Protein AF-0000000075143664 (afdb_homodimer)

Solvent-accessible surface area (backbone atoms only — not comparable to full-atom values): 69842 Å² total; per-residue (Å²): 137,82,82,77,86,82,80,74,78,82,79,84,80,77,83,79,76,80,79,79,73,85,73,77,74,85,61,65,84,66,42,66,68,49,53,68,64,70,41,67,53,61,57,47,43,52,65,59,52,61,65,59,77,70,69,62,39,31,41,38,36,40,45,29,28,32,62,45,75,42,73,42,97,82,71,51,67,43,78,44,70,44,32,51,56,34,63,51,76,42,48,47,36,29,32,35,36,38,30,38,46,91,79,14,37,61,66,57,50,53,32,50,74,59,58,44,44,44,66,90,57,45,44,61,45,51,22,44,69,76,34,68,70,54,80,63,47,53,71,39,34,22,74,36,66,69,70,84,76,71,66,35,82,39,26,44,46,54,52,38,47,53,41,35,63,33,50,31,52,67,85,56,48,71,67,55,43,50,49,51,43,52,48,48,27,57,62,63,68,35,60,90,50,26,81,36,33,42,27,55,97,86,39,88,43,50,52,71,46,53,47,48,48,47,52,47,46,51,46,45,62,65,60,37,33,31,36,39,31,40,38,77,47,65,78,38,48,58,64,45,28,40,52,53,46,50,38,50,35,45,42,9,54,74,66,36,16,17,34,40,33,35,45,71,67,72,52,58,76,45,50,72,51,41,50,28,37,37,34,29,51,71,16,30,71,70,44,76,42,40,64,79,52,48,55,57,50,37,39,73,73,70,46,75,79,66,87,52,49,46,59,66,54,52,50,40,52,50,50,45,52,34,53,73,34,92,75,31,61,55,57,60,51,54,51,40,53,54,49,50,54,52,48,51,68,69,67,71,78,64,68,77,73,65,71,73,64,73,73,76,82,70,82,70,75,70,80,73,71,79,80,59,51,36,52,70,69,56,46,34,51,53,50,24,53,50,45,40,52,52,56,66,68,43,42,68,61,56,51,50,53,47,46,52,43,45,52,50,21,48,52,51,14,62,55,51,44,68,51,49,61,31,69,68,21,52,49,45,54,55,35,50,51,54,47,51,53,50,45,56,44,56,38,42,56,33,51,38,66,58,43,42,53,49,49,56,42,45,54,56,42,42,70,67,57,46,62,57,61,66,44,52,53,54,22,53,54,60,45,43,47,64,57,46,42,52,47,18,44,56,32,36,55,40,36,39,64,58,16,48,54,66,94,40,73,69,46,48,52,50,50,30,51,49,46,29,51,50,52,50,32,36,44,26,49,39,42,25,42,32,49,72,35,89,48,68,47,60,33,43,32,51,50,41,47,51,54,45,49,17,52,55,31,26,40,81,61,43,47,75,88,68,48,48,77,91,54,47,65,53,31,72,66,16,80,36,20,39,58,50,51,31,53,50,44,44,41,36,52,51,48,50,67,49,73,70,68,90,58,82,72,48,59,60,39,65,54,50,29,55,74,68,70,42,70,83,63,50,62,66,54,28,52,51,51,52,52,47,50,33,52,48,32,43,48,51,25,45,51,31,46,53,50,52,48,49,59,63,58,68,139,84,81,79,83,84,81,78,80,82,80,84,82,76,83,79,76,79,78,81,68,89,70,74,76,86,65,67,85,66,46,67,68,51,54,69,66,69,50,66,56,59,59,46,42,53,65,60,52,61,66,60,76,70,69,63,39,31,40,38,38,41,48,30,28,33,62,45,76,43,75,43,97,82,70,50,67,43,78,43,68,44,31,51,56,35,64,52,73,44,48,47,37,28,32,34,34,39,31,39,46,91,79,14,38,59,68,57,50,51,32,49,72,60,57,43,47,48,67,89,54,44,44,61,46,51,22,45,68,76,34,70,71,53,81,64,47,54,71,40,34,21,74,36,64,69,71,82,77,72,67,33,82,38,26,44,48,54,52,39,47,53,42,36,64,32,49,31,53,65,84,56,49,70,67,55,44,48,50,51,42,51,49,50,27,56,61,62,67,36,60,91,49,25,81,36,32,41,29,53,98,86,40,90,43,50,52,72,46,54,48,48,47,48,51,47,47,50,44,45,61,65,61,36,34,33,36,39,31,39,38,77,46,65,78,40,48,58,64,45,29,40,52,51,46,49,38,51,32,45,43,8,54,75,65,36,16,18,34,38,32,34,44,72,66,71,52,57,78,45,49,72,52,42,51,28,36,36,34,28,50,70,16,30,73,73,45,77,42,40,66,80,52,47,54,57,50,38,38,71,73,71,46,76,78,67,86,52,47,45,59,66,54,50,51,39,51,51,50,44,52,36,54,74,36,90,76,30,62,55,59,60,52,52,51,40,53,54,48,50,53,51,49,50,69,68,66,70,77,64,67,76,72,67,69,71,64,71,73,74,82,70,82,72,75,71,81,71,72,80,80,58,51,37,52,71,69,58,45,33,51,53,48,25,52,50,44,40,52,51,55,66,69,44,42,68,60,54,51,51,52,47,49,52,42,46,50,52,22,48,52,52,15,62,56,52,44,68,50,49,61,31,69,66,20,52,49,44,52,55,35,50,52,54,47,51,53,50,46,57,44,56,39,42,57,32,51,38,66,58,44,42,53,48,49,56,42,44,53,54,42,41,70,68,55,46,61,58,63,68,45,52,52,52,22,54,54,59,44,44,47,63,58,46,43,52,48,20,45,56,32,38,55,41,36,40,64,59,17,48,56,64,93,41,73,69,45,48,51,51,51,30,51,48,45,31,49,51,52,50,34,35,44,26,48,41,42,25,41,32,47,72,35,86,48,67,47,60,32,43,32,52,51,42,47,51,52,42,49,17,53,54,32,27,39,80,61,42,46,76,86,67,48,48,76,91,54,46,65,53,32,73,66,16,82,37,20,38,57,50,52,32,52,50,45,45,41,37,52,51,47,50,67,49,72,71,68,88,58,82,73,48,58,59,40,65,56,50,29,56,74,67,71,42,70,82,65,48,63,67,56,28,51,50,51,52,50,47,52,32,52,48,32,43,47,52,26,45,50,32,48,53,50,52,50,50,54,62,57,72

Radius of gyration: 37.66 Å; Cα contacts (8 Å, |Δi|>4): 1905; chains: 2; bounding box: 81×156×122 Å

pLDDT: mean 77.96, std 21.02, range [16.89, 98.06]

InterPro domains:
  IPR003439 ABC transporter-like, ATP-binding domain [PF00005] (83-234)
  IPR003439 ABC transporter-like, ATP-binding domain [PS50893] (59-307)
  IPR003593 AAA+ ATPase domain [SM00382] (92-280)
  IPR013525 ABC-2 type transporter, transmembrane domain [PF01061] (380-588)
  IPR027417 P-loop containing nucleoside triphosphate hydrolase [G3DSA:3.40.50.300] (60-346)
  IPR027417 P-loop containing nucleoside triphosphate hydrolase [SSF52540] (78-306)
  IPR043926 ABC transporter family G domain [PF19055] (264-329)
  IPR050352 ATP-binding cassette subfamily G transporters [PTHR48041] (46-636)

Nearest PDB structures (foldseek):
  8wto-assembly1_B  TM=8.617E-01  e=3.400E-45  Arabidopsis thaliana
  8wtm-assembly1_A  TM=8.648E-01  e=4.691E-43  Arabidopsis thaliana
  7fdv-assembly1_D  TM=8.629E-01  e=3.002E-29  Homo sapiens
  9ium-assembly1_A  TM=8.135E-01  e=9.962E-29  Candida albicans SC5314
  5do7-assembly2_C  TM=8.291E-01  e=7.544E-27  Homo sapiens

Sequence (1300 aa):
MGNLYSRSPDPVMYISSPRMMDGAPLKQGCLSMTRWQSINLRGLEEARTHKDEKITYDLSIRNLQYKVQVKEKGGATKDKVLLNNISAKANHGEVLAIAGPSGSSKSTLLDALAGRIDRRSLRGSILVNGMPIDQTFRRVSGYVMQDDALYPVLTVRETLMFSARLRLPSTWTDDQRMARVEIILAELGLQPCADLVIGDDLVRGVSRGEKRRVSIAVDLMHDPAVLFLDKPTTGLDSFSAFQVMQKLHTLAEVHNRTVIITIHQPNHSILELIHNTLLLIQGNVIFSGHHSGLVNYFSDIGYNMPEYVNPLEYALDTMQKVKTSSVGVTQLLELKVVKEKEKIMDGQAARELDAEATASSRDLDDDINMTFATSFRSELYVLGERNVKLILRTRPLFFARMAVLVVGGLVTSTFFRTLSYDMEGVTKRLSMTAFLLAYCSFTSTQVLPIFLQERSIFIREASRGAYRPVSFVLCQILAHLPFLFVQALAFSILTYFIAGWANNVGAVGYYVWMWFLVLILAQSMAACCAGWIPNIIICQAVLSATLSFFMLFSGFFLRKDAIPKGWLWLHYLSGFKYPYEGLLVNEFTSLWNTNWGDDQTNVNFYQVLEKYDLEHVSLVNSVFVMTFFIIFYRGLYYLAFVKSARDVRKMGNLYSRSPDPVMYISSPRMMDGAPLKQGCLSMTRWQSINLRGLEEARTHKDEKITYDLSIRNLQYKVQVKEKGGATKDKVLLNNISAKANHGEVLAIAGPSGSSKSTLLDALAGRIDRRSLRGSILVNGMPIDQTFRRVSGYVMQDDALYPVLTVRETLMFSARLRLPSTWTDDQRMARVEIILAELGLQPCADLVIGDDLVRGVSRGEKRRVSIAVDLMHDPAVLFLDKPTTGLDSFSAFQVMQKLHTLAEVHNRTVIITIHQPNHSILELIHNTLLLIQGNVIFSGHHSGLVNYFSDIGYNMPEYVNPLEYALDTMQKVKTSSVGVTQLLELKVVKEKEKIMDGQAARELDAEATASSRDLDDDINMTFATSFRSELYVLGERNVKLILRTRPLFFARMAVLVVGGLVTSTFFRTLSYDMEGVTKRLSMTAFLLAYCSFTSTQVLPIFLQERSIFIREASRGAYRPVSFVLCQILAHLPFLFVQALAFSILTYFIAGWANNVGAVGYYVWMWFLVLILAQSMAACCAGWIPNIIICQAVLSATLSFFMLFSGFFLRKDAIPKGWLWLHYLSGFKYPYEGLLVNEFTSLWNTNWGDDQTNVNFYQVLEKYDLEHVSLVNSVFVMTFFIIFYRGLYYLAFVKSARDVRK

Structure (mmCIF, N/CA/C/O backbone):
data_AF-0000000075143664-model_v1
#
loop_
_entity.id
_entity.type
_entity.pdbx_description
1 polymer 'ABC transporter domain-containing protein'
#
loop_
_atom_site.group_PDB
_atom_site.id
_atom_site.type_symbol
_atom_site.label_atom_id
_atom_site.label_alt_id
_atom_site.label_comp_id
_atom_site.label_asym_id
_atom_site.label_entity_id
_atom_site.label_seq_id
_atom_site.pdbx_PDB_ins_code
_atom_site.Cartn_x
_atom_site.Cartn_y
_atom_site.Cartn_z
_atom_site.occupancy
_atom_site.B_iso_or_equiv
_atom_site.auth_seq_id
_atom_site.auth_comp_id
_atom_site.auth_asym_id
_atom_site.auth_atom_id
_atom_site.pdbx_PDB_model_num
ATOM 1 N N . MET A 1 1 ? -12.875 52.594 84.625 1 20.61 1 MET A N 1
ATOM 2 C CA . MET A 1 1 ? -11.477 53 84.5 1 20.61 1 MET A CA 1
ATOM 3 C C . MET A 1 1 ? -10.617 51.844 84 1 20.61 1 MET A C 1
ATOM 5 O O . MET A 1 1 ? -9.391 51.906 84.062 1 20.61 1 MET A O 1
ATOM 9 N N . GLY A 1 2 ? -11.117 50.75 83.625 1 21.69 2 GLY A N 1
ATOM 10 C CA . GLY A 1 2 ? -10.922 49.312 83.562 1 21.69 2 GLY A CA 1
ATOM 11 C C . GLY A 1 2 ? -9.844 48.875 82.562 1 21.69 2 GLY A C 1
ATOM 12 O O . GLY A 1 2 ? -9.867 49.281 81.438 1 21.69 2 GLY A O 1
ATOM 13 N N . ASN A 1 3 ? -8.617 48.469 82.938 1 20.42 3 ASN A N 1
ATOM 14 C CA . ASN A 1 3 ? -7.199 48.469 82.562 1 20.42 3 ASN A CA 1
ATOM 15 C C . ASN A 1 3 ? -6.875 47.375 81.562 1 20.42 3 ASN A C 1
ATOM 17 O O . ASN A 1 3 ? -5.723 46.969 81.438 1 20.42 3 ASN A O 1
ATOM 21 N N . LEU A 1 4 ? -7.879 46.75 80.938 1 19.5 4 LEU A N 1
ATOM 22 C CA . LEU A 1 4 ? -7.727 45.344 80.562 1 19.5 4 LEU A CA 1
ATOM 23 C C . LEU A 1 4 ? -6.531 45.156 79.625 1 19.5 4 LEU A C 1
ATOM 25 O O . LEU A 1 4 ? -6.012 46.125 79.062 1 19.5 4 LEU A O 1
ATOM 29 N N . TYR A 1 5 ? -6.625 44.125 78.688 1 21.47 5 TYR A N 1
ATOM 30 C CA . TYR A 1 5 ? -5.934 42.938 78.188 1 21.47 5 TYR A CA 1
ATOM 31 C C . TYR A 1 5 ? -5.004 43.281 77.062 1 21.47 5 TYR A C 1
ATOM 33 O O . TYR A 1 5 ? -5.41 43.969 76.062 1 21.47 5 TYR A O 1
ATOM 41 N N . SER A 1 6 ? -3.742 43.25 77.25 1 20.23 6 SER A N 1
ATOM 42 C CA . SER A 1 6 ? -2.492 43.688 76.625 1 20.23 6 SER A CA 1
ATOM 43 C C . SER A 1 6 ? -2.186 42.938 75.375 1 20.23 6 SER A C 1
ATOM 45 O O . SER A 1 6 ? -2.279 41.719 75.312 1 20.23 6 SER A O 1
ATOM 47 N N . ARG A 1 7 ? -2.262 43.469 74.125 1 21.81 7 ARG A N 1
ATOM 48 C CA . ARG A 1 7 ? -2.357 43.281 72.688 1 21.81 7 ARG A CA 1
ATOM 49 C C . ARG A 1 7 ? -1.062 42.688 72.125 1 21.81 7 ARG A C 1
ATOM 51 O O . ARG A 1 7 ? -0.355 43.344 71.375 1 21.81 7 ARG A O 1
ATOM 58 N N . SER A 1 8 ? -0.381 41.781 72.938 1 19.88 8 SER A N 1
ATOM 59 C CA . SER A 1 8 ? 1.045 41.719 72.625 1 19.88 8 SER A CA 1
ATOM 60 C C . SER A 1 8 ? 1.29 41.156 71.25 1 19.88 8 SER A C 1
ATOM 62 O O . SER A 1 8 ? 0.575 40.281 70.812 1 19.88 8 SER A O 1
ATOM 64 N N . PRO A 1 9 ? 2.096 41.812 70.312 1 21.58 9 PRO A N 1
ATOM 65 C CA . PRO A 1 9 ? 2.332 41.781 68.875 1 21.58 9 PRO A CA 1
ATOM 66 C C . PRO A 1 9 ? 3.168 40.562 68.438 1 21.58 9 PRO A C 1
ATOM 68 O O . PRO A 1 9 ? 4.281 40.375 68.938 1 21.58 9 PRO A O 1
ATOM 71 N N . ASP A 1 10 ? 2.643 39.375 68.438 1 19.09 10 ASP A N 1
ATOM 72 C CA . ASP A 1 10 ? 3.404 38.125 68.375 1 19.09 10 ASP A CA 1
ATOM 73 C C . ASP A 1 10 ? 4.41 38.188 67.25 1 19.09 10 ASP A C 1
ATOM 75 O O . ASP A 1 10 ? 4.07 38.562 66.125 1 19.09 10 ASP A O 1
ATOM 79 N N . PRO A 1 11 ? 5.73 38.031 67.438 1 18.89 11 PRO A N 1
ATOM 80 C CA . PRO A 1 11 ? 7.012 38.156 66.75 1 18.89 11 PRO A CA 1
ATOM 81 C C . PRO A 1 11 ? 7.188 37.156 65.625 1 18.89 11 PRO A C 1
ATOM 83 O O . PRO A 1 11 ? 6.602 36.094 65.625 1 18.89 11 PRO A O 1
ATOM 86 N N . VAL A 1 12 ? 7.516 37.562 64.375 1 20.8 12 VAL A N 1
ATOM 87 C CA . VAL A 1 12 ? 7.691 37.062 63 1 20.8 12 VAL A CA 1
ATOM 88 C C . VAL A 1 12 ? 8.828 36.062 62.969 1 20.8 12 VAL A C 1
ATOM 90 O O . VAL A 1 12 ? 9.977 36.375 63.25 1 20.8 12 VAL A O 1
ATOM 93 N N . MET A 1 13 ? 8.758 34.875 63.594 1 17.53 13 MET A N 1
ATOM 94 C CA . MET A 1 13 ? 9.867 33.938 63.781 1 17.53 13 MET A CA 1
ATOM 95 C C . MET A 1 13 ? 10.609 33.688 62.469 1 17.53 13 MET A C 1
ATOM 97 O O . MET A 1 13 ? 9.992 33.344 61.469 1 17.53 13 MET A O 1
ATOM 101 N N . TYR A 1 14 ? 11.945 34.094 62.375 1 18.45 14 TYR A N 1
ATOM 102 C CA . TYR A 1 14 ? 13.07 34.031 61.438 1 18.45 14 TYR A CA 1
ATOM 103 C C . TYR A 1 14 ? 13.508 32.594 61.188 1 18.45 14 TYR A C 1
ATOM 105 O O . TYR A 1 14 ? 13.992 31.922 62.094 1 18.45 14 TYR A O 1
ATOM 113 N N . ILE A 1 15 ? 12.758 31.766 60.531 1 19.19 15 ILE A N 1
ATOM 114 C CA . ILE A 1 15 ? 13.148 30.375 60.406 1 19.19 15 ILE A CA 1
ATOM 115 C C . ILE A 1 15 ? 14.594 30.281 59.906 1 19.19 15 ILE A C 1
ATOM 117 O O . ILE A 1 15 ? 14.938 30.875 58.875 1 19.19 15 ILE A O 1
ATOM 121 N N . SER A 1 16 ? 15.57 29.969 60.719 1 17.25 16 SER A N 1
ATOM 122 C CA . SER A 1 16 ? 17.016 29.719 60.75 1 17.25 16 SER A CA 1
ATOM 123 C C . SER A 1 16 ? 17.422 28.797 59.594 1 17.25 16 SER A C 1
ATOM 125 O O . SER A 1 16 ? 16.719 27.844 59.281 1 17.25 16 SER A O 1
ATOM 127 N N . SER A 1 17 ? 18.453 29.203 58.812 1 19.02 17 SER A N 1
ATOM 128 C CA . SER A 1 17 ? 19.172 28.844 57.594 1 19.02 17 SER A CA 1
ATOM 129 C C . SER A 1 17 ? 20 27.578 57.812 1 19.02 17 SER A C 1
ATOM 131 O O . SER A 1 17 ? 20.922 27.562 58.625 1 19.02 17 SER A O 1
ATOM 133 N N . PRO A 1 18 ? 19.469 26.375 57.969 1 21.16 18 PRO A N 1
ATOM 134 C CA . PRO A 1 18 ? 20.422 25.391 58.5 1 21.16 18 PRO A CA 1
ATOM 135 C C . PRO A 1 18 ? 21.75 25.406 57.75 1 21.16 18 PRO A C 1
ATOM 137 O O . PRO A 1 18 ? 21.812 25.844 56.594 1 21.16 18 PRO A O 1
ATOM 140 N N . ARG A 1 19 ? 22.828 25.328 58.5 1 19.28 19 ARG A N 1
ATOM 141 C CA . ARG A 1 19 ? 24.266 25.281 58.25 1 19.28 19 ARG A CA 1
ATOM 142 C C . ARG A 1 19 ? 24.609 24.156 57.281 1 19.28 19 ARG A C 1
ATOM 144 O O . ARG A 1 19 ? 24.125 23.031 57.406 1 19.28 19 ARG A O 1
ATOM 151 N N . MET A 1 20 ? 25.25 24.5 56.125 1 19.84 20 MET A N 1
ATOM 152 C CA . MET A 1 20 ? 25.766 23.828 54.938 1 19.84 20 MET A CA 1
ATOM 153 C C . MET A 1 20 ? 26.844 22.828 55.281 1 19.84 20 MET A C 1
ATOM 155 O O . MET A 1 20 ? 27.938 23.219 55.719 1 19.84 20 MET A O 1
ATOM 159 N N . MET A 1 21 ? 26.484 21.828 56.094 1 20.64 21 MET A N 1
ATOM 160 C CA . MET A 1 21 ? 27.625 21.016 56.531 1 20.64 21 MET A CA 1
ATOM 161 C C . MET A 1 21 ? 28.641 20.859 55.406 1 20.64 21 MET A C 1
ATOM 163 O O . MET A 1 21 ? 28.297 21.016 54.219 1 20.64 21 MET A O 1
ATOM 167 N N . ASP A 1 22 ? 29.906 20.344 55.719 1 20.36 22 ASP A N 1
ATOM 168 C CA . ASP A 1 22 ? 31.234 20.219 55.125 1 20.36 22 ASP A CA 1
ATOM 169 C C . ASP A 1 22 ? 31.172 19.453 53.812 1 20.36 22 ASP A C 1
ATOM 171 O O . ASP A 1 22 ? 30.359 18.531 53.656 1 20.36 22 ASP A O 1
ATOM 175 N N . GLY A 1 23 ? 31.875 19.891 52.719 1 21.03 23 GLY A N 1
ATOM 176 C CA . GLY A 1 23 ? 31.938 19.875 51.25 1 21.03 23 GLY A CA 1
ATOM 177 C C . GLY A 1 23 ? 32.438 18.562 50.719 1 21.03 23 GLY A C 1
ATOM 178 O O . GLY A 1 23 ? 32.875 18.484 49.562 1 21.03 23 GLY A O 1
ATOM 179 N N . ALA A 1 24 ? 32.406 17.453 51.406 1 22.8 24 ALA A N 1
ATOM 180 C CA . ALA A 1 24 ? 33.375 16.484 50.906 1 22.8 24 ALA A CA 1
ATOM 181 C C . ALA A 1 24 ? 33.156 16.234 49.406 1 22.8 24 ALA A C 1
ATOM 183 O O . ALA A 1 24 ? 32 16.094 48.969 1 22.8 24 ALA A O 1
ATOM 184 N N . PRO A 1 25 ? 34.25 16.422 48.531 1 23.42 25 PRO A N 1
ATOM 185 C CA . PRO A 1 25 ? 34.219 16.547 47.062 1 23.42 25 PRO A CA 1
ATOM 186 C C . PRO A 1 25 ? 33.688 15.305 46.375 1 23.42 25 PRO A C 1
ATOM 188 O O . PRO A 1 25 ? 34.188 14.195 46.594 1 23.42 25 PRO A O 1
ATOM 191 N N . LEU A 1 26 ? 32.5 15.023 46.5 1 21.84 26 LEU A N 1
ATOM 192 C CA . LEU A 1 26 ? 32.062 13.805 45.844 1 21.84 26 LEU A CA 1
ATOM 193 C C . LEU A 1 26 ? 32.656 13.727 44.438 1 21.84 26 LEU A C 1
ATOM 195 O O . LEU A 1 26 ? 32.188 14.406 43.531 1 21.84 26 LEU A O 1
ATOM 199 N N . LYS A 1 27 ? 34 13.562 44.125 1 22.69 27 LYS A N 1
ATOM 200 C CA . LYS A 1 27 ? 34.969 13.523 43.031 1 22.69 27 LYS A CA 1
ATOM 201 C C . LYS A 1 27 ? 34.594 12.484 42 1 22.69 27 LYS A C 1
ATOM 203 O O . LYS A 1 27 ? 34.875 12.664 40.812 1 22.69 27 LYS A O 1
ATOM 208 N N . GLN A 1 28 ? 34.281 11.266 42.469 1 21.16 28 GLN A N 1
ATOM 209 C CA . GLN A 1 28 ? 34.75 10.258 41.5 1 21.16 28 GLN A CA 1
ATOM 210 C C . GLN A 1 28 ? 33.844 10.25 40.281 1 21.16 28 GLN A C 1
ATOM 212 O O . GLN A 1 28 ? 34.375 10.133 39.156 1 21.16 28 GLN A O 1
ATOM 217 N N . GLY A 1 29 ? 32.656 9.773 40.562 1 23.58 29 GLY A N 1
ATOM 218 C CA . GLY A 1 29 ? 32 9.133 39.438 1 23.58 29 GLY A CA 1
ATOM 219 C C . GLY A 1 29 ? 31.594 10.117 38.344 1 23.58 29 GLY A C 1
ATOM 220 O O . GLY A 1 29 ? 30.859 9.758 37.438 1 23.58 29 GLY A O 1
ATOM 221 N N . CYS A 1 30 ? 31.562 11.391 38.656 1 24.12 30 CYS A N 1
ATOM 222 C CA . CYS A 1 30 ? 31.328 12.57 37.844 1 24.12 30 CYS A CA 1
ATOM 223 C C . CYS A 1 30 ? 32.344 12.656 36.688 1 24.12 30 CYS A C 1
ATOM 225 O O . CYS A 1 30 ? 32.438 13.688 36.031 1 24.12 30 CYS A O 1
ATOM 227 N N . LEU A 1 31 ? 33.281 11.758 36.75 1 23.62 31 LEU A N 1
ATOM 228 C CA . LEU A 1 31 ? 34.406 11.781 35.844 1 23.62 31 LEU A CA 1
ATOM 229 C C . LEU A 1 31 ? 33.938 11.586 34.406 1 23.62 31 LEU A C 1
ATOM 231 O O . LEU A 1 31 ? 34.5 12.156 33.469 1 23.62 31 LEU A O 1
ATOM 235 N N . SER A 1 32 ? 33.062 10.539 34.312 1 25.53 32 SER A N 1
ATOM 236 C CA . SER A 1 32 ? 32.938 10.148 32.906 1 25.53 32 SER A CA 1
ATOM 237 C C . SER A 1 32 ? 32.188 11.203 32.094 1 25.53 32 SER A C 1
ATOM 239 O O . SER A 1 32 ? 32.344 11.281 30.875 1 25.53 32 SER A O 1
ATOM 241 N N . MET A 1 33 ? 31.281 11.883 32.75 1 26.33 33 MET A N 1
ATOM 242 C CA . MET A 1 33 ? 30.609 12.961 32.031 1 26.33 33 MET A CA 1
ATOM 243 C C . MET A 1 33 ? 31.594 14.07 31.656 1 26.33 33 MET A C 1
ATOM 245 O O . MET A 1 33 ? 31.328 14.883 30.766 1 26.33 33 MET A O 1
ATOM 249 N N . THR A 1 34 ? 32.594 14.344 32.562 1 27.78 34 THR A N 1
ATOM 250 C CA . THR A 1 34 ? 33.594 15.391 32.438 1 27.78 34 THR A CA 1
ATOM 251 C C . THR A 1 34 ? 34.5 15.156 31.25 1 27.78 34 THR A C 1
ATOM 253 O O . THR A 1 34 ? 35.031 16.109 30.641 1 27.78 34 THR A O 1
ATOM 256 N N . ARG A 1 35 ? 34.938 13.867 31.125 1 27.62 35 ARG A N 1
ATOM 257 C CA . ARG A 1 35 ? 35.875 13.625 30.031 1 27.62 35 ARG A CA 1
ATOM 258 C C . ARG A 1 35 ? 35.219 13.898 28.688 1 27.62 35 ARG A C 1
ATOM 260 O O . ARG A 1 35 ? 35.906 14.32 27.734 1 27.62 35 ARG A O 1
ATOM 267 N N . TRP A 1 36 ? 34 13.398 28.547 1 26.48 36 TRP A N 1
ATOM 268 C CA . TRP A 1 36 ? 33.438 13.641 27.219 1 26.48 36 TRP A CA 1
ATOM 269 C C . TRP A 1 36 ? 33.156 15.125 27 1 26.48 36 TRP A C 1
ATOM 271 O O . TRP A 1 36 ? 32.875 15.555 25.891 1 26.48 36 TRP A O 1
ATOM 281 N N . GLN A 1 37 ? 33.031 16.078 28.031 1 28.2 37 GLN A N 1
ATOM 282 C CA . GLN A 1 37 ? 33 17.531 27.922 1 28.2 37 GLN A CA 1
ATOM 283 C C . GLN A 1 37 ? 34.281 18.062 27.266 1 28.2 37 GLN A C 1
ATOM 285 O O . GLN A 1 37 ? 34.219 19.031 26.516 1 28.2 37 GLN A O 1
ATOM 290 N N . SER A 1 38 ? 35.5 17.688 27.828 1 30.16 38 SER A N 1
ATOM 291 C CA . SER A 1 38 ? 36.75 18.203 27.328 1 30.16 38 SER A CA 1
ATOM 292 C C . SER A 1 38 ? 37.062 17.672 25.922 1 30.16 38 SER A C 1
ATOM 294 O O . SER A 1 38 ? 38.062 18.016 25.312 1 30.16 38 SER A O 1
ATOM 296 N N . ILE A 1 39 ? 36.625 16.469 25.656 1 27.78 39 ILE A N 1
ATOM 297 C CA . ILE A 1 39 ? 37.062 16.031 24.328 1 27.78 39 ILE A CA 1
ATOM 298 C C . ILE A 1 39 ? 36.75 17.109 23.297 1 27.78 39 ILE A C 1
ATOM 300 O O . ILE A 1 39 ? 36 18.047 23.594 1 27.78 39 ILE A O 1
ATOM 304 N N . ASN A 1 40 ? 36.344 16.766 21.938 1 29.27 40 ASN A N 1
ATOM 305 C CA . ASN A 1 40 ? 36.688 17.391 20.672 1 29.27 40 ASN A CA 1
ATOM 306 C C . ASN A 1 40 ? 36 18.734 20.484 1 29.27 40 ASN A C 1
ATOM 308 O O . ASN A 1 40 ? 34.906 18.797 19.891 1 29.27 40 ASN A O 1
ATOM 312 N N . LEU A 1 41 ? 35.844 19.5 21.438 1 31.05 41 LEU A N 1
ATOM 313 C CA . LEU A 1 41 ? 35.688 20.938 21.219 1 31.05 41 LEU A CA 1
ATOM 314 C C . LEU A 1 41 ? 36.688 21.438 20.172 1 31.05 41 LEU A C 1
ATOM 316 O O . LEU A 1 41 ? 36.406 22.438 19.5 1 31.05 41 LEU A O 1
ATOM 320 N N . ARG A 1 42 ? 38 20.938 20.156 1 30.78 42 ARG A N 1
ATOM 321 C CA . ARG A 1 42 ? 38.938 21.297 19.125 1 30.78 42 ARG A CA 1
ATOM 322 C C . ARG A 1 42 ? 38.438 20.875 17.75 1 30.78 42 ARG A C 1
ATOM 324 O O . ARG A 1 42 ? 38.625 21.594 16.766 1 30.78 42 ARG A O 1
ATOM 331 N N . GLY A 1 43 ? 37.969 19.672 17.578 1 31.33 43 GLY A N 1
ATOM 332 C CA . GLY A 1 43 ? 37.375 19.281 16.312 1 31.33 43 GLY A CA 1
ATOM 333 C C . GLY A 1 43 ? 36.125 20.047 15.977 1 31.33 43 GLY A C 1
ATOM 334 O O . GLY A 1 43 ? 35.781 20.219 14.805 1 31.33 43 GLY A O 1
ATOM 335 N N . LEU A 1 44 ? 35.312 20.406 16.969 1 33.16 44 LEU A N 1
ATOM 336 C CA . LEU A 1 44 ? 34.25 21.359 16.75 1 33.16 44 LEU A CA 1
ATOM 337 C C . LEU A 1 44 ? 34.781 22.734 16.406 1 33.16 44 LEU A C 1
ATOM 339 O O . LEU A 1 44 ? 34.219 23.453 15.562 1 33.16 44 LEU A O 1
ATOM 343 N N . GLU A 1 45 ? 35.812 23.266 17.172 1 34.78 45 GLU A N 1
ATOM 344 C CA . GLU A 1 45 ? 36.5 24.5 16.812 1 34.78 45 GLU A CA 1
ATOM 345 C C . GLU A 1 45 ? 37.125 24.406 15.422 1 34.78 45 GLU A C 1
ATOM 347 O O . GLU A 1 45 ? 37.094 25.359 14.648 1 34.78 45 GLU A O 1
ATOM 352 N N . GLU A 1 46 ? 37.906 23.328 15.188 1 36.78 46 GLU A N 1
ATOM 353 C CA . GLU A 1 46 ? 38.469 23.188 13.836 1 36.78 46 GLU A CA 1
ATOM 354 C C . GLU A 1 46 ? 37.344 23 12.812 1 36.78 46 GLU A C 1
ATOM 356 O O . GLU A 1 46 ? 37.438 23.5 11.68 1 36.78 46 GLU A O 1
ATOM 361 N N . ALA A 1 47 ? 36.312 22.266 13.07 1 34.94 47 ALA A N 1
ATOM 362 C CA . ALA A 1 47 ? 35.156 22.234 12.195 1 34.94 47 ALA A CA 1
ATOM 363 C C . ALA A 1 47 ? 34.438 23.594 12.164 1 34.94 47 ALA A C 1
ATOM 365 O O . ALA A 1 47 ? 33.938 24 11.117 1 34.94 47 ALA A O 1
ATOM 366 N N . ARG A 1 48 ? 34.312 24.359 13.273 1 35.03 48 ARG A N 1
ATOM 367 C CA . ARG A 1 48 ? 33.875 25.75 13.242 1 35.03 48 ARG A CA 1
ATOM 368 C C . ARG A 1 48 ? 34.906 26.641 12.586 1 35.03 48 ARG A C 1
ATOM 370 O O . ARG A 1 48 ? 34.594 27.672 12 1 35.03 48 ARG A O 1
ATOM 377 N N . THR A 1 49 ? 36.25 26.453 12.898 1 34.84 49 THR A N 1
ATOM 378 C CA . THR A 1 49 ? 37.281 27.391 12.469 1 34.84 49 THR A CA 1
ATOM 379 C C . THR A 1 49 ? 37.531 27.281 10.969 1 34.84 49 THR A C 1
ATOM 381 O O . THR A 1 49 ? 38.406 27.953 10.414 1 34.84 49 THR A O 1
ATOM 384 N N . HIS A 1 50 ? 37.531 26.188 10.367 1 33.16 50 HIS A N 1
ATOM 385 C CA . HIS A 1 50 ? 37.688 26.531 8.961 1 33.16 50 HIS A CA 1
ATOM 386 C C . HIS A 1 50 ? 36.719 27.656 8.578 1 33.16 50 HIS A C 1
ATOM 388 O O . HIS A 1 50 ? 35.5 27.406 8.391 1 33.16 50 HIS A O 1
ATOM 394 N N . LYS A 1 51 ? 36.938 28.797 9.047 1 34.66 51 LYS A N 1
ATOM 395 C CA . LYS A 1 51 ? 36.438 30.078 8.547 1 34.66 51 LYS A CA 1
ATOM 396 C C . LYS A 1 51 ? 36.344 30.078 7.027 1 34.66 51 LYS A C 1
ATOM 398 O O . LYS A 1 51 ? 37.219 30.625 6.348 1 34.66 51 LYS A O 1
ATOM 403 N N . ASP A 1 52 ? 36.406 29.031 6.371 1 38.91 52 ASP A N 1
ATOM 404 C CA . ASP A 1 52 ? 36.156 29.234 4.949 1 38.91 52 ASP A CA 1
ATOM 405 C C . ASP A 1 52 ? 35.062 30.297 4.742 1 38.91 52 ASP A C 1
ATOM 407 O O . ASP A 1 52 ? 34.062 30.312 5.469 1 38.91 52 ASP A O 1
ATOM 411 N N . GLU A 1 53 ? 35.406 31.375 4.457 1 44.31 53 GLU A N 1
ATOM 412 C CA . GLU A 1 53 ? 34.531 32.438 3.969 1 44.31 53 GLU A CA 1
ATOM 413 C C . GLU A 1 53 ? 33.219 31.891 3.4 1 44.31 53 GLU A C 1
ATOM 415 O O . GLU A 1 53 ? 33.219 31.297 2.324 1 44.31 53 GLU A O 1
ATOM 420 N N . LYS A 1 54 ? 32.531 31.281 4.223 1 55.81 54 LYS A N 1
ATOM 421 C CA . LYS A 1 54 ? 31.266 30.703 3.803 1 55.81 54 LYS A CA 1
ATOM 422 C C . LYS A 1 54 ? 30.578 31.578 2.768 1 55.81 54 LYS A C 1
ATOM 424 O O . LYS A 1 54 ? 30.375 32.781 3 1 55.81 54 LYS A O 1
ATOM 429 N N . ILE A 1 55 ? 30.766 31.203 1.606 1 65.44 55 ILE A N 1
ATOM 430 C CA . ILE A 1 55 ? 30.156 31.875 0.469 1 65.44 55 ILE A CA 1
ATOM 431 C C . ILE A 1 55 ? 28.656 32.062 0.732 1 65.44 55 ILE A C 1
ATOM 433 O O . ILE A 1 55 ? 27.969 31.125 1.117 1 65.44 55 ILE A O 1
ATOM 437 N N . THR A 1 56 ? 28.344 33.25 1.025 1 79.06 56 THR A N 1
ATOM 438 C CA . THR A 1 56 ? 26.953 33.625 1.163 1 79.06 56 THR A CA 1
ATOM 439 C C . THR A 1 56 ? 26.297 33.781 -0.205 1 79.06 56 THR A C 1
ATOM 441 O O . THR A 1 56 ? 26.953 34.125 -1.189 1 79.06 56 THR A O 1
ATOM 444 N N . TYR A 1 57 ? 25.094 33.25 -0.231 1 86.38 57 TYR A N 1
ATOM 445 C CA . TYR A 1 57 ? 24.375 33.312 -1.499 1 86.38 57 TYR A CA 1
ATOM 446 C C . TYR A 1 57 ? 23.109 34.156 -1.383 1 86.38 57 TYR A C 1
ATOM 448 O O . TYR A 1 57 ? 22.344 33.969 -0.44 1 86.38 57 TYR A O 1
ATOM 456 N N . ASP A 1 58 ? 23.031 35.094 -2.252 1 89.75 58 ASP A N 1
ATOM 457 C CA . ASP A 1 58 ? 21.812 35.906 -2.418 1 89.75 58 ASP A CA 1
ATOM 458 C C . ASP A 1 58 ? 21.094 35.531 -3.709 1 89.75 58 ASP A C 1
ATOM 460 O O . ASP A 1 58 ? 21.719 35.344 -4.75 1 89.75 58 ASP A O 1
ATOM 464 N N . LEU A 1 59 ? 19.828 35.344 -3.572 1 92.06 59 LEU A N 1
ATOM 465 C CA . LEU A 1 59 ? 19.031 35 -4.742 1 92.06 59 LEU A CA 1
ATOM 466 C C . LEU A 1 59 ? 18.203 36.188 -5.195 1 92.06 59 LEU A C 1
ATOM 468 O O . LEU A 1 59 ? 17.594 36.875 -4.371 1 92.06 59 LEU A O 1
ATOM 472 N N . SER A 1 60 ? 18.312 36.5 -6.469 1 91.38 60 SER A N 1
ATOM 473 C CA . SER A 1 60 ? 17.484 37.531 -7.086 1 91.38 60 SER A CA 1
ATOM 474 C C . SER A 1 60 ? 16.656 36.969 -8.234 1 91.38 60 SER A C 1
ATOM 476 O O . SER A 1 60 ? 17.188 36.344 -9.148 1 91.38 60 SER A O 1
ATOM 478 N N . ILE A 1 61 ? 15.398 37.125 -8.109 1 91.88 61 ILE A N 1
ATOM 479 C CA . ILE A 1 61 ? 14.453 36.656 -9.125 1 91.88 61 ILE A CA 1
ATOM 480 C C . ILE A 1 61 ? 13.922 37.844 -9.914 1 91.88 61 ILE A C 1
ATOM 482 O O . ILE A 1 61 ? 13.445 38.812 -9.328 1 91.88 61 ILE A O 1
ATOM 486 N N . ARG A 1 62 ? 14.039 37.688 -11.227 1 89.25 62 ARG A N 1
ATOM 487 C CA . ARG A 1 62 ? 13.586 38.781 -12.07 1 89.25 62 ARG A CA 1
ATOM 488 C C . ARG A 1 62 ? 12.594 38.312 -13.117 1 89.25 62 ARG A C 1
ATOM 490 O O . ARG A 1 62 ? 12.961 37.531 -14.016 1 89.25 62 ARG A O 1
ATOM 497 N N . ASN A 1 63 ? 11.383 38.812 -13.008 1 89.88 63 ASN A N 1
ATOM 498 C CA . ASN A 1 63 ? 10.32 38.594 -13.977 1 89.88 63 ASN A CA 1
ATOM 499 C C . ASN A 1 63 ? 10.203 37.125 -14.367 1 89.88 63 ASN A C 1
ATOM 501 O O . ASN A 1 63 ? 10.234 36.781 -15.555 1 89.88 63 ASN A O 1
ATOM 505 N N . LEU A 1 64 ? 10.133 36.375 -13.406 1 91.31 64 LEU A N 1
ATOM 506 C CA . LEU A 1 64 ? 10.039 34.938 -13.633 1 91.31 64 LEU A CA 1
ATOM 507 C C . LEU A 1 64 ? 8.641 34.531 -14.086 1 91.31 64 LEU A C 1
ATOM 509 O O . LEU A 1 64 ? 7.652 34.906 -13.445 1 91.31 64 LEU A O 1
ATOM 513 N N . GLN A 1 65 ? 8.555 33.844 -15.227 1 92.19 65 GLN A N 1
ATOM 514 C CA . GLN A 1 65 ? 7.293 33.375 -15.773 1 92.19 65 GLN A CA 1
ATOM 515 C C . GLN A 1 65 ? 7.363 31.875 -16.094 1 92.19 65 GLN A C 1
ATOM 517 O O . GLN A 1 65 ? 8.391 31.391 -16.562 1 92.19 65 GLN A O 1
ATOM 522 N N . TYR A 1 66 ? 6.398 31.141 -15.727 1 90.06 66 TYR A N 1
ATOM 523 C CA . TYR A 1 66 ? 6.289 29.719 -15.992 1 90.06 66 TYR A CA 1
ATOM 524 C C . TYR A 1 66 ? 4.891 29.359 -16.484 1 90.06 66 TYR A C 1
ATOM 526 O O . TYR A 1 66 ? 3.898 29.656 -15.812 1 90.06 66 TYR A O 1
ATOM 534 N N . LYS A 1 67 ? 4.801 28.75 -17.703 1 85.38 67 LYS A N 1
ATOM 535 C CA . LYS A 1 67 ? 3.533 28.359 -18.297 1 85.38 67 LYS A CA 1
ATOM 536 C C . LYS A 1 67 ? 3.523 26.859 -18.609 1 85.38 67 LYS A C 1
ATOM 538 O O . LYS A 1 67 ? 4.543 26.297 -19.016 1 85.38 67 LYS A O 1
ATOM 543 N N . VAL A 1 68 ? 2.502 26.203 -18.172 1 78.06 68 VAL A N 1
ATOM 544 C CA . VAL A 1 68 ? 2.336 24.797 -18.5 1 78.06 68 VAL A CA 1
ATOM 545 C C . VAL A 1 68 ? 1.158 24.625 -19.453 1 78.06 68 VAL A C 1
ATOM 547 O O . VAL A 1 68 ? 0.207 25.406 -19.438 1 78.06 68 VAL A O 1
ATOM 550 N N . GLN A 1 69 ? 1.275 23.609 -20.297 1 74.06 69 GLN A N 1
ATOM 551 C CA . GLN A 1 69 ? 0.198 23.297 -21.234 1 74.06 69 GLN A CA 1
ATOM 552 C C . GLN A 1 69 ? -0.777 22.281 -20.641 1 74.06 69 GLN A C 1
ATOM 554 O O . GLN A 1 69 ? -0.366 21.219 -20.172 1 74.06 69 GLN A O 1
ATOM 559 N N . VAL A 1 70 ? -1.927 22.672 -20.328 1 66.81 70 VAL A N 1
ATOM 560 C CA . VAL A 1 70 ? -2.953 21.75 -19.828 1 66.81 70 VAL A CA 1
ATOM 561 C C . VAL A 1 70 ? -3.924 21.406 -20.953 1 66.81 70 VAL A C 1
ATOM 563 O O . VAL A 1 70 ? -4.312 22.266 -21.734 1 66.81 70 VAL A O 1
ATOM 566 N N . LYS A 1 71 ? -4.109 20.031 -21.188 1 59.38 71 LYS A N 1
ATOM 567 C CA . LYS A 1 71 ? -5.039 19.562 -22.203 1 59.38 71 LYS A CA 1
ATOM 568 C C . LYS A 1 71 ? -6.484 19.734 -21.75 1 59.38 71 LYS A C 1
ATOM 570 O O . LYS A 1 71 ? -6.852 19.312 -20.656 1 59.38 71 LYS A O 1
ATOM 575 N N . GLU A 1 72 ? -7.223 20.547 -22.25 1 53.66 72 GLU A N 1
ATOM 576 C CA . GLU A 1 72 ? -8.648 20.672 -21.953 1 53.66 72 GLU A CA 1
ATOM 577 C C . GLU A 1 72 ? -9.453 19.562 -22.609 1 53.66 72 GLU A C 1
ATOM 579 O O . GLU A 1 72 ? -8.984 18.922 -23.547 1 53.66 72 GLU A O 1
ATOM 584 N N . LYS A 1 73 ? -10.672 19.016 -22.062 1 56.03 73 LYS A N 1
ATOM 585 C CA . LYS A 1 73 ? -11.523 17.922 -22.547 1 56.03 73 LYS A CA 1
ATOM 586 C C . LYS A 1 73 ? -11.703 18 -24.062 1 56.03 73 LYS A C 1
ATOM 588 O O . LYS A 1 73 ? -11.852 16.969 -24.719 1 56.03 73 LYS A O 1
ATOM 593 N N . GLY A 1 74 ? -11.68 19.078 -24.672 1 52.5 74 GLY A N 1
ATOM 594 C CA . GLY A 1 74 ? -11.953 19.203 -26.094 1 52.5 74 GLY A CA 1
ATOM 595 C C . GLY A 1 74 ? -10.695 19.141 -26.953 1 52.5 74 GLY A C 1
ATOM 596 O O . GLY A 1 74 ? -10.75 19.406 -28.141 1 52.5 74 GLY A O 1
ATOM 597 N N . GLY A 1 75 ? -9.555 18.609 -26.469 1 55.53 75 GLY A N 1
ATOM 598 C CA . GLY A 1 75 ? -8.344 18.438 -27.25 1 55.53 75 GLY A CA 1
ATOM 599 C C . GLY A 1 75 ? -7.461 19.672 -27.25 1 55.53 75 GLY A C 1
ATOM 600 O O . GLY A 1 75 ? -6.324 19.641 -27.734 1 55.53 75 GLY A O 1
ATOM 601 N N . ALA A 1 76 ? -8.102 20.781 -27.078 1 61.78 76 ALA A N 1
ATOM 602 C CA . ALA A 1 76 ? -7.289 22 -27.203 1 61.78 76 ALA A CA 1
ATOM 603 C C . ALA A 1 76 ? -6.391 22.188 -25.984 1 61.78 76 ALA A C 1
ATOM 605 O O . ALA A 1 76 ? -6.785 21.859 -24.859 1 61.78 76 ALA A O 1
ATOM 606 N N . THR A 1 77 ? -5.078 22.297 -26.172 1 68.44 77 THR A N 1
ATOM 607 C CA . THR A 1 77 ? -4.082 22.547 -25.141 1 68.44 77 THR A CA 1
ATOM 608 C C . THR A 1 77 ? -4.094 24.016 -24.719 1 68.44 77 THR A C 1
ATOM 610 O O . THR A 1 77 ? -4.082 24.906 -25.578 1 68.44 77 THR A O 1
ATOM 613 N N . LYS A 1 78 ? -4.617 24.344 -23.594 1 71.06 78 LYS A N 1
ATOM 614 C CA . LYS A 1 78 ? -4.547 25.719 -23.094 1 71.06 78 LYS A CA 1
ATOM 615 C C . LYS A 1 78 ? -3.336 25.906 -22.188 1 71.06 78 LYS A C 1
ATOM 617 O O . LYS A 1 78 ? -2.967 25 -21.438 1 71.06 78 LYS A O 1
ATOM 622 N N . ASP A 1 79 ? -2.686 27.141 -22.484 1 76.06 79 ASP A N 1
ATOM 623 C CA . ASP A 1 79 ? -1.548 27.5 -21.641 1 76.06 79 ASP A CA 1
ATOM 624 C C . ASP A 1 79 ? -2.014 28.031 -20.281 1 76.06 79 ASP A C 1
ATOM 626 O O . ASP A 1 79 ? -2.857 28.922 -20.219 1 76.06 79 ASP A O 1
ATOM 630 N N . LYS A 1 80 ? -1.704 27.375 -19.281 1 79.31 80 LYS A N 1
ATOM 631 C CA . LYS A 1 80 ? -1.984 27.844 -17.922 1 79.31 80 LYS A CA 1
ATOM 632 C C . LYS A 1 80 ? -0.748 28.484 -17.297 1 79.31 80 LYS A C 1
ATOM 634 O O . LYS A 1 80 ? 0.306 27.859 -17.203 1 79.31 80 LYS A O 1
ATOM 639 N N . VAL A 1 81 ? -0.88 29.797 -17.016 1 82.62 81 VAL A N 1
ATOM 640 C CA . VAL A 1 81 ? 0.232 30.516 -16.391 1 82.62 81 VAL A CA 1
ATOM 641 C C . VAL A 1 81 ? 0.288 30.219 -14.906 1 82.62 81 VAL A C 1
ATOM 643 O O . VAL A 1 81 ? -0.657 30.5 -14.164 1 82.62 81 VAL A O 1
ATOM 646 N N . LEU A 1 82 ? 1.34 29.625 -14.461 1 85.94 82 LEU A N 1
ATOM 647 C CA . LEU A 1 82 ? 1.498 29.281 -13.047 1 85.94 82 LEU A CA 1
ATOM 648 C C . LEU A 1 82 ? 2.264 30.375 -12.312 1 85.94 82 LEU A C 1
ATOM 650 O O . LEU A 1 82 ? 2 30.641 -11.133 1 85.94 82 LEU A O 1
ATOM 654 N N . LEU A 1 83 ? 3.266 30.906 -12.914 1 90.5 83 LEU A N 1
ATOM 655 C CA . LEU A 1 83 ? 4.02 32.031 -12.391 1 90.5 83 LEU A CA 1
ATOM 656 C C . LEU A 1 83 ? 3.988 33.219 -13.367 1 90.5 83 LEU A C 1
ATOM 658 O O . LEU A 1 83 ? 4.273 33.062 -14.555 1 90.5 83 LEU A O 1
ATOM 662 N N . ASN A 1 84 ? 3.561 34.344 -12.805 1 91.12 84 ASN A N 1
ATOM 663 C CA . ASN A 1 84 ? 3.396 35.531 -13.656 1 91.12 84 ASN A CA 1
ATOM 664 C C . ASN A 1 84 ? 4.309 36.656 -13.227 1 91.12 84 ASN A C 1
ATOM 666 O O . ASN A 1 84 ? 3.947 37.469 -12.359 1 91.12 84 ASN A O 1
ATOM 670 N N . ASN A 1 85 ? 5.398 36.812 -13.891 1 88 85 ASN A N 1
ATOM 671 C CA . ASN A 1 85 ? 6.348 37.906 -13.734 1 88 85 ASN A CA 1
ATOM 672 C C . ASN A 1 85 ? 6.691 38.156 -12.266 1 88 85 ASN A C 1
ATOM 674 O O . ASN A 1 85 ? 6.531 39.25 -11.758 1 88 85 ASN A O 1
ATOM 678 N N . ILE A 1 86 ? 7.211 37.156 -11.648 1 90.75 86 ILE A N 1
ATOM 679 C CA . ILE A 1 86 ? 7.551 37.188 -10.234 1 90.75 86 ILE A CA 1
ATOM 680 C C . ILE A 1 86 ? 8.938 37.812 -10.055 1 90.75 86 ILE A C 1
ATOM 682 O O . ILE A 1 86 ? 9.898 37.375 -10.695 1 90.75 86 ILE A O 1
ATOM 686 N N . SER A 1 87 ? 9.031 38.875 -9.312 1 89.12 87 SER A N 1
ATOM 687 C CA . SER A 1 87 ? 10.305 39.438 -8.922 1 89.12 87 SER A CA 1
ATOM 688 C C . SER A 1 87 ? 10.453 39.5 -7.402 1 89.12 87 SER A C 1
ATOM 690 O O . SER A 1 87 ? 9.531 39.938 -6.703 1 89.12 87 SER A O 1
ATOM 692 N N . ALA A 1 88 ? 11.477 38.969 -6.906 1 89.81 88 ALA A N 1
ATOM 693 C CA . ALA A 1 88 ? 11.727 38.938 -5.469 1 89.81 88 ALA A CA 1
ATOM 694 C C . ALA A 1 88 ? 13.211 38.75 -5.172 1 89.81 88 ALA A C 1
ATOM 696 O O . ALA A 1 88 ? 14.008 38.469 -6.078 1 89.81 88 ALA A O 1
ATOM 697 N N . LYS A 1 89 ? 13.539 39.031 -3.938 1 90.56 89 LYS A N 1
ATOM 698 C CA . LYS A 1 89 ? 14.922 38.844 -3.5 1 90.56 89 LYS A CA 1
ATOM 699 C C . LYS A 1 89 ? 14.992 38.062 -2.195 1 90.56 89 LYS A C 1
ATOM 701 O O . LYS A 1 89 ? 14.156 38.25 -1.308 1 90.56 89 LYS A O 1
ATOM 706 N N . ALA A 1 90 ? 15.891 37.188 -2.123 1 92.25 90 ALA A N 1
ATOM 707 C CA . ALA A 1 90 ? 16.219 36.438 -0.91 1 92.25 90 ALA A CA 1
ATOM 708 C C . ALA A 1 90 ? 17.672 36.625 -0.516 1 92.25 90 ALA A C 1
ATOM 710 O O . ALA A 1 90 ? 18.578 36.281 -1.273 1 92.25 90 ALA A O 1
ATOM 711 N N . ASN A 1 91 ? 17.859 37.156 0.633 1 90.94 91 ASN A N 1
ATOM 712 C CA . ASN A 1 91 ? 19.219 37.5 1.079 1 90.94 91 ASN A CA 1
ATOM 713 C C . ASN A 1 91 ? 19.734 36.438 2.066 1 90.94 91 ASN A C 1
ATOM 715 O O . ASN A 1 91 ? 18.953 35.781 2.732 1 90.94 91 ASN A O 1
ATOM 719 N N . HIS A 1 92 ? 21.078 36.375 2.078 1 91.5 92 HIS A N 1
ATOM 720 C CA . HIS A 1 92 ? 21.688 35.5 3.068 1 91.5 92 HIS A CA 1
ATOM 721 C C . HIS A 1 92 ? 21.422 36 4.484 1 91.5 92 HIS A C 1
ATOM 723 O O . HIS A 1 92 ? 21.297 37.219 4.707 1 91.5 92 HIS A O 1
ATOM 729 N N . GLY A 1 93 ? 21.203 35.094 5.375 1 91.75 93 GLY A N 1
ATOM 730 C CA . GLY A 1 93 ? 21 35.438 6.77 1 91.75 93 GLY A CA 1
ATOM 731 C C . GLY A 1 93 ? 19.531 35.688 7.102 1 91.75 93 GLY A C 1
ATOM 732 O O . GLY A 1 93 ? 19.203 36.094 8.219 1 91.75 93 GLY A O 1
ATOM 733 N N . GLU A 1 94 ? 18.766 35.438 6.055 1 92.88 94 GLU A N 1
ATOM 734 C CA . GLU A 1 94 ? 17.344 35.719 6.262 1 92.88 94 GLU A CA 1
ATOM 735 C C . GLU A 1 94 ? 16.484 34.531 5.887 1 92.88 94 GLU A C 1
ATOM 737 O O . GLU A 1 94 ? 16.875 33.719 5.051 1 92.88 94 GLU A O 1
ATOM 742 N N . VAL A 1 95 ? 15.391 34.438 6.555 1 94.56 95 VAL A N 1
ATOM 743 C CA . VAL A 1 95 ? 14.359 33.469 6.215 1 94.56 95 VAL A CA 1
ATOM 744 C C . VAL A 1 95 ? 13.258 34.125 5.398 1 94.56 95 VAL A C 1
ATOM 746 O O . VAL A 1 95 ? 12.609 35.062 5.871 1 94.56 95 VAL A O 1
ATOM 749 N N . LEU A 1 96 ? 13.148 33.688 4.145 1 94.62 96 LEU A N 1
ATOM 750 C CA . LEU A 1 96 ? 12.07 34.188 3.285 1 94.62 96 LEU A CA 1
ATOM 751 C C . LEU A 1 96 ? 10.922 33.188 3.262 1 94.62 96 LEU A C 1
ATOM 753 O O . LEU A 1 96 ? 11.109 32 2.916 1 94.62 96 LEU A O 1
ATOM 757 N N . ALA A 1 97 ? 9.781 33.562 3.639 1 94.56 97 ALA A N 1
ATOM 758 C CA . ALA A 1 97 ? 8.602 32.719 3.643 1 94.56 97 ALA A CA 1
ATOM 759 C C . ALA A 1 97 ? 7.668 33.062 2.486 1 94.56 97 ALA A C 1
ATOM 761 O O . ALA A 1 97 ? 7.246 34.219 2.348 1 94.56 97 ALA A O 1
ATOM 762 N N . ILE A 1 98 ? 7.445 32.125 1.658 1 93.69 98 ILE A N 1
ATOM 763 C CA . ILE A 1 98 ? 6.461 32.25 0.59 1 93.69 98 ILE A CA 1
ATOM 764 C C . ILE A 1 98 ? 5.094 31.797 1.089 1 93.69 98 ILE A C 1
ATOM 766 O O . ILE A 1 98 ? 4.922 30.641 1.487 1 93.69 98 ILE A O 1
ATOM 770 N N . ALA A 1 99 ? 4.195 32.688 1.112 1 90.31 99 ALA A N 1
ATOM 771 C CA . ALA A 1 99 ? 2.859 32.375 1.623 1 90.31 99 ALA A CA 1
ATOM 772 C C . ALA A 1 99 ? 1.784 32.75 0.609 1 90.31 99 ALA A C 1
ATOM 774 O O . ALA A 1 99 ? 2.012 33.594 -0.263 1 90.31 99 ALA A O 1
ATOM 775 N N . GLY A 1 100 ? 0.663 32.094 0.663 1 85.75 100 GLY A N 1
ATOM 776 C CA . GLY A 1 100 ? -0.476 32.281 -0.217 1 85.75 100 GLY A CA 1
ATOM 777 C C . GLY A 1 100 ? -1.551 31.234 -0.062 1 85.75 100 GLY A C 1
ATOM 778 O O . GLY A 1 100 ? -1.315 30.188 0.546 1 85.75 100 GLY A O 1
ATOM 779 N N . PRO A 1 101 ? -2.684 31.625 -0.594 1 76.62 101 PRO A N 1
ATOM 780 C CA . PRO A 1 101 ? -3.752 30.625 -0.555 1 76.62 101 PRO A CA 1
ATOM 781 C C . PRO A 1 101 ? -3.428 29.375 -1.382 1 76.62 101 PRO A C 1
ATOM 783 O O . PRO A 1 101 ? -2.436 29.359 -2.115 1 76.62 101 PRO A O 1
ATOM 786 N N . SER A 1 102 ? -4.188 28.328 -1.162 1 71.19 102 SER A N 1
ATOM 787 C CA . SER A 1 102 ? -3.977 27.078 -1.897 1 71.19 102 SER A CA 1
ATOM 788 C C . SER A 1 102 ? -4.059 27.312 -3.404 1 71.19 102 SER A C 1
ATOM 790 O O . SER A 1 102 ? -4.922 28.047 -3.877 1 71.19 102 SER A O 1
ATOM 792 N N . GLY A 1 103 ? -3.17 26.844 -4.16 1 72.12 103 GLY A N 1
ATOM 793 C CA . GLY A 1 103 ? -3.15 26.969 -5.609 1 72.12 103 GLY A CA 1
ATOM 794 C C . GLY A 1 103 ? -2.412 28.203 -6.09 1 72.12 103 GLY A C 1
ATOM 795 O O . GLY A 1 103 ? -2.525 28.594 -7.258 1 72.12 103 GLY A O 1
ATOM 796 N N . SER A 1 104 ? -1.785 28.828 -5.199 1 78.56 104 SER A N 1
ATOM 797 C CA . SER A 1 104 ? -1.094 30.062 -5.57 1 78.56 104 SER A CA 1
ATOM 798 C C . SER A 1 104 ? 0.249 29.766 -6.23 1 78.56 104 SER A C 1
ATOM 800 O O . SER A 1 104 ? 1.022 30.672 -6.52 1 78.56 104 SER A O 1
ATOM 802 N N . SER A 1 105 ? 0.625 28.469 -6.441 1 83.5 105 SER A N 1
ATOM 803 C CA . SER A 1 105 ? 1.835 28.031 -7.133 1 83.5 105 SER A CA 1
ATOM 804 C C . SER A 1 105 ? 3.066 28.203 -6.25 1 83.5 105 SER A C 1
ATOM 806 O O . SER A 1 105 ? 4.141 28.562 -6.742 1 83.5 105 SER A O 1
ATOM 808 N N . LYS A 1 106 ? 2.896 28.203 -4.922 1 87.69 106 LYS A N 1
ATOM 809 C CA . LYS A 1 106 ? 4.008 28.328 -3.98 1 87.69 106 LYS A CA 1
ATOM 810 C C . LYS A 1 106 ? 5.082 27.281 -4.25 1 87.69 106 LYS A C 1
ATOM 812 O O . LYS A 1 106 ? 6.266 27.609 -4.352 1 87.69 106 LYS A O 1
ATOM 817 N N . SER A 1 107 ? 4.633 26.031 -4.391 1 84.69 107 SER A N 1
ATOM 818 C CA . SER A 1 107 ? 5.57 24.938 -4.609 1 84.69 107 SER A CA 1
ATOM 819 C C . SER A 1 107 ? 6.23 25.031 -5.977 1 84.69 107 SER A C 1
ATOM 821 O O . SER A 1 107 ? 7.402 24.672 -6.133 1 84.69 107 SER A O 1
ATOM 823 N N . THR A 1 108 ? 5.5 25.547 -6.961 1 84.94 108 THR A N 1
ATOM 824 C CA . THR A 1 108 ? 6.062 25.734 -8.297 1 84.94 108 THR A CA 1
ATOM 825 C C . THR A 1 108 ? 7.18 26.781 -8.266 1 84.94 108 THR A C 1
ATOM 827 O O . THR A 1 108 ? 8.211 26.609 -8.922 1 84.94 108 THR A O 1
ATOM 830 N N . LEU A 1 109 ? 6.871 27.797 -7.547 1 91.25 109 LEU A N 1
ATOM 831 C CA . LEU A 1 109 ? 7.902 28.828 -7.414 1 91.25 109 LEU A CA 1
ATOM 832 C C . LEU A 1 109 ? 9.141 28.266 -6.719 1 91.25 109 LEU A C 1
ATOM 834 O O . LEU A 1 109 ? 10.266 28.5 -7.152 1 91.25 109 LEU A O 1
ATOM 838 N N . LEU A 1 110 ? 8.906 27.531 -5.637 1 90.81 110 LEU A N 1
ATOM 839 C CA . LEU A 1 110 ? 10.016 26.922 -4.902 1 90.81 110 LEU A CA 1
ATOM 840 C C . LEU A 1 110 ? 10.805 25.969 -5.793 1 90.81 110 LEU A C 1
ATOM 842 O O . LEU A 1 110 ? 12.039 25.953 -5.738 1 90.81 110 LEU A O 1
ATOM 846 N N . ASP A 1 111 ? 10.148 25.219 -6.625 1 86.56 111 ASP A N 1
ATOM 847 C CA . ASP A 1 111 ? 10.789 24.297 -7.562 1 86.56 111 ASP A CA 1
ATOM 848 C C . ASP A 1 111 ? 11.602 25.062 -8.609 1 86.56 111 ASP A C 1
ATOM 850 O O . ASP A 1 111 ? 12.68 24.625 -9.008 1 86.56 111 ASP A O 1
ATOM 854 N N . ALA A 1 112 ? 11.047 26.109 -9.039 1 87.31 112 ALA A N 1
ATOM 855 C CA . ALA A 1 112 ? 11.742 26.938 -10.023 1 87.31 112 ALA A CA 1
ATOM 856 C C . ALA A 1 112 ? 13.023 27.531 -9.438 1 87.31 112 ALA A C 1
ATOM 858 O O . ALA A 1 112 ? 14.07 27.531 -10.094 1 87.31 112 ALA A O 1
ATOM 859 N N . LEU A 1 113 ? 12.891 27.938 -8.25 1 89.5 113 LEU A N 1
ATOM 860 C CA . LEU A 1 113 ? 14.047 28.547 -7.586 1 89.5 113 LEU A CA 1
ATOM 861 C C . LEU A 1 113 ? 15.109 27.5 -7.289 1 89.5 113 LEU A C 1
ATOM 863 O O . LEU A 1 113 ? 16.312 27.797 -7.301 1 89.5 113 LEU A O 1
ATOM 867 N N . ALA A 1 114 ? 14.648 26.297 -6.992 1 85.5 114 ALA A N 1
ATOM 868 C CA . ALA A 1 114 ? 15.57 25.219 -6.656 1 85.5 114 ALA A CA 1
ATOM 869 C C . ALA A 1 114 ? 16.188 24.609 -7.914 1 85.5 114 ALA A C 1
ATOM 871 O O . ALA A 1 114 ? 17.047 23.719 -7.832 1 85.5 114 ALA A O 1
ATOM 872 N N . GLY A 1 115 ? 15.703 25.047 -9.008 1 78.5 115 GLY A N 1
ATOM 873 C CA . GLY A 1 115 ? 16.234 24.531 -10.266 1 78.5 115 GLY A CA 1
ATOM 874 C C . GLY A 1 115 ? 15.664 23.188 -10.641 1 78.5 115 GLY A C 1
ATOM 875 O O . GLY A 1 115 ? 16.328 22.391 -11.328 1 78.5 115 GLY A O 1
ATOM 876 N N . ARG A 1 116 ? 14.539 22.891 -10.18 1 76.12 116 ARG A N 1
ATOM 877 C CA . ARG A 1 116 ? 13.93 21.578 -10.422 1 76.12 116 ARG A CA 1
ATOM 878 C C . ARG A 1 116 ? 13.016 21.625 -11.641 1 76.12 116 ARG A C 1
ATOM 880 O O . ARG A 1 116 ? 12.492 20.594 -12.062 1 76.12 116 ARG A O 1
ATOM 887 N N . ILE A 1 117 ? 12.758 22.828 -12.141 1 77.56 117 ILE A N 1
ATOM 888 C CA . ILE A 1 117 ? 11.977 23 -13.359 1 77.56 117 ILE A CA 1
ATOM 889 C C . ILE A 1 117 ? 12.906 23.25 -14.539 1 77.56 117 ILE A C 1
ATOM 891 O O . ILE A 1 117 ? 13.922 23.938 -14.406 1 77.56 117 ILE A O 1
ATOM 895 N N . ASP A 1 118 ? 12.555 22.625 -15.633 1 74.44 118 ASP A N 1
ATOM 896 C CA . ASP A 1 118 ? 13.367 22.797 -16.828 1 74.44 118 ASP A CA 1
ATOM 897 C C . ASP A 1 118 ? 13.516 24.266 -17.188 1 74.44 118 ASP A C 1
ATOM 899 O O . ASP A 1 118 ? 12.523 25 -17.266 1 74.44 118 ASP A O 1
ATOM 903 N N . ARG A 1 119 ? 14.719 24.688 -17.391 1 71.81 119 ARG A N 1
ATOM 904 C CA . ARG A 1 119 ? 15.031 26.094 -17.672 1 71.81 119 ARG A CA 1
ATOM 905 C C . ARG A 1 119 ? 14.383 26.562 -18.953 1 71.81 119 ARG A C 1
ATOM 907 O O . ARG A 1 119 ? 14.086 27.75 -19.109 1 71.81 119 ARG A O 1
ATOM 914 N N . ARG A 1 120 ? 14.195 25.594 -19.891 1 69.25 120 ARG A N 1
ATOM 915 C CA . ARG A 1 120 ? 13.625 25.953 -21.188 1 69.25 120 ARG A CA 1
ATOM 916 C C . ARG A 1 120 ? 12.164 26.391 -21.047 1 69.25 120 ARG A C 1
ATOM 918 O O . ARG A 1 120 ? 11.648 27.109 -21.891 1 69.25 120 ARG A O 1
ATOM 925 N N . SER A 1 121 ? 11.602 25.969 -19.938 1 78.44 121 SER A N 1
ATOM 926 C CA . SER A 1 121 ? 10.188 26.281 -19.734 1 78.44 121 SER A CA 1
ATOM 927 C C . SER A 1 121 ? 10.016 27.531 -18.891 1 78.44 121 SER A C 1
ATOM 929 O O . SER A 1 121 ? 8.898 28.016 -18.703 1 78.44 121 SER A O 1
ATOM 931 N N . LEU A 1 122 ? 11.102 28 -18.391 1 84.12 122 LEU A N 1
ATOM 932 C CA . LEU A 1 122 ? 11.062 29.188 -17.531 1 84.12 122 LEU A CA 1
ATOM 933 C C . LEU A 1 122 ? 11.492 30.422 -18.297 1 84.12 122 LEU A C 1
ATOM 935 O O . LEU A 1 122 ? 12.43 30.375 -19.109 1 84.12 122 LEU A O 1
ATOM 939 N N . ARG A 1 123 ? 10.672 31.438 -18.281 1 86.44 123 ARG A N 1
ATOM 940 C CA . ARG A 1 123 ? 11.062 32.75 -18.781 1 86.44 123 ARG A CA 1
ATOM 941 C C . ARG A 1 123 ? 11.453 33.688 -17.641 1 86.44 123 ARG A C 1
ATOM 943 O O . ARG A 1 123 ? 10.906 33.594 -16.531 1 86.44 123 ARG A O 1
ATOM 950 N N . GLY A 1 124 ? 12.43 34.469 -17.781 1 86.38 124 GLY A N 1
ATOM 951 C CA . GLY A 1 124 ? 12.992 35.281 -16.734 1 86.38 124 GLY A CA 1
ATOM 952 C C . GLY A 1 124 ? 14.352 34.812 -16.25 1 86.38 124 GLY A C 1
ATOM 953 O O . GLY A 1 124 ? 15.023 34.031 -16.938 1 86.38 124 GLY A O 1
ATOM 954 N N . SER A 1 125 ? 14.836 35.5 -15.141 1 85.94 125 SER A N 1
ATOM 955 C CA . SER A 1 125 ? 16.188 35.125 -14.703 1 85.94 125 SER A CA 1
ATOM 956 C C . SER A 1 125 ? 16.234 34.938 -13.188 1 85.94 125 SER A C 1
ATOM 958 O O . SER A 1 125 ? 15.578 35.656 -12.445 1 85.94 125 SER A O 1
ATOM 960 N N . ILE A 1 126 ? 16.828 33.938 -12.797 1 88.25 126 ILE A N 1
ATOM 961 C CA . ILE A 1 126 ? 17.172 33.688 -11.406 1 88.25 126 ILE A CA 1
ATOM 962 C C . ILE A 1 126 ? 18.688 33.875 -11.219 1 88.25 126 ILE A C 1
ATOM 964 O O . ILE A 1 126 ? 19.484 33.188 -11.867 1 88.25 126 ILE A O 1
ATOM 968 N N . LEU A 1 127 ? 19.016 34.844 -10.43 1 87.5 127 LEU A N 1
ATOM 969 C CA . LEU A 1 127 ? 20.422 35.156 -10.234 1 87.5 127 LEU A CA 1
ATOM 970 C C . LEU A 1 127 ? 20.875 34.781 -8.828 1 87.5 127 LEU A C 1
ATOM 972 O O . LEU A 1 127 ? 20.141 34.969 -7.859 1 87.5 127 LEU A O 1
ATOM 976 N N . VAL A 1 128 ? 22 34.156 -8.781 1 86.81 128 VAL A N 1
ATOM 977 C CA . VAL A 1 128 ? 22.656 33.875 -7.516 1 86.81 128 VAL A CA 1
ATOM 978 C C . VAL A 1 128 ? 23.922 34.719 -7.379 1 86.81 128 VAL A C 1
ATOM 980 O O . VAL A 1 128 ? 24.859 34.562 -8.148 1 86.81 128 VAL A O 1
ATOM 983 N N . ASN A 1 129 ? 23.906 35.5 -6.41 1 82.81 129 ASN A N 1
ATOM 984 C CA . ASN A 1 129 ? 24.984 36.469 -6.266 1 82.81 129 ASN A CA 1
ATOM 985 C C . ASN A 1 129 ? 25.266 37.188 -7.574 1 82.81 129 ASN A C 1
ATOM 987 O O . ASN A 1 129 ? 26.406 37.344 -7.992 1 82.81 129 ASN A O 1
ATOM 991 N N . GLY A 1 130 ? 24.203 37.438 -8.258 1 79.19 130 GLY A N 1
ATOM 992 C CA . GLY A 1 130 ? 24.312 38.219 -9.469 1 79.19 130 GLY A CA 1
ATOM 993 C C . GLY A 1 130 ? 24.578 37.406 -10.711 1 79.19 130 GLY A C 1
ATOM 994 O O . GLY A 1 130 ? 24.562 37.906 -11.828 1 79.19 130 GLY A O 1
ATOM 995 N N . MET A 1 131 ? 24.812 36.125 -10.539 1 81 131 MET A N 1
ATOM 996 C CA . MET A 1 131 ? 25.094 35.25 -11.672 1 81 131 MET A CA 1
ATOM 997 C C . MET A 1 131 ? 23.922 34.281 -11.906 1 81 131 MET A C 1
ATOM 999 O O . MET A 1 131 ? 23.281 33.844 -10.953 1 81 131 MET A O 1
ATOM 1003 N N . PRO A 1 132 ? 23.719 34 -13.086 1 80.88 132 PRO A N 1
ATOM 1004 C CA . PRO A 1 132 ? 22.641 33.062 -13.367 1 80.88 132 PRO A CA 1
ATOM 1005 C C . PRO A 1 132 ? 22.891 31.688 -12.742 1 80.88 132 PRO A C 1
ATOM 1007 O O . PRO A 1 132 ? 24.047 31.25 -12.625 1 80.88 132 PRO A O 1
ATOM 1010 N N . ILE A 1 133 ? 21.844 31.094 -12.328 1 78.38 133 ILE A N 1
ATOM 1011 C CA . ILE A 1 133 ? 21.906 29.797 -11.68 1 78.38 133 ILE A CA 1
ATOM 1012 C C . ILE A 1 133 ? 22.469 28.766 -12.648 1 78.38 133 ILE A C 1
ATOM 1014 O O . ILE A 1 133 ? 22.172 28.781 -13.844 1 78.38 133 ILE A O 1
ATOM 1018 N N . ASP A 1 134 ? 23.453 28.016 -12.156 1 68.81 134 ASP A N 1
ATOM 1019 C CA . ASP A 1 134 ? 24.031 26.922 -12.945 1 68.81 134 ASP A CA 1
ATOM 1020 C C . ASP A 1 134 ? 23.734 25.578 -12.305 1 68.81 134 ASP A C 1
ATOM 1022 O O . ASP A 1 134 ? 23.016 25.484 -11.312 1 68.81 134 ASP A O 1
ATOM 1026 N N . GLN A 1 135 ? 24.094 24.562 -12.852 1 64.25 135 GLN A N 1
ATOM 1027 C CA . GLN A 1 135 ? 23.844 23.188 -12.391 1 64.25 135 GLN A CA 1
ATOM 1028 C C . GLN A 1 135 ? 24.5 22.953 -11.023 1 64.25 135 GLN A C 1
ATOM 1030 O O . GLN A 1 135 ? 24.047 22.094 -10.266 1 64.25 135 GLN A O 1
ATOM 1035 N N . THR A 1 136 ? 25.469 23.797 -10.773 1 67.19 136 THR A N 1
ATOM 1036 C CA . THR A 1 136 ? 26.172 23.625 -9.508 1 67.19 136 THR A CA 1
ATOM 1037 C C . THR A 1 136 ? 25.312 24.125 -8.344 1 67.19 136 THR A C 1
ATOM 1039 O O . THR A 1 136 ? 25.547 23.766 -7.191 1 67.19 136 THR A O 1
ATOM 1042 N N . PHE A 1 137 ? 24.297 24.828 -8.75 1 76.75 137 PHE A N 1
ATOM 1043 C CA . PHE A 1 137 ? 23.438 25.391 -7.711 1 76.75 137 PHE A CA 1
ATOM 1044 C C . PHE A 1 137 ? 22.688 24.281 -6.965 1 76.75 137 PHE A C 1
ATOM 1046 O O . PHE A 1 137 ? 22.469 24.391 -5.758 1 76.75 137 PHE A O 1
ATOM 1053 N N . ARG A 1 138 ? 22.438 23.297 -7.621 1 70.94 138 ARG A N 1
ATOM 1054 C CA . ARG A 1 138 ? 21.719 22.188 -6.992 1 70.94 138 ARG A CA 1
ATOM 1055 C C . ARG A 1 138 ? 22.594 21.5 -5.941 1 70.94 138 ARG A C 1
ATOM 1057 O O . ARG A 1 138 ? 22.078 20.953 -4.965 1 70.94 138 ARG A O 1
ATOM 1064 N N . ARG A 1 139 ? 23.844 21.703 -6.148 1 67.44 139 ARG A N 1
ATOM 1065 C CA . ARG A 1 139 ? 24.766 21.062 -5.223 1 67.44 139 ARG A CA 1
ATOM 1066 C C . ARG A 1 139 ? 24.938 21.875 -3.951 1 67.44 139 ARG A C 1
ATOM 1068 O O . ARG A 1 139 ? 25.203 21.328 -2.879 1 67.44 139 ARG A O 1
ATOM 1075 N N . VAL A 1 140 ? 24.781 23.078 -4.215 1 75 140 VAL A N 1
ATOM 1076 C CA . VAL A 1 140 ? 25.031 23.953 -3.074 1 75 140 VAL A CA 1
ATOM 1077 C C . VAL A 1 140 ? 23.719 24.281 -2.369 1 75 140 VAL A C 1
ATOM 1079 O O . VAL A 1 140 ? 23.719 24.922 -1.318 1 75 140 VAL A O 1
ATOM 1082 N N . SER A 1 141 ? 22.656 23.75 -2.945 1 83.5 141 SER A N 1
ATOM 1083 C CA . SER A 1 141 ? 21.359 24 -2.346 1 83.5 141 SER A CA 1
ATOM 1084 C C . SER A 1 141 ? 20.75 22.734 -1.762 1 83.5 141 SER A C 1
ATOM 1086 O O . SER A 1 141 ? 21.156 21.625 -2.121 1 83.5 141 SER A O 1
ATOM 1088 N N . GLY A 1 142 ? 20 22.875 -0.733 1 82.5 142 GLY A N 1
ATOM 1089 C CA . GLY A 1 142 ? 19.219 21.797 -0.148 1 82.5 142 GLY A CA 1
ATOM 1090 C C . GLY A 1 142 ? 17.719 21.969 -0.351 1 82.5 142 GLY A C 1
ATOM 1091 O O . GLY A 1 142 ? 17.203 23.094 -0.312 1 82.5 142 GLY A O 1
ATOM 1092 N N . TYR A 1 143 ? 17.078 20.859 -0.745 1 84.12 143 TYR A N 1
ATOM 1093 C CA . TYR A 1 143 ? 15.633 20.891 -0.938 1 84.12 143 TYR A CA 1
ATOM 1094 C C . TYR A 1 143 ? 14.945 19.844 -0.067 1 84.12 143 TYR A C 1
ATOM 1096 O O . TYR A 1 143 ? 15.203 18.656 -0.202 1 84.12 143 TYR A O 1
ATOM 1104 N N . VAL A 1 144 ? 14.133 20.328 0.806 1 83.56 144 VAL A N 1
ATOM 1105 C CA . VAL A 1 144 ? 13.344 19.453 1.66 1 83.56 144 VAL A CA 1
ATOM 1106 C C . VAL A 1 144 ? 11.898 19.406 1.169 1 83.56 144 VAL A C 1
ATOM 1108 O O . VAL A 1 144 ? 11.211 20.438 1.163 1 83.56 144 VAL A O 1
ATOM 1111 N N . MET A 1 145 ? 11.469 18.203 0.782 1 77.5 145 MET A N 1
ATOM 1112 C CA . MET A 1 145 ? 10.117 18.031 0.257 1 77.5 145 MET A CA 1
ATOM 1113 C C . MET A 1 145 ? 9.102 17.906 1.391 1 77.5 145 MET A C 1
ATOM 1115 O O . MET A 1 145 ? 9.484 17.781 2.557 1 77.5 145 MET A O 1
ATOM 1119 N N . GLN A 1 146 ? 7.859 17.938 0.949 1 71.44 146 GLN A N 1
ATOM 1120 C CA . GLN A 1 146 ? 6.762 17.891 1.907 1 71.44 146 GLN A CA 1
ATOM 1121 C C . GLN A 1 146 ? 6.656 16.531 2.574 1 71.44 146 GLN A C 1
ATOM 1123 O O . GLN A 1 146 ? 6.406 16.438 3.777 1 71.44 146 GLN A O 1
ATOM 1128 N N . ASP A 1 147 ? 6.801 15.469 1.805 1 71.12 147 ASP A N 1
ATOM 1129 C CA . ASP A 1 147 ? 6.672 14.117 2.352 1 71.12 147 ASP A CA 1
ATOM 1130 C C . ASP A 1 147 ? 8.023 13.578 2.801 1 71.12 147 ASP A C 1
ATOM 1132 O O . ASP A 1 147 ? 9.039 13.805 2.143 1 71.12 147 ASP A O 1
ATOM 1136 N N . ASP A 1 148 ? 7.93 12.984 4.023 1 72.75 148 ASP A N 1
ATOM 1137 C CA . ASP A 1 148 ? 9.148 12.398 4.57 1 72.75 148 ASP A CA 1
ATOM 1138 C C . ASP A 1 148 ? 9.367 10.977 4.043 1 72.75 148 ASP A C 1
ATOM 1140 O O . ASP A 1 148 ? 8.422 10.188 3.971 1 72.75 148 ASP A O 1
ATOM 1144 N N . ALA A 1 149 ? 10.383 10.766 3.312 1 75.56 149 ALA A N 1
ATOM 1145 C CA . ALA A 1 149 ? 10.695 9.414 2.859 1 75.56 149 ALA A CA 1
ATOM 1146 C C . ALA A 1 149 ? 11.945 8.875 3.559 1 75.56 149 ALA A C 1
ATOM 1148 O O . ALA A 1 149 ? 13.055 8.977 3.029 1 75.56 149 ALA A O 1
ATOM 1149 N N . LEU A 1 150 ? 11.852 8.375 4.809 1 85.56 150 LEU A N 1
ATOM 1150 C CA . LEU A 1 150 ? 12.938 7.824 5.613 1 85.56 150 LEU A CA 1
ATOM 1151 C C . LEU A 1 150 ? 12.711 6.34 5.875 1 85.56 150 LEU A C 1
ATOM 1153 O O . LEU A 1 150 ? 11.578 5.863 5.852 1 85.56 150 LEU A O 1
ATOM 1157 N N . TYR A 1 151 ? 13.758 5.664 5.98 1 85.94 151 TYR A N 1
ATOM 1158 C CA . TYR A 1 151 ? 13.633 4.25 6.324 1 85.94 151 TYR A CA 1
ATOM 1159 C C . TYR A 1 151 ? 13.188 4.082 7.773 1 85.94 151 TYR A C 1
ATOM 1161 O O . TYR A 1 151 ? 13.875 4.52 8.695 1 85.94 151 TYR A O 1
ATOM 1169 N N . PRO A 1 152 ? 12.102 3.371 8.023 1 84.88 152 PRO A N 1
ATOM 1170 C CA . PRO A 1 152 ? 11.508 3.312 9.359 1 84.88 152 PRO A CA 1
ATOM 1171 C C . PRO A 1 152 ? 12.352 2.514 10.352 1 84.88 152 PRO A C 1
ATOM 1173 O O . PRO A 1 152 ? 12.281 2.744 11.562 1 84.88 152 PRO A O 1
ATOM 1176 N N . VAL A 1 153 ? 13.227 1.666 9.93 1 87.19 153 VAL A N 1
ATOM 1177 C CA . VAL A 1 153 ? 13.891 0.734 10.828 1 87.19 153 VAL A CA 1
ATOM 1178 C C . VAL A 1 153 ? 15.234 1.315 11.273 1 87.19 153 VAL A C 1
ATOM 1180 O O . VAL A 1 153 ? 15.852 0.823 12.227 1 87.19 153 VAL A O 1
ATOM 1183 N N . LEU A 1 154 ? 15.672 2.373 10.641 1 90.31 154 LEU A N 1
ATOM 1184 C CA . LEU A 1 154 ? 16.938 3.004 11.023 1 90.31 154 LEU A CA 1
ATOM 1185 C C . LEU A 1 154 ? 16.719 4.008 12.148 1 90.31 154 LEU A C 1
ATOM 1187 O O . LEU A 1 154 ? 15.641 4.605 12.266 1 90.31 154 LEU A O 1
ATOM 1191 N N . THR A 1 155 ? 17.719 4.129 12.953 1 93.69 155 THR A N 1
ATOM 1192 C CA . THR A 1 155 ? 17.688 5.16 13.984 1 93.69 155 THR A CA 1
ATOM 1193 C C . THR A 1 155 ? 17.969 6.535 13.391 1 93.69 155 THR A C 1
ATOM 1195 O O . THR A 1 155 ? 18.453 6.637 12.266 1 93.69 155 THR A O 1
ATOM 1198 N N . VAL A 1 156 ? 17.656 7.508 14.188 1 94.88 156 VAL A N 1
ATOM 1199 C CA . VAL A 1 156 ? 17.922 8.883 13.758 1 94.88 156 VAL A CA 1
ATOM 1200 C C . VAL A 1 156 ? 19.406 9.07 13.5 1 94.88 156 VAL A C 1
ATOM 1202 O O . VAL A 1 156 ? 19.797 9.586 12.453 1 94.88 156 VAL A O 1
ATOM 1205 N N . ARG A 1 157 ? 20.188 8.633 14.359 1 95.12 157 ARG A N 1
ATOM 1206 C CA . ARG A 1 157 ? 21.641 8.766 14.242 1 95.12 157 ARG A CA 1
ATOM 1207 C C . ARG A 1 157 ? 22.156 8.023 13.023 1 95.12 157 ARG A C 1
ATOM 1209 O O . ARG A 1 157 ? 23 8.555 12.281 1 95.12 157 ARG A O 1
ATOM 1216 N N . GLU A 1 158 ? 21.734 6.863 12.828 1 94.06 158 GLU A N 1
ATOM 1217 C CA . GLU A 1 158 ? 22.156 6.074 11.68 1 94.06 158 GLU A CA 1
ATOM 1218 C C . GLU A 1 158 ? 21.75 6.746 10.367 1 94.06 158 GLU A C 1
ATOM 1220 O O . GLU A 1 158 ? 22.531 6.77 9.414 1 94.06 158 GLU A O 1
ATOM 1225 N N . THR A 1 159 ? 20.5 7.176 10.328 1 93.19 159 THR A N 1
ATOM 1226 C CA . THR A 1 159 ? 20.016 7.852 9.141 1 93.19 159 THR A CA 1
ATOM 1227 C C . THR A 1 159 ? 20.891 9.039 8.773 1 93.19 159 THR A C 1
ATOM 1229 O O . THR A 1 159 ? 21.266 9.211 7.613 1 93.19 159 THR A O 1
ATOM 1232 N N . LEU A 1 160 ? 21.266 9.781 9.781 1 94.19 160 LEU A N 1
ATOM 1233 C CA . LEU A 1 160 ? 22.109 10.953 9.555 1 94.19 160 LEU A CA 1
ATOM 1234 C C . LEU A 1 160 ? 23.531 10.539 9.203 1 94.19 160 LEU A C 1
ATOM 1236 O O . LEU A 1 160 ? 24.188 11.188 8.383 1 94.19 160 LEU A O 1
ATOM 1240 N N . MET A 1 161 ? 23.984 9.539 9.773 1 93.75 161 MET A N 1
ATOM 1241 C CA . MET A 1 161 ? 25.328 9.062 9.484 1 93.75 161 MET A CA 1
ATOM 1242 C C . MET A 1 161 ? 25.438 8.57 8.039 1 93.75 161 MET A C 1
ATOM 1244 O O . MET A 1 161 ? 26.422 8.82 7.359 1 93.75 161 MET A O 1
ATOM 1248 N N . PHE A 1 162 ? 24.469 7.863 7.621 1 91.5 162 PHE A N 1
ATOM 1249 C CA . PHE A 1 162 ? 24.453 7.402 6.234 1 91.5 162 PHE A CA 1
ATOM 1250 C C . PHE A 1 162 ? 24.422 8.586 5.273 1 91.5 162 PHE A C 1
ATOM 1252 O O . PHE A 1 162 ? 25.078 8.562 4.23 1 91.5 162 PHE A O 1
ATOM 1259 N N . SER A 1 163 ? 23.594 9.523 5.633 1 88.69 163 SER A N 1
ATOM 1260 C CA . SER A 1 163 ? 23.562 10.727 4.809 1 88.69 163 SER A CA 1
ATOM 1261 C C . SER A 1 163 ? 24.922 11.414 4.781 1 88.69 163 SER A C 1
ATOM 1263 O O . SER A 1 163 ? 25.359 11.875 3.73 1 88.69 163 SER A O 1
ATOM 1265 N N . ALA A 1 164 ? 25.562 11.508 5.914 1 90.38 164 ALA A N 1
ATOM 1266 C CA . ALA A 1 164 ? 26.875 12.125 6.012 1 90.38 164 ALA A CA 1
ATOM 1267 C C . ALA A 1 164 ? 27.906 11.383 5.156 1 90.38 164 ALA A C 1
ATOM 1269 O O . ALA A 1 164 ? 28.719 12.008 4.48 1 90.38 164 ALA A O 1
ATOM 1270 N N . ARG A 1 165 ? 27.844 10.156 5.176 1 89.94 165 ARG A N 1
ATOM 1271 C CA . ARG A 1 165 ? 28.797 9.336 4.445 1 89.94 165 ARG A CA 1
ATOM 1272 C C . ARG A 1 165 ? 28.562 9.438 2.939 1 89.94 165 ARG A C 1
ATOM 1274 O O . ARG A 1 165 ? 29.484 9.258 2.148 1 89.94 165 ARG A O 1
ATOM 1281 N N . LEU A 1 166 ? 27.391 9.789 2.58 1 85.88 166 LEU A N 1
ATOM 1282 C CA . LEU A 1 166 ? 27.062 9.828 1.162 1 85.88 166 LEU A CA 1
ATOM 1283 C C . LEU A 1 166 ? 27.219 11.242 0.609 1 85.88 166 LEU A C 1
ATOM 1285 O O . LEU A 1 166 ? 27.5 11.422 -0.575 1 85.88 166 LEU A O 1
ATOM 1289 N N . ARG A 1 167 ? 27.031 12.219 1.447 1 82 167 ARG A N 1
ATOM 1290 C CA . ARG A 1 167 ? 26.922 13.586 0.935 1 82 167 ARG A CA 1
ATOM 1291 C C . ARG A 1 167 ? 28.188 14.383 1.246 1 82 167 ARG A C 1
ATOM 1293 O O . ARG A 1 167 ? 28.438 15.414 0.629 1 82 167 ARG A O 1
ATOM 1300 N N . LEU A 1 168 ? 28.891 13.977 2.182 1 84.69 168 LEU A N 1
ATOM 1301 C CA . LEU A 1 168 ? 30.109 14.68 2.529 1 84.69 168 LEU A CA 1
ATOM 1302 C C . LEU A 1 168 ? 31.312 14.102 1.769 1 84.69 168 LEU A C 1
ATOM 1304 O O . LEU A 1 168 ? 31.281 12.945 1.347 1 84.69 168 LEU A O 1
ATOM 1308 N N . PRO A 1 169 ? 32.281 14.961 1.545 1 79.88 169 PRO A N 1
ATOM 1309 C CA . PRO A 1 169 ? 33.406 14.508 0.762 1 79.88 169 PRO A CA 1
ATOM 1310 C C . PRO A 1 169 ? 34.094 13.273 1.36 1 79.88 169 PRO A C 1
ATOM 1312 O O . PRO A 1 169 ? 34.062 13.078 2.58 1 79.88 169 PRO A O 1
ATOM 1315 N N . SER A 1 170 ? 34.688 12.547 0.533 1 80 170 SER A N 1
ATOM 1316 C CA . SER A 1 170 ? 35.312 11.297 0.921 1 80 170 SER A CA 1
ATOM 1317 C C . SER A 1 170 ? 36.562 11.547 1.78 1 80 170 SER A C 1
ATOM 1319 O O . SER A 1 170 ? 37.031 10.648 2.475 1 80 170 SER A O 1
ATOM 1321 N N . THR A 1 171 ? 36.969 12.727 1.766 1 81.88 171 THR A N 1
ATOM 1322 C CA . THR A 1 171 ? 38.188 13.062 2.518 1 81.88 171 THR A CA 1
ATOM 1323 C C . THR A 1 171 ? 37.906 13.109 4.016 1 81.88 171 THR A C 1
ATOM 1325 O O . THR A 1 171 ? 38.812 13.062 4.836 1 81.88 171 THR A O 1
ATOM 1328 N N . TRP A 1 172 ? 36.625 13.125 4.348 1 86.88 172 TRP A N 1
ATOM 1329 C CA . TRP A 1 172 ? 36.25 13.18 5.758 1 86.88 172 TRP A CA 1
ATOM 1330 C C . TRP A 1 172 ? 36.375 11.805 6.406 1 86.88 172 TRP A C 1
ATOM 1332 O O . TRP A 1 172 ? 36.031 10.789 5.793 1 86.88 172 TRP A O 1
ATOM 1342 N N . THR A 1 173 ? 37 11.812 7.547 1 89.19 173 THR A N 1
ATOM 1343 C CA . THR A 1 173 ? 37.031 10.578 8.328 1 89.19 173 THR A CA 1
ATOM 1344 C C . THR A 1 173 ? 35.688 10.328 9 1 89.19 173 THR A C 1
ATOM 1346 O O . THR A 1 173 ? 34.875 11.234 9.102 1 89.19 173 THR A O 1
ATOM 1349 N N . ASP A 1 174 ? 35.438 9.18 9.438 1 89.94 174 ASP A N 1
ATOM 1350 C CA . ASP A 1 174 ? 34.188 8.82 10.086 1 89.94 174 ASP A CA 1
ATOM 1351 C C . ASP A 1 174 ? 34 9.609 11.383 1 89.94 174 ASP A C 1
ATOM 1353 O O . ASP A 1 174 ? 32.875 9.938 11.75 1 89.94 174 ASP A O 1
ATOM 1357 N N . ASP A 1 175 ? 35.094 9.898 11.969 1 91.56 175 ASP A N 1
ATOM 1358 C CA . ASP A 1 175 ? 35 10.688 13.188 1 91.56 175 ASP A CA 1
ATOM 1359 C C . ASP A 1 175 ? 34.562 12.117 12.891 1 91.56 175 ASP A C 1
ATOM 1361 O O . ASP A 1 175 ? 33.75 12.688 13.641 1 91.56 175 ASP A O 1
ATOM 1365 N N . GLN A 1 176 ? 35.094 12.578 11.82 1 90.81 176 GLN A N 1
ATOM 1366 C CA . GLN A 1 176 ? 34.656 13.906 11.398 1 90.81 176 GLN A CA 1
ATOM 1367 C C . GLN A 1 176 ? 33.188 13.922 11.016 1 90.81 176 GLN A C 1
ATOM 1369 O O . GLN A 1 176 ? 32.469 14.867 11.336 1 90.81 176 GLN A O 1
ATOM 1374 N N . ARG A 1 177 ? 32.812 12.922 10.375 1 92.25 177 ARG A N 1
ATOM 1375 C CA . ARG A 1 177 ? 31.422 12.797 9.977 1 92.25 177 ARG A CA 1
ATOM 1376 C C . ARG A 1 177 ? 30.516 12.688 11.195 1 92.25 177 ARG A C 1
ATOM 1378 O O . ARG A 1 177 ? 29.438 13.297 11.234 1 92.25 177 ARG A O 1
ATOM 1385 N N . MET A 1 178 ? 30.984 11.922 12.148 1 93.5 178 MET A N 1
ATOM 1386 C CA . MET A 1 178 ? 30.203 11.758 13.367 1 93.5 178 MET A CA 1
ATOM 1387 C C . MET A 1 178 ? 30.109 13.07 14.133 1 93.5 178 MET A C 1
ATOM 1389 O O . MET A 1 178 ? 29.062 13.375 14.727 1 93.5 178 MET A O 1
ATOM 1393 N N . ALA A 1 179 ? 31.109 13.758 14.07 1 91.69 179 ALA A N 1
ATOM 1394 C CA . ALA A 1 179 ? 31.094 15.07 14.711 1 91.69 179 ALA A CA 1
ATOM 1395 C C . ALA A 1 179 ? 30.062 15.984 14.055 1 91.69 179 ALA A C 1
ATOM 1397 O O . ALA A 1 179 ? 29.344 16.719 14.75 1 91.69 179 ALA A O 1
ATOM 1398 N N . ARG A 1 180 ? 30.047 15.93 12.789 1 90.69 180 ARG A N 1
ATOM 1399 C CA . ARG A 1 180 ? 29.062 16.719 12.047 1 90.69 180 ARG A CA 1
ATOM 1400 C C . ARG A 1 180 ? 27.641 16.281 12.375 1 90.69 180 ARG A C 1
ATOM 1402 O O . ARG A 1 180 ? 26.75 17.125 12.539 1 90.69 180 ARG A O 1
ATOM 1409 N N . VAL A 1 181 ? 27.469 15.023 12.469 1 94.69 181 VAL A N 1
ATOM 1410 C CA . VAL A 1 181 ? 26.172 14.461 12.789 1 94.69 181 VAL A CA 1
ATOM 1411 C C . VAL A 1 181 ? 25.734 14.93 14.18 1 94.69 181 VAL A C 1
ATOM 1413 O O . VAL A 1 181 ? 24.578 15.336 14.375 1 94.69 181 VAL A O 1
ATOM 1416 N N . GLU A 1 182 ? 26.656 14.922 15.062 1 92.75 182 GLU A N 1
ATOM 1417 C CA . GLU A 1 182 ? 26.344 15.328 16.422 1 92.75 182 GLU A CA 1
ATOM 1418 C C . GLU A 1 182 ? 26 16.812 16.5 1 92.75 182 GLU A C 1
ATOM 1420 O O . GLU A 1 182 ? 25.125 17.203 17.281 1 92.75 182 GLU A O 1
ATOM 1425 N N . ILE A 1 183 ? 26.625 17.531 15.703 1 87.88 183 ILE A N 1
ATOM 1426 C CA . ILE A 1 183 ? 26.344 18.969 15.648 1 87.88 183 ILE A CA 1
ATOM 1427 C C . ILE A 1 183 ? 24.922 19.203 15.125 1 87.88 183 ILE A C 1
ATOM 1429 O O . ILE A 1 183 ? 24.172 20 15.695 1 87.88 183 ILE A O 1
ATOM 1433 N N . ILE A 1 184 ? 24.594 18.516 14.117 1 89.5 184 ILE A N 1
ATOM 1434 C CA . ILE A 1 184 ? 23.281 18.672 13.508 1 89.5 184 ILE A CA 1
ATOM 1435 C C . ILE A 1 184 ? 22.203 18.188 14.461 1 89.5 184 ILE A C 1
ATOM 1437 O O . ILE A 1 184 ? 21.125 18.781 14.562 1 89.5 184 ILE A O 1
ATOM 1441 N N . LEU A 1 185 ? 22.531 17.094 15.141 1 92 185 LEU A N 1
ATOM 1442 C CA . LEU A 1 185 ? 21.594 16.578 16.125 1 92 185 LEU A CA 1
ATOM 1443 C C . LEU A 1 185 ? 21.312 17.594 17.219 1 92 185 LEU A C 1
ATOM 1445 O O . LEU A 1 185 ? 20.172 17.781 17.641 1 92 185 LEU A O 1
ATOM 1449 N N . ALA A 1 186 ? 22.297 18.219 17.578 1 84.56 186 ALA A N 1
ATOM 1450 C CA . ALA A 1 186 ? 22.188 19.234 18.625 1 84.56 186 ALA A CA 1
ATOM 1451 C C . ALA A 1 186 ? 21.453 20.469 18.109 1 84.56 186 ALA A C 1
ATOM 1453 O O . ALA A 1 186 ? 20.594 21.031 18.797 1 84.56 186 ALA A O 1
ATOM 1454 N N . GLU A 1 187 ? 21.828 20.812 16.922 1 80.75 187 GLU A N 1
ATOM 1455 C CA . GLU A 1 187 ? 21.266 22.016 16.328 1 80.75 187 GLU A CA 1
ATOM 1456 C C . GLU A 1 187 ? 19.75 21.875 16.125 1 80.75 187 GLU A C 1
ATOM 1458 O O . GLU A 1 187 ? 19.016 22.844 16.266 1 80.75 187 GLU A O 1
ATOM 1463 N N . LEU A 1 188 ? 19.359 20.672 15.812 1 85.62 188 LEU A N 1
ATOM 1464 C CA . LEU A 1 188 ? 17.938 20.469 15.508 1 85.62 188 LEU A CA 1
ATOM 1465 C C . LEU A 1 188 ? 17.219 19.844 16.688 1 85.62 188 LEU A C 1
ATOM 1467 O O . LEU A 1 188 ? 16.047 19.484 16.594 1 85.62 188 LEU A O 1
ATOM 1471 N N . GLY A 1 189 ? 17.828 19.688 17.812 1 81.19 189 GLY A N 1
ATOM 1472 C CA . GLY A 1 189 ? 17.219 19.172 19.031 1 81.19 189 GLY A CA 1
ATOM 1473 C C . GLY A 1 189 ? 16.828 17.703 18.922 1 81.19 189 GLY A C 1
ATOM 1474 O O . GLY A 1 189 ? 15.773 17.312 19.422 1 81.19 189 GLY A O 1
ATOM 1475 N N . LEU A 1 190 ? 17.594 16.969 18.25 1 88.31 190 LEU A N 1
ATOM 1476 C CA . LEU A 1 190 ? 17.266 15.57 18 1 88.31 190 LEU A CA 1
ATOM 1477 C C . LEU A 1 190 ? 18.094 14.656 18.891 1 88.31 190 LEU A C 1
ATOM 1479 O O . LEU A 1 190 ? 17.969 13.43 18.812 1 88.31 190 LEU A O 1
ATOM 1483 N N . GLN A 1 191 ? 18.844 15.164 19.812 1 87.31 191 GLN A N 1
ATOM 1484 C CA . GLN A 1 191 ? 19.75 14.391 20.641 1 87.31 191 GLN A CA 1
ATOM 1485 C C . GLN A 1 191 ? 18.984 13.391 21.516 1 87.31 191 GLN A C 1
ATOM 1487 O O . GLN A 1 191 ? 19.391 12.234 21.625 1 87.31 191 GLN A O 1
ATOM 1492 N N . PRO A 1 192 ? 17.859 13.758 22.047 1 80.69 192 PRO A N 1
ATOM 1493 C CA . PRO A 1 192 ? 17.141 12.812 22.906 1 80.69 192 PRO A CA 1
ATOM 1494 C C . PRO A 1 192 ? 16.594 11.609 22.141 1 80.69 192 PRO A C 1
ATOM 1496 O O . PRO A 1 192 ? 16.422 10.539 22.719 1 80.69 192 PRO A O 1
ATOM 1499 N N . CYS A 1 193 ? 16.344 11.828 20.891 1 86.62 193 CYS A N 1
ATOM 1500 C CA . CYS A 1 193 ? 15.75 10.734 20.125 1 86.62 193 CYS A CA 1
ATOM 1501 C C . CYS A 1 193 ? 16.734 10.18 19.109 1 86.62 193 CYS A C 1
ATOM 1503 O O . CYS A 1 193 ? 16.344 9.492 18.172 1 86.62 193 CYS A O 1
ATOM 1505 N N . ALA A 1 194 ? 17.969 10.422 19.328 1 91.81 194 ALA A N 1
ATOM 1506 C CA . ALA A 1 194 ? 19.016 10.078 18.359 1 91.81 194 ALA A CA 1
ATOM 1507 C C . ALA A 1 194 ? 19.094 8.57 18.156 1 91.81 194 ALA A C 1
ATOM 1509 O O . ALA A 1 194 ? 19.422 8.109 17.062 1 91.81 194 ALA A O 1
ATOM 1510 N N . ASP A 1 195 ? 18.734 7.836 19.125 1 91.62 195 ASP A N 1
ATOM 1511 C CA . ASP A 1 195 ? 18.922 6.391 19.031 1 91.62 195 ASP A CA 1
ATOM 1512 C C . ASP A 1 195 ? 17.578 5.68 18.906 1 91.62 195 ASP A C 1
ATOM 1514 O O . ASP A 1 195 ? 17.5 4.449 19 1 91.62 195 ASP A O 1
ATOM 1518 N N . LEU A 1 196 ? 16.609 6.477 18.703 1 89.31 196 LEU A N 1
ATOM 1519 C CA . LEU A 1 196 ? 15.289 5.895 18.438 1 89.31 196 LEU A CA 1
ATOM 1520 C C . LEU A 1 196 ? 15.102 5.641 16.953 1 89.31 196 LEU A C 1
ATOM 1522 O O . LEU A 1 196 ? 15.672 6.348 16.125 1 89.31 196 LEU A O 1
ATOM 1526 N N . VAL A 1 197 ? 14.352 4.617 16.688 1 90.94 197 VAL A N 1
ATOM 1527 C CA . VAL A 1 197 ? 14.055 4.301 15.289 1 90.94 197 VAL A CA 1
ATOM 1528 C C . VAL A 1 197 ? 13.07 5.32 14.719 1 90.94 197 VAL A C 1
ATOM 1530 O O . VAL A 1 197 ? 12.289 5.914 15.469 1 90.94 197 VAL A O 1
ATOM 1533 N N . ILE A 1 198 ? 13.109 5.602 13.445 1 88.94 198 ILE A N 1
ATOM 1534 C CA . ILE A 1 198 ? 12.219 6.535 12.766 1 88.94 198 ILE A CA 1
ATOM 1535 C C . ILE A 1 198 ? 10.781 6.027 12.859 1 88.94 198 ILE A C 1
ATOM 1537 O O . ILE A 1 198 ? 9.875 6.773 13.242 1 88.94 198 ILE A O 1
ATOM 1541 N N . GLY A 1 199 ? 10.562 4.742 12.531 1 80.44 199 GLY A N 1
ATOM 1542 C CA . GLY A 1 199 ? 9.25 4.141 12.695 1 80.44 199 GLY A CA 1
ATOM 1543 C C . GLY A 1 199 ? 8.328 4.395 11.516 1 80.44 199 GLY A C 1
ATOM 1544 O O . GLY A 1 199 ? 8.656 5.168 10.617 1 80.44 199 GLY A O 1
ATOM 1545 N N . ASP A 1 200 ? 7.199 3.592 11.422 1 73.81 200 ASP A N 1
ATOM 1546 C CA . ASP A 1 200 ? 6.113 3.74 10.461 1 73.81 200 ASP A CA 1
ATOM 1547 C C . ASP A 1 200 ? 4.762 3.455 11.109 1 73.81 200 ASP A C 1
ATOM 1549 O O . ASP A 1 200 ? 4.621 3.551 12.328 1 73.81 200 ASP A O 1
ATOM 1553 N N . ASP A 1 201 ? 3.752 3.248 10.312 1 61.5 201 ASP A N 1
ATOM 1554 C CA . ASP A 1 201 ? 2.408 3.008 10.836 1 61.5 201 ASP A CA 1
ATOM 1555 C C . ASP A 1 201 ? 2.352 1.705 11.633 1 61.5 201 ASP A C 1
ATOM 1557 O O . ASP A 1 201 ? 1.511 1.55 12.516 1 61.5 201 ASP A O 1
ATOM 1561 N N . LEU A 1 202 ? 3.295 0.896 11.359 1 60.53 202 LEU A N 1
ATOM 1562 C CA . LEU A 1 202 ? 3.27 -0.412 12 1 60.53 202 LEU A CA 1
ATOM 1563 C C . LEU A 1 202 ? 4.184 -0.437 13.227 1 60.53 202 LEU A C 1
ATOM 1565 O O . LEU A 1 202 ? 3.92 -1.156 14.188 1 60.53 202 LEU A O 1
ATOM 1569 N N . VAL A 1 203 ? 5.316 0.359 13.117 1 65.81 203 VAL A N 1
ATOM 1570 C CA . VAL A 1 203 ? 6.301 0.405 14.195 1 65.81 203 VAL A CA 1
ATOM 1571 C C . VAL A 1 203 ? 6.379 1.819 14.766 1 65.81 203 VAL A C 1
ATOM 1573 O O . VAL A 1 203 ? 6.613 2.781 14.031 1 65.81 203 VAL A O 1
ATOM 1576 N N . ARG A 1 204 ? 6.164 1.895 16.047 1 70.19 204 ARG A N 1
ATOM 1577 C CA . ARG A 1 204 ? 6.211 3.197 16.703 1 70.19 204 ARG A CA 1
ATOM 1578 C C . ARG A 1 204 ? 7.641 3.713 16.797 1 70.19 204 ARG A C 1
ATOM 1580 O O . ARG A 1 204 ? 8.555 2.959 17.125 1 70.19 204 ARG A O 1
ATOM 1587 N N . GLY A 1 205 ? 7.949 4.848 16.234 1 80.25 205 GLY A N 1
ATOM 1588 C CA . GLY A 1 205 ? 9.242 5.5 16.328 1 80.25 205 GLY A CA 1
ATOM 1589 C C . GLY A 1 205 ? 9.156 6.941 16.797 1 80.25 205 GLY A C 1
ATOM 1590 O O . GLY A 1 205 ? 8.422 7.246 17.75 1 80.25 205 GLY A O 1
ATOM 1591 N N . VAL A 1 206 ? 9.93 7.75 16.203 1 82.31 206 VAL A N 1
ATOM 1592 C CA . VAL A 1 206 ? 9.984 9.164 16.562 1 82.31 206 VAL A CA 1
ATOM 1593 C C . VAL A 1 206 ? 8.656 9.836 16.219 1 82.31 206 VAL A C 1
ATOM 1595 O O . VAL A 1 206 ? 7.867 9.305 15.438 1 82.31 206 VAL A O 1
ATOM 1598 N N . SER A 1 207 ? 8.375 10.891 16.906 1 72.75 207 SER A N 1
ATOM 1599 C CA . SER A 1 207 ? 7.156 11.648 16.656 1 72.75 207 SER A CA 1
ATOM 1600 C C . SER A 1 207 ? 7.172 12.281 15.266 1 72.75 207 SER A C 1
ATOM 1602 O O . SER A 1 207 ? 8.211 12.32 14.609 1 72.75 207 SER A O 1
ATOM 1604 N N . ARG A 1 208 ? 6.082 12.781 14.734 1 74.56 208 ARG A N 1
ATOM 1605 C CA . ARG A 1 208 ? 5.988 13.406 13.422 1 74.56 208 ARG A CA 1
ATOM 1606 C C . ARG A 1 208 ? 6.879 14.641 13.344 1 74.56 208 ARG A C 1
ATOM 1608 O O . ARG A 1 208 ? 7.496 14.906 12.305 1 74.56 208 ARG A O 1
ATOM 1615 N N . GLY A 1 209 ? 6.887 15.383 14.453 1 76.12 209 GLY A N 1
ATOM 1616 C CA . GLY A 1 209 ? 7.734 16.562 14.5 1 76.12 209 GLY A CA 1
ATOM 1617 C C . GLY A 1 209 ? 9.219 16.234 14.469 1 76.12 209 GLY A C 1
ATOM 1618 O O . GLY A 1 209 ? 9.992 16.922 13.805 1 76.12 209 GLY A O 1
ATOM 1619 N N . GLU A 1 210 ? 9.508 15.195 15.18 1 81.56 210 GLU A N 1
ATOM 1620 C CA . GLU A 1 210 ? 10.898 14.742 15.164 1 81.56 210 GLU A CA 1
ATOM 1621 C C . GLU A 1 210 ? 11.289 14.195 13.797 1 81.56 210 GLU A C 1
ATOM 1623 O O . GLU A 1 210 ? 12.391 14.445 13.312 1 81.56 210 GLU A O 1
ATOM 1628 N N . LYS A 1 211 ? 10.375 13.508 13.242 1 87.62 211 LYS A N 1
ATOM 1629 C CA . LYS A 1 211 ? 10.609 12.945 11.914 1 87.62 211 LYS A CA 1
ATOM 1630 C C . LYS A 1 211 ? 10.867 14.039 10.883 1 87.62 211 LYS A C 1
ATOM 1632 O O . LYS A 1 211 ? 11.734 13.898 10.023 1 87.62 211 LYS A O 1
ATOM 1637 N N . ARG A 1 212 ? 10.164 15.062 10.984 1 85.12 212 ARG A N 1
ATOM 1638 C CA . ARG A 1 212 ? 10.352 16.203 10.094 1 85.12 212 ARG A CA 1
ATOM 1639 C C . ARG A 1 212 ? 11.727 16.828 10.297 1 85.12 212 ARG A C 1
ATOM 1641 O O . ARG A 1 212 ? 12.398 17.203 9.328 1 85.12 212 ARG A O 1
ATOM 1648 N N . ARG A 1 213 ? 12.086 17.016 11.508 1 85.75 213 ARG A N 1
ATOM 1649 C CA . ARG A 1 213 ? 13.391 17.578 11.812 1 85.75 213 ARG A CA 1
ATOM 1650 C C . ARG A 1 213 ? 14.516 16.688 11.312 1 85.75 213 ARG A C 1
ATOM 1652 O O . ARG A 1 213 ? 15.57 17.172 10.898 1 85.75 213 ARG A O 1
ATOM 1659 N N . VAL A 1 214 ? 14.242 15.43 11.344 1 91.44 214 VAL A N 1
ATOM 1660 C CA . VAL A 1 214 ? 15.227 14.5 10.805 1 91.44 214 VAL A CA 1
ATOM 1661 C C . VAL A 1 214 ? 15.352 14.688 9.297 1 91.44 214 VAL A C 1
ATOM 1663 O O . VAL A 1 214 ? 16.453 14.672 8.75 1 91.44 214 VAL A O 1
ATOM 1666 N N . SER A 1 215 ? 14.227 14.82 8.656 1 88.25 215 SER A N 1
ATOM 1667 C CA . SER A 1 215 ? 14.227 15.055 7.219 1 88.25 215 SER A CA 1
ATOM 1668 C C . SER A 1 215 ? 15.008 16.312 6.855 1 88.25 215 SER A C 1
ATOM 1670 O O . SER A 1 215 ? 15.742 16.328 5.863 1 88.25 215 SER A O 1
ATOM 1672 N N . ILE A 1 216 ? 14.852 17.281 7.613 1 85.31 216 ILE A N 1
ATOM 1673 C CA . ILE A 1 216 ? 15.578 18.531 7.406 1 85.31 216 ILE A CA 1
ATOM 1674 C C . ILE A 1 216 ? 17.062 18.312 7.66 1 85.31 216 ILE A C 1
ATOM 1676 O O . ILE A 1 216 ? 17.906 18.797 6.906 1 85.31 216 ILE A O 1
ATOM 1680 N N . ALA A 1 217 ? 17.328 17.594 8.719 1 89.56 217 ALA A N 1
ATOM 1681 C CA . ALA A 1 217 ? 18.719 17.297 9.086 1 89.56 217 ALA A CA 1
ATOM 1682 C C . ALA A 1 217 ? 19.453 16.594 7.957 1 89.56 217 ALA A C 1
ATOM 1684 O O . ALA A 1 217 ? 20.641 16.859 7.711 1 89.56 217 ALA A O 1
ATOM 1685 N N . VAL A 1 218 ? 18.781 15.727 7.316 1 89.12 218 VAL A N 1
ATOM 1686 C CA . VAL A 1 218 ? 19.375 14.977 6.207 1 89.12 218 VAL A CA 1
ATOM 1687 C C . VAL A 1 218 ? 19.781 15.938 5.098 1 89.12 218 VAL A C 1
ATOM 1689 O O . VAL A 1 218 ? 20.859 15.797 4.52 1 89.12 218 VAL A O 1
ATOM 1692 N N . ASP A 1 219 ? 19.062 16.906 4.871 1 82.88 219 ASP A N 1
ATOM 1693 C CA . ASP A 1 219 ? 19.328 17.844 3.783 1 82.88 219 ASP A CA 1
ATOM 1694 C C . ASP A 1 219 ? 20.328 18.922 4.207 1 82.88 219 ASP A C 1
ATOM 1696 O O . ASP A 1 219 ? 20.938 19.578 3.359 1 82.88 219 ASP A O 1
ATOM 1700 N N . LEU A 1 220 ? 20.516 19.031 5.488 1 84.38 220 LEU A N 1
ATOM 1701 C CA . LEU A 1 220 ? 21.453 20.016 6.016 1 84.38 220 LEU A CA 1
ATOM 1702 C C . LEU A 1 220 ? 22.844 19.438 6.141 1 84.38 220 LEU A C 1
ATOM 1704 O O . LEU A 1 220 ? 23.812 20.172 6.402 1 84.38 220 LEU A O 1
ATOM 1708 N N . MET A 1 221 ? 22.875 18.234 5.926 1 85.81 221 MET A N 1
ATOM 1709 C CA . MET A 1 221 ? 24.109 17.516 6.207 1 85.81 221 MET A CA 1
ATOM 1710 C C . MET A 1 221 ? 25.281 18.125 5.43 1 85.81 221 MET A C 1
ATOM 1712 O O . MET A 1 221 ? 26.391 18.219 5.949 1 85.81 221 MET A O 1
ATOM 1716 N N . HIS A 1 222 ? 25.125 18.484 4.215 1 78.81 222 HIS A N 1
ATOM 1717 C CA . HIS A 1 222 ? 26.203 19.016 3.387 1 78.81 222 HIS A CA 1
ATOM 1718 C C . HIS A 1 222 ? 26.328 20.531 3.527 1 78.81 222 HIS A C 1
ATOM 1720 O O . HIS A 1 222 ? 27.031 21.172 2.75 1 78.81 222 HIS A O 1
ATOM 1726 N N . ASP A 1 223 ? 25.625 21.078 4.43 1 79.75 223 ASP A N 1
ATOM 1727 C CA . ASP A 1 223 ? 25.703 22.484 4.773 1 79.75 223 ASP A CA 1
ATOM 1728 C C . ASP A 1 223 ? 25.406 23.375 3.559 1 79.75 223 ASP A C 1
ATOM 1730 O O . ASP A 1 223 ? 26.234 24.188 3.158 1 79.75 223 ASP A O 1
ATOM 1734 N N . PRO A 1 224 ? 24.281 23.219 3.025 1 85.19 224 PRO A N 1
ATOM 1735 C CA . PRO A 1 224 ? 23.906 24.031 1.863 1 85.19 224 PRO A CA 1
ATOM 1736 C C . PRO A 1 224 ? 23.844 25.531 2.184 1 85.19 224 PRO A C 1
ATOM 1738 O O . PRO A 1 224 ? 23.438 25.906 3.289 1 85.19 224 PRO A O 1
ATOM 1741 N N . ALA A 1 225 ? 24.266 26.312 1.176 1 86.5 225 ALA A N 1
ATOM 1742 C CA . ALA A 1 225 ? 24.219 27.766 1.338 1 86.5 225 ALA A CA 1
ATOM 1743 C C . ALA A 1 225 ? 22.781 28.281 1.218 1 86.5 225 ALA A C 1
ATOM 1745 O O . ALA A 1 225 ? 22.438 29.297 1.803 1 86.5 225 ALA A O 1
ATOM 1746 N N . VAL A 1 226 ? 22.047 27.547 0.45 1 90.56 226 VAL A N 1
ATOM 1747 C CA . VAL A 1 226 ? 20.641 27.906 0.258 1 90.56 226 VAL A CA 1
ATOM 1748 C C . VAL A 1 226 ? 19.75 26.703 0.593 1 90.56 226 VAL A C 1
ATOM 1750 O O . VAL A 1 226 ? 20.031 25.578 0.182 1 90.56 226 VAL A O 1
ATOM 1753 N N . LEU A 1 227 ? 18.812 26.938 1.364 1 91.81 227 LEU A N 1
ATOM 1754 C CA . LEU A 1 227 ? 17.906 25.859 1.779 1 91.81 227 LEU A CA 1
ATOM 1755 C C . LEU A 1 227 ? 16.484 26.156 1.331 1 91.81 227 LEU A C 1
ATOM 1757 O O . LEU A 1 227 ? 15.945 27.234 1.6 1 91.81 227 LEU A O 1
ATOM 1761 N N . PHE A 1 228 ? 15.914 25.234 0.539 1 92.5 228 PHE A N 1
ATOM 1762 C CA . PHE A 1 228 ? 14.516 25.297 0.125 1 92.5 228 PHE A CA 1
ATOM 1763 C C . PHE A 1 228 ? 13.68 24.281 0.895 1 92.5 228 PHE A C 1
ATOM 1765 O O . PHE A 1 228 ? 13.977 23.078 0.888 1 92.5 228 PHE A O 1
ATOM 1772 N N . LEU A 1 229 ? 12.664 24.703 1.572 1 92.19 229 LEU A N 1
ATOM 1773 C CA . LEU A 1 229 ? 11.797 23.797 2.311 1 92.19 229 LEU A CA 1
ATOM 1774 C C . LEU A 1 229 ? 10.344 23.984 1.894 1 92.19 229 LEU A C 1
ATOM 1776 O O . LEU A 1 229 ? 9.805 25.094 1.966 1 92.19 229 LEU A O 1
ATOM 1780 N N . ASP A 1 230 ? 9.781 22.922 1.452 1 87.94 230 ASP A N 1
ATOM 1781 C CA . ASP A 1 230 ? 8.375 22.969 1.073 1 87.94 230 ASP A CA 1
ATOM 1782 C C . ASP A 1 230 ? 7.477 22.578 2.244 1 87.94 230 ASP A C 1
ATOM 1784 O O . ASP A 1 230 ? 7.422 21.406 2.627 1 87.94 230 ASP A O 1
ATOM 1788 N N . LYS A 1 231 ? 6.777 23.453 2.789 1 83.81 231 LYS A N 1
ATOM 1789 C CA . LYS A 1 231 ? 5.805 23.281 3.863 1 83.81 231 LYS A CA 1
ATOM 1790 C C . LYS A 1 231 ? 6.391 22.484 5.016 1 83.81 231 LYS A C 1
ATOM 1792 O O . LYS A 1 231 ? 5.812 21.469 5.438 1 83.81 231 LYS A O 1
ATOM 1797 N N . PRO A 1 232 ? 7.398 23 5.594 1 85.56 232 PRO A N 1
ATOM 1798 C CA . PRO A 1 232 ? 8.086 22.25 6.648 1 85.56 232 PRO A CA 1
ATOM 1799 C C . PRO A 1 232 ? 7.25 22.125 7.922 1 85.56 232 PRO A C 1
ATOM 1801 O O . PRO A 1 232 ? 7.52 21.266 8.758 1 85.56 232 PRO A O 1
ATOM 1804 N N . THR A 1 233 ? 6.25 22.969 8.086 1 80 233 THR A N 1
ATOM 1805 C CA . THR A 1 233 ? 5.492 22.969 9.336 1 80 233 THR A CA 1
ATOM 1806 C C . THR A 1 233 ? 4.152 22.266 9.156 1 80 233 THR A C 1
ATOM 1808 O O . THR A 1 233 ? 3.387 22.125 10.109 1 80 233 THR A O 1
ATOM 1811 N N . THR A 1 234 ? 3.916 21.828 8.016 1 73.38 234 THR A N 1
ATOM 1812 C CA . THR A 1 234 ? 2.621 21.219 7.746 1 73.38 234 THR A CA 1
ATOM 1813 C C . THR A 1 234 ? 2.494 19.875 8.477 1 73.38 234 THR A C 1
ATOM 1815 O O . THR A 1 234 ? 3.445 19.094 8.516 1 73.38 234 THR A O 1
ATOM 1818 N N . GLY A 1 235 ? 1.395 19.703 9.117 1 65.81 235 GLY A N 1
ATOM 1819 C CA . GLY A 1 235 ? 1.133 18.453 9.805 1 65.81 235 GLY A CA 1
ATOM 1820 C C . GLY A 1 235 ? 1.759 18.375 11.188 1 65.81 235 GLY A C 1
ATOM 1821 O O . GLY A 1 235 ? 1.645 17.359 11.875 1 65.81 235 GLY A O 1
ATOM 1822 N N . LEU A 1 236 ? 2.48 19.484 11.523 1 70.88 236 LEU A N 1
ATOM 1823 C CA . LEU A 1 236 ? 3.121 19.547 12.836 1 70.88 236 LEU A CA 1
ATOM 1824 C C . LEU A 1 236 ? 2.273 20.328 13.82 1 70.88 236 LEU A C 1
ATOM 1826 O O . LEU A 1 236 ? 1.506 21.203 13.422 1 70.88 236 LEU A O 1
ATOM 1830 N N . ASP A 1 237 ? 2.436 19.938 15.078 1 67.12 237 ASP A N 1
ATOM 1831 C CA . ASP A 1 237 ? 1.824 20.781 16.109 1 67.12 237 ASP A CA 1
ATOM 1832 C C . ASP A 1 237 ? 2.584 22.094 16.281 1 67.12 237 ASP A C 1
ATOM 1834 O O . ASP A 1 237 ? 3.699 22.234 15.773 1 67.12 237 ASP A O 1
ATOM 1838 N N . SER A 1 238 ? 2.031 22.984 16.906 1 67.88 238 SER A N 1
ATOM 1839 C CA . SER A 1 238 ? 2.561 24.328 17.031 1 67.88 238 SER A CA 1
ATOM 1840 C C . SER A 1 238 ? 3.949 24.328 17.656 1 67.88 238 SER A C 1
ATOM 1842 O O . SER A 1 238 ? 4.824 25.094 17.25 1 67.88 238 SER A O 1
ATOM 1844 N N . PHE A 1 239 ? 4.07 23.484 18.578 1 68.69 239 PHE A N 1
ATOM 1845 C CA . PHE A 1 239 ? 5.363 23.453 19.25 1 68.69 239 PHE A CA 1
ATOM 1846 C C . PHE A 1 239 ? 6.445 22.906 18.328 1 68.69 239 PHE A C 1
ATOM 1848 O O . PHE A 1 239 ? 7.535 23.484 18.234 1 68.69 239 PHE A O 1
ATOM 1855 N N . SER A 1 240 ? 6.07 21.797 17.797 1 73.75 240 SER A N 1
ATOM 1856 C CA . SER A 1 240 ? 7.027 21.203 16.859 1 73.75 240 SER A CA 1
ATOM 1857 C C . SER A 1 240 ? 7.324 22.141 15.695 1 73.75 240 SER A C 1
ATOM 1859 O O . SER A 1 240 ? 8.469 22.234 15.25 1 73.75 240 SER A O 1
ATOM 1861 N N . ALA A 1 241 ? 6.277 22.734 15.234 1 80.56 241 ALA A N 1
ATOM 1862 C CA . ALA A 1 241 ? 6.457 23.688 14.148 1 80.56 241 ALA A CA 1
ATOM 1863 C C . ALA A 1 241 ? 7.383 24.828 14.562 1 80.56 241 ALA A C 1
ATOM 1865 O O . ALA A 1 241 ? 8.25 25.25 13.797 1 80.56 241 ALA A O 1
ATOM 1866 N N . PHE A 1 242 ? 7.156 25.344 15.734 1 81.12 242 PHE A N 1
ATOM 1867 C CA . PHE A 1 242 ? 7.984 26.422 16.25 1 81.12 242 PHE A CA 1
ATOM 1868 C C . PHE A 1 242 ? 9.438 25.984 16.391 1 81.12 242 PHE A C 1
ATOM 1870 O O . PHE A 1 242 ? 10.352 26.734 16.047 1 81.12 242 PHE A O 1
ATOM 1877 N N . GLN A 1 243 ? 9.555 24.766 16.875 1 80 243 GLN A N 1
ATOM 1878 C CA . GLN A 1 243 ? 10.914 24.234 17.047 1 80 243 GLN A CA 1
ATOM 1879 C C . GLN A 1 243 ? 11.641 24.141 15.719 1 80 243 GLN A C 1
ATOM 1881 O O . GLN A 1 243 ? 12.812 24.5 15.617 1 80 243 GLN A O 1
ATOM 1886 N N . VAL A 1 244 ? 10.984 23.672 14.773 1 85.5 244 VAL A N 1
ATOM 1887 C CA . VAL A 1 244 ? 11.555 23.547 13.438 1 85.5 244 VAL A CA 1
ATOM 1888 C C . VAL A 1 244 ? 11.93 24.922 12.898 1 85.5 244 VAL A C 1
ATOM 1890 O O . VAL A 1 244 ? 13.047 25.125 12.406 1 85.5 244 VAL A O 1
ATOM 1893 N N . MET A 1 245 ? 11.086 25.875 13.055 1 89.31 245 MET A N 1
ATOM 1894 C CA . MET A 1 245 ? 11.305 27.219 12.531 1 89.31 245 MET A CA 1
ATOM 1895 C C . MET A 1 245 ? 12.438 27.922 13.281 1 89.31 245 MET A C 1
ATOM 1897 O O . MET A 1 245 ? 13.195 28.688 12.695 1 89.31 245 MET A O 1
ATOM 1901 N N . GLN A 1 246 ? 12.414 27.672 14.547 1 87.81 246 GLN A N 1
ATOM 1902 C CA . GLN A 1 246 ? 13.492 28.266 15.344 1 87.81 246 GLN A CA 1
ATOM 1903 C C . GLN A 1 246 ? 14.852 27.766 14.867 1 87.81 246 GLN A C 1
ATOM 1905 O O . GLN A 1 246 ? 15.805 28.547 14.797 1 87.81 246 GLN A O 1
ATOM 1910 N N . LYS A 1 247 ? 14.891 26.578 14.648 1 86.5 247 LYS A N 1
ATOM 1911 C CA . LYS A 1 247 ? 16.141 26 14.172 1 86.5 247 LYS A CA 1
ATOM 1912 C C . LYS A 1 247 ? 16.516 26.547 12.789 1 86.5 247 LYS A C 1
ATOM 1914 O O . LYS A 1 247 ? 17.672 26.828 12.516 1 86.5 247 LYS A O 1
ATOM 1919 N N . LEU A 1 248 ? 15.547 26.703 11.93 1 89.81 248 LEU A N 1
ATOM 1920 C CA . LEU A 1 248 ? 15.781 27.266 10.609 1 89.81 248 LEU A CA 1
ATOM 1921 C C . LEU A 1 248 ? 16.234 28.719 10.711 1 89.81 248 LEU A C 1
ATOM 1923 O O . LEU A 1 248 ? 17.078 29.172 9.945 1 89.81 248 LEU A O 1
ATOM 1927 N N . HIS A 1 249 ? 15.617 29.422 11.625 1 92.38 249 HIS A N 1
ATOM 1928 C CA . HIS A 1 249 ? 15.992 30.812 11.875 1 92.38 249 HIS A CA 1
ATOM 1929 C C . HIS A 1 249 ? 17.438 30.922 12.328 1 92.38 249 HIS A C 1
ATOM 1931 O O . HIS A 1 249 ? 18.172 31.812 11.867 1 92.38 249 HIS A O 1
ATOM 1937 N N . THR A 1 250 ? 17.734 30.047 13.188 1 87.38 250 THR A N 1
ATOM 1938 C CA . THR A 1 250 ? 19.109 30.031 13.695 1 87.38 250 THR A CA 1
ATOM 1939 C C . THR A 1 250 ? 20.094 29.703 12.57 1 87.38 250 THR A C 1
ATOM 1941 O O . THR A 1 250 ? 21.172 30.297 12.492 1 87.38 250 THR A O 1
ATOM 1944 N N . LEU A 1 251 ? 19.719 28.828 11.773 1 86.06 251 LEU A N 1
ATOM 1945 C CA . LEU A 1 251 ? 20.562 28.469 10.633 1 86.06 251 LEU A CA 1
ATOM 1946 C C . LEU A 1 251 ? 20.766 29.656 9.711 1 86.06 251 LEU A C 1
ATOM 1948 O O . LEU A 1 251 ? 21.875 29.859 9.195 1 86.06 251 LEU A O 1
ATOM 1952 N N . ALA A 1 252 ? 19.766 30.375 9.477 1 91.06 252 ALA A N 1
ATOM 1953 C CA . ALA A 1 252 ? 19.844 31.547 8.602 1 91.06 252 ALA A CA 1
ATOM 1954 C C . ALA A 1 252 ? 20.688 32.656 9.242 1 91.06 252 ALA A C 1
ATOM 1956 O O . ALA A 1 252 ? 21.625 33.156 8.625 1 91.06 252 ALA A O 1
ATOM 1957 N N . GLU A 1 253 ? 20.422 32.969 10.461 1 89.75 253 GLU A N 1
ATOM 1958 C CA . GLU A 1 253 ? 21.031 34.125 11.109 1 89.75 253 GLU A CA 1
ATOM 1959 C C . GLU A 1 253 ? 22.453 33.844 11.57 1 89.75 253 GLU A C 1
ATOM 1961 O O . GLU A 1 253 ? 23.359 34.656 11.367 1 89.75 253 GLU A O 1
ATOM 1966 N N . VAL A 1 254 ? 22.578 32.719 12.211 1 84.69 254 VAL A N 1
ATOM 1967 C CA . VAL A 1 254 ? 23.859 32.406 12.844 1 84.69 254 VAL A CA 1
ATOM 1968 C C . VAL A 1 254 ? 24.828 31.906 11.789 1 84.69 254 VAL A C 1
ATOM 1970 O O . VAL A 1 254 ? 26.016 32.25 11.805 1 84.69 254 VAL A O 1
ATOM 1973 N N . HIS A 1 255 ? 24.359 31.156 10.852 1 84.62 255 HIS A N 1
ATOM 1974 C CA . HIS A 1 255 ? 25.25 30.547 9.867 1 84.62 255 HIS A CA 1
ATOM 1975 C C . HIS A 1 255 ? 25.203 31.281 8.539 1 84.62 255 HIS A C 1
ATOM 1977 O O . HIS A 1 255 ? 25.828 30.859 7.562 1 84.62 255 HIS A O 1
ATOM 1983 N N . ASN A 1 256 ? 24.422 32.281 8.461 1 88.75 256 ASN A N 1
ATOM 1984 C CA . ASN A 1 256 ? 24.328 33.188 7.301 1 88.75 256 ASN A CA 1
ATOM 1985 C C . ASN A 1 256 ? 23.891 32.406 6.055 1 88.75 256 ASN A C 1
ATOM 1987 O O . ASN A 1 256 ? 24.516 32.531 4.996 1 88.75 256 ASN A O 1
ATOM 1991 N N . ARG A 1 257 ? 22.984 31.594 6.258 1 90.12 257 ARG A N 1
ATOM 1992 C CA . ARG A 1 257 ? 22.422 30.828 5.145 1 90.12 257 ARG A CA 1
ATOM 1993 C C . ARG A 1 257 ? 21.125 31.453 4.637 1 90.12 257 ARG A C 1
ATOM 1995 O O . ARG A 1 257 ? 20.469 32.188 5.367 1 90.12 257 ARG A O 1
ATOM 2002 N N . THR A 1 258 ? 20.875 31.234 3.338 1 93.31 258 THR A N 1
ATOM 2003 C CA . THR A 1 258 ? 19.609 31.672 2.758 1 93.31 258 THR A CA 1
ATOM 2004 C C . THR A 1 258 ? 18.547 30.578 2.893 1 93.31 258 THR A C 1
ATOM 2006 O O . THR A 1 258 ? 18.734 29.453 2.428 1 93.31 258 THR A O 1
ATOM 2009 N N . VAL A 1 259 ? 17.5 30.875 3.574 1 94.44 259 VAL A N 1
ATOM 2010 C CA . VAL A 1 259 ? 16.438 29.891 3.801 1 94.44 259 VAL A CA 1
ATOM 2011 C C . VAL A 1 259 ? 15.133 30.375 3.17 1 94.44 259 VAL A C 1
ATOM 2013 O O . VAL A 1 259 ? 14.672 31.469 3.461 1 94.44 259 VAL A O 1
ATOM 2016 N N . ILE A 1 260 ? 14.602 29.609 2.266 1 95.25 260 ILE A N 1
ATOM 2017 C CA . ILE A 1 260 ? 13.32 29.906 1.635 1 95.25 260 ILE A CA 1
ATOM 2018 C C . ILE A 1 260 ? 12.32 28.797 1.961 1 95.25 260 ILE A C 1
ATOM 2020 O O . ILE A 1 260 ? 12.562 27.625 1.69 1 95.25 260 ILE A O 1
ATOM 2024 N N . ILE A 1 261 ? 11.219 29.156 2.512 1 94.5 261 ILE A N 1
ATOM 2025 C CA . ILE A 1 261 ? 10.242 28.156 2.92 1 94.5 261 ILE A CA 1
ATOM 2026 C C . ILE A 1 261 ? 8.859 28.531 2.381 1 94.5 261 ILE A C 1
ATOM 2028 O O . ILE A 1 261 ? 8.594 29.703 2.119 1 94.5 261 ILE A O 1
ATOM 2032 N N . THR A 1 262 ? 8.094 27.562 2.09 1 91.81 262 THR A N 1
ATOM 2033 C CA . THR A 1 262 ? 6.676 27.797 1.837 1 91.81 262 THR A CA 1
ATOM 2034 C C . THR A 1 262 ? 5.852 27.516 3.088 1 91.81 262 THR A C 1
ATOM 2036 O O . THR A 1 262 ? 6.141 26.578 3.828 1 91.81 262 THR A O 1
ATOM 2039 N N . ILE A 1 263 ? 4.992 28.422 3.404 1 85.75 263 ILE A N 1
ATOM 2040 C CA . ILE A 1 263 ? 4.191 28.25 4.613 1 85.75 263 ILE A CA 1
ATOM 2041 C C . ILE A 1 263 ? 2.719 28.484 4.297 1 85.75 263 ILE A C 1
ATOM 2043 O O . ILE A 1 263 ? 2.385 29.297 3.436 1 85.75 263 ILE A O 1
ATOM 2047 N N . HIS A 1 264 ? 1.947 27.797 4.926 1 71.38 264 HIS A N 1
ATOM 2048 C CA . HIS A 1 264 ? 0.514 28.031 4.785 1 71.38 264 HIS A CA 1
ATOM 2049 C C . HIS A 1 264 ? 0.004 29 5.844 1 71.38 264 HIS A C 1
ATOM 2051 O O . HIS A 1 264 ? -0.573 30.047 5.512 1 71.38 264 HIS A O 1
ATOM 2057 N N . GLN A 1 265 ? 0.001 28.578 7.109 1 64.94 265 GLN A N 1
ATOM 2058 C CA . GLN A 1 265 ? -0.539 29.422 8.172 1 64.94 265 GLN A CA 1
ATOM 2059 C C . GLN A 1 265 ? 0.347 29.391 9.414 1 64.94 265 GLN A C 1
ATOM 2061 O O . GLN A 1 265 ? 0.155 28.547 10.289 1 64.94 265 GLN A O 1
ATOM 2066 N N . PRO A 1 266 ? 1.149 30.406 9.422 1 64.75 266 PRO A N 1
ATOM 2067 C CA . PRO A 1 266 ? 2.031 30.375 10.586 1 64.75 266 PRO A CA 1
ATOM 2068 C C . PRO A 1 266 ? 1.39 31 11.828 1 64.75 266 PRO A C 1
ATOM 2070 O O . PRO A 1 266 ? 0.53 31.875 11.711 1 64.75 266 PRO A O 1
ATOM 2073 N N . ASN A 1 267 ? 1.693 30.453 12.906 1 72.75 267 ASN A N 1
ATOM 2074 C CA . ASN A 1 267 ? 1.355 31.094 14.164 1 72.75 267 ASN A CA 1
ATOM 2075 C C . ASN A 1 267 ? 2.203 32.344 14.406 1 72.75 267 ASN A C 1
ATOM 2077 O O . ASN A 1 267 ? 3.16 32.594 13.672 1 72.75 267 ASN A O 1
ATOM 2081 N N . HIS A 1 268 ? 1.798 33.156 15.328 1 71.38 268 HIS A N 1
ATOM 2082 C CA . HIS A 1 268 ? 2.486 34.406 15.609 1 71.38 268 HIS A CA 1
ATOM 2083 C C . HIS A 1 268 ? 3.941 34.156 15.992 1 71.38 268 HIS A C 1
ATOM 2085 O O . HIS A 1 268 ? 4.828 34.906 15.602 1 71.38 268 HIS A O 1
ATOM 2091 N N . SER A 1 269 ? 4.105 33.125 16.766 1 74.75 269 SER A N 1
ATOM 2092 C CA . SER A 1 269 ? 5.473 32.844 17.203 1 74.75 269 SER A CA 1
ATOM 2093 C C . SER A 1 269 ? 6.367 32.5 16.016 1 74.75 269 SER A C 1
ATOM 2095 O O . SER A 1 269 ? 7.559 32.812 16.016 1 74.75 269 SER A O 1
ATOM 2097 N N . ILE A 1 270 ? 5.801 31.938 15.047 1 84 270 ILE A N 1
ATOM 2098 C CA . ILE A 1 270 ? 6.547 31.562 13.852 1 84 270 ILE A CA 1
ATOM 2099 C C . ILE A 1 270 ? 6.793 32.781 12.984 1 84 270 ILE A C 1
ATOM 2101 O O . ILE A 1 270 ? 7.852 32.938 12.367 1 84 270 ILE A O 1
ATOM 2105 N N . LEU A 1 271 ? 5.863 33.688 13.016 1 83.75 271 LEU A N 1
ATOM 2106 C CA . LEU A 1 271 ? 5.988 34.906 12.227 1 83.75 271 LEU A CA 1
ATOM 2107 C C . LEU A 1 271 ? 7.191 35.719 12.68 1 83.75 271 LEU A C 1
ATOM 2109 O O . LEU A 1 271 ? 7.852 36.375 11.859 1 83.75 271 LEU A O 1
ATOM 2113 N N . GLU A 1 272 ? 7.379 35.688 13.898 1 83.12 272 GLU A N 1
ATOM 2114 C CA . GLU A 1 272 ? 8.492 36.438 14.453 1 83.12 272 GLU A CA 1
ATOM 2115 C C . GLU A 1 272 ? 9.836 35.875 13.992 1 83.12 272 GLU A C 1
ATOM 2117 O O . GLU A 1 272 ? 10.844 36.594 14.023 1 83.12 272 GLU A O 1
ATOM 2122 N N . LEU A 1 273 ? 9.805 34.719 13.57 1 90.19 273 LEU A N 1
ATOM 2123 C CA . LEU A 1 273 ? 11.039 34.062 13.156 1 90.19 273 LEU A CA 1
ATOM 2124 C C . LEU A 1 273 ? 11.281 34.25 11.664 1 90.19 273 LEU A C 1
ATOM 2126 O O . LEU A 1 273 ? 12.344 33.875 11.148 1 90.19 273 LEU A O 1
ATOM 2130 N N . ILE A 1 274 ? 10.359 34.875 11.031 1 91.62 274 ILE A N 1
ATOM 2131 C CA . ILE A 1 274 ? 10.453 35.094 9.594 1 91.62 274 ILE A CA 1
ATOM 2132 C C . ILE A 1 274 ? 10.961 36.5 9.328 1 91.62 274 ILE A C 1
ATOM 2134 O O . ILE A 1 274 ? 10.445 37.469 9.898 1 91.62 274 ILE A O 1
ATOM 2138 N N . HIS A 1 275 ? 11.914 36.656 8.523 1 91.5 275 HIS A N 1
ATOM 2139 C CA . HIS A 1 275 ? 12.477 37.969 8.211 1 91.5 275 HIS A CA 1
ATOM 2140 C C . HIS A 1 275 ? 11.664 38.688 7.129 1 91.5 275 HIS A C 1
ATOM 2142 O O . HIS A 1 275 ? 11.273 39.844 7.301 1 91.5 275 HIS A O 1
ATOM 2148 N N . ASN A 1 276 ? 11.469 37.938 6.062 1 92.06 276 ASN A N 1
ATOM 2149 C CA . ASN A 1 276 ? 10.711 38.5 4.941 1 92.06 276 ASN A CA 1
ATOM 2150 C C . ASN A 1 276 ? 9.617 37.562 4.477 1 92.06 276 ASN A C 1
ATOM 2152 O O . ASN A 1 276 ? 9.781 36.344 4.547 1 92.06 276 ASN A O 1
ATOM 2156 N N . THR A 1 277 ? 8.57 38.156 4.023 1 92.5 277 THR A N 1
ATOM 2157 C CA . THR A 1 277 ? 7.438 37.375 3.541 1 92.5 277 THR A CA 1
ATOM 2158 C C . THR A 1 277 ? 7.094 37.75 2.102 1 92.5 277 THR A C 1
ATOM 2160 O O . THR A 1 277 ? 7.113 38.906 1.741 1 92.5 277 THR A O 1
ATOM 2163 N N . LEU A 1 278 ? 6.926 36.75 1.304 1 92.94 278 LEU A N 1
ATOM 2164 C CA . LEU A 1 278 ? 6.461 36.906 -0.072 1 92.94 278 LEU A CA 1
ATOM 2165 C C . LEU A 1 278 ? 5.043 36.375 -0.228 1 92.94 278 LEU A C 1
ATOM 2167 O O . LEU A 1 278 ? 4.812 35.156 -0.067 1 92.94 278 LEU A O 1
ATOM 2171 N N . LEU A 1 279 ? 4.117 37.25 -0.498 1 92.62 279 LEU A N 1
ATOM 2172 C CA . LEU A 1 279 ? 2.729 36.812 -0.657 1 92.62 279 LEU A CA 1
ATOM 2173 C C . LEU A 1 279 ? 2.391 36.594 -2.127 1 92.62 279 LEU A C 1
ATOM 2175 O O . LEU A 1 279 ? 2.57 37.5 -2.953 1 92.62 279 LEU A O 1
ATOM 2179 N N . LEU A 1 280 ? 1.946 35.406 -2.361 1 90.62 280 LEU A N 1
ATOM 2180 C CA . LEU A 1 280 ? 1.632 35 -3.727 1 90.62 280 LEU A CA 1
ATOM 2181 C C . LEU A 1 280 ? 0.148 34.688 -3.869 1 90.62 280 LEU A C 1
ATOM 2183 O O . LEU A 1 280 ? -0.449 34.062 -2.98 1 90.62 280 LEU A O 1
ATOM 2187 N N . ILE A 1 281 ? -0.445 35.188 -4.934 1 87.31 281 ILE A N 1
ATOM 2188 C CA . ILE A 1 281 ? -1.82 34.812 -5.258 1 87.31 281 ILE A CA 1
ATOM 2189 C C . ILE A 1 281 ? -1.94 34.531 -6.754 1 87.31 281 ILE A C 1
ATOM 2191 O O . ILE A 1 281 ? -1.647 35.406 -7.582 1 87.31 281 ILE A O 1
ATOM 2195 N N . GLN A 1 282 ? -2.316 33.438 -7.141 1 84.38 282 GLN A N 1
ATOM 2196 C CA . GLN A 1 282 ? -2.498 33 -8.523 1 84.38 282 GLN A CA 1
ATOM 2197 C C . GLN A 1 282 ? -1.27 33.344 -9.367 1 84.38 282 GLN A C 1
ATOM 2199 O O . GLN A 1 282 ? -1.389 33.906 -10.445 1 84.38 282 GLN A O 1
ATOM 2204 N N . GLY A 1 283 ? -0.127 33.094 -8.797 1 87.25 283 GLY A N 1
ATOM 2205 C CA . GLY A 1 283 ? 1.12 33.25 -9.523 1 87.25 283 GLY A CA 1
ATOM 2206 C C . GLY A 1 283 ? 1.62 34.688 -9.539 1 87.25 283 GLY A C 1
ATOM 2207 O O . GLY A 1 283 ? 2.582 35.031 -10.242 1 87.25 283 GLY A O 1
ATOM 2208 N N . ASN A 1 284 ? 0.952 35.562 -8.852 1 88.88 284 ASN A N 1
ATOM 2209 C CA . ASN A 1 284 ? 1.36 36.969 -8.781 1 88.88 284 ASN A CA 1
ATOM 2210 C C . ASN A 1 284 ? 1.817 37.344 -7.375 1 88.88 284 ASN A C 1
ATOM 2212 O O . ASN A 1 284 ? 1.245 36.906 -6.383 1 88.88 284 ASN A O 1
ATOM 2216 N N . VAL A 1 285 ? 2.783 38.281 -7.332 1 91 285 VAL A N 1
ATOM 2217 C CA . VAL A 1 285 ? 3.268 38.75 -6.043 1 91 285 VAL A CA 1
ATOM 2218 C C . VAL A 1 285 ? 2.453 39.969 -5.605 1 91 285 VAL A C 1
ATOM 2220 O O . VAL A 1 285 ? 2.314 40.938 -6.359 1 91 285 VAL A O 1
ATOM 2223 N N . ILE A 1 286 ? 1.97 39.938 -4.434 1 87.38 286 ILE A N 1
ATOM 2224 C CA . ILE A 1 286 ? 1.166 41.031 -3.906 1 87.38 286 ILE A CA 1
ATOM 2225 C C . ILE A 1 286 ? 2.008 41.875 -2.951 1 87.38 286 ILE A C 1
ATOM 2227 O O . ILE A 1 286 ? 1.815 43.094 -2.85 1 87.38 286 ILE A O 1
ATOM 2231 N N . PHE A 1 287 ? 2.824 41.188 -2.236 1 88.75 287 PHE A N 1
ATOM 2232 C CA . PHE A 1 287 ? 3.623 41.844 -1.211 1 88.75 287 PHE A CA 1
ATOM 2233 C C . PHE A 1 287 ? 4.965 41.156 -1.032 1 88.75 287 PHE A C 1
ATOM 2235 O O . PHE A 1 287 ? 5.051 39.938 -1.145 1 88.75 287 PHE A O 1
ATOM 2242 N N . SER A 1 288 ? 6.012 41.938 -0.839 1 89.44 288 SER A N 1
ATOM 2243 C CA . SER A 1 288 ? 7.34 41.438 -0.497 1 89.44 288 SER A CA 1
ATOM 2244 C C . SER A 1 288 ? 8.016 42.312 0.537 1 89.44 288 SER A C 1
ATOM 2246 O O . SER A 1 288 ? 8.242 43.5 0.287 1 89.44 288 SER A O 1
ATOM 2248 N N . GLY A 1 289 ? 8.234 41.812 1.723 1 87.06 289 GLY A N 1
ATOM 2249 C CA . GLY A 1 289 ? 8.875 42.594 2.754 1 87.06 289 GLY A CA 1
ATOM 2250 C C . GLY A 1 289 ? 8.711 42.031 4.145 1 87.06 289 GLY A C 1
ATOM 2251 O O . GLY A 1 289 ? 8.297 40.875 4.301 1 87.06 289 GLY A O 1
ATOM 2252 N N . HIS A 1 290 ? 9.102 42.781 5.07 1 86.31 290 HIS A N 1
ATOM 2253 C CA . HIS A 1 290 ? 9.008 42.375 6.465 1 86.31 290 HIS A CA 1
ATOM 2254 C C . HIS A 1 290 ? 7.551 42.312 6.922 1 86.31 290 HIS A C 1
ATOM 2256 O O . HIS A 1 290 ? 6.711 43.062 6.434 1 86.31 290 HIS A O 1
ATOM 2262 N N . HIS A 1 291 ? 7.328 41.469 7.871 1 78.5 291 HIS A N 1
ATOM 2263 C CA . HIS A 1 291 ? 5.961 41.25 8.312 1 78.5 291 HIS A CA 1
ATOM 2264 C C . HIS A 1 291 ? 5.355 42.5 8.922 1 78.5 291 HIS A C 1
ATOM 2266 O O . HIS A 1 291 ? 4.145 42.719 8.852 1 78.5 291 HIS A O 1
ATOM 2272 N N . SER A 1 292 ? 6.164 43.344 9.516 1 78.19 292 SER A N 1
ATOM 2273 C CA . SER A 1 292 ? 5.664 44.594 10.109 1 78.19 292 SER A CA 1
ATOM 2274 C C . SER A 1 292 ? 5.066 45.5 9.047 1 78.19 292 SER A C 1
ATOM 2276 O O . SER A 1 292 ? 4.184 46.312 9.336 1 78.19 292 SER A O 1
ATOM 2278 N N . GLY A 1 293 ? 5.605 45.344 7.848 1 82.44 293 GLY A N 1
ATOM 2279 C CA . GLY A 1 293 ? 5.109 46.156 6.754 1 82.44 293 GLY A CA 1
ATOM 2280 C C . GLY A 1 293 ? 3.779 45.688 6.207 1 82.44 293 GLY A C 1
ATOM 2281 O O . GLY A 1 293 ? 3.113 46.406 5.457 1 82.44 293 GLY A O 1
ATOM 2282 N N . LEU A 1 294 ? 3.404 44.531 6.648 1 84.81 294 LEU A N 1
ATOM 2283 C CA . LEU A 1 294 ? 2.17 43.938 6.145 1 84.81 294 LEU A CA 1
ATOM 2284 C C . LEU A 1 294 ? 0.956 44.719 6.617 1 84.81 294 LEU A C 1
ATOM 2286 O O . LEU A 1 294 ? -0.006 44.906 5.863 1 84.81 294 LEU A O 1
ATOM 2290 N N . VAL A 1 295 ? 1.016 45.156 7.828 1 81.69 295 VAL A N 1
ATOM 2291 C CA . VAL A 1 295 ? -0.107 45.875 8.414 1 81.69 295 VAL A CA 1
ATOM 2292 C C . VAL A 1 295 ? -0.323 47.188 7.66 1 81.69 295 VAL A C 1
ATOM 2294 O O . VAL A 1 295 ? -1.452 47.531 7.297 1 81.69 295 VAL A O 1
ATOM 2297 N N . ASN A 1 296 ? 0.798 47.875 7.465 1 83.38 296 ASN A N 1
ATOM 2298 C CA . ASN A 1 296 ? 0.724 49.156 6.766 1 83.38 296 ASN A CA 1
ATOM 2299 C C . ASN A 1 296 ? 0.296 48.969 5.312 1 83.38 296 ASN A C 1
ATOM 2301 O O . ASN A 1 296 ? -0.481 49.75 4.785 1 83.38 296 ASN A O 1
ATOM 2305 N N . TYR A 1 297 ? 0.756 48 4.766 1 86.19 297 TYR A N 1
ATOM 2306 C CA . TYR A 1 297 ? 0.458 47.75 3.359 1 86.19 297 TYR A CA 1
ATOM 2307 C C . TYR A 1 297 ? -1.026 47.469 3.158 1 86.19 297 TYR A C 1
ATOM 2309 O O . TYR A 1 297 ? -1.662 48.062 2.285 1 86.19 297 TYR A O 1
ATOM 2317 N N . PHE A 1 298 ? -1.564 46.625 3.865 1 86 298 PHE A N 1
ATOM 2318 C CA . PHE A 1 298 ? -2.963 46.25 3.697 1 86 298 PHE A CA 1
ATOM 2319 C C . PHE A 1 298 ? -3.883 47.375 4.141 1 86 298 PHE A C 1
ATOM 2321 O O . PHE A 1 298 ? -4.973 47.562 3.594 1 86 298 PHE A O 1
ATOM 2328 N N . SER A 1 299 ? -3.418 48.062 5.16 1 82.69 299 SER A N 1
ATOM 2329 C CA . SER A 1 299 ? -4.18 49.25 5.539 1 82.69 299 SER A CA 1
ATOM 2330 C C . SER A 1 299 ? -4.234 50.281 4.398 1 82.69 299 SER A C 1
ATOM 2332 O O . SER A 1 299 ? -5.27 50.875 4.164 1 82.69 299 SER A O 1
ATOM 2334 N N . ASP A 1 300 ? -3.156 50.375 3.746 1 81.75 300 ASP A N 1
ATOM 2335 C CA . ASP A 1 300 ? -3.047 51.312 2.637 1 81.75 300 ASP A CA 1
ATOM 2336 C C . ASP A 1 300 ? -3.953 50.906 1.478 1 81.75 300 ASP A C 1
ATOM 2338 O O . ASP A 1 300 ? -4.434 51.75 0.729 1 81.75 300 ASP A O 1
ATOM 2342 N N . ILE A 1 301 ? -4.148 49.688 1.389 1 79.88 301 ILE A N 1
ATOM 2343 C CA . ILE A 1 301 ? -4.965 49.219 0.274 1 79.88 301 ILE A CA 1
ATOM 2344 C C . ILE A 1 301 ? -6.422 49.094 0.716 1 79.88 301 ILE A C 1
ATOM 2346 O O . ILE A 1 301 ? -7.258 48.562 -0.023 1 79.88 301 ILE A O 1
ATOM 2350 N N . GLY A 1 302 ? -6.73 49.469 1.962 1 78.75 302 GLY A N 1
ATOM 2351 C CA . GLY A 1 302 ? -8.117 49.594 2.377 1 78.75 302 GLY A CA 1
ATOM 2352 C C . GLY A 1 302 ? -8.562 48.5 3.326 1 78.75 302 GLY A C 1
ATOM 2353 O O . GLY A 1 302 ? -9.742 48.375 3.645 1 78.75 302 GLY A O 1
ATOM 2354 N N . TYR A 1 303 ? -7.664 47.688 3.658 1 82.62 303 TYR A N 1
ATOM 2355 C CA . TYR A 1 303 ? -8.016 46.594 4.586 1 82.62 303 TYR A CA 1
ATOM 2356 C C . TYR A 1 303 ? -7.398 46.844 5.957 1 82.62 303 TYR A C 1
ATOM 2358 O O . TYR A 1 303 ? -6.195 46.688 6.148 1 82.62 303 TYR A O 1
ATOM 2366 N N . ASN A 1 304 ? -8.211 47.219 6.922 1 80 304 ASN A N 1
ATOM 2367 C CA . ASN A 1 304 ? -7.727 47.5 8.273 1 80 304 ASN A CA 1
ATOM 2368 C C . ASN A 1 304 ? -7.711 46.25 9.125 1 80 304 ASN A C 1
ATOM 2370 O O . ASN A 1 304 ? -8.742 45.562 9.273 1 80 304 ASN A O 1
ATOM 2374 N N . MET A 1 305 ? -6.602 45.938 9.609 1 77.06 305 MET A N 1
ATOM 2375 C CA . MET A 1 305 ? -6.406 44.719 10.375 1 77.06 305 MET A CA 1
ATOM 2376 C C . MET A 1 305 ? -6.91 44.906 11.805 1 77.06 305 MET A C 1
ATOM 2378 O O . MET A 1 305 ? -6.66 45.938 12.438 1 77.06 305 MET A O 1
ATOM 2382 N N . PRO A 1 306 ? -7.668 43.938 12.273 1 72.25 306 PRO A N 1
ATOM 2383 C CA . PRO A 1 306 ? -8.109 44 13.672 1 72.25 306 PRO A CA 1
ATOM 2384 C C . PRO A 1 306 ? -6.961 43.781 14.656 1 72.25 306 PRO A C 1
ATOM 2386 O O . PRO A 1 306 ? -5.891 43.312 14.281 1 72.25 306 PRO A O 1
ATOM 2389 N N . GLU A 1 307 ? -7.25 44.156 15.953 1 65 307 GLU A N 1
ATOM 2390 C CA . GLU A 1 307 ? -6.254 44 17.016 1 65 307 GLU A CA 1
ATOM 2391 C C . GLU A 1 307 ? -6.141 42.531 17.438 1 65 307 GLU A C 1
ATOM 2393 O O . GLU A 1 307 ? -7.121 41.781 17.375 1 65 307 GLU A O 1
ATOM 2398 N N . TYR A 1 308 ? -4.891 41.969 17.656 1 61.66 308 TYR A N 1
ATOM 2399 C CA . TYR A 1 308 ? -4.602 40.656 18.234 1 61.66 308 TYR A CA 1
ATOM 2400 C C . TYR A 1 308 ? -4.68 39.562 17.188 1 61.66 308 TYR A C 1
ATOM 2402 O O . TYR A 1 308 ? -5.066 38.438 17.484 1 61.66 308 TYR A O 1
ATOM 2410 N N . VAL A 1 309 ? -4.691 40.094 15.914 1 69.94 309 VAL A N 1
ATOM 2411 C CA . VAL A 1 309 ? -4.684 39.094 14.867 1 69.94 309 VAL A CA 1
ATOM 2412 C C . VAL A 1 309 ? -3.299 39.031 14.227 1 69.94 309 VAL A C 1
ATOM 2414 O O . VAL A 1 309 ? -2.602 40.031 14.125 1 69.94 309 VAL A O 1
ATOM 2417 N N . ASN A 1 310 ? -2.973 37.844 13.93 1 76.19 310 ASN A N 1
ATOM 2418 C CA . ASN A 1 310 ? -1.736 37.625 13.18 1 76.19 310 ASN A CA 1
ATOM 2419 C C . ASN A 1 310 ? -1.804 38.281 11.797 1 76.19 310 ASN A C 1
ATOM 2421 O O . ASN A 1 310 ? -2.682 37.938 11 1 76.19 310 ASN A O 1
ATOM 2425 N N . PRO A 1 311 ? -0.97 39.25 11.531 1 78.12 311 PRO A N 1
ATOM 2426 C CA . PRO A 1 311 ? -1.025 40 10.273 1 78.12 311 PRO A CA 1
ATOM 2427 C C . PRO A 1 311 ? -0.979 39.094 9.047 1 78.12 311 PRO A C 1
ATOM 2429 O O . PRO A 1 311 ? -1.667 39.344 8.055 1 78.12 311 PRO A O 1
ATOM 2432 N N . LEU A 1 312 ? -0.186 38.156 9.086 1 82.69 312 LEU A N 1
ATOM 2433 C CA . LEU A 1 312 ? -0.068 37.25 7.941 1 82.69 312 LEU A CA 1
ATOM 2434 C C . LEU A 1 312 ? -1.351 36.438 7.746 1 82.69 312 LEU A C 1
ATOM 2436 O O . LEU A 1 312 ? -1.777 36.219 6.613 1 82.69 312 LEU A O 1
ATOM 2440 N N . GLU A 1 313 ? -1.824 36 8.82 1 77.62 313 GLU A N 1
ATOM 2441 C CA . GLU A 1 313 ? -3.086 35.281 8.742 1 77.62 313 GLU A CA 1
ATOM 2442 C C . GLU A 1 313 ? -4.191 36.156 8.148 1 77.62 313 GLU A C 1
ATOM 2444 O O . GLU A 1 313 ? -4.996 35.688 7.348 1 77.62 313 GLU A O 1
ATOM 2449 N N . TYR A 1 314 ? -4.258 37.281 8.609 1 78.62 314 TYR A N 1
ATOM 2450 C CA . TYR A 1 314 ? -5.254 38.219 8.094 1 78.62 314 TYR A CA 1
ATOM 2451 C C . TYR A 1 314 ? -5.055 38.469 6.598 1 78.62 314 TYR A C 1
ATOM 2453 O O . TYR A 1 314 ? -6.027 38.531 5.84 1 78.62 314 TYR A O 1
ATOM 2461 N N . ALA A 1 315 ? -3.83 38.656 6.223 1 83.44 315 ALA A N 1
ATOM 2462 C CA . ALA A 1 315 ? -3.508 38.875 4.816 1 83.44 315 ALA A CA 1
ATOM 2463 C C . ALA A 1 315 ? -3.961 37.719 3.963 1 83.44 315 ALA A C 1
ATOM 2465 O O . ALA A 1 315 ? -4.551 37.875 2.896 1 83.44 315 ALA A O 1
ATOM 2466 N N . LEU A 1 316 ? -3.666 36.562 4.406 1 82.62 316 LEU A N 1
ATOM 2467 C CA . LEU A 1 316 ? -4.012 35.344 3.666 1 82.62 316 LEU A CA 1
ATOM 2468 C C . LEU A 1 316 ? -5.523 35.188 3.559 1 82.62 316 LEU A C 1
ATOM 2470 O O . LEU A 1 316 ? -6.035 34.781 2.512 1 82.62 316 LEU A O 1
ATOM 2474 N N . ASP A 1 317 ? -6.168 35.469 4.645 1 77.38 317 ASP A N 1
ATOM 2475 C CA . ASP A 1 317 ? -7.625 35.406 4.645 1 77.38 317 ASP A CA 1
ATOM 2476 C C . ASP A 1 317 ? -8.227 36.406 3.67 1 77.38 317 ASP A C 1
ATOM 2478 O O . ASP A 1 317 ? -9.203 36.094 2.977 1 77.38 317 ASP A O 1
ATOM 2482 N N . THR A 1 318 ? -7.719 37.531 3.725 1 80.25 318 THR A N 1
ATOM 2483 C CA . THR A 1 318 ? -8.188 38.562 2.826 1 80.25 318 THR A CA 1
ATOM 2484 C C . THR A 1 318 ? -7.945 38.188 1.37 1 80.25 318 THR A C 1
ATOM 2486 O O . THR A 1 318 ? -8.812 38.406 0.517 1 80.25 318 THR A O 1
ATOM 2489 N N . MET A 1 319 ? -6.801 37.656 1.087 1 83.44 319 MET A N 1
ATOM 2490 C CA . MET A 1 319 ? -6.457 37.219 -0.266 1 83.44 319 MET A CA 1
ATOM 2491 C C . MET A 1 319 ? -7.391 36.125 -0.742 1 83.44 319 MET A C 1
ATOM 2493 O O . MET A 1 319 ? -7.785 36.094 -1.909 1 83.44 319 MET A O 1
ATOM 2497 N N . GLN A 1 320 ? -7.637 35.281 0.157 1 77.69 320 GLN A N 1
ATOM 2498 C CA . GLN A 1 320 ? -8.539 34.188 -0.186 1 77.69 320 GLN A CA 1
ATOM 2499 C C . GLN A 1 320 ? -9.945 34.688 -0.492 1 77.69 320 GLN A C 1
ATOM 2501 O O . GLN A 1 320 ? -10.609 34.219 -1.405 1 77.69 320 GLN A O 1
ATOM 2506 N N . LYS A 1 321 ? -10.414 35.625 0.339 1 74.25 321 LYS A N 1
ATOM 2507 C CA . LYS A 1 321 ? -11.719 36.25 0.127 1 74.25 321 LYS A CA 1
ATOM 2508 C C . LYS A 1 321 ? -11.781 36.938 -1.221 1 74.25 321 LYS A C 1
ATOM 2510 O O . LYS A 1 321 ? -12.789 36.875 -1.923 1 74.25 321 LYS A O 1
ATOM 2515 N N . VAL A 1 322 ? -10.727 37.562 -1.497 1 77.56 322 VAL A N 1
ATOM 2516 C CA . VAL A 1 322 ? -10.664 38.312 -2.748 1 77.56 322 VAL A CA 1
ATOM 2517 C C . VAL A 1 322 ? -10.641 37.344 -3.93 1 77.56 322 VAL A C 1
ATOM 2519 O O . VAL A 1 322 ? -11.258 37.625 -4.969 1 77.56 322 VAL A O 1
ATOM 2522 N N . LYS A 1 323 ? -9.914 36.344 -3.768 1 75.94 323 LYS A N 1
ATOM 2523 C CA . LYS A 1 323 ? -9.805 35.312 -4.805 1 75.94 323 LYS A CA 1
ATOM 2524 C C . LYS A 1 323 ? -11.172 34.719 -5.145 1 75.94 323 LYS A C 1
ATOM 2526 O O . LYS A 1 323 ? -11.453 34.438 -6.305 1 75.94 323 LYS A O 1
ATOM 2531 N N . THR A 1 324 ? -11.961 34.562 -4.125 1 65.81 324 THR A N 1
ATOM 2532 C CA . THR A 1 324 ? -13.266 33.938 -4.309 1 65.81 324 THR A CA 1
ATOM 2533 C C . THR A 1 324 ? -14.32 34.969 -4.707 1 65.81 324 THR A C 1
ATOM 2535 O O . THR A 1 324 ? -15.398 34.594 -5.172 1 65.81 324 THR A O 1
ATOM 2538 N N . SER A 1 325 ? -13.977 36.188 -4.5 1 65.31 325 SER A N 1
ATOM 2539 C CA . SER A 1 325 ? -14.93 37.25 -4.832 1 65.31 325 SER A CA 1
ATOM 2540 C C . SER A 1 325 ? -14.945 37.5 -6.332 1 65.31 325 SER A C 1
ATOM 2542 O O . SER A 1 325 ? -14.062 37.062 -7.062 1 65.31 325 SER A O 1
ATOM 2544 N N . SER A 1 326 ? -16.047 38.125 -6.824 1 60.09 326 SER A N 1
ATOM 2545 C CA . SER A 1 326 ? -16.297 38.438 -8.227 1 60.09 326 SER A CA 1
ATOM 2546 C C . SER A 1 326 ? -15.227 39.375 -8.781 1 60.09 326 SER A C 1
ATOM 2548 O O . SER A 1 326 ? -14.93 39.344 -9.977 1 60.09 326 SER A O 1
ATOM 2550 N N . VAL A 1 327 ? -14.703 40.219 -7.953 1 61.72 327 VAL A N 1
ATOM 2551 C CA . VAL A 1 327 ? -13.734 41.219 -8.414 1 61.72 327 VAL A CA 1
ATOM 2552 C C . VAL A 1 327 ? -12.406 40.562 -8.719 1 61.72 327 VAL A C 1
ATOM 2554 O O . VAL A 1 327 ? -11.648 41 -9.578 1 61.72 327 VAL A O 1
ATOM 2557 N N . GLY A 1 328 ? -12.305 39.344 -8.266 1 65.38 328 GLY A N 1
ATOM 2558 C CA . GLY A 1 328 ? -11.133 38.531 -8.547 1 65.38 328 GLY A CA 1
ATOM 2559 C C . GLY A 1 328 ? -9.852 39.156 -8.008 1 65.38 328 GLY A C 1
ATOM 2560 O O . GLY A 1 328 ? -9.883 40.125 -7.262 1 65.38 328 GLY A O 1
ATOM 2561 N N . VAL A 1 329 ? -8.711 38.688 -8.336 1 74.81 329 VAL A N 1
ATOM 2562 C CA . VAL A 1 329 ? -7.359 39 -7.879 1 74.81 329 VAL A CA 1
ATOM 2563 C C . VAL A 1 329 ? -6.879 40.281 -8.523 1 74.81 329 VAL A C 1
ATOM 2565 O O . VAL A 1 329 ? -5.922 40.906 -8.055 1 74.81 329 VAL A O 1
ATOM 2568 N N . THR A 1 330 ? -7.617 40.812 -9.438 1 74.94 330 THR A N 1
ATOM 2569 C CA . THR A 1 330 ? -7.199 41.938 -10.242 1 74.94 330 THR A CA 1
ATOM 2570 C C . THR A 1 330 ? -7.184 43.219 -9.406 1 74.94 330 THR A C 1
ATOM 2572 O O . THR A 1 330 ? -6.328 44.094 -9.594 1 74.94 330 THR A O 1
ATOM 2575 N N . GLN A 1 331 ? -8.125 43.281 -8.484 1 74.69 331 GLN A N 1
ATOM 2576 C CA . GLN A 1 331 ? -8.18 44.469 -7.652 1 74.69 331 GLN A CA 1
ATOM 2577 C C . GLN A 1 331 ? -6.914 44.625 -6.812 1 74.69 331 GLN A C 1
ATOM 2579 O O . GLN A 1 331 ? -6.359 45.719 -6.695 1 74.69 331 GLN A O 1
ATOM 2584 N N . LEU A 1 332 ? -6.496 43.562 -6.309 1 79.56 332 LEU A N 1
ATOM 2585 C CA . LEU A 1 332 ? -5.301 43.562 -5.473 1 79.56 332 LEU A CA 1
ATOM 2586 C C . LEU A 1 332 ? -4.062 43.906 -6.305 1 79.56 332 LEU A C 1
ATOM 2588 O O . LEU A 1 332 ? -3.166 44.594 -5.836 1 79.56 332 LEU A O 1
ATOM 2592 N N . LEU A 1 333 ? -4.031 43.438 -7.5 1 77.69 333 LEU A N 1
ATOM 2593 C CA . LEU A 1 333 ? -2.893 43.656 -8.383 1 77.69 333 LEU A CA 1
ATOM 2594 C C . LEU A 1 333 ? -2.846 45.094 -8.867 1 77.69 333 LEU A C 1
ATOM 2596 O O . LEU A 1 333 ? -1.766 45.688 -8.984 1 77.69 333 LEU A O 1
ATOM 2600 N N . GLU A 1 334 ? -3.988 45.594 -9.156 1 75.38 334 GLU A N 1
ATOM 2601 C CA . GLU A 1 334 ? -4.059 47 -9.594 1 75.38 334 GLU A CA 1
ATOM 2602 C C . GLU A 1 334 ? -3.615 47.938 -8.492 1 75.38 334 GLU A C 1
ATOM 2604 O O . GLU A 1 334 ? -2.928 48.938 -8.758 1 75.38 334 GLU A O 1
ATOM 2609 N N . LEU A 1 335 ? -4.031 47.562 -7.391 1 74.75 335 LEU A N 1
ATOM 2610 C CA . LEU A 1 335 ? -3.654 48.406 -6.258 1 74.75 335 LEU A CA 1
ATOM 2611 C C . LEU A 1 335 ? -2.15 48.312 -6.012 1 74.75 335 LEU A C 1
ATOM 2613 O O . LEU A 1 335 ? -1.532 49.312 -5.633 1 74.75 335 LEU A O 1
ATOM 2617 N N . LYS A 1 336 ? -1.548 47.219 -6.215 1 74.69 336 LYS A N 1
ATOM 2618 C CA . LYS A 1 336 ? -0.104 47.062 -6.078 1 74.69 336 LYS A CA 1
ATOM 2619 C C . LYS A 1 336 ? 0.651 47.938 -7.074 1 74.69 336 LYS A C 1
ATOM 2621 O O . LYS A 1 336 ? 1.649 48.562 -6.723 1 74.69 336 LYS A O 1
ATOM 2626 N N . VAL A 1 337 ? 0.21 47.844 -8.289 1 70.19 337 VAL A N 1
ATOM 2627 C CA . VAL A 1 337 ? 0.864 48.625 -9.344 1 70.19 337 VAL A CA 1
ATOM 2628 C C . VAL A 1 337 ? 0.835 50.094 -9.008 1 70.19 337 VAL A C 1
ATOM 2630 O O . VAL A 1 337 ? 1.821 50.812 -9.219 1 70.19 337 VAL A O 1
ATOM 2633 N N . VAL A 1 338 ? -0.259 50.469 -8.508 1 64.5 338 VAL A N 1
ATOM 2634 C CA . VAL A 1 338 ? -0.424 51.906 -8.172 1 64.5 338 VAL A CA 1
ATOM 2635 C C . VAL A 1 338 ? 0.552 52.281 -7.059 1 64.5 338 VAL A C 1
ATOM 2637 O O . VAL A 1 338 ? 1.191 53.312 -7.117 1 64.5 338 VAL A O 1
ATOM 2640 N N . LYS A 1 339 ? 0.688 51.375 -6.199 1 65.69 339 LYS A N 1
ATOM 2641 C CA . LYS A 1 339 ? 1.554 51.688 -5.062 1 65.69 339 LYS A CA 1
ATOM 2642 C C . LYS A 1 339 ? 3.025 51.625 -5.461 1 65.69 339 LYS A C 1
ATOM 2644 O O . LYS A 1 339 ? 3.846 52.406 -4.961 1 65.69 339 LYS A O 1
ATOM 2649 N N . GLU A 1 340 ? 3.348 50.688 -6.223 1 64.44 340 GLU A N 1
ATOM 2650 C CA . GLU A 1 340 ? 4.723 50.562 -6.699 1 64.44 340 GLU A CA 1
ATOM 2651 C C . GLU A 1 340 ? 5.133 51.812 -7.5 1 64.44 340 GLU A C 1
ATOM 2653 O O . GLU A 1 340 ? 6.273 52.25 -7.41 1 64.44 340 GLU A O 1
ATOM 2658 N N . LYS A 1 341 ? 4.25 52.219 -8.312 1 57.06 341 LYS A N 1
ATOM 2659 C CA . LYS A 1 341 ? 4.512 53.438 -9.078 1 57.06 341 LYS A CA 1
ATOM 2660 C C . LYS A 1 341 ? 4.727 54.656 -8.148 1 57.06 341 LYS A C 1
ATOM 2662 O O . LYS A 1 341 ? 5.578 55.5 -8.414 1 57.06 341 LYS A O 1
ATOM 2667 N N . GLU A 1 342 ? 4.012 54.688 -7.109 1 54.31 342 GLU A N 1
ATOM 2668 C CA . GLU A 1 342 ? 4.164 55.75 -6.141 1 54.31 342 GLU A CA 1
ATOM 2669 C C . GLU A 1 342 ? 5.52 55.688 -5.441 1 54.31 342 GLU A C 1
ATOM 2671 O O . GLU A 1 342 ? 6.145 56.719 -5.176 1 54.31 342 GLU A O 1
ATOM 2676 N N . LYS A 1 343 ? 5.961 54.469 -5.129 1 55.75 343 LYS A N 1
ATOM 2677 C CA . LYS A 1 343 ? 7.262 54.281 -4.492 1 55.75 343 LYS A CA 1
ATOM 2678 C C . LYS A 1 343 ? 8.398 54.656 -5.441 1 55.75 343 LYS A C 1
ATOM 2680 O O . LYS A 1 343 ? 9.43 55.188 -5.016 1 55.75 343 LYS A O 1
ATOM 2685 N N . ILE A 1 344 ? 8.344 54.156 -6.656 1 47.97 344 ILE A N 1
ATOM 2686 C CA . ILE A 1 344 ? 9.336 54.562 -7.648 1 47.97 344 ILE A CA 1
ATOM 2687 C C . ILE A 1 344 ? 9.391 56.094 -7.746 1 47.97 344 ILE A C 1
ATOM 2689 O O . ILE A 1 344 ? 10.477 56.656 -7.852 1 47.97 344 ILE A O 1
ATOM 2693 N N . MET A 1 345 ? 8.297 56.719 -7.797 1 42.53 345 MET A N 1
ATOM 2694 C CA . MET A 1 345 ? 8.32 58.188 -7.844 1 42.53 345 MET A CA 1
ATOM 2695 C C . MET A 1 345 ? 9 58.75 -6.609 1 42.53 345 MET A C 1
ATOM 2697 O O . MET A 1 345 ? 9.508 59.875 -6.641 1 42.53 345 MET A O 1
ATOM 2701 N N . ASP A 1 346 ? 8.664 58.156 -5.523 1 39.66 346 ASP A N 1
ATOM 2702 C CA . ASP A 1 346 ? 9.289 58.719 -4.328 1 39.66 346 ASP A CA 1
ATOM 2703 C C . ASP A 1 346 ? 10.75 58.281 -4.215 1 39.66 346 ASP A C 1
ATOM 2705 O O . ASP A 1 346 ? 11.422 58.594 -3.232 1 39.66 346 ASP A O 1
ATOM 2709 N N . GLY A 1 347 ? 11.727 58.312 -5.234 1 36.09 347 GLY A N 1
ATOM 2710 C CA . GLY A 1 347 ? 13.148 58.344 -5.527 1 36.09 347 GLY A CA 1
ATOM 2711 C C . GLY A 1 347 ? 13.82 57 -5.402 1 36.09 347 GLY A C 1
ATOM 2712 O O . GLY A 1 347 ? 14.906 56.781 -5.941 1 36.09 347 GLY A O 1
ATOM 2713 N N . GLN A 1 348 ? 13.969 56.312 -4.273 1 34.66 348 GLN A N 1
ATOM 2714 C CA . GLN A 1 348 ? 15.133 55.531 -3.857 1 34.66 348 GLN A CA 1
ATOM 2715 C C . GLN A 1 348 ? 15.219 54.219 -4.621 1 34.66 348 GLN A C 1
ATOM 2717 O O . GLN A 1 348 ? 16.297 53.781 -5.027 1 34.66 348 GLN A O 1
ATOM 2722 N N . ALA A 1 349 ? 14.383 53.156 -4.457 1 35.12 349 ALA A N 1
ATOM 2723 C CA . ALA A 1 349 ? 14.727 51.719 -4.43 1 35.12 349 ALA A CA 1
ATOM 2724 C C . ALA A 1 349 ? 14.648 51.125 -5.828 1 35.12 349 ALA A C 1
ATOM 2726 O O . ALA A 1 349 ? 14.938 49.938 -6.012 1 35.12 349 ALA A O 1
ATOM 2727 N N . ALA A 1 350 ? 14.219 51.719 -6.859 1 34.31 350 ALA A N 1
ATOM 2728 C CA . ALA A 1 350 ? 14.016 51 -8.102 1 34.31 350 ALA A CA 1
ATOM 2729 C C . ALA A 1 350 ? 15.336 50.719 -8.812 1 34.31 350 ALA A C 1
ATOM 2731 O O . ALA A 1 350 ? 15.391 49.969 -9.789 1 34.31 350 ALA A O 1
ATOM 2732 N N . ARG A 1 351 ? 16.344 51.656 -8.789 1 33.34 351 ARG A N 1
ATOM 2733 C CA . ARG A 1 351 ? 17.484 51.625 -9.703 1 33.34 351 ARG A CA 1
ATOM 2734 C C . ARG A 1 351 ? 18.312 50.375 -9.508 1 33.34 351 ARG A C 1
ATOM 2736 O O . ARG A 1 351 ? 19.156 50.062 -10.352 1 33.34 351 ARG A O 1
ATOM 2743 N N . GLU A 1 352 ? 18.469 49.844 -8.375 1 33.72 352 GLU A N 1
ATOM 2744 C CA . GLU A 1 352 ? 19.531 48.875 -8.172 1 33.72 352 GLU A CA 1
ATOM 2745 C C . GLU A 1 352 ? 19.203 47.562 -8.859 1 33.72 352 GLU A C 1
ATOM 2747 O O . GLU A 1 352 ? 20.078 46.719 -9.062 1 33.72 352 GLU A O 1
ATOM 2752 N N . LEU A 1 353 ? 18.016 47.344 -9.203 1 35.62 353 LEU A N 1
ATOM 2753 C CA . LEU A 1 353 ? 17.703 46 -9.695 1 35.62 353 LEU A CA 1
ATOM 2754 C C . LEU A 1 353 ? 18.031 45.875 -11.18 1 35.62 353 LEU A C 1
ATOM 2756 O O . LEU A 1 353 ? 18.344 44.781 -11.664 1 35.62 353 LEU A O 1
ATOM 2760 N N . ASP A 1 354 ? 17.984 46.969 -12.117 1 33.66 354 ASP A N 1
ATOM 2761 C CA . ASP A 1 354 ? 18.047 46.812 -13.562 1 33.66 354 ASP A CA 1
ATOM 2762 C C . ASP A 1 354 ? 19.469 46.594 -14.039 1 33.66 354 ASP A C 1
ATOM 2764 O O . ASP A 1 354 ? 19.703 46.281 -15.211 1 33.66 354 ASP A O 1
ATOM 2768 N N . ALA A 1 355 ? 20.547 47.312 -13.5 1 31.03 355 ALA A N 1
ATOM 2769 C CA . ALA A 1 355 ? 21.844 47.406 -14.195 1 31.03 355 ALA A CA 1
ATOM 2770 C C . ALA A 1 355 ? 22.438 46.031 -14.43 1 31.03 355 ALA A C 1
ATOM 2772 O O . ALA A 1 355 ? 23.156 45.812 -15.406 1 31.03 355 ALA A O 1
ATOM 2773 N N . GLU A 1 356 ? 22.562 45.125 -13.492 1 33.97 356 GLU A N 1
ATOM 2774 C CA . GLU A 1 356 ? 23.5 44 -13.648 1 33.97 356 GLU A CA 1
ATOM 2775 C C . GLU A 1 356 ? 22.906 42.906 -14.516 1 33.97 356 GLU A C 1
ATOM 2777 O O . GLU A 1 356 ? 23.438 41.812 -14.586 1 33.97 356 GLU A O 1
ATOM 2782 N N . ALA A 1 357 ? 21.938 43.219 -15.281 1 32.06 357 ALA A N 1
ATOM 2783 C CA . ALA A 1 357 ? 21.203 42.281 -16.094 1 32.06 357 ALA A CA 1
ATOM 2784 C C . ALA A 1 357 ? 22.062 41.75 -17.25 1 32.06 357 ALA A C 1
ATOM 2786 O O . ALA A 1 357 ? 21.703 40.781 -17.906 1 32.06 357 ALA A O 1
ATOM 2787 N N . THR A 1 358 ? 22.984 42.594 -17.859 1 30.97 358 THR A N 1
ATOM 2788 C CA . THR A 1 358 ? 23.406 42.219 -19.203 1 30.97 358 THR A CA 1
ATOM 2789 C C . THR A 1 358 ? 24.344 41 -19.141 1 30.97 358 THR A C 1
ATOM 2791 O O . THR A 1 358 ? 25.156 40.781 -20.047 1 30.97 358 THR A O 1
ATOM 2794 N N . ALA A 1 359 ? 24.734 40.5 -18.016 1 28.95 359 ALA A N 1
ATOM 2795 C CA . ALA A 1 359 ? 25.797 39.531 -18.266 1 28.95 359 ALA A CA 1
ATOM 2796 C C . ALA A 1 359 ? 25.328 38.438 -19.203 1 28.95 359 ALA A C 1
ATOM 2798 O O . ALA A 1 359 ? 24.172 38 -19.141 1 28.95 359 ALA A O 1
ATOM 2799 N N . SER A 1 360 ? 26.031 38.156 -20.406 1 29.53 360 SER A N 1
ATOM 2800 C CA . SER A 1 360 ? 26.016 37.312 -21.594 1 29.53 360 SER A CA 1
ATOM 2801 C C . SER A 1 360 ? 25.703 35.875 -21.234 1 29.53 360 SER A C 1
ATOM 2803 O O . SER A 1 360 ? 26.109 35.375 -20.156 1 29.53 360 SER A O 1
ATOM 2805 N N . SER A 1 361 ? 24.672 35.281 -21.781 1 31.67 361 SER A N 1
ATOM 2806 C CA . SER A 1 361 ? 24.25 33.906 -21.891 1 31.67 361 SER A CA 1
ATOM 2807 C C . SER A 1 361 ? 25.422 33 -22.234 1 31.67 361 SER A C 1
ATOM 2809 O O . SER A 1 361 ? 25.844 32.906 -23.391 1 31.67 361 SER A O 1
ATOM 2811 N N . ARG A 1 362 ? 26.672 33.188 -21.688 1 29 362 ARG A N 1
ATOM 2812 C CA . ARG A 1 362 ? 27.625 32.156 -22.141 1 29 362 ARG A CA 1
ATOM 2813 C C . ARG A 1 362 ? 26.953 30.781 -22.203 1 29 362 ARG A C 1
ATOM 2815 O O . ARG A 1 362 ? 26.141 30.438 -21.344 1 29 362 ARG A O 1
ATOM 2822 N N . ASP A 1 363 ? 26.953 30.109 -23.391 1 30.25 363 ASP A N 1
ATOM 2823 C CA . ASP A 1 363 ? 26.578 28.766 -23.812 1 30.25 363 ASP A CA 1
ATOM 2824 C C . ASP A 1 363 ? 27.031 27.719 -22.797 1 30.25 363 ASP A C 1
ATOM 2826 O O . ASP A 1 363 ? 28.234 27.5 -22.625 1 30.25 363 ASP A O 1
ATOM 2830 N N . LEU A 1 364 ? 26.625 27.812 -21.594 1 33.09 364 LEU A N 1
ATOM 2831 C CA . LEU A 1 364 ? 26.891 26.812 -20.578 1 33.09 364 LEU A CA 1
ATOM 2832 C C . LEU A 1 364 ? 26.797 25.406 -21.141 1 33.09 364 LEU A C 1
ATOM 2834 O O . LEU A 1 364 ? 25.75 25.016 -21.688 1 33.09 364 LEU A O 1
ATOM 2838 N N . ASP A 1 365 ? 27.844 24.938 -21.797 1 32.22 365 ASP A N 1
ATOM 2839 C CA . ASP A 1 365 ? 28.031 23.547 -22.188 1 32.22 365 ASP A CA 1
ATOM 2840 C C . ASP A 1 365 ? 27.375 22.594 -21.188 1 32.22 365 ASP A C 1
ATOM 2842 O O . ASP A 1 365 ? 27.547 22.75 -19.984 1 32.22 365 ASP A O 1
ATOM 2846 N N . ASP A 1 366 ? 26.281 22.047 -21.438 1 35.03 366 ASP A N 1
ATOM 2847 C CA . ASP A 1 366 ? 25.344 21.078 -20.906 1 35.03 366 ASP A CA 1
ATOM 2848 C C . ASP A 1 366 ? 26.078 19.875 -20.297 1 35.03 366 ASP A C 1
ATOM 2850 O O . ASP A 1 366 ? 25.469 18.859 -20 1 35.03 366 ASP A O 1
ATOM 2854 N N . ASP A 1 367 ? 27.344 19.719 -20.625 1 35.53 367 ASP A N 1
ATOM 2855 C CA . ASP A 1 367 ? 27.781 18.406 -20.156 1 35.53 367 ASP A CA 1
ATOM 2856 C C . ASP A 1 367 ? 27.609 18.266 -18.641 1 35.53 367 ASP A C 1
ATOM 2858 O O . ASP A 1 367 ? 28.312 18.906 -17.875 1 35.53 367 ASP A O 1
ATOM 2862 N N . ILE A 1 368 ? 26.469 18.109 -18.125 1 40.78 368 ILE A N 1
ATOM 2863 C CA . ILE A 1 368 ? 25.891 17.875 -16.812 1 40.78 368 ILE A CA 1
ATOM 2864 C C . ILE A 1 368 ? 26.703 16.844 -16.047 1 40.78 368 ILE A C 1
ATOM 2866 O O . ILE A 1 368 ? 26.516 15.633 -16.25 1 40.78 368 ILE A O 1
ATOM 2870 N N . ASN A 1 369 ? 27.953 16.766 -16.094 1 41.41 369 ASN A N 1
ATOM 2871 C CA . ASN A 1 369 ? 28.656 15.789 -15.266 1 41.41 369 ASN A CA 1
ATOM 2872 C C . ASN A 1 369 ? 28.219 15.891 -13.805 1 41.41 369 ASN A C 1
ATOM 2874 O O . ASN A 1 369 ? 28.438 16.922 -13.156 1 41.41 369 ASN A O 1
ATOM 2878 N N . MET A 1 370 ? 27.172 15.414 -13.406 1 49.06 370 MET A N 1
ATOM 2879 C CA . MET A 1 370 ? 26.734 15.297 -12.023 1 49.06 370 MET A CA 1
ATOM 2880 C C . MET A 1 370 ? 27.891 14.859 -11.125 1 49.06 370 MET A C 1
ATOM 2882 O O . MET A 1 370 ? 28.484 13.805 -11.352 1 49.06 370 MET A O 1
ATOM 2886 N N . THR A 1 371 ? 28.672 15.656 -10.57 1 58.06 371 THR A N 1
ATOM 2887 C CA . THR A 1 371 ? 29.75 15.312 -9.656 1 58.06 371 THR A CA 1
ATOM 2888 C C . THR A 1 371 ? 29.203 14.852 -8.312 1 58.06 371 THR A C 1
ATOM 2890 O O . THR A 1 371 ? 28.297 15.484 -7.754 1 58.06 371 THR A O 1
ATOM 2893 N N . PHE A 1 372 ? 29.344 13.609 -8.031 1 66 372 PHE A N 1
ATOM 2894 C CA . PHE A 1 372 ? 28.969 13.031 -6.754 1 66 372 PHE A CA 1
ATOM 2895 C C . PHE A 1 372 ? 30.047 13.266 -5.707 1 66 372 PHE A C 1
ATOM 2897 O O . PHE A 1 372 ? 31.234 13.32 -6.035 1 66 372 PHE A O 1
ATOM 2904 N N . ALA A 1 373 ? 29.656 13.586 -4.52 1 66.31 373 ALA A N 1
ATOM 2905 C CA . ALA A 1 373 ? 30.562 13.945 -3.426 1 66.31 373 ALA A CA 1
ATOM 2906 C C . ALA A 1 373 ? 31.469 12.766 -3.053 1 66.31 373 ALA A C 1
ATOM 2908 O O . ALA A 1 373 ? 32.594 12.961 -2.57 1 66.31 373 ALA A O 1
ATOM 2909 N N . THR A 1 374 ? 30.922 11.539 -3.312 1 74.94 374 THR A N 1
ATOM 2910 C CA . THR A 1 374 ? 31.656 10.359 -2.871 1 74.94 374 THR A CA 1
ATOM 2911 C C . THR A 1 374 ? 32.062 9.5 -4.062 1 74.94 374 THR A C 1
ATOM 2913 O O . THR A 1 374 ? 31.484 9.625 -5.148 1 74.94 374 THR A O 1
ATOM 2916 N N . SER A 1 375 ? 33.062 8.789 -3.812 1 81.75 375 SER A N 1
ATOM 2917 C CA . SER A 1 375 ? 33.531 7.844 -4.824 1 81.75 375 SER A CA 1
ATOM 2918 C C . SER A 1 375 ? 32.562 6.664 -4.957 1 81.75 375 SER A C 1
ATOM 2920 O O . SER A 1 375 ? 31.766 6.406 -4.055 1 81.75 375 SER A O 1
ATOM 2922 N N . PHE A 1 376 ? 32.688 6.023 -6.043 1 86.19 376 PHE A N 1
ATOM 2923 C CA . PHE A 1 376 ? 31.844 4.879 -6.34 1 86.19 376 PHE A CA 1
ATOM 2924 C C . PHE A 1 376 ? 32.031 3.777 -5.305 1 86.19 376 PHE A C 1
ATOM 2926 O O . PHE A 1 376 ? 31.047 3.186 -4.84 1 86.19 376 PHE A O 1
ATOM 2933 N N . ARG A 1 377 ? 33.219 3.482 -4.93 1 86.69 377 ARG A N 1
ATOM 2934 C CA . ARG A 1 377 ? 33.5 2.416 -3.979 1 86.69 377 ARG A CA 1
ATOM 2935 C C . ARG A 1 377 ? 32.969 2.748 -2.598 1 86.69 377 ARG A C 1
ATOM 2937 O O . ARG A 1 377 ? 32.438 1.874 -1.909 1 86.69 377 ARG A O 1
ATOM 2944 N N . SER A 1 378 ? 33.062 4.016 -2.236 1 86.06 378 SER A N 1
ATOM 2945 C CA . SER A 1 378 ? 32.562 4.438 -0.939 1 86.06 378 SER A CA 1
ATOM 2946 C C . SER A 1 378 ? 31.031 4.379 -0.905 1 86.06 378 SER A C 1
ATOM 2948 O O . SER A 1 378 ? 30.438 4 0.11 1 86.06 378 SER A O 1
ATOM 2950 N N . GLU A 1 379 ? 30.469 4.695 -2.014 1 88.44 379 GLU A N 1
ATOM 2951 C CA . GLU A 1 379 ? 29.016 4.609 -2.125 1 88.44 379 GLU A CA 1
ATOM 2952 C C . GLU A 1 379 ? 28.531 3.174 -1.94 1 88.44 379 GLU A C 1
ATOM 2954 O O . GLU A 1 379 ? 27.531 2.934 -1.259 1 88.44 379 GLU A O 1
ATOM 2959 N N . LEU A 1 380 ? 29.297 2.287 -2.521 1 88.81 380 LEU A N 1
ATOM 2960 C CA . LEU A 1 380 ? 28.922 0.877 -2.461 1 88.81 380 LEU A CA 1
ATOM 2961 C C . LEU A 1 380 ? 29.016 0.354 -1.032 1 88.81 380 LEU A C 1
ATOM 2963 O O . LEU A 1 380 ? 28.156 -0.419 -0.598 1 88.81 380 LEU A O 1
ATOM 2967 N N . TYR A 1 381 ? 29.984 0.806 -0.439 1 89.38 381 TYR A N 1
ATOM 2968 C CA . TYR A 1 381 ? 30.172 0.336 0.929 1 89.38 381 TYR A CA 1
ATOM 2969 C C . TYR A 1 381 ? 29.094 0.891 1.85 1 89.38 381 TYR A C 1
ATOM 2971 O O . TYR A 1 381 ? 28.531 0.157 2.662 1 89.38 381 TYR A O 1
ATOM 2979 N N . VAL A 1 382 ? 28.797 2.156 1.729 1 89.44 382 VAL A N 1
ATOM 2980 C CA . VAL A 1 382 ? 27.828 2.812 2.604 1 89.44 382 VAL A CA 1
ATOM 2981 C C . VAL A 1 382 ? 26.422 2.271 2.326 1 89.44 382 VAL A C 1
ATOM 2983 O O . VAL A 1 382 ? 25.688 1.916 3.252 1 89.44 382 VAL A O 1
ATOM 2986 N N . LEU A 1 383 ? 26.109 2.189 1.105 1 90.31 383 LEU A N 1
ATOM 2987 C CA . LEU A 1 383 ? 24.797 1.683 0.732 1 90.31 383 LEU A CA 1
ATOM 2988 C C . LEU A 1 383 ? 24.672 0.201 1.069 1 90.31 383 LEU A C 1
ATOM 2990 O O . LEU A 1 383 ? 23.594 -0.26 1.46 1 90.31 383 LEU A O 1
ATOM 2994 N N . GLY A 1 384 ? 25.75 -0.482 0.853 1 91.19 384 GLY A N 1
ATOM 2995 C CA . GLY A 1 384 ? 25.766 -1.889 1.218 1 91.19 384 GLY A CA 1
ATOM 2996 C C . GLY A 1 384 ? 25.5 -2.123 2.695 1 91.19 384 GLY A C 1
ATOM 2997 O O . GLY A 1 384 ? 24.688 -2.979 3.061 1 91.19 384 GLY A O 1
ATOM 2998 N N . GLU A 1 385 ? 26.172 -1.373 3.438 1 90.5 385 GLU A N 1
ATOM 2999 C CA . GLU A 1 385 ? 25.984 -1.476 4.883 1 90.5 385 GLU A CA 1
ATOM 3000 C C . GLU A 1 385 ? 24.547 -1.12 5.273 1 90.5 385 GLU A C 1
ATOM 3002 O O . GLU A 1 385 ? 23.953 -1.785 6.121 1 90.5 385 GLU A O 1
ATOM 3007 N N . ARG A 1 386 ? 24.062 -0.111 4.688 1 89.06 386 ARG A N 1
ATOM 3008 C CA . ARG A 1 386 ? 22.688 0.319 4.961 1 89.06 386 ARG A CA 1
ATOM 3009 C C . ARG A 1 386 ? 21.688 -0.77 4.59 1 89.06 386 ARG A C 1
ATOM 3011 O O . ARG A 1 386 ? 20.781 -1.079 5.367 1 89.06 386 ARG A O 1
ATOM 3018 N N . ASN A 1 387 ? 21.906 -1.347 3.463 1 88.69 387 ASN A N 1
ATOM 3019 C CA . ASN A 1 387 ? 20.984 -2.363 2.982 1 88.69 387 ASN A CA 1
ATOM 3020 C C . ASN A 1 387 ? 21.031 -3.621 3.844 1 88.69 387 ASN A C 1
ATOM 3022 O O . ASN A 1 387 ? 20 -4.246 4.098 1 88.69 387 ASN A O 1
ATOM 3026 N N . VAL A 1 388 ? 22.188 -3.98 4.246 1 88.06 388 VAL A N 1
ATOM 3027 C CA . VAL A 1 388 ? 22.328 -5.148 5.109 1 88.06 388 VAL A CA 1
ATOM 3028 C C . VAL A 1 388 ? 21.625 -4.898 6.441 1 88.06 388 VAL A C 1
ATOM 3030 O O . VAL A 1 388 ? 20.938 -5.777 6.965 1 88.06 388 VAL A O 1
ATOM 3033 N N . LYS A 1 389 ? 21.719 -3.678 6.969 1 87.88 389 LYS A N 1
ATOM 3034 C CA . LYS A 1 389 ? 21.062 -3.318 8.219 1 87.88 389 LYS A CA 1
ATOM 3035 C C . LYS A 1 389 ? 19.547 -3.352 8.062 1 87.88 389 LYS A C 1
ATOM 3037 O O . LYS A 1 389 ? 18.828 -3.77 8.977 1 87.88 389 LYS A O 1
ATOM 3042 N N . LEU A 1 390 ? 19.141 -2.871 6.965 1 85.62 390 LEU A N 1
ATOM 3043 C CA . LEU A 1 390 ? 17.719 -2.855 6.684 1 85.62 390 LEU A CA 1
ATOM 3044 C C . LEU A 1 390 ? 17.156 -4.273 6.633 1 85.62 390 LEU A C 1
ATOM 3046 O O . LEU A 1 390 ? 16.109 -4.551 7.215 1 85.62 390 LEU A O 1
ATOM 3050 N N . ILE A 1 391 ? 17.844 -5.16 5.965 1 84.25 391 ILE A N 1
ATOM 3051 C CA . ILE A 1 391 ? 17.391 -6.535 5.809 1 84.25 391 ILE A CA 1
ATOM 3052 C C . ILE A 1 391 ? 17.406 -7.242 7.16 1 84.25 391 ILE A C 1
ATOM 3054 O O . ILE A 1 391 ? 16.469 -7.965 7.5 1 84.25 391 ILE A O 1
ATOM 3058 N N . LEU A 1 392 ? 18.375 -6.973 7.953 1 84.75 392 LEU A N 1
ATOM 3059 C CA . LEU A 1 392 ? 18.547 -7.648 9.234 1 84.75 392 LEU A CA 1
ATOM 3060 C C . LEU A 1 392 ? 17.516 -7.152 10.25 1 84.75 392 LEU A C 1
ATOM 3062 O O . LEU A 1 392 ? 17.125 -7.895 11.156 1 84.75 392 LEU A O 1
ATOM 3066 N N . ARG A 1 393 ? 17.031 -5.895 10.07 1 81.69 393 ARG A N 1
ATOM 3067 C CA . ARG A 1 393 ? 16.094 -5.324 11.039 1 81.69 393 ARG A CA 1
ATOM 3068 C C . ARG A 1 393 ? 14.648 -5.586 10.633 1 81.69 393 ARG A C 1
ATOM 3070 O O . ARG A 1 393 ? 13.727 -5.434 11.438 1 81.69 393 ARG A O 1
ATOM 3077 N N . THR A 1 394 ? 14.438 -5.891 9.367 1 76.94 394 THR A N 1
ATOM 3078 C CA . THR A 1 394 ? 13.117 -6.34 8.945 1 76.94 394 THR A CA 1
ATOM 3079 C C . THR A 1 394 ? 13 -7.859 9.047 1 76.94 394 THR A C 1
ATOM 3081 O O . THR A 1 394 ? 12.648 -8.523 8.07 1 76.94 394 THR A O 1
ATOM 3084 N N . ARG A 1 395 ? 13.18 -8.406 10.172 1 73.06 395 ARG A N 1
ATOM 3085 C CA . ARG A 1 395 ? 13.32 -9.836 10.438 1 73.06 395 ARG A CA 1
ATOM 3086 C C . ARG A 1 395 ? 12.023 -10.586 10.148 1 73.06 395 ARG A C 1
ATOM 3088 O O . ARG A 1 395 ? 12.039 -11.664 9.555 1 73.06 395 ARG A O 1
ATOM 3095 N N . PRO A 1 396 ? 10.984 -9.836 10.414 1 69.81 396 PRO A N 1
ATOM 3096 C CA . PRO A 1 396 ? 9.766 -10.633 10.227 1 69.81 396 PRO A CA 1
ATOM 3097 C C . PRO A 1 396 ? 9.523 -11 8.758 1 69.81 396 PRO A C 1
ATOM 3099 O O . PRO A 1 396 ? 9.031 -12.094 8.469 1 69.81 396 PRO A O 1
ATOM 3102 N N . LEU A 1 397 ? 10.031 -10.188 7.926 1 73.06 397 LEU A N 1
ATOM 3103 C CA . LEU A 1 397 ? 9.812 -10.477 6.512 1 73.06 397 LEU A CA 1
ATOM 3104 C C . LEU A 1 397 ? 10.719 -11.609 6.043 1 73.06 397 LEU A C 1
ATOM 3106 O O . LEU A 1 397 ? 10.289 -12.461 5.258 1 73.06 397 LEU A O 1
ATOM 3110 N N . PHE A 1 398 ? 11.898 -11.695 6.582 1 78.44 398 PHE A N 1
ATOM 3111 C CA . PHE A 1 398 ? 12.828 -12.766 6.25 1 78.44 398 PHE A CA 1
ATOM 3112 C C . PHE A 1 398 ? 12.336 -14.102 6.793 1 78.44 398 PHE A C 1
ATOM 3114 O O . PHE A 1 398 ? 12.359 -15.117 6.09 1 78.44 398 PHE A O 1
ATOM 3121 N N . PHE A 1 399 ? 11.789 -14.008 7.926 1 81.19 399 PHE A N 1
ATOM 3122 C CA . PHE A 1 399 ? 11.359 -15.25 8.555 1 81.19 399 PHE A CA 1
ATOM 3123 C C . PHE A 1 399 ? 10.047 -15.742 7.941 1 81.19 399 PHE A C 1
ATOM 3125 O O . PHE A 1 399 ? 9.812 -16.953 7.855 1 81.19 399 PHE A O 1
ATOM 3132 N N . ALA A 1 400 ? 9.328 -14.82 7.512 1 80.94 400 ALA A N 1
ATOM 3133 C CA . ALA A 1 400 ? 8.109 -15.227 6.824 1 80.94 400 ALA A CA 1
ATOM 3134 C C . ALA A 1 400 ? 8.43 -15.945 5.52 1 80.94 400 ALA A C 1
ATOM 3136 O O . ALA A 1 400 ? 7.816 -16.969 5.203 1 80.94 400 ALA A O 1
ATOM 3137 N N . ARG A 1 401 ? 9.367 -15.531 4.816 1 86 401 ARG A N 1
ATOM 3138 C CA . ARG A 1 401 ? 9.781 -16.172 3.57 1 86 401 ARG A CA 1
ATOM 3139 C C . ARG A 1 401 ? 10.43 -17.516 3.838 1 86 401 ARG A C 1
ATOM 3141 O O . ARG A 1 401 ? 10.195 -18.484 3.109 1 86 401 ARG A O 1
ATOM 3148 N N . MET A 1 402 ? 11.234 -17.516 4.863 1 88.94 402 MET A N 1
ATOM 3149 C CA . MET A 1 402 ? 11.875 -18.766 5.258 1 88.94 402 MET A CA 1
ATOM 3150 C C . MET A 1 402 ? 10.844 -19.812 5.648 1 88.94 402 MET A C 1
ATOM 3152 O O . MET A 1 402 ? 10.953 -20.984 5.262 1 88.94 402 MET A O 1
ATOM 3156 N N . ALA A 1 403 ? 9.891 -19.359 6.301 1 90.06 403 ALA A N 1
ATOM 3157 C CA . ALA A 1 403 ? 8.836 -20.281 6.73 1 90.06 403 ALA A CA 1
ATOM 3158 C C . ALA A 1 403 ? 8.094 -20.859 5.535 1 90.06 403 ALA A C 1
ATOM 3160 O O . ALA A 1 403 ? 7.812 -22.062 5.496 1 90.06 403 ALA A O 1
ATOM 3161 N N . VAL A 1 404 ? 7.824 -20.078 4.59 1 91.25 404 VAL A N 1
ATOM 3162 C CA . VAL A 1 404 ? 7.094 -20.516 3.404 1 91.25 404 VAL A CA 1
ATOM 3163 C C . VAL A 1 404 ? 7.941 -21.516 2.621 1 91.25 404 VAL A C 1
ATOM 3165 O O . VAL A 1 404 ? 7.434 -22.531 2.143 1 91.25 404 VAL A O 1
ATOM 3168 N N . LEU A 1 405 ? 9.242 -21.297 2.518 1 92.88 405 LEU A N 1
ATOM 3169 C CA . LEU A 1 405 ? 10.133 -22.188 1.781 1 92.88 405 LEU A CA 1
ATOM 3170 C C . LEU A 1 405 ? 10.312 -23.5 2.521 1 92.88 405 LEU A C 1
ATOM 3172 O O . LEU A 1 405 ? 10.312 -24.578 1.903 1 92.88 405 LEU A O 1
ATOM 3176 N N . VAL A 1 406 ? 10.375 -23.375 3.811 1 91.94 406 VAL A N 1
ATOM 3177 C CA . VAL A 1 406 ? 10.586 -24.578 4.625 1 91.94 406 VAL A CA 1
ATOM 3178 C C . VAL A 1 406 ? 9.32 -25.438 4.613 1 91.94 406 VAL A C 1
ATOM 3180 O O . VAL A 1 406 ? 9.398 -26.656 4.41 1 91.94 406 VAL A O 1
ATOM 3183 N N . VAL A 1 407 ? 8.211 -24.812 4.758 1 92.5 407 VAL A N 1
ATOM 3184 C CA . VAL A 1 407 ? 6.957 -25.547 4.746 1 92.5 407 VAL A CA 1
ATOM 3185 C C . VAL A 1 407 ? 6.734 -26.156 3.365 1 92.5 407 VAL A C 1
ATOM 3187 O O . VAL A 1 407 ? 6.367 -27.328 3.256 1 92.5 407 VAL A O 1
ATOM 3190 N N . GLY A 1 408 ? 6.98 -25.359 2.375 1 93.12 408 GLY A N 1
ATOM 3191 C CA . GLY A 1 408 ? 6.848 -25.875 1.022 1 93.12 408 GLY A CA 1
ATOM 3192 C C . GLY A 1 408 ? 7.797 -27.016 0.726 1 93.12 408 GLY A C 1
ATOM 3193 O O . GLY A 1 408 ? 7.41 -28 0.094 1 93.12 408 GLY A O 1
ATOM 3194 N N . GLY A 1 409 ? 9.055 -26.891 1.209 1 93.38 409 GLY A N 1
ATOM 3195 C CA . GLY A 1 409 ? 10.039 -27.938 1.02 1 93.38 409 GLY A CA 1
ATOM 3196 C C . GLY A 1 409 ? 9.688 -29.219 1.763 1 93.38 409 GLY A C 1
ATOM 3197 O O . GLY A 1 409 ? 9.805 -30.312 1.212 1 93.38 409 GLY A O 1
ATOM 3198 N N . LEU A 1 410 ? 9.125 -29.078 2.902 1 93.31 410 LEU A N 1
ATOM 3199 C CA . LEU A 1 410 ? 8.789 -30.234 3.717 1 93.31 410 LEU A CA 1
ATOM 3200 C C . LEU A 1 410 ? 7.57 -30.969 3.148 1 93.31 410 LEU A C 1
ATOM 3202 O O . LEU A 1 410 ? 7.574 -32.188 3.033 1 93.31 410 LEU A O 1
ATOM 3206 N N . VAL A 1 411 ? 6.656 -30.234 2.76 1 93.38 411 VAL A N 1
ATOM 3207 C CA . VAL A 1 411 ? 5.43 -30.828 2.234 1 93.38 411 VAL A CA 1
ATOM 3208 C C . VAL A 1 411 ? 5.727 -31.547 0.916 1 93.38 411 VAL A C 1
ATOM 3210 O O . VAL A 1 411 ? 5.32 -32.688 0.72 1 93.38 411 VAL A O 1
ATOM 3213 N N . THR A 1 412 ? 6.434 -30.938 0.058 1 93.94 412 THR A N 1
ATOM 3214 C CA . THR A 1 412 ? 6.711 -31.5 -1.253 1 93.94 412 THR A CA 1
ATOM 3215 C C . THR A 1 412 ? 7.621 -32.719 -1.129 1 93.94 412 THR A C 1
ATOM 3217 O O . THR A 1 412 ? 7.41 -33.719 -1.806 1 93.94 412 THR A O 1
ATOM 3220 N N . SER A 1 413 ? 8.617 -32.625 -0.248 1 93.44 413 SER A N 1
ATOM 3221 C CA . SER A 1 413 ? 9.562 -33.719 -0.106 1 93.44 413 SER A CA 1
ATOM 3222 C C . SER A 1 413 ? 8.891 -34.938 0.52 1 93.44 413 SER A C 1
ATOM 3224 O O . SER A 1 413 ? 9.219 -36.094 0.172 1 93.44 413 SER A O 1
ATOM 3226 N N . THR A 1 414 ? 7.934 -34.719 1.394 1 92.06 414 THR A N 1
ATOM 3227 C CA . THR A 1 414 ? 7.215 -35.844 2 1 92.06 414 THR A CA 1
ATOM 3228 C C . THR A 1 414 ? 6.148 -36.375 1.052 1 92.06 414 THR A C 1
ATOM 3230 O O . THR A 1 414 ? 5.805 -37.562 1.099 1 92.06 414 THR A O 1
ATOM 3233 N N . PHE A 1 415 ? 5.688 -35.531 0.194 1 91.5 415 PHE A N 1
ATOM 3234 C CA . PHE A 1 415 ? 4.703 -35.906 -0.812 1 91.5 415 PHE A CA 1
ATOM 3235 C C . PHE A 1 415 ? 5.32 -36.812 -1.858 1 91.5 415 PHE A C 1
ATOM 3237 O O . PHE A 1 415 ? 4.695 -37.812 -2.281 1 91.5 415 PHE A O 1
ATOM 3244 N N . PHE A 1 416 ? 6.508 -36.5 -2.256 1 91.31 416 PHE A N 1
ATOM 3245 C CA . PHE A 1 416 ? 7.199 -37.281 -3.266 1 91.31 416 PHE A CA 1
ATOM 3246 C C . PHE A 1 416 ? 8.203 -38.25 -2.617 1 91.31 416 PHE A C 1
ATOM 3248 O O . PHE A 1 416 ? 9.164 -38.656 -3.258 1 91.31 416 PHE A O 1
ATOM 3255 N N . ARG A 1 417 ? 7.965 -38.562 -1.409 1 84.62 417 ARG A N 1
ATOM 3256 C CA . ARG A 1 417 ? 8.953 -39.312 -0.662 1 84.62 417 ARG A CA 1
ATOM 3257 C C . ARG A 1 417 ? 9.234 -40.656 -1.348 1 84.62 417 ARG A C 1
ATOM 3259 O O . ARG A 1 417 ? 8.32 -41.281 -1.876 1 84.62 417 ARG A O 1
ATOM 3266 N N . THR A 1 418 ? 10.406 -41.062 -1.327 1 79.38 418 THR A N 1
ATOM 3267 C CA . THR A 1 418 ? 10.93 -42.344 -1.788 1 79.38 418 THR A CA 1
ATOM 3268 C C . THR A 1 418 ? 10.922 -42.406 -3.312 1 79.38 418 THR A C 1
ATOM 3270 O O . THR A 1 418 ? 10.047 -43.031 -3.906 1 79.38 418 THR A O 1
ATOM 3273 N N . LEU A 1 419 ? 11.852 -41.75 -3.941 1 82.5 419 LEU A N 1
ATOM 3274 C CA . LEU A 1 419 ? 12.07 -41.781 -5.383 1 82.5 419 LEU A CA 1
ATOM 3275 C C . LEU A 1 419 ? 12.68 -43.125 -5.824 1 82.5 419 LEU A C 1
ATOM 3277 O O . LEU A 1 419 ? 13.875 -43.344 -5.629 1 82.5 419 LEU A O 1
ATOM 3281 N N . SER A 1 420 ? 11.75 -43.938 -6.273 1 83.19 420 SER A N 1
ATOM 3282 C CA . SER A 1 420 ? 12.188 -45.25 -6.73 1 83.19 420 SER A CA 1
ATOM 3283 C C . SER A 1 420 ? 12.992 -45.156 -8.023 1 83.19 420 SER A C 1
ATOM 3285 O O . SER A 1 420 ? 13.117 -44.062 -8.594 1 83.19 420 SER A O 1
ATOM 3287 N N . TYR A 1 421 ? 13.609 -46.25 -8.492 1 84.56 421 TYR A N 1
ATOM 3288 C CA . TYR A 1 421 ? 14.469 -46.25 -9.672 1 84.56 421 TYR A CA 1
ATOM 3289 C C . TYR A 1 421 ? 13.742 -46.812 -10.875 1 84.56 421 TYR A C 1
ATOM 3291 O O . TYR A 1 421 ? 14.383 -47.219 -11.852 1 84.56 421 TYR A O 1
ATOM 3299 N N . ASP A 1 422 ? 12.391 -46.812 -10.719 1 85.75 422 ASP A N 1
ATOM 3300 C CA . ASP A 1 422 ? 11.562 -47.25 -11.836 1 85.75 422 ASP A CA 1
ATOM 3301 C C . ASP A 1 422 ? 10.961 -46.062 -12.57 1 85.75 422 ASP A C 1
ATOM 3303 O O . ASP A 1 422 ? 11.344 -44.906 -12.32 1 85.75 422 ASP A O 1
ATOM 3307 N N . MET A 1 423 ? 10.117 -46.344 -13.555 1 85.31 423 MET A N 1
ATOM 3308 C CA . MET A 1 423 ? 9.547 -45.25 -14.367 1 85.31 423 MET A CA 1
ATOM 3309 C C . MET A 1 423 ? 8.648 -44.344 -13.531 1 85.31 423 MET A C 1
ATOM 3311 O O . MET A 1 423 ? 8.523 -43.156 -13.812 1 85.31 423 MET A O 1
ATOM 3315 N N . GLU A 1 424 ? 8.094 -44.906 -12.523 1 85.62 424 GLU A N 1
ATOM 3316 C CA . GLU A 1 424 ? 7.297 -44.094 -11.617 1 85.62 424 GLU A CA 1
ATOM 3317 C C . GLU A 1 424 ? 8.164 -43.062 -10.883 1 85.62 424 GLU A C 1
ATOM 3319 O O . GLU A 1 424 ? 7.754 -41.906 -10.68 1 85.62 424 GLU A O 1
ATOM 3324 N N . GLY A 1 425 ? 9.297 -43.531 -10.508 1 88.44 425 GLY A N 1
ATOM 3325 C CA . GLY A 1 425 ? 10.242 -42.625 -9.859 1 88.44 425 GLY A CA 1
ATOM 3326 C C . GLY A 1 425 ? 10.719 -41.5 -10.773 1 88.44 425 GLY A C 1
ATOM 3327 O O . GLY A 1 425 ? 10.938 -40.375 -10.32 1 88.44 425 GLY A O 1
ATOM 3328 N N . VAL A 1 426 ? 10.922 -41.844 -12.062 1 90.06 426 VAL A N 1
ATOM 3329 C CA . VAL A 1 426 ? 11.336 -40.844 -13.039 1 90.06 426 VAL A CA 1
ATOM 3330 C C . VAL A 1 426 ? 10.25 -39.781 -13.18 1 90.06 426 VAL A C 1
ATOM 3332 O O . VAL A 1 426 ? 10.539 -38.562 -13.148 1 90.06 426 VAL A O 1
ATOM 3335 N N . THR A 1 427 ? 9.016 -40.219 -13.25 1 88.81 427 THR A N 1
ATOM 3336 C CA . THR A 1 427 ? 7.895 -39.281 -13.383 1 88.81 427 THR A CA 1
ATOM 3337 C C . THR A 1 427 ? 7.762 -38.438 -12.141 1 88.81 427 THR A C 1
ATOM 3339 O O . THR A 1 427 ? 7.449 -37.25 -12.234 1 88.81 427 THR A O 1
ATOM 3342 N N . LYS A 1 428 ? 8.031 -38.969 -11 1 91.88 428 LYS A N 1
ATOM 3343 C CA . LYS A 1 428 ? 7.992 -38.219 -9.75 1 91.88 428 LYS A CA 1
ATOM 3344 C C . LYS A 1 428 ? 9.07 -37.125 -9.727 1 91.88 428 LYS A C 1
ATOM 3346 O O . LYS A 1 428 ? 8.828 -36.031 -9.25 1 91.88 428 LYS A O 1
ATOM 3351 N N . ARG A 1 429 ? 10.227 -37.5 -10.211 1 93.56 429 ARG A N 1
ATOM 3352 C CA . ARG A 1 429 ? 11.32 -36.531 -10.234 1 93.56 429 ARG A CA 1
ATOM 3353 C C . ARG A 1 429 ? 11 -35.375 -11.18 1 93.56 429 ARG A C 1
ATOM 3355 O O . ARG A 1 429 ? 11.289 -34.219 -10.859 1 93.56 429 ARG A O 1
ATOM 3362 N N . LEU A 1 430 ? 10.391 -35.688 -12.336 1 93.5 430 LEU A N 1
ATOM 3363 C CA . LEU A 1 430 ? 9.992 -34.656 -13.281 1 93.5 430 LEU A CA 1
ATOM 3364 C C . LEU A 1 430 ? 8.953 -33.719 -12.664 1 93.5 430 LEU A C 1
ATOM 3366 O O . LEU A 1 430 ? 9.094 -32.5 -12.727 1 93.5 430 LEU A O 1
ATOM 3370 N N . SER A 1 431 ? 7.984 -34.312 -12 1 93.94 431 SER A N 1
ATOM 3371 C CA . SER A 1 431 ? 6.883 -33.562 -11.414 1 93.94 431 SER A CA 1
ATOM 3372 C C . SER A 1 431 ? 7.355 -32.719 -10.227 1 93.94 431 SER A C 1
ATOM 3374 O O . SER A 1 431 ? 6.973 -31.562 -10.086 1 93.94 431 SER A O 1
ATOM 3376 N N . MET A 1 432 ? 8.148 -33.312 -9.43 1 95.25 432 MET A N 1
ATOM 3377 C CA . MET A 1 432 ? 8.648 -32.594 -8.242 1 95.25 432 MET A CA 1
ATOM 3378 C C . MET A 1 432 ? 9.469 -31.375 -8.633 1 95.25 432 MET A C 1
ATOM 3380 O O . MET A 1 432 ? 9.297 -30.297 -8.062 1 95.25 432 MET A O 1
ATOM 3384 N N . THR A 1 433 ? 10.375 -31.547 -9.602 1 96.06 433 THR A N 1
ATOM 3385 C CA . THR A 1 433 ? 11.234 -30.453 -10.039 1 96.06 433 THR A CA 1
ATOM 3386 C C . THR A 1 433 ? 10.406 -29.312 -10.633 1 96.06 433 THR A C 1
ATOM 3388 O O . THR A 1 433 ? 10.633 -28.141 -10.312 1 96.06 433 THR A O 1
ATOM 3391 N N . ALA A 1 434 ? 9.445 -29.672 -11.438 1 95.5 434 ALA A N 1
ATOM 3392 C CA . ALA A 1 434 ? 8.586 -28.656 -12.055 1 95.5 434 ALA A CA 1
ATOM 3393 C C . ALA A 1 434 ? 7.785 -27.906 -11 1 95.5 434 ALA A C 1
ATOM 3395 O O . ALA A 1 434 ? 7.664 -26.672 -11.055 1 95.5 434 ALA A O 1
ATOM 3396 N N . PHE A 1 435 ? 7.293 -28.609 -10.055 1 95.44 435 PHE A N 1
ATOM 3397 C CA . PHE A 1 435 ? 6.488 -28 -9.008 1 95.44 435 PHE A CA 1
ATOM 3398 C C . PHE A 1 435 ? 7.336 -27.062 -8.148 1 95.44 435 PHE A C 1
ATOM 3400 O O . PHE A 1 435 ? 6.914 -25.953 -7.828 1 95.44 435 PHE A O 1
ATOM 3407 N N . LEU A 1 436 ? 8.445 -27.562 -7.746 1 96.5 436 LEU A N 1
ATOM 3408 C CA . LEU A 1 436 ? 9.305 -26.766 -6.875 1 96.5 436 LEU A CA 1
ATOM 3409 C C . LEU A 1 436 ? 9.727 -25.484 -7.562 1 96.5 436 LEU A C 1
ATOM 3411 O O . LEU A 1 436 ? 9.844 -24.438 -6.914 1 96.5 436 LEU A O 1
ATOM 3415 N N . LEU A 1 437 ? 9.984 -25.562 -8.867 1 96.5 437 LEU A N 1
ATOM 3416 C CA . LEU A 1 437 ? 10.328 -24.359 -9.617 1 96.5 437 LEU A CA 1
ATOM 3417 C C . LEU A 1 437 ? 9.18 -23.359 -9.594 1 96.5 437 LEU A C 1
ATOM 3419 O O . LEU A 1 437 ? 9.398 -22.172 -9.359 1 96.5 437 LEU A O 1
ATOM 3423 N N . ALA A 1 438 ? 8.016 -23.859 -9.812 1 94.44 438 ALA A N 1
ATOM 3424 C CA . ALA A 1 438 ? 6.836 -23 -9.781 1 94.44 438 ALA A CA 1
ATOM 3425 C C . ALA A 1 438 ? 6.609 -22.438 -8.383 1 94.44 438 ALA A C 1
ATOM 3427 O O . ALA A 1 438 ? 6.375 -21.234 -8.227 1 94.44 438 ALA A O 1
ATOM 3428 N N . TYR A 1 439 ? 6.758 -23.281 -7.426 1 94.81 439 TYR A N 1
ATOM 3429 C CA . TYR A 1 439 ? 6.5 -22.891 -6.043 1 94.81 439 TYR A CA 1
ATOM 3430 C C . TYR A 1 439 ? 7.434 -21.766 -5.609 1 94.81 439 TYR A C 1
ATOM 3432 O O . TYR A 1 439 ? 6.98 -20.75 -5.078 1 94.81 439 TYR A O 1
ATOM 3440 N N . CYS A 1 440 ? 8.703 -21.984 -5.852 1 94.12 440 CYS A N 1
ATOM 3441 C CA . CYS A 1 440 ? 9.703 -21.016 -5.438 1 94.12 440 CYS A CA 1
ATOM 3442 C C . CYS A 1 440 ? 9.531 -19.703 -6.184 1 94.12 440 CYS A C 1
ATOM 3444 O O . CYS A 1 440 ? 9.664 -18.625 -5.594 1 94.12 440 CYS A O 1
ATOM 3446 N N . SER A 1 441 ? 9.219 -19.766 -7.402 1 93.38 441 SER A N 1
ATOM 3447 C CA . SER A 1 441 ? 9.094 -18.562 -8.211 1 93.38 441 SER A CA 1
ATOM 3448 C C . SER A 1 441 ? 7.836 -17.766 -7.844 1 93.38 441 SER A C 1
ATOM 3450 O O . SER A 1 441 ? 7.879 -16.547 -7.715 1 93.38 441 SER A O 1
ATOM 3452 N N . PHE A 1 442 ? 6.738 -18.453 -7.609 1 91.62 442 PHE A N 1
ATOM 3453 C CA . PHE A 1 442 ? 5.48 -17.766 -7.336 1 91.62 442 PHE A CA 1
ATOM 3454 C C . PHE A 1 442 ? 5.477 -17.172 -5.926 1 91.62 442 PHE A C 1
ATOM 3456 O O . PHE A 1 442 ? 4.914 -16.109 -5.691 1 91.62 442 PHE A O 1
ATOM 3463 N N . THR A 1 443 ? 6.082 -17.828 -5.031 1 89.44 443 THR A N 1
ATOM 3464 C CA . THR A 1 443 ? 6.121 -17.297 -3.668 1 89.44 443 THR A CA 1
ATOM 3465 C C . THR A 1 443 ? 7.09 -16.125 -3.564 1 89.44 443 THR A C 1
ATOM 3467 O O . THR A 1 443 ? 6.98 -15.305 -2.652 1 89.44 443 THR A O 1
ATOM 3470 N N . SER A 1 444 ? 7.996 -16.031 -4.527 1 88.56 444 SER A N 1
ATOM 3471 C CA . SER A 1 444 ? 8.953 -14.938 -4.516 1 88.56 444 SER A CA 1
ATOM 3472 C C . SER A 1 444 ? 8.297 -13.625 -4.926 1 88.56 444 SER A C 1
ATOM 3474 O O . SER A 1 444 ? 8.898 -12.555 -4.777 1 88.56 444 SER A O 1
ATOM 3476 N N . THR A 1 445 ? 7.027 -13.625 -5.383 1 87.69 445 THR A N 1
ATOM 3477 C CA . THR A 1 445 ? 6.328 -12.414 -5.777 1 87.69 445 THR A CA 1
ATOM 3478 C C . THR A 1 445 ? 5.973 -11.57 -4.555 1 87.69 445 THR A C 1
ATOM 3480 O O . THR A 1 445 ? 5.645 -10.391 -4.684 1 87.69 445 THR A O 1
ATOM 3483 N N . GLN A 1 446 ? 6.141 -12.117 -3.363 1 87.25 446 GLN A N 1
ATOM 3484 C CA . GLN A 1 446 ? 5.781 -11.422 -2.133 1 87.25 446 GLN A CA 1
ATOM 3485 C C . GLN A 1 446 ? 6.711 -10.234 -1.881 1 87.25 446 GLN A C 1
ATOM 3487 O O . GLN A 1 446 ? 6.395 -9.352 -1.083 1 87.25 446 GLN A O 1
ATOM 3492 N N . VAL A 1 447 ? 7.852 -10.172 -2.6 1 87.94 447 VAL A N 1
ATOM 3493 C CA . VAL A 1 447 ? 8.844 -9.133 -2.348 1 87.94 447 VAL A CA 1
ATOM 3494 C C . VAL A 1 447 ? 8.477 -7.871 -3.121 1 87.94 447 VAL A C 1
ATOM 3496 O O . VAL A 1 447 ? 9.062 -6.809 -2.904 1 87.94 447 VAL A O 1
ATOM 3499 N N . LEU A 1 448 ? 7.43 -7.902 -3.877 1 90.81 448 LEU A N 1
ATOM 3500 C CA . LEU A 1 448 ? 7.078 -6.82 -4.789 1 90.81 448 LEU A CA 1
ATOM 3501 C C . LEU A 1 448 ? 6.812 -5.531 -4.023 1 90.81 448 LEU A C 1
ATOM 3503 O O . LEU A 1 448 ? 7.332 -4.473 -4.387 1 90.81 448 LEU A O 1
ATOM 3507 N N . PRO A 1 449 ? 6.086 -5.555 -2.873 1 87.31 449 PRO A N 1
ATOM 3508 C CA . PRO A 1 449 ? 5.828 -4.305 -2.152 1 87.31 449 PRO A CA 1
ATOM 3509 C C . PRO A 1 449 ? 7.105 -3.668 -1.604 1 87.31 449 PRO A C 1
ATOM 3511 O O . PRO A 1 449 ? 7.195 -2.441 -1.511 1 87.31 449 PRO A O 1
ATOM 3514 N N . ILE A 1 450 ? 8.039 -4.426 -1.313 1 85.38 450 ILE A N 1
ATOM 3515 C CA . ILE A 1 450 ? 9.297 -3.924 -0.783 1 85.38 450 ILE A CA 1
ATOM 3516 C C . ILE A 1 450 ? 10.047 -3.16 -1.871 1 85.38 450 ILE A C 1
ATOM 3518 O O . ILE A 1 450 ? 10.555 -2.064 -1.629 1 85.38 450 ILE A O 1
ATOM 3522 N N . PHE A 1 451 ? 10.109 -3.693 -3.029 1 90.25 451 PHE A N 1
ATOM 3523 C CA . PHE A 1 451 ? 10.812 -3.045 -4.129 1 90.25 451 PHE A CA 1
ATOM 3524 C C . PHE A 1 451 ? 10.094 -1.777 -4.566 1 90.25 451 PHE A C 1
ATOM 3526 O O . PHE A 1 451 ? 10.727 -0.804 -4.973 1 90.25 451 PHE A O 1
ATOM 3533 N N . LEU A 1 452 ? 8.812 -1.804 -4.457 1 88.56 452 LEU A N 1
ATOM 3534 C CA . LEU A 1 452 ? 8.055 -0.608 -4.809 1 88.56 452 LEU A CA 1
ATOM 3535 C C . LEU A 1 452 ? 8.305 0.509 -3.799 1 88.56 452 LEU A C 1
ATOM 3537 O O . LEU A 1 452 ? 8.406 1.679 -4.176 1 88.56 452 LEU A O 1
ATOM 3541 N N . GLN A 1 453 ? 8.383 0.167 -2.594 1 83.56 453 GLN A N 1
ATOM 3542 C CA . GLN A 1 453 ? 8.719 1.139 -1.559 1 83.56 453 GLN A CA 1
ATOM 3543 C C . GLN A 1 453 ? 10.133 1.687 -1.758 1 83.56 453 GLN A C 1
ATOM 3545 O O . GLN A 1 453 ? 10.367 2.885 -1.594 1 83.56 453 GLN A O 1
ATOM 3550 N N . GLU A 1 454 ? 11.039 0.786 -2.094 1 84.69 454 GLU A N 1
ATOM 3551 C CA . GLU A 1 454 ? 12.422 1.195 -2.34 1 84.69 454 GLU A CA 1
ATOM 3552 C C . GLU A 1 454 ? 12.508 2.137 -3.537 1 84.69 454 GLU A C 1
ATOM 3554 O O . GLU A 1 454 ? 13.336 3.053 -3.553 1 84.69 454 GLU A O 1
ATOM 3559 N N . ARG A 1 455 ? 11.711 1.855 -4.469 1 86.81 455 ARG A N 1
ATOM 3560 C CA . ARG A 1 455 ? 11.672 2.723 -5.641 1 86.81 455 ARG A CA 1
ATOM 3561 C C . ARG A 1 455 ? 11.281 4.145 -5.258 1 86.81 455 ARG A C 1
ATOM 3563 O O . ARG A 1 455 ? 11.883 5.109 -5.73 1 86.81 455 ARG A O 1
ATOM 3570 N N . SER A 1 456 ? 10.359 4.293 -4.391 1 80.44 456 SER A N 1
ATOM 3571 C CA . SER A 1 456 ? 9.898 5.605 -3.957 1 80.44 456 SER A CA 1
ATOM 3572 C C . SER A 1 456 ? 10.977 6.34 -3.174 1 80.44 456 SER A C 1
ATOM 3574 O O . SER A 1 456 ? 11.164 7.547 -3.346 1 80.44 456 SER A O 1
ATOM 3576 N N . ILE A 1 457 ? 11.68 5.637 -2.379 1 78.75 457 ILE A N 1
ATOM 3577 C CA . ILE A 1 457 ? 12.75 6.215 -1.581 1 78.75 457 ILE A CA 1
ATOM 3578 C C . ILE A 1 457 ? 13.914 6.621 -2.49 1 78.75 457 ILE A C 1
ATOM 3580 O O . ILE A 1 457 ? 14.5 7.691 -2.316 1 78.75 457 ILE A O 1
ATOM 3584 N N . PHE A 1 458 ? 14.211 5.805 -3.461 1 82.75 458 PHE A N 1
ATOM 3585 C CA . PHE A 1 458 ? 15.281 6.094 -4.406 1 82.75 458 PHE A CA 1
ATOM 3586 C C . PHE A 1 458 ? 14.992 7.375 -5.18 1 82.75 458 PHE A C 1
ATOM 3588 O O . PHE A 1 458 ? 15.875 8.219 -5.348 1 82.75 458 PHE A O 1
ATOM 3595 N N . ILE A 1 459 ? 13.82 7.484 -5.648 1 75.75 459 ILE A N 1
ATOM 3596 C CA . ILE A 1 459 ? 13.453 8.641 -6.453 1 75.75 459 ILE A CA 1
ATOM 3597 C C . ILE A 1 459 ? 13.641 9.922 -5.637 1 75.75 459 ILE A C 1
ATOM 3599 O O . ILE A 1 459 ? 14.133 10.93 -6.148 1 75.75 459 ILE A O 1
ATOM 3603 N N . ARG A 1 460 ? 13.43 9.812 -4.43 1 71.31 460 ARG A N 1
ATOM 3604 C CA . ARG A 1 460 ? 13.578 10.969 -3.557 1 71.31 460 ARG A CA 1
ATOM 3605 C C . ARG A 1 460 ? 15.055 11.273 -3.299 1 71.31 460 ARG A C 1
ATOM 3607 O O . ARG A 1 460 ? 15.477 12.43 -3.357 1 71.31 460 ARG A O 1
ATOM 3614 N N . GLU A 1 461 ? 15.781 10.242 -3.068 1 74.56 461 GLU A N 1
ATOM 3615 C CA . GLU A 1 461 ? 17.188 10.422 -2.762 1 74.56 461 GLU A CA 1
ATOM 3616 C C . GLU A 1 461 ? 17.984 10.805 -4.012 1 74.56 461 GLU A C 1
ATOM 3618 O O . GLU A 1 461 ? 18.953 11.562 -3.93 1 74.56 461 GLU A O 1
ATOM 3623 N N . ALA A 1 462 ? 17.562 10.297 -5.078 1 72.31 462 ALA A N 1
ATOM 3624 C CA . ALA A 1 462 ? 18.234 10.609 -6.344 1 72.31 462 ALA A CA 1
ATOM 3625 C C . ALA A 1 462 ? 17.969 12.055 -6.762 1 72.31 462 ALA A C 1
ATOM 3627 O O . ALA A 1 462 ? 18.812 12.688 -7.383 1 72.31 462 ALA A O 1
ATOM 3628 N N . SER A 1 463 ? 16.797 12.469 -6.41 1 66.75 463 SER A N 1
ATOM 3629 C CA . SER A 1 463 ? 16.469 13.852 -6.727 1 66.75 463 SER A CA 1
ATOM 3630 C C . SER A 1 463 ? 17.375 14.82 -5.984 1 66.75 463 SER A C 1
ATOM 3632 O O . SER A 1 463 ? 17.625 15.938 -6.449 1 66.75 463 SER A O 1
ATOM 3634 N N . ARG A 1 464 ? 17.953 14.219 -4.891 1 64.5 464 ARG A N 1
ATOM 3635 C CA . ARG A 1 464 ? 18.844 15.031 -4.074 1 64.5 464 ARG A CA 1
ATOM 3636 C C . ARG A 1 464 ? 20.297 14.82 -4.492 1 64.5 464 ARG A C 1
ATOM 3638 O O . ARG A 1 464 ? 21.203 15.43 -3.924 1 64.5 464 ARG A O 1
ATOM 3645 N N . GLY A 1 465 ? 20.531 13.977 -5.504 1 68.94 465 GLY A N 1
ATOM 3646 C CA . GLY A 1 465 ? 21.875 13.695 -5.984 1 68.94 465 GLY A CA 1
ATOM 3647 C C . GLY A 1 465 ? 22.719 12.969 -4.965 1 68.94 465 GLY A C 1
ATOM 3648 O O . GLY A 1 465 ? 23.938 13.219 -4.871 1 68.94 465 GLY A O 1
ATOM 3649 N N . ALA A 1 466 ? 22.141 12.195 -4.234 1 70.62 466 ALA A N 1
ATOM 3650 C CA . ALA A 1 466 ? 22.844 11.562 -3.131 1 70.62 466 ALA A CA 1
ATOM 3651 C C . ALA A 1 466 ? 23.828 10.516 -3.645 1 70.62 466 ALA A C 1
ATOM 3653 O O . ALA A 1 466 ? 24.953 10.422 -3.148 1 70.62 466 ALA A O 1
ATOM 3654 N N . TYR A 1 467 ? 23.438 9.719 -4.578 1 78.69 467 TYR A N 1
ATOM 3655 C CA . TYR A 1 467 ? 24.297 8.664 -5.102 1 78.69 467 TYR A CA 1
ATOM 3656 C C . TYR A 1 467 ? 23.891 8.273 -6.516 1 78.69 467 TYR A C 1
ATOM 3658 O O . TYR A 1 467 ? 22.859 8.734 -7.016 1 78.69 467 TYR A O 1
ATOM 3666 N N . ARG A 1 468 ? 24.734 7.516 -7.117 1 83.31 468 ARG A N 1
ATOM 3667 C CA . ARG A 1 468 ? 24.5 7.039 -8.477 1 83.31 468 ARG A CA 1
ATOM 3668 C C . ARG A 1 468 ? 23.5 5.887 -8.492 1 83.31 468 ARG A C 1
ATOM 3670 O O . ARG A 1 468 ? 23.484 5.062 -7.57 1 83.31 468 ARG A O 1
ATOM 3677 N N . PRO A 1 469 ? 22.672 5.805 -9.547 1 87.06 469 PRO A N 1
ATOM 3678 C CA . PRO A 1 469 ? 21.719 4.699 -9.648 1 87.06 469 PRO A CA 1
ATOM 3679 C C . PRO A 1 469 ? 22.391 3.334 -9.711 1 87.06 469 PRO A C 1
ATOM 3681 O O . PRO A 1 469 ? 21.859 2.35 -9.195 1 87.06 469 PRO A O 1
ATOM 3684 N N . VAL A 1 470 ? 23.594 3.244 -10.305 1 89.12 470 VAL A N 1
ATOM 3685 C CA . VAL A 1 470 ? 24.297 1.974 -10.438 1 89.12 470 VAL A CA 1
ATOM 3686 C C . VAL A 1 470 ? 24.719 1.465 -9.055 1 89.12 470 VAL A C 1
ATOM 3688 O O . VAL A 1 470 ? 24.672 0.261 -8.789 1 89.12 470 VAL A O 1
ATOM 3691 N N . SER A 1 471 ? 25.109 2.35 -8.164 1 89.06 471 SER A N 1
ATOM 3692 C CA . SER A 1 471 ? 25.5 1.96 -6.816 1 89.06 471 SER A CA 1
ATOM 3693 C C . SER A 1 471 ? 24.312 1.411 -6.031 1 89.06 471 SER A C 1
ATOM 3695 O O . SER A 1 471 ? 24.453 0.462 -5.262 1 89.06 471 SER A O 1
ATOM 3697 N N . PHE A 1 472 ? 23.219 2.018 -6.34 1 89.81 472 PHE A N 1
ATOM 3698 C CA . PHE A 1 472 ? 22.016 1.58 -5.648 1 89.81 472 PHE A CA 1
ATOM 3699 C C . PHE A 1 472 ? 21.641 0.165 -6.066 1 89.81 472 PHE A C 1
ATOM 3701 O O . PHE A 1 472 ? 21.391 -0.696 -5.219 1 89.81 472 PHE A O 1
ATOM 3708 N N . VAL A 1 473 ? 21.625 -0.102 -7.348 1 91.44 473 VAL A N 1
ATOM 3709 C CA . VAL A 1 473 ? 21.172 -1.376 -7.895 1 91.44 473 VAL A CA 1
ATOM 3710 C C . VAL A 1 473 ? 22.156 -2.48 -7.512 1 91.44 473 VAL A C 1
ATOM 3712 O O . VAL A 1 473 ? 21.75 -3.572 -7.109 1 91.44 473 VAL A O 1
ATOM 3715 N N . LEU A 1 474 ? 23.391 -2.205 -7.594 1 91.81 474 LEU A N 1
ATOM 3716 C CA . LEU A 1 474 ? 24.406 -3.193 -7.277 1 91.81 474 LEU A CA 1
ATOM 3717 C C . LEU A 1 474 ? 24.391 -3.549 -5.793 1 91.81 474 LEU A C 1
ATOM 3719 O O . LEU A 1 474 ? 24.5 -4.719 -5.43 1 91.81 474 LEU A O 1
ATOM 3723 N N . CYS A 1 475 ? 24.203 -2.594 -4.957 1 90.62 475 CYS A N 1
ATOM 3724 C CA . CYS A 1 475 ? 24.172 -2.85 -3.52 1 90.62 475 CYS A CA 1
ATOM 3725 C C . CYS A 1 475 ? 22.922 -3.615 -3.127 1 90.62 475 CYS A C 1
ATOM 3727 O O . CYS A 1 475 ? 22.938 -4.438 -2.211 1 90.62 475 CYS A O 1
ATOM 3729 N N . GLN A 1 476 ? 21.938 -3.295 -3.84 1 89.56 476 GLN A N 1
ATOM 3730 C CA . GLN A 1 476 ? 20.688 -3.986 -3.555 1 89.56 476 GLN A CA 1
ATOM 3731 C C . GLN A 1 476 ? 20.797 -5.484 -3.822 1 89.56 476 GLN A C 1
ATOM 3733 O O . GLN A 1 476 ? 20.344 -6.301 -3.02 1 89.56 476 GLN A O 1
ATOM 3738 N N . ILE A 1 477 ? 21.359 -5.84 -4.895 1 91 477 ILE A N 1
ATOM 3739 C CA . ILE A 1 477 ? 21.484 -7.254 -5.238 1 91 477 ILE A CA 1
ATOM 3740 C C . ILE A 1 477 ? 22.516 -7.91 -4.32 1 91 477 ILE A C 1
ATOM 3742 O O . ILE A 1 477 ? 22.297 -9.016 -3.826 1 91 477 ILE A O 1
ATOM 3746 N N . LEU A 1 478 ? 23.609 -7.258 -4.059 1 91.56 478 LEU A N 1
ATOM 3747 C CA . LEU A 1 478 ? 24.688 -7.836 -3.268 1 91.56 478 LEU A CA 1
ATOM 3748 C C . LEU A 1 478 ? 24.266 -8.047 -1.821 1 91.56 478 LEU A C 1
ATOM 3750 O O . LEU A 1 478 ? 24.641 -9.031 -1.19 1 91.56 478 LEU A O 1
ATOM 3754 N N . ALA A 1 479 ? 23.484 -7.148 -1.333 1 89.44 479 ALA A N 1
ATOM 3755 C CA . ALA A 1 479 ? 23.047 -7.246 0.054 1 89.44 479 ALA A CA 1
ATOM 3756 C C . ALA A 1 479 ? 22.078 -8.414 0.24 1 89.44 479 ALA A C 1
ATOM 3758 O O . ALA A 1 479 ? 22.016 -9.008 1.322 1 89.44 479 ALA A O 1
ATOM 3759 N N . HIS A 1 480 ? 21.391 -8.789 -0.807 1 89.94 480 HIS A N 1
ATOM 3760 C CA . HIS A 1 480 ? 20.391 -9.844 -0.701 1 89.94 480 HIS A CA 1
ATOM 3761 C C . HIS A 1 480 ? 21.016 -11.219 -0.922 1 89.94 480 HIS A C 1
ATOM 3763 O O . HIS A 1 480 ? 20.438 -12.234 -0.52 1 89.94 480 HIS A O 1
ATOM 3769 N N . LEU A 1 481 ? 22.203 -11.312 -1.539 1 93.81 481 LEU A N 1
ATOM 3770 C CA . LEU A 1 481 ? 22.797 -12.57 -1.982 1 93.81 481 LEU A CA 1
ATOM 3771 C C . LEU A 1 481 ? 23 -13.516 -0.806 1 93.81 481 LEU A C 1
ATOM 3773 O O . LEU A 1 481 ? 22.609 -14.688 -0.873 1 93.81 481 LEU A O 1
ATOM 3777 N N . PRO A 1 482 ? 23.5 -13.008 0.329 1 92.19 482 PRO A N 1
ATOM 3778 C CA . PRO A 1 482 ? 23.703 -13.938 1.44 1 92.19 482 PRO A CA 1
ATOM 3779 C C . PRO A 1 482 ? 22.391 -14.484 1.995 1 92.19 482 PRO A C 1
ATOM 3781 O O . PRO A 1 482 ? 22.312 -15.656 2.381 1 92.19 482 PRO A O 1
ATOM 3784 N N . PHE A 1 483 ? 21.453 -13.766 2.031 1 89.94 483 PHE A N 1
ATOM 3785 C CA . PHE A 1 483 ? 20.156 -14.188 2.564 1 89.94 483 PHE A CA 1
ATOM 3786 C C . PHE A 1 483 ? 19.484 -15.164 1.613 1 89.94 483 PHE A C 1
ATOM 3788 O O . PHE A 1 483 ? 18.859 -16.141 2.053 1 89.94 483 PHE A O 1
ATOM 3795 N N . LEU A 1 484 ? 19.578 -14.883 0.358 1 93.38 484 LEU A N 1
ATOM 3796 C CA . LEU A 1 484 ? 19.016 -15.789 -0.638 1 93.38 484 LEU A CA 1
ATOM 3797 C C . LEU A 1 484 ? 19.766 -17.125 -0.639 1 93.38 484 LEU A C 1
ATOM 3799 O O . LEU A 1 484 ? 19.172 -18.172 -0.885 1 93.38 484 LEU A O 1
ATOM 3803 N N . PHE A 1 485 ? 21.047 -17.062 -0.346 1 96.06 485 PHE A N 1
ATOM 3804 C CA . PHE A 1 485 ? 21.844 -18.297 -0.293 1 96.06 485 PHE A CA 1
ATOM 3805 C C . PHE A 1 485 ? 21.406 -19.156 0.882 1 96.06 485 PHE A C 1
ATOM 3807 O O . PHE A 1 485 ? 21.297 -20.391 0.752 1 96.06 485 PHE A O 1
ATOM 3814 N N . VAL A 1 486 ? 21.172 -18.531 1.992 1 94.44 486 VAL A N 1
ATOM 3815 C CA . VAL A 1 486 ? 20.703 -19.266 3.166 1 94.44 486 VAL A CA 1
ATOM 3816 C C . VAL A 1 486 ? 19.344 -19.906 2.879 1 94.44 486 VAL A C 1
ATOM 3818 O O . VAL A 1 486 ? 19.094 -21.047 3.268 1 94.44 486 VAL A O 1
ATOM 3821 N N . GLN A 1 487 ? 18.516 -19.188 2.221 1 93.62 487 GLN A N 1
ATOM 3822 C CA . GLN A 1 487 ? 17.203 -19.734 1.849 1 93.62 487 GLN A CA 1
ATOM 3823 C C . GLN A 1 487 ? 17.344 -20.906 0.884 1 93.62 487 GLN A C 1
ATOM 3825 O O . GLN A 1 487 ? 16.688 -21.922 1.042 1 93.62 487 GLN A O 1
ATOM 3830 N N . ALA A 1 488 ? 18.219 -20.734 -0.089 1 96.06 488 ALA A N 1
ATOM 3831 C CA . ALA A 1 488 ? 18.453 -21.812 -1.055 1 96.06 488 ALA A CA 1
ATOM 3832 C C . ALA A 1 488 ? 19.016 -23.047 -0.37 1 96.06 488 ALA A C 1
ATOM 3834 O O . ALA A 1 488 ? 18.641 -24.172 -0.699 1 96.06 488 ALA A O 1
ATOM 3835 N N . LEU A 1 489 ? 19.906 -22.812 0.562 1 96 489 LEU A N 1
ATOM 3836 C CA . LEU A 1 489 ? 20.516 -23.922 1.293 1 96 489 LEU A CA 1
ATOM 3837 C C . LEU A 1 489 ? 19.484 -24.672 2.125 1 96 489 LEU A C 1
ATOM 3839 O O . LEU A 1 489 ? 19.406 -25.891 2.07 1 96 489 LEU A O 1
ATOM 3843 N N . ALA A 1 490 ? 18.734 -23.953 2.869 1 94.62 490 ALA A N 1
ATOM 3844 C CA . ALA A 1 490 ? 17.703 -24.562 3.703 1 94.62 490 ALA A CA 1
ATOM 3845 C C . ALA A 1 490 ? 16.672 -25.312 2.85 1 94.62 490 ALA A C 1
ATOM 3847 O O . ALA A 1 490 ? 16.297 -26.438 3.174 1 94.62 490 ALA A O 1
ATOM 3848 N N . PHE A 1 491 ? 16.297 -24.703 1.82 1 95.38 491 PHE A N 1
ATOM 3849 C CA . PHE A 1 491 ? 15.312 -25.281 0.905 1 95.38 491 PHE A CA 1
ATOM 3850 C C . PHE A 1 491 ? 15.867 -26.562 0.269 1 95.38 491 PHE A C 1
ATOM 3852 O O . PHE A 1 491 ? 15.164 -27.578 0.195 1 95.38 491 PHE A O 1
ATOM 3859 N N . SER A 1 492 ? 17.109 -26.547 -0.128 1 95.75 492 SER A N 1
ATOM 3860 C CA . SER A 1 492 ? 17.734 -27.672 -0.819 1 95.75 492 SER A CA 1
ATOM 3861 C C . SER A 1 492 ? 17.969 -28.844 0.129 1 95.75 492 SER A C 1
ATOM 3863 O O . SER A 1 492 ? 17.812 -30 -0.258 1 95.75 492 SER A O 1
ATOM 3865 N N . ILE A 1 493 ? 18.344 -28.531 1.321 1 93.56 493 ILE A N 1
ATOM 3866 C CA . ILE A 1 493 ? 18.609 -29.594 2.289 1 93.56 493 ILE A CA 1
ATOM 3867 C C . ILE A 1 493 ? 17.328 -30.375 2.57 1 93.56 493 ILE A C 1
ATOM 3869 O O . ILE A 1 493 ? 17.328 -31.594 2.621 1 93.56 493 ILE A O 1
ATOM 3873 N N . LEU A 1 494 ? 16.297 -29.688 2.658 1 94.19 494 LEU A N 1
ATOM 3874 C CA . LEU A 1 494 ? 15.016 -30.328 2.965 1 94.19 494 LEU A CA 1
ATOM 3875 C C . LEU A 1 494 ? 14.492 -31.109 1.762 1 94.19 494 LEU A C 1
ATOM 3877 O O . LEU A 1 494 ? 14.078 -32.25 1.896 1 94.19 494 LEU A O 1
ATOM 3881 N N . THR A 1 495 ? 14.617 -30.547 0.591 1 95.44 495 THR A N 1
ATOM 3882 C CA . THR A 1 495 ? 14.016 -31.156 -0.584 1 95.44 495 THR A CA 1
ATOM 3883 C C . THR A 1 495 ? 14.922 -32.25 -1.137 1 95.44 495 THR A C 1
ATOM 3885 O O . THR A 1 495 ? 14.438 -33.25 -1.697 1 95.44 495 THR A O 1
ATOM 3888 N N . TYR A 1 496 ? 16.203 -32.125 -0.965 1 94.06 496 TYR A N 1
ATOM 3889 C CA . TYR A 1 496 ? 17.156 -33.062 -1.562 1 94.06 496 TYR A CA 1
ATOM 3890 C C . TYR A 1 496 ? 17.219 -34.375 -0.753 1 94.06 496 TYR A C 1
ATOM 3892 O O . TYR A 1 496 ? 17.047 -35.469 -1.299 1 94.06 496 TYR A O 1
ATOM 3900 N N . PHE A 1 497 ? 17.328 -34.312 0.506 1 92.38 497 PHE A N 1
ATOM 3901 C CA . PHE A 1 497 ? 17.641 -35.469 1.318 1 92.38 497 PHE A CA 1
ATOM 3902 C C . PHE A 1 497 ? 16.359 -36.188 1.735 1 92.38 497 PHE A C 1
ATOM 3904 O O . PHE A 1 497 ? 16.328 -37.438 1.771 1 92.38 497 PHE A O 1
ATOM 3911 N N . ILE A 1 498 ? 15.336 -35.5 1.961 1 91.94 498 ILE A N 1
ATOM 3912 C CA . ILE A 1 498 ? 14.094 -36.125 2.379 1 91.94 498 ILE A CA 1
ATOM 3913 C C . ILE A 1 498 ? 13.469 -36.875 1.199 1 91.94 498 ILE A C 1
ATOM 3915 O O . ILE A 1 498 ? 12.938 -37.969 1.361 1 91.94 498 ILE A O 1
ATOM 3919 N N . ALA A 1 499 ? 13.523 -36.281 -0.017 1 91.62 499 ALA A N 1
ATOM 3920 C CA . ALA A 1 499 ? 12.922 -36.906 -1.204 1 91.62 499 ALA A CA 1
ATOM 3921 C C . ALA A 1 499 ? 13.742 -38.094 -1.674 1 91.62 499 ALA A C 1
ATOM 3923 O O . ALA A 1 499 ? 13.211 -39 -2.311 1 91.62 499 ALA A O 1
ATOM 3924 N N . GLY A 1 500 ? 15.023 -38.094 -1.401 1 89.88 500 GLY A N 1
ATOM 3925 C CA . GLY A 1 500 ? 15.859 -39.25 -1.751 1 89.88 500 GLY A CA 1
ATOM 3926 C C . GLY A 1 500 ? 16.562 -39.094 -3.09 1 89.88 500 GLY A C 1
ATOM 3927 O O . GLY A 1 500 ? 16.594 -40.031 -3.895 1 89.88 500 GLY A O 1
ATOM 3928 N N . TRP A 1 501 ? 17 -37.906 -3.385 1 91.88 501 TRP A N 1
ATOM 3929 C CA . TRP A 1 501 ? 17.781 -37.656 -4.59 1 91.88 501 TRP A CA 1
ATOM 3930 C C . TRP A 1 501 ? 19.141 -38.344 -4.5 1 91.88 501 TRP A C 1
ATOM 3932 O O . TRP A 1 501 ? 19.484 -38.906 -3.461 1 91.88 501 TRP A O 1
ATOM 3942 N N . ALA A 1 502 ? 19.844 -38.344 -5.578 1 87.88 502 ALA A N 1
ATOM 3943 C CA . ALA A 1 502 ? 21.125 -39.062 -5.645 1 87.88 502 ALA A CA 1
ATOM 3944 C C . ALA A 1 502 ? 22.094 -38.5 -4.613 1 87.88 502 ALA A C 1
ATOM 3946 O O . ALA A 1 502 ? 22.188 -37.281 -4.422 1 87.88 502 ALA A O 1
ATOM 3947 N N . ASN A 1 503 ? 22.766 -39.375 -3.898 1 84.88 503 ASN A N 1
ATOM 3948 C CA . ASN A 1 503 ? 23.656 -39 -2.814 1 84.88 503 ASN A CA 1
ATOM 3949 C C . ASN A 1 503 ? 25.078 -38.781 -3.309 1 84.88 503 ASN A C 1
ATOM 3951 O O . ASN A 1 503 ? 25.953 -39.625 -3.041 1 84.88 503 ASN A O 1
ATOM 3955 N N . ASN A 1 504 ? 25.359 -37.844 -4.164 1 87.75 504 ASN A N 1
ATOM 3956 C CA . ASN A 1 504 ? 26.656 -37.406 -4.652 1 87.75 504 ASN A CA 1
ATOM 3957 C C . ASN A 1 504 ? 26.922 -35.938 -4.297 1 87.75 504 ASN A C 1
ATOM 3959 O O . ASN A 1 504 ? 26.062 -35.094 -4.469 1 87.75 504 ASN A O 1
ATOM 3963 N N . VAL A 1 505 ? 28.109 -35.719 -3.773 1 89.19 505 VAL A N 1
ATOM 3964 C CA . VAL A 1 505 ? 28.469 -34.406 -3.273 1 89.19 505 VAL A CA 1
ATOM 3965 C C . VAL A 1 505 ? 28.375 -33.375 -4.406 1 89.19 505 VAL A C 1
ATOM 3967 O O . VAL A 1 505 ? 27.938 -32.25 -4.199 1 89.19 505 VAL A O 1
ATOM 3970 N N . GLY A 1 506 ? 28.875 -33.719 -5.57 1 91.31 506 GLY A N 1
ATOM 3971 C CA . GLY A 1 506 ? 28.797 -32.812 -6.715 1 91.31 506 GLY A CA 1
ATOM 3972 C C . GLY A 1 506 ? 27.375 -32.5 -7.121 1 91.31 506 GLY A C 1
ATOM 3973 O O . GLY A 1 506 ? 27.062 -31.375 -7.488 1 91.31 506 GLY A O 1
ATOM 3974 N N . ALA A 1 507 ? 26.547 -33.562 -7.035 1 94.06 507 ALA A N 1
ATOM 3975 C CA . ALA A 1 507 ? 25.141 -33.375 -7.395 1 94.06 507 ALA A CA 1
ATOM 3976 C C . ALA A 1 507 ? 24.422 -32.469 -6.387 1 94.06 507 ALA A C 1
ATOM 3978 O O . ALA A 1 507 ? 23.594 -31.656 -6.766 1 94.06 507 ALA A O 1
ATOM 3979 N N . VAL A 1 508 ? 24.812 -32.656 -5.148 1 95.62 508 VAL A N 1
ATOM 3980 C CA . VAL A 1 508 ? 24.203 -31.828 -4.105 1 95.62 508 VAL A CA 1
ATOM 3981 C C . VAL A 1 508 ? 24.625 -30.375 -4.285 1 95.62 508 VAL A C 1
ATOM 3983 O O . VAL A 1 508 ? 23.812 -29.469 -4.148 1 95.62 508 VAL A O 1
ATOM 3986 N N . GLY A 1 509 ? 25.891 -30.141 -4.531 1 96 509 GLY A N 1
ATOM 3987 C CA . GLY A 1 509 ? 26.375 -28.781 -4.758 1 96 509 GLY A CA 1
ATOM 3988 C C . GLY A 1 509 ? 25.703 -28.094 -5.926 1 96 509 GLY A C 1
ATOM 3989 O O . GLY A 1 509 ? 25.344 -26.922 -5.832 1 96 509 GLY A O 1
ATOM 3990 N N . TYR A 1 510 ? 25.547 -28.828 -7.066 1 96.94 510 TYR A N 1
ATOM 3991 C CA . TYR A 1 510 ? 24.875 -28.266 -8.234 1 96.94 510 TYR A CA 1
ATOM 3992 C C . TYR A 1 510 ? 23.422 -27.938 -7.922 1 96.94 510 TYR A C 1
ATOM 3994 O O . TYR A 1 510 ? 22.891 -26.922 -8.359 1 96.94 510 TYR A O 1
ATOM 4002 N N . TYR A 1 511 ? 22.781 -28.891 -7.148 1 97.56 511 TYR A N 1
ATOM 4003 C CA . TYR A 1 511 ? 21.391 -28.703 -6.758 1 97.56 511 TYR A CA 1
ATOM 4004 C C . TYR A 1 511 ? 21.219 -27.422 -5.949 1 97.56 511 TYR A C 1
ATOM 4006 O O . TYR A 1 511 ? 20.344 -26.609 -6.234 1 97.56 511 TYR A O 1
ATOM 4014 N N . VAL A 1 512 ? 22.031 -27.156 -5 1 97.38 512 VAL A N 1
ATOM 4015 C CA . VAL A 1 512 ? 21.969 -25.969 -4.145 1 97.38 512 VAL A CA 1
ATOM 4016 C C . VAL A 1 512 ? 22.25 -24.719 -4.973 1 97.38 512 VAL A C 1
ATOM 4018 O O . VAL A 1 512 ? 21.547 -23.719 -4.848 1 97.38 512 VAL A O 1
ATOM 4021 N N . TRP A 1 513 ? 23.219 -24.766 -5.809 1 97.81 513 TRP A N 1
ATOM 4022 C CA . TRP A 1 513 ? 23.625 -23.625 -6.613 1 97.81 513 TRP A CA 1
ATOM 4023 C C . TRP A 1 513 ? 22.5 -23.219 -7.578 1 97.81 513 TRP A C 1
ATOM 4025 O O . TRP A 1 513 ? 22.234 -22.031 -7.777 1 97.81 513 TRP A O 1
ATOM 4035 N N . MET A 1 514 ? 21.906 -24.219 -8.156 1 97.94 514 MET A N 1
ATOM 4036 C CA . MET A 1 514 ? 20.844 -23.938 -9.109 1 97.94 514 MET A CA 1
ATOM 4037 C C . MET A 1 514 ? 19.641 -23.297 -8.422 1 97.94 514 MET A C 1
ATOM 4039 O O . MET A 1 514 ? 19.047 -22.359 -8.953 1 97.94 514 MET A O 1
ATOM 4043 N N . TRP A 1 515 ? 19.281 -23.812 -7.266 1 97.69 515 TRP A N 1
ATOM 4044 C CA . TRP A 1 515 ? 18.172 -23.203 -6.535 1 97.69 515 TRP A CA 1
ATOM 4045 C C . TRP A 1 515 ? 18.516 -21.781 -6.09 1 97.69 515 TRP A C 1
ATOM 4047 O O . TRP A 1 515 ? 17.656 -20.922 -6.031 1 97.69 515 TRP A O 1
ATOM 4057 N N . PHE A 1 516 ? 19.812 -21.578 -5.762 1 97.62 516 PHE A N 1
ATOM 4058 C CA . PHE A 1 516 ? 20.281 -20.234 -5.453 1 97.62 516 PHE A CA 1
ATOM 4059 C C . PHE A 1 516 ? 20.062 -19.297 -6.637 1 97.62 516 PHE A C 1
ATOM 4061 O O . PHE A 1 516 ? 19.531 -18.203 -6.473 1 97.62 516 PHE A O 1
ATOM 4068 N N . LEU A 1 517 ? 20.359 -19.766 -7.82 1 98.06 517 LEU A N 1
ATOM 4069 C CA . LEU A 1 517 ? 20.188 -18.953 -9.023 1 98.06 517 LEU A CA 1
ATOM 4070 C C . LEU A 1 517 ? 18.719 -18.719 -9.32 1 98.06 517 LEU A C 1
ATOM 4072 O O . LEU A 1 517 ? 18.328 -17.641 -9.781 1 98.06 517 LEU A O 1
ATOM 4076 N N . VAL A 1 518 ? 17.891 -19.719 -9.062 1 97.81 518 VAL A N 1
ATOM 4077 C CA . VAL A 1 518 ? 16.453 -19.609 -9.297 1 97.81 518 VAL A CA 1
ATOM 4078 C C . VAL A 1 518 ? 15.867 -18.531 -8.391 1 97.81 518 VAL A C 1
ATOM 4080 O O . VAL A 1 518 ? 15.07 -17.703 -8.844 1 97.81 518 VAL A O 1
ATOM 4083 N N . LEU A 1 519 ? 16.25 -18.5 -7.188 1 96.44 519 LEU A N 1
ATOM 4084 C CA . LEU A 1 519 ? 15.75 -17.516 -6.246 1 96.44 519 LEU A CA 1
ATOM 4085 C C . LEU A 1 519 ? 16.219 -16.109 -6.625 1 96.44 519 LEU A C 1
ATOM 4087 O O . LEU A 1 519 ? 15.445 -15.156 -6.539 1 96.44 519 LEU A O 1
ATOM 4091 N N . ILE A 1 520 ? 17.469 -16 -7.082 1 96.94 520 ILE A N 1
ATOM 4092 C CA . ILE A 1 520 ? 17.984 -14.703 -7.5 1 96.94 520 ILE A CA 1
ATOM 4093 C C . ILE A 1 520 ? 17.234 -14.219 -8.742 1 96.94 520 ILE A C 1
ATOM 4095 O O . ILE A 1 520 ? 16.906 -13.031 -8.852 1 96.94 520 ILE A O 1
ATOM 4099 N N . LEU A 1 521 ? 17 -15.125 -9.609 1 97.56 521 LEU A N 1
ATOM 4100 C CA . LEU A 1 521 ? 16.297 -14.758 -10.828 1 97.56 521 LEU A CA 1
ATOM 4101 C C . LEU A 1 521 ? 14.883 -14.289 -10.523 1 97.56 521 LEU A C 1
ATOM 4103 O O . LEU A 1 521 ? 14.438 -13.273 -11.062 1 97.56 521 LEU A O 1
ATOM 4107 N N . ALA A 1 522 ? 14.195 -15.047 -9.734 1 95.44 522 ALA A N 1
ATOM 4108 C CA . ALA A 1 522 ? 12.836 -14.672 -9.359 1 95.44 522 ALA A CA 1
ATOM 4109 C C . ALA A 1 522 ? 12.805 -13.281 -8.727 1 95.44 522 ALA A C 1
ATOM 4111 O O . ALA A 1 522 ? 11.945 -12.461 -9.047 1 95.44 522 ALA A O 1
ATOM 4112 N N . GLN A 1 523 ? 13.703 -13.039 -7.875 1 93.88 523 GLN A N 1
ATOM 4113 C CA . GLN A 1 523 ? 13.773 -11.734 -7.227 1 93.88 523 GLN A CA 1
ATOM 4114 C C . GLN A 1 523 ? 14.141 -10.633 -8.227 1 93.88 523 GLN A C 1
ATOM 4116 O O . GLN A 1 523 ? 13.633 -9.516 -8.141 1 93.88 523 GLN A O 1
ATOM 4121 N N . SER A 1 524 ? 15.055 -10.969 -9.117 1 96.25 524 SER A N 1
ATOM 4122 C CA . SER A 1 524 ? 15.469 -10.008 -10.125 1 96.25 524 SER A CA 1
ATOM 4123 C C . SER A 1 524 ? 14.305 -9.641 -11.039 1 96.25 524 SER A C 1
ATOM 4125 O O . SER A 1 524 ? 14.172 -8.484 -11.453 1 96.25 524 SER A O 1
ATOM 4127 N N . MET A 1 525 ? 13.516 -10.602 -11.336 1 96.31 525 MET A N 1
ATOM 4128 C CA . MET A 1 525 ? 12.344 -10.336 -12.164 1 96.31 525 MET A CA 1
ATOM 4129 C C . MET A 1 525 ? 11.344 -9.453 -11.43 1 96.31 525 MET A C 1
ATOM 4131 O O . MET A 1 525 ? 10.75 -8.547 -12.016 1 96.31 525 MET A O 1
ATOM 4135 N N . ALA A 1 526 ? 11.164 -9.734 -10.211 1 94.56 526 ALA A N 1
ATOM 4136 C CA . ALA A 1 526 ? 10.273 -8.906 -9.398 1 94.56 526 ALA A CA 1
ATOM 4137 C C . ALA A 1 526 ? 10.789 -7.477 -9.305 1 94.56 526 ALA A C 1
ATOM 4139 O O . ALA A 1 526 ? 10.016 -6.523 -9.43 1 94.56 526 ALA A O 1
ATOM 4140 N N . ALA A 1 527 ? 12.062 -7.348 -9.07 1 94.5 527 ALA A N 1
ATOM 4141 C CA . ALA A 1 527 ? 12.68 -6.027 -9.008 1 94.5 527 ALA A CA 1
ATOM 4142 C C . ALA A 1 527 ? 12.508 -5.27 -10.32 1 94.5 527 ALA A C 1
ATOM 4144 O O . ALA A 1 527 ? 12.18 -4.082 -10.32 1 94.5 527 ALA A O 1
ATOM 4145 N N . CYS A 1 528 ? 12.727 -5.957 -11.375 1 96.06 528 CYS A N 1
ATOM 4146 C CA . CYS A 1 528 ? 12.586 -5.352 -12.695 1 96.06 528 CYS A CA 1
ATOM 4147 C C . CYS A 1 528 ? 11.156 -4.863 -12.922 1 96.06 528 CYS A C 1
ATOM 4149 O O . CYS A 1 528 ? 10.945 -3.738 -13.383 1 96.06 528 CYS A O 1
ATOM 4151 N N . CYS A 1 529 ? 10.211 -5.672 -12.578 1 95.38 529 CYS A N 1
ATOM 4152 C CA . CYS A 1 529 ? 8.812 -5.309 -12.742 1 95.38 529 CYS A CA 1
ATOM 4153 C C . CYS A 1 529 ? 8.469 -4.086 -11.898 1 95.38 529 CYS A C 1
ATOM 4155 O O . CYS A 1 529 ? 7.805 -3.162 -12.383 1 95.38 529 CYS A O 1
ATOM 4157 N N . ALA A 1 530 ? 8.898 -4.039 -10.703 1 93.44 530 ALA A N 1
ATOM 4158 C CA . ALA A 1 530 ? 8.625 -2.936 -9.781 1 93.44 530 ALA A CA 1
ATOM 4159 C C . ALA A 1 530 ? 9.281 -1.646 -10.266 1 93.44 530 ALA A C 1
ATOM 4161 O O . ALA A 1 530 ? 8.781 -0.55 -10 1 93.44 530 ALA A O 1
ATOM 4162 N N . GLY A 1 531 ? 10.422 -1.788 -10.922 1 93.25 531 GLY A N 1
ATOM 4163 C CA . GLY A 1 531 ? 11.109 -0.617 -11.445 1 93.25 531 GLY A CA 1
ATOM 4164 C C . GLY A 1 531 ? 10.352 0.068 -12.57 1 93.25 531 GLY A C 1
ATOM 4165 O O . GLY A 1 531 ? 10.32 1.298 -12.641 1 93.25 531 GLY A O 1
ATOM 4166 N N . TRP A 1 532 ? 9.656 -0.707 -13.344 1 93.56 532 TRP A N 1
ATOM 4167 C CA . TRP A 1 532 ? 9.039 -0.167 -14.547 1 93.56 532 TRP A CA 1
ATOM 4168 C C . TRP A 1 532 ? 7.57 0.163 -14.305 1 93.56 532 TRP A C 1
ATOM 4170 O O . TRP A 1 532 ? 7.008 1.038 -14.969 1 93.56 532 TRP A O 1
ATOM 4180 N N . ILE A 1 533 ? 6.93 -0.546 -13.398 1 90.81 533 ILE A N 1
ATOM 4181 C CA . ILE A 1 533 ? 5.496 -0.39 -13.172 1 90.81 533 ILE A CA 1
ATOM 4182 C C . ILE A 1 533 ? 5.25 0.038 -11.727 1 90.81 533 ILE A C 1
ATOM 4184 O O . ILE A 1 533 ? 5.316 -0.783 -10.805 1 90.81 533 ILE A O 1
ATOM 4188 N N . PRO A 1 534 ? 4.77 1.244 -11.5 1 86.12 534 PRO A N 1
ATOM 4189 C CA . PRO A 1 534 ? 4.605 1.753 -10.133 1 86.12 534 PRO A CA 1
ATOM 4190 C C . PRO A 1 534 ? 3.303 1.288 -9.484 1 86.12 534 PRO A C 1
ATOM 4192 O O . PRO A 1 534 ? 3.17 1.333 -8.258 1 86.12 534 PRO A O 1
ATOM 4195 N N . ASN A 1 535 ? 2.334 0.714 -10.234 1 84.44 535 ASN A N 1
ATOM 4196 C CA . ASN A 1 535 ? 1.068 0.228 -9.695 1 84.44 535 ASN A CA 1
ATOM 4197 C C . ASN A 1 535 ? 1.167 -1.232 -9.266 1 84.44 535 ASN A C 1
ATOM 4199 O O . ASN A 1 535 ? 1.409 -2.113 -10.094 1 84.44 535 ASN A O 1
ATOM 4203 N N . ILE A 1 536 ? 0.901 -1.505 -8.008 1 88.44 536 ILE A N 1
ATOM 4204 C CA . ILE A 1 536 ? 1.125 -2.828 -7.434 1 88.44 536 ILE A CA 1
ATOM 4205 C C . ILE A 1 536 ? 0.185 -3.838 -8.086 1 88.44 536 ILE A C 1
ATOM 4207 O O . ILE A 1 536 ? 0.552 -5 -8.289 1 88.44 536 ILE A O 1
ATOM 4211 N N . ILE A 1 537 ? -1.068 -3.492 -8.469 1 85.75 537 ILE A N 1
ATOM 4212 C CA . ILE A 1 537 ? -2.061 -4.402 -9.031 1 85.75 537 ILE A CA 1
ATOM 4213 C C . ILE A 1 537 ? -1.616 -4.863 -10.414 1 85.75 537 ILE A C 1
ATOM 4215 O O . ILE A 1 537 ? -1.578 -6.062 -10.695 1 85.75 537 ILE A O 1
ATOM 4219 N N . ILE A 1 538 ? -1.197 -3.916 -11.203 1 87.25 538 ILE A N 1
ATOM 4220 C CA . ILE A 1 538 ? -0.751 -4.23 -12.555 1 87.25 538 ILE A CA 1
ATOM 4221 C C . ILE A 1 538 ? 0.577 -4.98 -12.5 1 87.25 538 ILE A C 1
ATOM 4223 O O . ILE A 1 538 ? 0.798 -5.926 -13.266 1 87.25 538 ILE A O 1
ATOM 4227 N N . CYS A 1 539 ? 1.457 -4.5 -11.602 1 90.44 539 CYS A N 1
ATOM 4228 C CA . CYS A 1 539 ? 2.766 -5.125 -11.445 1 90.44 539 CYS A CA 1
ATOM 4229 C C . CYS A 1 539 ? 2.625 -6.602 -11.094 1 90.44 539 CYS A C 1
ATOM 4231 O O . CYS A 1 539 ? 3.305 -7.453 -11.672 1 90.44 539 CYS A O 1
ATOM 4233 N N . GLN A 1 540 ? 1.732 -6.957 -10.227 1 90.56 540 GLN A N 1
ATOM 4234 C CA . GLN A 1 540 ? 1.513 -8.336 -9.797 1 90.56 540 GLN A CA 1
ATOM 4235 C C . GLN A 1 540 ? 0.929 -9.18 -10.93 1 90.56 540 GLN A C 1
ATOM 4237 O O . GLN A 1 540 ? 1.311 -10.336 -11.109 1 90.56 540 GLN A O 1
ATOM 4242 N N . ALA A 1 541 ? 0.022 -8.617 -11.641 1 89.12 541 ALA A N 1
ATOM 4243 C CA . ALA A 1 541 ? -0.606 -9.336 -12.75 1 89.12 541 ALA A CA 1
ATOM 4244 C C . ALA A 1 541 ? 0.416 -9.68 -13.828 1 89.12 541 ALA A C 1
ATOM 4246 O O . ALA A 1 541 ? 0.463 -10.812 -14.305 1 89.12 541 ALA A O 1
ATOM 4247 N N . VAL A 1 542 ? 1.242 -8.727 -14.125 1 91.19 542 VAL A N 1
ATOM 4248 C CA . VAL A 1 542 ? 2.227 -8.914 -15.188 1 91.19 542 VAL A CA 1
ATOM 4249 C C . VAL A 1 542 ? 3.277 -9.93 -14.742 1 91.19 542 VAL A C 1
ATOM 4251 O O . VAL A 1 542 ? 3.668 -10.812 -15.508 1 91.19 542 VAL A O 1
ATOM 4254 N N . LEU A 1 543 ? 3.713 -9.789 -13.531 1 93.75 543 LEU A N 1
ATOM 4255 C CA . LEU A 1 543 ? 4.734 -10.695 -13.016 1 93.75 543 LEU A CA 1
ATOM 4256 C C . LEU A 1 543 ? 4.199 -12.117 -12.93 1 93.75 543 LEU A C 1
ATOM 4258 O O . LEU A 1 543 ? 4.883 -13.07 -13.328 1 93.75 543 LEU A O 1
ATOM 4262 N N . SER A 1 544 ? 3.018 -12.297 -12.406 1 92.31 544 SER A N 1
ATOM 4263 C CA . SER A 1 544 ? 2.428 -13.625 -12.297 1 92.31 544 SER A CA 1
ATOM 4264 C C . SER A 1 544 ? 2.201 -14.25 -13.664 1 92.31 544 SER A C 1
ATOM 4266 O O . SER A 1 544 ? 2.418 -15.445 -13.852 1 92.31 544 SER A O 1
ATOM 4268 N N . ALA A 1 545 ? 1.78 -13.43 -14.578 1 92.81 545 ALA A N 1
ATOM 4269 C CA . ALA A 1 545 ? 1.578 -13.93 -15.938 1 92.81 545 ALA A CA 1
ATOM 4270 C C . ALA A 1 545 ? 2.898 -14.367 -16.562 1 92.81 545 ALA A C 1
ATOM 4272 O O . ALA A 1 545 ? 2.979 -15.438 -17.172 1 92.81 545 ALA A O 1
ATOM 4273 N N . THR A 1 546 ? 3.889 -13.578 -16.391 1 94.19 546 THR A N 1
ATOM 4274 C CA . THR A 1 546 ? 5.195 -13.898 -16.969 1 94.19 546 THR A CA 1
ATOM 4275 C C . THR A 1 546 ? 5.742 -15.188 -16.359 1 94.19 546 THR A C 1
ATOM 4277 O O . THR A 1 546 ? 6.242 -16.062 -17.078 1 94.19 546 THR A O 1
ATOM 4280 N N . LEU A 1 547 ? 5.633 -15.336 -15.086 1 94.81 547 LEU A N 1
ATOM 4281 C CA . LEU A 1 547 ? 6.109 -16.547 -14.422 1 94.81 547 LEU A CA 1
ATOM 4282 C C . LEU A 1 547 ? 5.309 -17.766 -14.867 1 94.81 547 LEU A C 1
ATOM 4284 O O . LEU A 1 547 ? 5.863 -18.859 -15.016 1 94.81 547 LEU A O 1
ATOM 4288 N N . SER A 1 548 ? 4.039 -17.516 -15.07 1 94.19 548 SER A N 1
ATOM 4289 C CA . SER A 1 548 ? 3.207 -18.609 -15.547 1 94.19 548 SER A CA 1
ATOM 4290 C C . SER A 1 548 ? 3.621 -19.047 -16.953 1 94.19 548 SER A C 1
ATOM 4292 O O . SER A 1 548 ? 3.664 -20.25 -17.234 1 94.19 548 SER A O 1
ATOM 4294 N N . PHE A 1 549 ? 3.953 -18.141 -17.75 1 94.12 549 PHE A N 1
ATOM 4295 C CA . PHE A 1 549 ? 4.391 -18.484 -19.094 1 94.12 549 PHE A CA 1
ATOM 4296 C C . PHE A 1 549 ? 5.746 -19.188 -19.062 1 94.12 549 PHE A C 1
ATOM 4298 O O . PHE A 1 549 ? 6 -20.094 -19.844 1 94.12 549 PHE A O 1
ATOM 4305 N N . PHE A 1 550 ? 6.57 -18.766 -18.156 1 95.31 550 PHE A N 1
ATOM 4306 C CA . PHE A 1 550 ? 7.84 -19.453 -18 1 95.31 550 PHE A CA 1
ATOM 4307 C C . PHE A 1 550 ? 7.617 -20.906 -17.578 1 95.31 550 PHE A C 1
ATOM 4309 O O . PHE A 1 550 ? 8.344 -21.797 -18.031 1 95.31 550 PHE A O 1
ATOM 4316 N N . MET A 1 551 ? 6.621 -21.094 -16.797 1 94.56 551 MET A N 1
ATOM 4317 C CA . MET A 1 551 ? 6.289 -22.438 -16.375 1 94.56 551 MET A CA 1
ATOM 4318 C C . MET A 1 551 ? 5.746 -23.266 -17.547 1 94.56 551 MET A C 1
ATOM 4320 O O . MET A 1 551 ? 6.141 -24.406 -17.75 1 94.56 551 MET A O 1
ATOM 4324 N N . LEU A 1 552 ? 4.926 -22.625 -18.344 1 93.88 552 LEU A N 1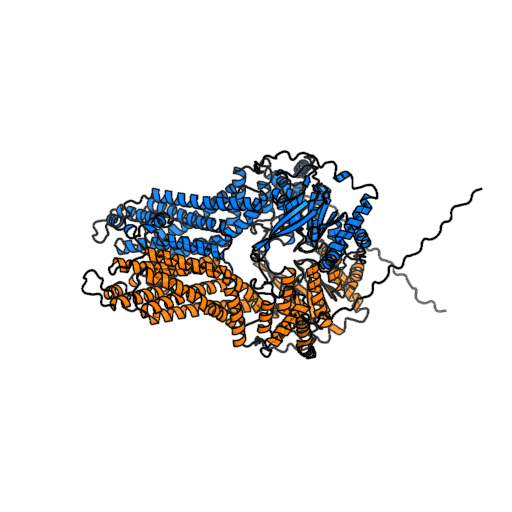
ATOM 4325 C CA . LEU A 1 552 ? 4.316 -23.281 -19.484 1 93.88 552 LEU A CA 1
ATOM 4326 C C . LEU A 1 552 ? 5.379 -23.734 -20.484 1 93.88 552 LEU A C 1
ATOM 4328 O O . LEU A 1 552 ? 5.309 -24.844 -21 1 93.88 552 LEU A O 1
ATOM 4332 N N . PHE A 1 553 ? 6.355 -22.938 -20.641 1 94.25 553 PHE A N 1
ATOM 4333 C CA . PHE A 1 553 ? 7.344 -23.172 -21.672 1 94.25 553 PHE A CA 1
ATOM 4334 C C . PHE A 1 553 ? 8.602 -23.812 -21.109 1 94.25 553 PHE A C 1
ATOM 4336 O O . PHE A 1 553 ? 9.664 -23.766 -21.719 1 94.25 553 PHE A O 1
ATOM 4343 N N . SER A 1 554 ? 8.516 -24.328 -19.891 1 93.19 554 SER A N 1
ATOM 4344 C CA . SER A 1 554 ? 9.656 -24.938 -19.234 1 93.19 554 SER A CA 1
ATOM 4345 C C . SER A 1 554 ? 10.039 -26.25 -19.891 1 93.19 554 SER A C 1
ATOM 4347 O O . SER A 1 554 ? 11.18 -26.719 -19.75 1 93.19 554 SER A O 1
ATOM 4349 N N . GLY A 1 555 ? 9.109 -26.969 -20.594 1 90.69 555 GLY A N 1
ATOM 4350 C CA . GLY A 1 555 ? 9.32 -28.281 -21.172 1 90.69 555 GLY A CA 1
ATOM 4351 C C . GLY A 1 555 ? 8.641 -29.391 -20.391 1 90.69 555 GLY A C 1
ATOM 4352 O O . GLY A 1 555 ? 8.633 -30.547 -20.828 1 90.69 555 GLY A O 1
ATOM 4353 N N . PHE A 1 556 ? 8.047 -29.078 -19.281 1 92.38 556 PHE A N 1
ATOM 4354 C CA . PHE A 1 556 ? 7.355 -30.062 -18.469 1 92.38 556 PHE A CA 1
ATOM 4355 C C . PHE A 1 556 ? 6 -30.406 -19.078 1 92.38 556 PHE A C 1
ATOM 4357 O O . PHE A 1 556 ? 5.621 -31.578 -19.141 1 92.38 556 PHE A O 1
ATOM 4364 N N . PHE A 1 557 ? 5.27 -29.344 -19.562 1 89 557 PHE A N 1
ATOM 4365 C CA . PHE A 1 557 ? 3.916 -29.547 -20.062 1 89 557 PHE A CA 1
ATOM 4366 C C . PHE A 1 557 ? 3.943 -30.125 -21.469 1 89 557 PHE A C 1
ATOM 4368 O O . PHE A 1 557 ? 3.104 -30.953 -21.812 1 89 557 PHE A O 1
ATOM 4375 N N . LEU A 1 558 ? 4.844 -29.562 -22.219 1 86.5 558 LEU A N 1
ATOM 4376 C CA . LEU A 1 558 ? 5.098 -30.078 -23.562 1 86.5 558 LEU A CA 1
ATOM 4377 C C . LEU A 1 558 ? 6.594 -30.219 -23.812 1 86.5 558 LEU A C 1
ATOM 4379 O O . LEU A 1 558 ? 7.367 -29.297 -23.516 1 86.5 558 LEU A O 1
ATOM 4383 N N . ARG A 1 559 ? 6.871 -31.359 -24.375 1 86.12 559 ARG A N 1
ATOM 4384 C CA . ARG A 1 559 ? 8.273 -31.547 -24.75 1 86.12 559 ARG A CA 1
ATOM 4385 C C . ARG A 1 559 ? 8.672 -30.609 -25.875 1 86.12 559 ARG A C 1
ATOM 4387 O O . ARG A 1 559 ? 7.824 -30.141 -26.641 1 86.12 559 ARG A O 1
ATOM 4394 N N . LYS A 1 560 ? 9.922 -30.359 -25.906 1 85.69 560 LYS A N 1
ATOM 4395 C CA . LYS A 1 560 ? 10.469 -29.406 -26.859 1 85.69 560 LYS A CA 1
ATOM 4396 C C . LYS A 1 560 ? 10.023 -29.734 -28.281 1 85.69 560 LYS A C 1
ATOM 4398 O O . LYS A 1 560 ? 9.695 -28.828 -29.062 1 85.69 560 LYS A O 1
ATOM 4403 N N . ASP A 1 561 ? 9.891 -31 -28.609 1 83.75 561 ASP A N 1
ATOM 4404 C CA . ASP A 1 561 ? 9.57 -31.422 -29.969 1 83.75 561 ASP A CA 1
ATOM 4405 C C . ASP A 1 561 ? 8.094 -31.188 -30.297 1 83.75 561 ASP A C 1
ATOM 4407 O O . ASP A 1 561 ? 7.715 -31.062 -31.453 1 83.75 561 ASP A O 1
ATOM 4411 N N . ALA A 1 562 ? 7.316 -31.078 -29.219 1 83.44 562 ALA A N 1
ATOM 4412 C CA . ALA A 1 562 ? 5.875 -30.922 -29.406 1 83.44 562 ALA A CA 1
ATOM 4413 C C . ALA A 1 562 ? 5.469 -29.453 -29.375 1 83.44 562 ALA A C 1
ATOM 4415 O O . ALA A 1 562 ? 4.32 -29.109 -29.672 1 83.44 562 ALA A O 1
ATOM 4416 N N . ILE A 1 563 ? 6.426 -28.562 -29.172 1 87.44 563 ILE A N 1
ATOM 4417 C CA . ILE A 1 563 ? 6.133 -27.141 -29.125 1 87.44 563 ILE A CA 1
ATOM 4418 C C . ILE A 1 563 ? 6.051 -26.578 -30.531 1 87.44 563 ILE A C 1
ATOM 4420 O O . ILE A 1 563 ? 6.953 -26.797 -31.344 1 87.44 563 ILE A O 1
ATOM 4424 N N . PRO A 1 564 ? 4.926 -25.875 -30.797 1 87.88 564 PRO A N 1
ATOM 4425 C CA . PRO A 1 564 ? 4.82 -25.25 -32.125 1 87.88 564 PRO A CA 1
ATOM 4426 C C . PRO A 1 564 ? 5.961 -24.281 -32.406 1 87.88 564 PRO A C 1
ATOM 4428 O O . PRO A 1 564 ? 6.398 -23.547 -31.516 1 87.88 564 PRO A O 1
ATOM 4431 N N . LYS A 1 565 ? 6.418 -24.172 -33.594 1 88.5 565 LYS A N 1
ATOM 4432 C CA . LYS A 1 565 ? 7.594 -23.406 -34 1 88.5 565 LYS A CA 1
ATOM 4433 C C . LYS A 1 565 ? 7.418 -21.922 -33.719 1 88.5 565 LYS A C 1
ATOM 4435 O O . LYS A 1 565 ? 8.383 -21.234 -33.375 1 88.5 565 LYS A O 1
ATOM 4440 N N . GLY A 1 566 ? 6.242 -21.422 -33.781 1 88.44 566 GLY A N 1
ATOM 4441 C CA . GLY A 1 566 ? 5.996 -20.016 -33.531 1 88.44 566 GLY A CA 1
ATOM 4442 C C . GLY A 1 566 ? 6.254 -19.609 -32.094 1 88.44 566 GLY A C 1
ATOM 4443 O O . GLY A 1 566 ? 6.566 -18.453 -31.797 1 88.44 566 GLY A O 1
ATOM 4444 N N . TRP A 1 567 ? 6.234 -20.641 -31.125 1 91 567 TRP A N 1
ATOM 4445 C CA . TRP A 1 567 ? 6.363 -20.312 -29.703 1 91 567 TRP A CA 1
ATOM 4446 C C . TRP A 1 567 ? 7.711 -20.781 -29.172 1 91 567 TRP A C 1
ATOM 4448 O O . TRP A 1 567 ? 8.008 -20.609 -27.984 1 91 567 TRP A O 1
ATOM 4458 N N . LEU A 1 568 ? 8.547 -21.312 -30 1 91.75 568 LEU A N 1
ATOM 4459 C CA . LEU A 1 568 ? 9.812 -21.891 -29.562 1 91.75 568 LEU A CA 1
ATOM 4460 C C . LEU A 1 568 ? 10.711 -20.828 -28.953 1 91.75 568 LEU A C 1
ATOM 4462 O O . LEU A 1 568 ? 11.484 -21.109 -28.031 1 91.75 568 LEU A O 1
ATOM 4466 N N . TRP A 1 569 ? 10.57 -19.609 -29.391 1 92.5 569 TRP A N 1
ATOM 4467 C CA . TRP A 1 569 ? 11.406 -18.531 -28.844 1 92.5 569 TRP A CA 1
ATOM 4468 C C . TRP A 1 569 ? 11.094 -18.297 -27.359 1 92.5 569 TRP A C 1
ATOM 4470 O O . TRP A 1 569 ? 11.984 -18 -26.578 1 92.5 569 TRP A O 1
ATOM 4480 N N . LEU A 1 570 ? 9.922 -18.547 -26.891 1 92.81 570 LEU A N 1
ATOM 4481 C CA . LEU A 1 570 ? 9.547 -18.344 -25.5 1 92.81 570 LEU A CA 1
ATOM 4482 C C . LEU A 1 570 ? 10.078 -19.484 -24.625 1 92.81 570 LEU A C 1
ATOM 4484 O O . LEU A 1 570 ? 10.336 -19.297 -23.438 1 92.81 570 LEU A O 1
ATOM 4488 N N . HIS A 1 571 ? 10.211 -20.625 -25.266 1 93.81 571 HIS A N 1
ATOM 4489 C CA . HIS A 1 571 ? 10.836 -21.75 -24.562 1 93.81 571 HIS A CA 1
ATOM 4490 C C . HIS A 1 571 ? 12.281 -21.422 -24.188 1 93.81 571 HIS A C 1
ATOM 4492 O O . HIS A 1 571 ? 12.719 -21.703 -23.078 1 93.81 571 HIS A O 1
ATOM 4498 N N . TYR A 1 572 ? 12.945 -20.688 -25.094 1 93.5 572 TYR A N 1
ATOM 4499 C CA . TYR A 1 572 ? 14.352 -20.359 -24.859 1 93.5 572 TYR A CA 1
ATOM 4500 C C . TYR A 1 572 ? 14.484 -19.172 -23.922 1 93.5 572 TYR A C 1
ATOM 4502 O O . TYR A 1 572 ? 15.492 -19.031 -23.234 1 93.5 572 TYR A O 1
ATOM 4510 N N . LEU A 1 573 ? 13.477 -18.484 -23.812 1 94.75 573 LEU A N 1
ATOM 4511 C CA . LEU A 1 573 ? 13.523 -17.312 -22.953 1 94.75 573 LEU A CA 1
ATOM 4512 C C . LEU A 1 573 ? 13.023 -17.641 -21.547 1 94.75 573 LEU A C 1
ATOM 4514 O O . LEU A 1 573 ? 13.172 -16.828 -20.625 1 94.75 573 LEU A O 1
ATOM 4518 N N . SER A 1 574 ? 12.531 -18.828 -21.422 1 95.31 574 SER A N 1
ATOM 4519 C CA . SER A 1 574 ? 11.93 -19.203 -20.141 1 95.31 574 SER A CA 1
ATOM 4520 C C . SER A 1 574 ? 13 -19.391 -19.062 1 95.31 574 SER A C 1
ATOM 4522 O O . SER A 1 574 ? 13.914 -20.203 -19.234 1 95.31 574 SER A O 1
ATOM 4524 N N . GLY A 1 575 ? 12.82 -18.719 -17.984 1 95.44 575 GLY A N 1
ATOM 4525 C CA . GLY A 1 575 ? 13.711 -18.891 -16.844 1 95.44 575 GLY A CA 1
ATOM 4526 C C . GLY A 1 575 ? 13.531 -20.219 -16.125 1 95.44 575 GLY A C 1
ATOM 4527 O O . GLY A 1 575 ? 14.312 -20.562 -15.234 1 95.44 575 GLY A O 1
ATOM 4528 N N . PHE A 1 576 ? 12.547 -21.062 -16.578 1 96.94 576 PHE A N 1
ATOM 4529 C CA . PHE A 1 576 ? 12.266 -22.344 -15.953 1 96.94 576 PHE A CA 1
ATOM 4530 C C . PHE A 1 576 ? 12.906 -23.484 -16.734 1 96.94 576 PHE A C 1
ATOM 4532 O O . PHE A 1 576 ? 13.148 -24.562 -16.172 1 96.94 576 PHE A O 1
ATOM 4539 N N . LYS A 1 577 ? 13.172 -23.266 -18.016 1 96.75 577 LYS A N 1
ATOM 4540 C CA . LYS A 1 577 ? 13.688 -24.312 -18.891 1 96.75 577 LYS A CA 1
ATOM 4541 C C . LYS A 1 577 ? 15.047 -24.812 -18.391 1 96.75 577 LYS A C 1
ATOM 4543 O O . LYS A 1 577 ? 15.234 -26.016 -18.203 1 96.75 577 LYS A O 1
ATOM 4548 N N . TYR A 1 578 ? 15.922 -23.906 -18.125 1 97.25 578 TYR A N 1
ATOM 4549 C CA . TYR A 1 578 ? 17.328 -24.25 -17.875 1 97.25 578 TYR A CA 1
ATOM 4550 C C . TYR A 1 578 ? 17.5 -24.875 -16.5 1 97.25 578 TYR A C 1
ATOM 4552 O O . TYR A 1 578 ? 18.156 -25.906 -16.359 1 97.25 578 TYR A O 1
ATOM 4560 N N . PRO A 1 579 ? 16.859 -24.281 -15.508 1 97.75 579 PRO A N 1
ATOM 4561 C CA . PRO A 1 579 ? 16.953 -24.984 -14.227 1 97.75 579 PRO A CA 1
ATOM 4562 C C . PRO A 1 579 ? 16.219 -26.328 -14.234 1 97.75 579 PRO A C 1
ATOM 4564 O O . PRO A 1 579 ? 16.656 -27.266 -13.578 1 97.75 579 PRO A O 1
ATOM 4567 N N . TYR A 1 580 ? 15.148 -26.469 -14.914 1 97.38 580 TYR A N 1
ATOM 4568 C CA . TYR A 1 580 ? 14.414 -27.719 -15.016 1 97.38 580 TYR A CA 1
ATOM 4569 C C . TYR A 1 580 ? 15.281 -28.812 -15.648 1 97.38 580 TYR A C 1
ATOM 4571 O O . TYR A 1 580 ? 15.445 -29.891 -15.078 1 97.38 580 TYR A O 1
ATOM 4579 N N . GLU A 1 581 ? 15.852 -28.5 -16.797 1 96.44 581 GLU A N 1
ATOM 4580 C CA . GLU A 1 581 ? 16.719 -29.438 -17.5 1 96.44 581 GLU A CA 1
ATOM 4581 C C . GLU A 1 581 ? 18 -29.719 -16.703 1 96.44 581 GLU A C 1
ATOM 4583 O O . GLU A 1 581 ? 18.438 -30.859 -16.609 1 96.44 581 GLU A O 1
ATOM 4588 N N . GLY A 1 582 ? 18.547 -28.656 -16.141 1 96.81 582 GLY A N 1
ATOM 4589 C CA . GLY A 1 582 ? 19.797 -28.797 -15.406 1 96.81 582 GLY A CA 1
ATOM 4590 C C . GLY A 1 582 ? 19.672 -29.688 -14.18 1 96.81 582 GLY A C 1
ATOM 4591 O O . GLY A 1 582 ? 20.516 -30.547 -13.938 1 96.81 582 GLY A O 1
ATOM 4592 N N . LEU A 1 583 ? 18.656 -29.547 -13.438 1 97 583 LEU A N 1
ATOM 4593 C CA . LEU A 1 583 ? 18.453 -30.328 -12.219 1 97 583 LEU A CA 1
ATOM 4594 C C . LEU A 1 583 ? 18.188 -31.797 -12.555 1 97 583 LEU A C 1
ATOM 4596 O O . LEU A 1 583 ? 18.672 -32.688 -11.859 1 97 583 LEU A O 1
ATOM 4600 N N . LEU A 1 584 ? 17.438 -32.031 -13.633 1 95.88 584 LEU A N 1
ATOM 4601 C CA . LEU A 1 584 ? 17.109 -33.406 -14.031 1 95.88 584 LEU A CA 1
ATOM 4602 C C . LEU A 1 584 ? 18.344 -34.125 -14.578 1 95.88 584 LEU A C 1
ATOM 4604 O O . LEU A 1 584 ? 18.594 -35.281 -14.266 1 95.88 584 LEU A O 1
ATOM 4608 N N . VAL A 1 585 ? 19.109 -33.375 -15.398 1 95.44 585 VAL A N 1
ATOM 4609 C CA . VAL A 1 585 ? 20.312 -33.969 -15.945 1 95.44 585 VAL A CA 1
ATOM 4610 C C . VAL A 1 585 ? 21.297 -34.281 -14.812 1 95.44 585 VAL A C 1
ATOM 4612 O O . VAL A 1 585 ? 21.969 -35.312 -14.82 1 95.44 585 VAL A O 1
ATOM 4615 N N . ASN A 1 586 ? 21.406 -33.344 -13.867 1 95.06 586 ASN A N 1
ATOM 4616 C CA . ASN A 1 586 ? 22.25 -33.562 -12.695 1 95.06 586 ASN A CA 1
ATOM 4617 C C . ASN A 1 586 ? 21.844 -34.844 -11.938 1 95.06 586 ASN A C 1
ATOM 4619 O O . ASN A 1 586 ? 22.703 -35.594 -11.516 1 95.06 586 ASN A O 1
ATOM 4623 N N . GLU A 1 587 ? 20.594 -35.094 -11.82 1 93.25 587 GLU A N 1
ATOM 4624 C CA . GLU A 1 587 ? 20.062 -36.219 -11.086 1 93.25 587 GLU A CA 1
ATOM 4625 C C . GLU A 1 587 ? 20.266 -37.531 -11.867 1 93.25 587 GLU A C 1
ATOM 4627 O O . GLU A 1 587 ? 20.844 -38.469 -11.344 1 93.25 587 GLU A O 1
ATOM 4632 N N . PHE A 1 588 ? 19.891 -37.594 -13.141 1 91.81 588 PHE A N 1
ATOM 4633 C CA . PHE A 1 588 ? 19.891 -38.812 -13.922 1 91.81 588 PHE A CA 1
ATOM 4634 C C . PHE A 1 588 ? 21.312 -39.219 -14.289 1 91.81 588 PHE A C 1
ATOM 4636 O O . PHE A 1 588 ? 21.625 -40.406 -14.375 1 91.81 588 PHE A O 1
ATOM 4643 N N . THR A 1 589 ? 22.141 -38.188 -14.492 1 90.38 589 THR A N 1
ATOM 4644 C CA . THR A 1 589 ? 23.547 -38.5 -14.742 1 90.38 589 THR A CA 1
ATOM 4645 C C . THR A 1 589 ? 24.203 -39.094 -13.492 1 90.38 589 THR A C 1
ATOM 4647 O O . THR A 1 589 ? 25 -40.031 -13.586 1 90.38 589 THR A O 1
ATOM 4650 N N . SER A 1 590 ? 23.891 -38.531 -12.336 1 89.5 590 SER A N 1
ATOM 4651 C CA . SER A 1 590 ? 24.438 -39.031 -11.078 1 89.5 590 SER A CA 1
ATOM 4652 C C . SER A 1 590 ? 23.953 -40.438 -10.781 1 89.5 590 SER A C 1
ATOM 4654 O O . SER A 1 590 ? 24.703 -41.281 -10.258 1 89.5 590 SER A O 1
ATOM 4656 N N . LEU A 1 591 ? 22.734 -40.75 -11.133 1 86.75 591 LEU A N 1
ATOM 4657 C CA . LEU A 1 591 ? 22.172 -42.094 -10.891 1 86.75 591 LEU A CA 1
ATOM 4658 C C . LEU A 1 591 ? 22.734 -43.094 -11.898 1 86.75 591 LEU A C 1
ATOM 4660 O O . LEU A 1 591 ? 22.906 -44.281 -11.562 1 86.75 591 LEU A O 1
ATOM 4664 N N . TRP A 1 592 ? 22.891 -42.594 -13.125 1 82 592 TRP A N 1
ATOM 4665 C CA . TRP A 1 592 ? 23.469 -43.438 -14.156 1 82 592 TRP A CA 1
ATOM 4666 C C . TRP A 1 592 ? 24.875 -43.875 -13.758 1 82 592 TRP A C 1
ATOM 4668 O O . TRP A 1 592 ? 25.266 -45.031 -13.984 1 82 592 TRP A O 1
ATOM 4678 N N . ASN A 1 593 ? 25.578 -43 -13.18 1 76.62 593 ASN A N 1
ATOM 4679 C CA . ASN A 1 593 ? 26.953 -43.281 -12.805 1 76.62 593 ASN A CA 1
ATOM 4680 C C . ASN A 1 593 ? 27.031 -44.188 -11.586 1 76.62 593 ASN A C 1
ATOM 4682 O O . ASN A 1 593 ? 28.047 -44.875 -11.375 1 76.62 593 ASN A O 1
ATOM 4686 N N . THR A 1 594 ? 25.984 -44.094 -10.766 1 72.06 594 THR A N 1
ATOM 4687 C CA . THR A 1 594 ? 26.031 -44.906 -9.57 1 72.06 594 THR A CA 1
ATOM 4688 C C . THR A 1 594 ? 25.562 -46.344 -9.867 1 72.06 594 THR A C 1
ATOM 4690 O O . THR A 1 594 ? 24.438 -46.531 -10.32 1 72.06 594 THR A O 1
ATOM 4693 N N . ASN A 1 595 ? 26.375 -47.219 -10.695 1 56.25 595 ASN A N 1
ATOM 4694 C CA . ASN A 1 595 ? 26.359 -48.594 -11.156 1 56.25 595 ASN A CA 1
ATOM 4695 C C . ASN A 1 595 ? 25.25 -49.406 -10.492 1 56.25 595 ASN A C 1
ATOM 4697 O O . ASN A 1 595 ? 25.422 -49.875 -9.375 1 56.25 595 ASN A O 1
ATOM 4701 N N . TRP A 1 596 ? 24.047 -49.031 -10.82 1 52.38 596 TRP A N 1
ATOM 4702 C CA . TRP A 1 596 ? 23.062 -49.875 -10.133 1 52.38 596 TRP A CA 1
ATOM 4703 C C . TRP A 1 596 ? 23.078 -51.281 -10.688 1 52.38 596 TRP A C 1
ATOM 4705 O O . TRP A 1 596 ? 23.281 -51.5 -11.883 1 52.38 596 TRP A O 1
ATOM 4715 N N . GLY A 1 597 ? 23.484 -52.188 -9.922 1 49.16 597 GLY A N 1
ATOM 4716 C CA . GLY A 1 597 ? 23.5 -53.625 -10.125 1 49.16 597 GLY A CA 1
ATOM 4717 C C . GLY A 1 597 ? 22.406 -54.125 -11.07 1 49.16 597 GLY A C 1
ATOM 4718 O O . GLY A 1 597 ? 21.562 -53.312 -11.5 1 49.16 597 GLY A O 1
ATOM 4719 N N . ASP A 1 598 ? 22.438 -55.469 -11.469 1 46.94 598 ASP A N 1
ATOM 4720 C CA . ASP A 1 598 ? 21.719 -56.406 -12.328 1 46.94 598 ASP A CA 1
ATOM 4721 C C . ASP A 1 598 ? 20.219 -56.344 -12.078 1 46.94 598 ASP A C 1
ATOM 4723 O O . ASP A 1 598 ? 19.484 -57.25 -12.469 1 46.94 598 ASP A O 1
ATOM 4727 N N . ASP A 1 599 ? 19.781 -55.5 -11.18 1 51.69 599 ASP A N 1
ATOM 4728 C CA . ASP A 1 599 ? 18.359 -55.688 -10.93 1 51.69 599 ASP A CA 1
ATOM 4729 C C . ASP A 1 599 ? 17.516 -55.125 -12.07 1 51.69 599 ASP A C 1
ATOM 4731 O O . ASP A 1 599 ? 17.672 -53.938 -12.43 1 51.69 599 ASP A O 1
ATOM 4735 N N . GLN A 1 600 ? 16.984 -55.906 -12.914 1 53.34 600 GLN A N 1
ATOM 4736 C CA . GLN A 1 600 ? 16.156 -55.781 -14.102 1 53.34 600 GLN A CA 1
ATOM 4737 C C . GLN A 1 600 ? 15.078 -54.688 -13.914 1 53.34 600 GLN A C 1
ATOM 4739 O O . GLN A 1 600 ? 14.461 -54.25 -14.883 1 53.34 600 GLN A O 1
ATOM 4744 N N . THR A 1 601 ? 14.711 -54.344 -12.656 1 56.88 601 THR A N 1
ATOM 4745 C CA . THR A 1 601 ? 13.562 -53.469 -12.469 1 56.88 601 THR A CA 1
ATOM 4746 C C . THR A 1 601 ? 13.977 -52.031 -12.578 1 56.88 601 THR A C 1
ATOM 4748 O O . THR A 1 601 ? 13.125 -51.125 -12.695 1 56.88 601 THR A O 1
ATOM 4751 N N . ASN A 1 602 ? 15.25 -51.719 -12.672 1 67.81 602 ASN A N 1
ATOM 4752 C CA . ASN A 1 602 ? 15.727 -50.344 -12.711 1 67.81 602 ASN A CA 1
ATOM 4753 C C . ASN A 1 602 ? 15.836 -49.844 -14.148 1 67.81 602 ASN A C 1
ATOM 4755 O O . ASN A 1 602 ? 16.219 -50.562 -15.047 1 67.81 602 ASN A O 1
ATOM 4759 N N . VAL A 1 603 ? 15.188 -48.656 -14.336 1 76.38 603 VAL A N 1
ATOM 4760 C CA . VAL A 1 603 ? 15.227 -48.031 -15.656 1 76.38 603 VAL A CA 1
ATOM 4761 C C . VAL A 1 603 ? 16.641 -47.594 -15.969 1 76.38 603 VAL A C 1
ATOM 4763 O O . VAL A 1 603 ? 17.438 -47.312 -15.062 1 76.38 603 VAL A O 1
ATOM 4766 N N . ASN A 1 604 ? 17.047 -47.812 -17.203 1 80.25 604 ASN A N 1
ATOM 4767 C CA . ASN A 1 604 ? 18.297 -47.219 -17.688 1 80.25 604 ASN A CA 1
ATOM 4768 C C . ASN A 1 604 ? 18.203 -45.719 -17.797 1 80.25 604 ASN A C 1
ATOM 4770 O O . ASN A 1 604 ? 17.516 -45.188 -18.688 1 80.25 604 ASN A O 1
ATOM 4774 N N . PHE A 1 605 ? 18.844 -45 -16.859 1 84.25 605 PHE A N 1
ATOM 4775 C CA . PHE A 1 605 ? 18.703 -43.562 -16.75 1 84.25 605 PHE A CA 1
ATOM 4776 C C . PHE A 1 605 ? 19.281 -42.875 -17.984 1 84.25 605 PHE A C 1
ATOM 4778 O O . PHE A 1 605 ? 18.953 -41.719 -18.281 1 84.25 605 PHE A O 1
ATOM 4785 N N . TYR A 1 606 ? 20.141 -43.531 -18.766 1 82.31 606 TYR A N 1
ATOM 4786 C CA . TYR A 1 606 ? 20.578 -43 -20.031 1 82.31 606 TYR A CA 1
ATOM 4787 C C . TYR A 1 606 ? 19.438 -42.938 -21.047 1 82.31 606 TYR A C 1
ATOM 4789 O O . TYR A 1 606 ? 19.312 -42 -21.812 1 82.31 606 TYR A O 1
ATOM 4797 N N . GLN A 1 607 ? 18.656 -43.969 -21 1 85.88 607 GLN A N 1
ATOM 4798 C CA . GLN A 1 607 ? 17.5 -44.031 -21.891 1 85.88 607 GLN A CA 1
ATOM 4799 C C . GLN A 1 607 ? 16.469 -42.969 -21.5 1 85.88 607 GLN A C 1
ATOM 4801 O O . GLN A 1 607 ? 15.758 -42.438 -22.359 1 85.88 607 GLN A O 1
ATOM 4806 N N . VAL A 1 608 ? 16.453 -42.719 -20.203 1 87.56 608 VAL A N 1
ATOM 4807 C CA . VAL A 1 608 ? 15.539 -41.688 -19.719 1 87.56 608 VAL A CA 1
ATOM 4808 C C . VAL A 1 608 ? 15.977 -40.344 -20.25 1 87.56 608 VAL A C 1
ATOM 4810 O O . VAL A 1 608 ? 15.141 -39.531 -20.672 1 87.56 608 VAL A O 1
ATOM 4813 N N . LEU A 1 609 ? 17.266 -40.062 -20.25 1 89.19 609 LEU A N 1
ATOM 4814 C CA . LEU A 1 609 ? 17.797 -38.812 -20.766 1 89.19 609 LEU A CA 1
ATOM 4815 C C . LEU A 1 609 ? 17.469 -38.656 -22.25 1 89.19 609 LEU A C 1
ATOM 4817 O O . LEU A 1 609 ? 17.109 -37.562 -22.703 1 89.19 609 LEU A O 1
ATOM 4821 N N . GLU A 1 610 ? 17.516 -39.75 -22.953 1 87.69 610 GLU A N 1
ATOM 4822 C CA . GLU A 1 610 ? 17.219 -39.75 -24.391 1 87.69 610 GLU A CA 1
ATOM 4823 C C . GLU A 1 610 ? 15.727 -39.562 -24.641 1 87.69 610 GLU A C 1
ATOM 4825 O O . GLU A 1 610 ? 15.328 -38.781 -25.531 1 87.69 610 GLU A O 1
ATOM 4830 N N . LYS A 1 611 ? 14.977 -40.188 -23.812 1 85.5 611 LYS A N 1
ATOM 4831 C CA . LYS A 1 611 ? 13.531 -40.156 -23.969 1 85.5 611 LYS A CA 1
ATOM 4832 C C . LYS A 1 611 ? 12.992 -38.75 -23.766 1 85.5 611 LYS A C 1
ATOM 4834 O O . LYS A 1 611 ? 12.055 -38.344 -24.453 1 85.5 611 LYS A O 1
ATOM 4839 N N . TYR A 1 612 ? 13.633 -38 -22.938 1 87.88 612 TYR A N 1
ATOM 4840 C CA . TYR A 1 612 ? 13.133 -36.656 -22.625 1 87.88 612 TYR A CA 1
ATOM 4841 C C . TYR A 1 612 ? 14.023 -35.594 -23.234 1 87.88 612 TYR A C 1
ATOM 4843 O O . TYR A 1 612 ? 13.984 -34.438 -22.828 1 87.88 612 TYR A O 1
ATOM 4851 N N . ASP A 1 613 ? 14.867 -35.906 -24.203 1 87 613 ASP A N 1
ATOM 4852 C CA . ASP A 1 613 ? 15.711 -35 -24.984 1 87 613 ASP A CA 1
ATOM 4853 C C . ASP A 1 613 ? 16.609 -34.188 -24.062 1 87 613 ASP A C 1
ATOM 4855 O O . ASP A 1 613 ? 16.703 -32.969 -24.219 1 87 613 ASP A O 1
ATOM 4859 N N . LEU A 1 614 ? 17.188 -34.875 -23.094 1 90.56 614 LEU A N 1
ATOM 4860 C CA . LEU A 1 614 ? 18.031 -34.188 -22.125 1 90.56 614 LEU A CA 1
ATOM 4861 C C . LEU A 1 614 ? 19.5 -34.5 -22.328 1 90.56 614 LEU A C 1
ATOM 4863 O O . LEU A 1 614 ? 20.375 -34.031 -21.594 1 90.56 614 LEU A O 1
ATOM 4867 N N . GLU A 1 615 ? 19.75 -35.25 -23.375 1 85.44 615 GLU A N 1
ATOM 4868 C CA . GLU A 1 615 ? 21.125 -35.719 -23.609 1 85.44 615 GLU A CA 1
ATOM 4869 C C . GLU A 1 615 ? 22.031 -34.594 -24.016 1 85.44 615 GLU A C 1
ATOM 4871 O O . GLU A 1 615 ? 23.219 -34.594 -23.672 1 85.44 615 GLU A O 1
ATOM 4876 N N . HIS A 1 616 ? 21.5 -33.531 -24.562 1 86.12 616 HIS A N 1
ATOM 4877 C CA . HIS A 1 616 ? 22.312 -32.469 -25.125 1 86.12 616 HIS A CA 1
ATOM 4878 C C . HIS A 1 616 ? 22.438 -31.312 -24.141 1 86.12 616 HIS A C 1
ATOM 4880 O O . HIS A 1 616 ? 23.109 -30.312 -24.438 1 86.12 616 HIS A O 1
ATOM 4886 N N . VAL A 1 617 ? 21.906 -31.484 -22.984 1 91.06 617 VAL A N 1
ATOM 4887 C CA . VAL A 1 617 ? 21.875 -30.391 -22.031 1 91.06 617 VAL A CA 1
ATOM 4888 C C . VAL A 1 617 ? 23.172 -30.359 -21.219 1 91.06 617 VAL A C 1
ATOM 4890 O O . VAL A 1 617 ? 23.625 -31.391 -20.734 1 91.06 617 VAL A O 1
ATOM 4893 N N . SER A 1 618 ? 23.844 -29.219 -21.266 1 93.12 618 SER A N 1
ATOM 4894 C CA . SER A 1 618 ? 25.062 -29.016 -20.484 1 93.12 618 SER A CA 1
ATOM 4895 C C . SER A 1 618 ? 24.75 -28.344 -19.141 1 93.12 618 SER A C 1
ATOM 4897 O O . SER A 1 618 ? 24.062 -27.328 -19.109 1 93.12 618 SER A O 1
ATOM 4899 N N . LEU A 1 619 ? 25.25 -29 -18.047 1 95.38 619 LEU A N 1
ATOM 4900 C CA . LEU A 1 619 ? 25.031 -28.453 -16.703 1 95.38 619 LEU A CA 1
ATOM 4901 C C . LEU A 1 619 ? 25.641 -27.047 -16.578 1 95.38 619 LEU A C 1
ATOM 4903 O O . LEU A 1 619 ? 25.016 -26.156 -16.016 1 95.38 619 LEU A O 1
ATOM 4907 N N . VAL A 1 620 ? 26.75 -26.828 -17.188 1 95.19 620 VAL A N 1
ATOM 4908 C CA . VAL A 1 620 ? 27.469 -25.562 -17.094 1 95.19 620 VAL A CA 1
ATOM 4909 C C . VAL A 1 620 ? 26.734 -24.5 -17.922 1 95.19 620 VAL A C 1
ATOM 4911 O O . VAL A 1 620 ? 26.656 -23.344 -17.516 1 95.19 620 VAL A O 1
ATOM 4914 N N . ASN A 1 621 ? 26.219 -24.922 -19.047 1 95.5 621 ASN A N 1
ATOM 4915 C CA . ASN A 1 621 ? 25.5 -23.984 -19.891 1 95.5 621 ASN A CA 1
ATOM 4916 C C . ASN A 1 621 ? 24.219 -23.484 -19.219 1 95.5 621 ASN A C 1
ATOM 4918 O O . ASN A 1 621 ? 23.844 -22.328 -19.375 1 95.5 621 ASN A O 1
ATOM 4922 N N . SER A 1 622 ? 23.562 -24.391 -18.531 1 97.06 622 SER A N 1
ATOM 4923 C CA . SER A 1 622 ? 22.359 -23.969 -17.812 1 97.06 622 SER A CA 1
ATOM 4924 C C . SER A 1 622 ? 22.672 -22.938 -16.75 1 97.06 622 SER A C 1
ATOM 4926 O O . SER A 1 622 ? 21.906 -21.969 -16.578 1 97.06 622 SER A O 1
ATOM 4928 N N . VAL A 1 623 ? 23.766 -23.078 -16.062 1 97.38 623 VAL A N 1
ATOM 4929 C CA . VAL A 1 623 ? 24.172 -22.125 -15.039 1 97.38 623 VAL A CA 1
ATOM 4930 C C . VAL A 1 623 ? 24.531 -20.797 -15.688 1 97.38 623 VAL A C 1
ATOM 4932 O O . VAL A 1 623 ? 24.172 -19.734 -15.172 1 97.38 623 VAL A O 1
ATOM 4935 N N . PHE A 1 624 ? 25.188 -20.875 -16.828 1 97.25 624 PHE A N 1
ATOM 4936 C CA . PHE A 1 624 ? 25.609 -19.672 -17.531 1 97.25 624 PHE A CA 1
ATOM 4937 C C . PHE A 1 624 ? 24.406 -18.891 -18.031 1 97.25 624 PHE A C 1
ATOM 4939 O O . PHE A 1 624 ? 24.375 -17.656 -17.922 1 97.25 624 PHE A O 1
ATOM 4946 N N . VAL A 1 625 ? 23.438 -19.562 -18.578 1 97.5 625 VAL A N 1
ATOM 4947 C CA . VAL A 1 625 ? 22.266 -18.891 -19.109 1 97.5 625 VAL A CA 1
ATOM 4948 C C . VAL A 1 625 ? 21.469 -18.266 -17.969 1 97.5 625 VAL A C 1
ATOM 4950 O O . VAL A 1 625 ? 20.969 -17.141 -18.094 1 97.5 625 VAL A O 1
ATOM 4953 N N . MET A 1 626 ? 21.359 -18.984 -16.859 1 97.88 626 MET A N 1
ATOM 4954 C CA . MET A 1 626 ? 20.656 -18.453 -15.703 1 97.88 626 MET A CA 1
ATOM 4955 C C . MET A 1 626 ? 21.328 -17.188 -15.18 1 97.88 626 MET A C 1
ATOM 4957 O O . MET A 1 626 ? 20.656 -16.219 -14.828 1 97.88 626 MET A O 1
ATOM 4961 N N . THR A 1 627 ? 22.656 -17.219 -15.125 1 97.5 627 THR A N 1
ATOM 4962 C CA . THR A 1 627 ? 23.406 -16.062 -14.688 1 97.5 627 THR A CA 1
ATOM 4963 C C . THR A 1 627 ? 23.203 -14.891 -15.656 1 97.5 627 THR A C 1
ATOM 4965 O O . THR A 1 627 ? 23.078 -13.742 -15.227 1 97.5 627 THR A O 1
ATOM 4968 N N . PHE A 1 628 ? 23.125 -15.234 -16.891 1 97.75 628 PHE A N 1
ATOM 4969 C CA . PHE A 1 628 ? 22.875 -14.211 -17.906 1 97.75 628 PHE A CA 1
ATOM 4970 C C . PHE A 1 628 ? 21.5 -13.586 -17.719 1 97.75 628 PHE A C 1
ATOM 4972 O O . PHE A 1 628 ? 21.344 -12.367 -17.828 1 97.75 628 PHE A O 1
ATOM 4979 N N . PHE A 1 629 ? 20.5 -14.43 -17.469 1 98 629 PHE A N 1
ATOM 4980 C CA . PHE A 1 629 ? 19.156 -13.922 -17.234 1 98 629 PHE A CA 1
ATOM 4981 C C . PHE A 1 629 ? 19.125 -12.977 -16.047 1 98 629 PHE A C 1
ATOM 4983 O O . PHE A 1 629 ? 18.453 -11.945 -16.078 1 98 629 PHE A O 1
ATOM 4990 N N . ILE A 1 630 ? 19.828 -13.32 -15 1 97.75 630 ILE A N 1
ATOM 4991 C CA . ILE A 1 630 ? 19.891 -12.508 -13.789 1 97.75 630 ILE A CA 1
ATOM 4992 C C . ILE A 1 630 ? 20.484 -11.141 -14.117 1 97.75 630 ILE A C 1
ATOM 4994 O O . ILE A 1 630 ? 19.906 -10.109 -13.75 1 97.75 630 ILE A O 1
ATOM 4998 N N . ILE A 1 631 ? 21.562 -11.109 -14.852 1 96.69 631 ILE A N 1
ATOM 4999 C CA . ILE A 1 631 ? 22.234 -9.867 -15.219 1 96.69 631 ILE A CA 1
ATOM 5000 C C . ILE A 1 631 ? 21.328 -9.055 -16.141 1 96.69 631 ILE A C 1
ATOM 5002 O O . ILE A 1 631 ? 21.266 -7.824 -16.031 1 96.69 631 ILE A O 1
ATOM 5006 N N . PHE A 1 632 ? 20.641 -9.766 -16.953 1 97.38 632 PHE A N 1
ATOM 5007 C CA . PHE A 1 632 ? 19.766 -9.102 -17.906 1 97.38 632 PHE A CA 1
ATOM 5008 C C . PHE A 1 632 ? 18.625 -8.383 -17.172 1 97.38 632 PHE A C 1
ATOM 5010 O O . PHE A 1 632 ? 18.391 -7.195 -17.422 1 97.38 632 PHE A O 1
ATOM 5017 N N . TYR A 1 633 ? 17.938 -9.07 -16.312 1 97.25 633 TYR A N 1
ATOM 5018 C CA . TYR A 1 633 ? 16.812 -8.469 -15.617 1 97.25 633 TYR A CA 1
ATOM 5019 C C . TYR A 1 633 ? 17.281 -7.387 -14.656 1 97.25 633 TYR A C 1
ATOM 5021 O O . TYR A 1 633 ? 16.594 -6.379 -14.461 1 97.25 633 TYR A O 1
ATOM 5029 N N . ARG A 1 634 ? 18.422 -7.555 -14.078 1 95.81 634 ARG A N 1
ATOM 5030 C CA . ARG A 1 634 ? 18.969 -6.516 -13.211 1 95.81 634 ARG A CA 1
ATOM 5031 C C . ARG A 1 634 ? 19.438 -5.312 -14.031 1 95.81 634 ARG A C 1
ATOM 5033 O O . ARG A 1 634 ? 19.344 -4.172 -13.562 1 95.81 634 ARG A O 1
ATOM 5040 N N . GLY A 1 635 ? 19.891 -5.605 -15.219 1 95.88 635 GLY A N 1
ATOM 5041 C CA . GLY A 1 635 ? 20.219 -4.52 -16.125 1 95.88 635 GLY A CA 1
ATOM 5042 C C . GLY A 1 635 ? 19 -3.688 -16.516 1 95.88 635 GLY A C 1
ATOM 5043 O O . GLY A 1 635 ? 19.078 -2.457 -16.547 1 95.88 635 GLY A O 1
ATOM 5044 N N . LEU A 1 636 ? 17.922 -4.402 -16.703 1 96.25 636 LEU A N 1
ATOM 5045 C CA . LEU A 1 636 ? 16.688 -3.697 -17.016 1 96.25 636 LEU A CA 1
ATOM 5046 C C . LEU A 1 636 ? 16.203 -2.896 -15.805 1 96.25 636 LEU A C 1
ATOM 5048 O O . LEU A 1 636 ? 15.641 -1.81 -15.961 1 96.25 636 LEU A O 1
ATOM 5052 N N . TYR A 1 637 ? 16.406 -3.465 -14.68 1 94.5 637 TYR A N 1
ATOM 5053 C CA . TYR A 1 637 ? 16.078 -2.77 -13.438 1 94.5 637 TYR A CA 1
ATOM 5054 C C . TYR A 1 637 ? 16.891 -1.482 -13.305 1 94.5 637 TYR A C 1
ATOM 5056 O O . TYR A 1 637 ? 16.359 -0.442 -12.922 1 94.5 637 TYR A O 1
ATOM 5064 N N . TYR A 1 638 ? 18.094 -1.55 -13.672 1 93.62 638 TYR A N 1
ATOM 5065 C CA . TYR A 1 638 ? 18.969 -0.39 -13.656 1 93.62 638 TYR A CA 1
ATOM 5066 C C . TYR A 1 638 ? 18.484 0.673 -14.641 1 93.62 638 TYR A C 1
ATOM 5068 O O . TYR A 1 638 ? 18.438 1.859 -14.305 1 93.62 638 TYR A O 1
ATOM 5076 N N . LEU A 1 639 ? 18.094 0.28 -15.758 1 94.12 639 LEU A N 1
ATOM 5077 C CA . LEU A 1 639 ? 17.625 1.21 -16.781 1 94.12 639 LEU A CA 1
ATOM 5078 C C . LEU A 1 639 ? 16.375 1.944 -16.312 1 94.12 639 LEU A C 1
ATOM 5080 O O . LEU A 1 639 ? 16.172 3.119 -16.641 1 94.12 639 LEU A O 1
ATOM 5084 N N . ALA A 1 640 ? 15.539 1.265 -15.633 1 92.62 640 ALA A N 1
ATOM 5085 C CA . ALA A 1 640 ? 14.328 1.89 -15.094 1 92.62 640 ALA A CA 1
ATOM 5086 C C . ALA A 1 640 ? 14.68 3.025 -14.133 1 92.62 640 ALA A C 1
ATOM 5088 O O . ALA A 1 640 ? 14.047 4.082 -14.156 1 92.62 640 ALA A O 1
ATOM 5089 N N . PHE A 1 641 ? 15.648 2.877 -13.336 1 89.31 641 PHE A N 1
ATOM 5090 C CA . PHE A 1 641 ? 16.031 3.869 -12.344 1 89.31 641 PHE A CA 1
ATOM 5091 C C . PHE A 1 641 ? 16.781 5.027 -12.984 1 89.31 641 PHE A C 1
ATOM 5093 O O . PHE A 1 641 ? 16.672 6.172 -12.547 1 89.31 641 PHE A O 1
ATOM 5100 N N . VAL A 1 642 ? 17.547 4.723 -14.023 1 87.94 642 VAL A N 1
ATOM 5101 C CA . VAL A 1 642 ? 18.203 5.789 -14.766 1 87.94 642 VAL A CA 1
ATOM 5102 C C . VAL A 1 642 ? 17.156 6.684 -15.43 1 87.94 642 VAL A C 1
ATOM 5104 O O . VAL A 1 642 ? 17.281 7.914 -15.398 1 87.94 642 VAL A O 1
ATOM 5107 N N . LYS A 1 643 ? 16.203 6.082 -15.898 1 85.75 643 LYS A N 1
ATOM 5108 C CA . LYS A 1 643 ? 15.125 6.84 -16.547 1 85.75 643 LYS A CA 1
ATOM 5109 C C . LYS A 1 643 ? 14.344 7.66 -15.516 1 85.75 643 LYS A C 1
ATOM 5111 O O . LYS A 1 643 ? 14.023 8.828 -15.766 1 85.75 643 LYS A O 1
ATOM 5116 N N . SER A 1 644 ? 14.008 7.086 -14.406 1 80.62 644 SER A N 1
ATOM 5117 C CA . SER A 1 644 ? 13.258 7.773 -13.359 1 80.62 644 SER A CA 1
ATOM 5118 C C . SER A 1 644 ? 14.062 8.938 -12.781 1 80.62 644 SER A C 1
ATOM 5120 O O . SER A 1 644 ? 13.492 9.984 -12.461 1 80.62 644 SER A O 1
ATOM 5122 N N . ALA A 1 645 ? 15.305 8.703 -12.602 1 71.81 645 ALA A N 1
ATOM 5123 C CA . ALA A 1 645 ? 16.172 9.766 -12.086 1 71.81 645 ALA A CA 1
ATOM 5124 C C . ALA A 1 645 ? 16.25 10.93 -13.07 1 71.81 645 ALA A C 1
ATOM 5126 O O . ALA A 1 645 ? 16.312 12.094 -12.664 1 71.81 645 ALA A O 1
ATOM 5127 N N . ARG A 1 646 ? 16.156 10.609 -14.273 1 67.06 646 ARG A N 1
ATOM 5128 C CA . ARG A 1 646 ? 16.203 11.648 -15.305 1 67.06 646 ARG A CA 1
ATOM 5129 C C . ARG A 1 646 ? 14.898 12.43 -15.359 1 67.06 646 ARG A C 1
ATOM 5131 O O . ARG A 1 646 ? 14.906 13.641 -15.57 1 67.06 646 ARG A O 1
ATOM 5138 N N . ASP A 1 647 ? 13.805 11.789 -15.109 1 64.19 647 ASP A N 1
ATOM 5139 C CA . ASP A 1 647 ? 12.492 12.422 -15.172 1 64.19 647 ASP A CA 1
ATOM 5140 C C . ASP A 1 647 ? 12.281 13.383 -14 1 64.19 647 ASP A C 1
ATOM 5142 O O . ASP A 1 647 ? 11.625 14.414 -14.148 1 64.19 647 ASP A O 1
ATOM 5146 N N . VAL A 1 648 ? 12.773 13.055 -12.914 1 56.19 648 VAL A N 1
ATOM 5147 C CA . VAL A 1 648 ? 12.617 13.922 -11.742 1 56.19 648 VAL A CA 1
ATOM 5148 C C . VAL A 1 648 ? 13.508 15.156 -11.891 1 56.19 648 VAL A C 1
ATOM 5150 O O . VAL A 1 648 ? 13.172 16.234 -11.398 1 56.19 648 VAL A O 1
ATOM 5153 N N . ARG A 1 649 ? 14.539 15.031 -12.711 1 47.62 649 ARG A N 1
ATOM 5154 C CA . ARG A 1 649 ? 15.453 16.156 -12.93 1 47.62 649 ARG A CA 1
ATOM 5155 C C . ARG A 1 649 ? 14.953 17.062 -14.047 1 47.62 649 ARG A C 1
ATOM 5157 O O . ARG A 1 649 ? 15.297 18.234 -14.094 1 47.62 649 ARG A O 1
ATOM 5164 N N . LYS A 1 650 ? 14.016 16.578 -14.898 1 44.5 650 LYS A N 1
ATOM 5165 C CA . LYS A 1 650 ? 13.453 17.438 -15.945 1 44.5 650 LYS A CA 1
ATOM 5166 C C . LYS A 1 650 ? 12.227 18.188 -15.453 1 44.5 650 LYS A C 1
ATOM 5168 O O . LYS A 1 650 ? 12.016 19.344 -15.82 1 44.5 650 LYS A O 1
ATOM 5173 N N . MET B 1 1 ? 2.473 99.5 -11.656 1 19.58 1 MET B N 1
ATOM 5174 C CA . MET B 1 1 ? 1.197 99.312 -10.969 1 19.58 1 MET B CA 1
ATOM 5175 C C . MET B 1 1 ? 0.762 97.875 -10.992 1 19.58 1 MET B C 1
ATOM 5177 O O . MET B 1 1 ? 0.843 97.25 -12.031 1 19.58 1 MET B O 1
ATOM 5181 N N . GLY B 1 2 ? 0.688 97.125 -9.898 1 21.41 2 GLY B N 1
ATOM 5182 C CA . GLY B 1 2 ? 1.189 95.875 -9.266 1 21.41 2 GLY B CA 1
ATOM 5183 C C . GLY B 1 2 ? 0.267 94.688 -9.445 1 21.41 2 GLY B C 1
ATOM 5184 O O . GLY B 1 2 ? 0.445 93.688 -8.789 1 21.41 2 GLY B O 1
ATOM 5185 N N . ASN B 1 3 ? -0.798 94.812 -10.266 1 20.39 3 ASN B N 1
ATOM 5186 C CA . ASN B 1 3 ? -2.152 94.312 -10.055 1 20.39 3 ASN B CA 1
ATOM 5187 C C . ASN B 1 3 ? -2.229 92.812 -10.227 1 20.39 3 ASN B C 1
ATOM 5189 O O . ASN B 1 3 ? -1.843 92.312 -11.266 1 20.39 3 ASN B O 1
ATOM 5193 N N . LEU B 1 4 ? -2.205 92.062 -9.133 1 21.33 4 LEU B N 1
ATOM 5194 C CA . LEU B 1 4 ? -2.113 90.688 -8.562 1 21.33 4 LEU B CA 1
ATOM 5195 C C . LEU B 1 4 ? -3.23 89.812 -9.094 1 21.33 4 LEU B C 1
ATOM 5197 O O . LEU B 1 4 ? -4.406 90.188 -9.023 1 21.33 4 LEU B O 1
ATOM 5201 N N . TYR B 1 5 ? -3.008 89.062 -10.156 1 21.16 5 TYR B N 1
ATOM 5202 C CA . TYR B 1 5 ? -3.695 88.188 -11.102 1 21.16 5 TYR B CA 1
ATOM 5203 C C . TYR B 1 5 ? -4.555 87.188 -10.367 1 21.16 5 TYR B C 1
ATOM 5205 O O . TYR B 1 5 ? -4.141 86.625 -9.344 1 21.16 5 TYR B O 1
ATOM 5213 N N . SER B 1 6 ? -5.859 87.125 -10.594 1 19.16 6 SER B N 1
ATOM 5214 C CA . SER B 1 6 ? -7.199 86.75 -10.148 1 19.16 6 SER B CA 1
ATOM 5215 C C . SER B 1 6 ? -7.391 85.25 -10.188 1 19.16 6 SER B C 1
ATOM 5217 O O . SER B 1 6 ? -7.109 84.562 -11.203 1 19.16 6 SER B O 1
ATOM 5219 N N . ARG B 1 7 ? -7.453 84.438 -9.078 1 20.44 7 ARG B N 1
ATOM 5220 C CA . ARG B 1 7 ? -7.375 83.125 -8.414 1 20.44 7 ARG B CA 1
ATOM 5221 C C . ARG B 1 7 ? -8.547 82.25 -8.812 1 20.44 7 ARG B C 1
ATOM 5223 O O . ARG B 1 7 ? -8.75 81.188 -8.234 1 20.44 7 ARG B O 1
ATOM 5230 N N . SER B 1 8 ? -9.398 82.625 -9.836 1 19.06 8 SER B N 1
ATOM 5231 C CA . SER B 1 8 ? -10.781 82.188 -9.617 1 19.06 8 SER B CA 1
ATOM 5232 C C . SER B 1 8 ? -10.922 80.688 -9.68 1 19.06 8 SER B C 1
ATOM 5234 O O . SER B 1 8 ? -10.164 80 -10.383 1 19.06 8 SER B O 1
ATOM 5236 N N . PRO B 1 9 ? -11.867 80 -8.844 1 20.23 9 PRO B N 1
ATOM 5237 C CA . PRO B 1 9 ? -12.133 78.688 -8.211 1 20.23 9 PRO B CA 1
ATOM 5238 C C . PRO B 1 9 ? -12.781 77.75 -9.164 1 20.23 9 PRO B C 1
ATOM 5240 O O . PRO B 1 9 ? -13.859 78 -9.711 1 20.23 9 PRO B O 1
ATOM 5243 N N . ASP B 1 10 ? -12.148 77.25 -10.164 1 18.28 10 ASP B N 1
ATOM 5244 C CA . ASP B 1 10 ? -12.781 76.562 -11.281 1 18.28 10 ASP B CA 1
ATOM 5245 C C . ASP B 1 10 ? -13.727 75.438 -10.797 1 18.28 10 ASP B C 1
ATOM 5247 O O . ASP B 1 10 ? -13.383 74.688 -9.891 1 18.28 10 ASP B O 1
ATOM 5251 N N . PRO B 1 11 ? -15.023 75.438 -11.195 1 18.23 11 PRO B N 1
ATOM 5252 C CA . PRO B 1 11 ? -16.297 74.75 -10.852 1 18.23 11 PRO B CA 1
ATOM 5253 C C . PRO B 1 11 ? -16.266 73.25 -11.094 1 18.23 11 PRO B C 1
ATOM 5255 O O . PRO B 1 11 ? -15.469 72.75 -11.898 1 18.23 11 PRO B O 1
ATOM 5258 N N . VAL B 1 12 ? -16.812 72.312 -10.141 1 19.92 12 VAL B N 1
ATOM 5259 C CA . VAL B 1 12 ? -16.984 70.938 -9.766 1 19.92 12 VAL B CA 1
ATOM 5260 C C . VAL B 1 12 ? -17.844 70.25 -10.805 1 19.92 12 VAL B C 1
ATOM 5262 O O . VAL B 1 12 ? -19.031 70.5 -10.961 1 19.92 12 VAL B O 1
ATOM 5265 N N . MET B 1 13 ? -17.547 70.188 -12.109 1 16.89 13 MET B N 1
ATOM 5266 C CA . MET B 1 13 ? -18.5 69.75 -13.125 1 16.89 13 MET B CA 1
ATOM 5267 C C . MET B 1 13 ? -19.094 68.375 -12.758 1 16.89 13 MET B C 1
ATOM 5269 O O . MET B 1 13 ? -18.359 67.438 -12.43 1 16.89 13 MET B O 1
ATOM 5273 N N . TYR B 1 14 ? -20.5 68.25 -12.555 1 17.92 14 TYR B N 1
ATOM 5274 C CA . TYR B 1 14 ? -21.547 67.312 -12.242 1 17.92 14 TYR B CA 1
ATOM 5275 C C . TYR B 1 14 ? -21.703 66.25 -13.352 1 17.92 14 TYR B C 1
ATOM 5277 O O . TYR B 1 14 ? -22.047 66.562 -14.484 1 17.92 14 TYR B O 1
ATOM 5285 N N . ILE B 1 15 ? -20.766 65.375 -13.602 1 18.94 15 ILE B N 1
ATOM 5286 C CA . ILE B 1 15 ? -20.891 64.5 -14.734 1 18.94 15 ILE B CA 1
ATOM 5287 C C . ILE B 1 15 ? -22.266 63.812 -14.727 1 18.94 15 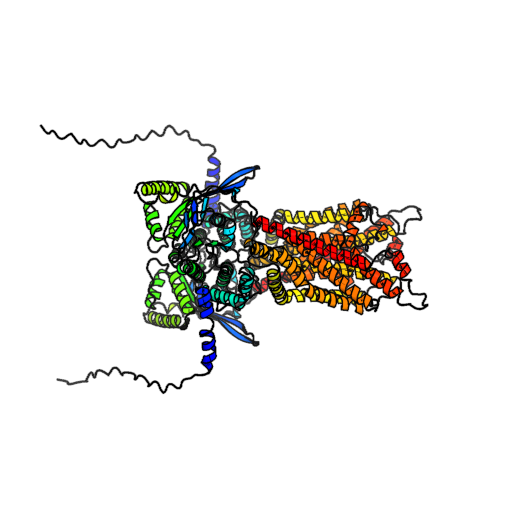ILE B C 1
ATOM 5289 O O . ILE B 1 15 ? -22.688 63.281 -13.703 1 18.94 15 ILE B O 1
ATOM 5293 N N . SER B 1 16 ? -23.172 64.125 -15.633 1 17.22 16 SER B N 1
ATOM 5294 C CA . SER B 1 16 ? -24.516 63.812 -16.125 1 17.22 16 SER B CA 1
ATOM 5295 C C . SER B 1 16 ? -24.719 62.312 -16.234 1 17.22 16 SER B C 1
ATOM 5297 O O . SER B 1 16 ? -23.844 61.594 -16.719 1 17.22 16 SER B O 1
ATOM 5299 N N . SER B 1 17 ? -25.766 61.781 -15.531 1 18.89 17 SER B N 1
ATOM 5300 C CA . SER B 1 17 ? -26.375 60.5 -15.188 1 18.89 17 SER B CA 1
ATOM 5301 C C . SER B 1 17 ? -26.984 59.844 -16.422 1 18.89 17 SER B C 1
ATOM 5303 O O . SER B 1 17 ? -27.969 60.344 -16.984 1 18.89 17 SER B O 1
ATOM 5305 N N . PRO B 1 18 ? -26.234 59.438 -17.469 1 21.27 18 PRO B N 1
ATOM 5306 C CA . PRO B 1 18 ? -27.062 59.156 -18.641 1 21.27 18 PRO B CA 1
ATOM 5307 C C . PRO B 1 18 ? -28.281 58.281 -18.328 1 21.27 18 PRO B C 1
ATOM 5309 O O . PRO B 1 18 ? -28.25 57.531 -17.359 1 21.27 18 PRO B O 1
ATOM 5312 N N . ARG B 1 19 ? -29.438 58.625 -18.875 1 20.2 19 ARG B N 1
ATOM 5313 C CA . ARG B 1 19 ? -30.797 58.094 -18.859 1 20.2 19 ARG B CA 1
ATOM 5314 C C . ARG B 1 19 ? -30.828 56.625 -19.297 1 20.2 19 ARG B C 1
ATOM 5316 O O . ARG B 1 19 ? -30.172 56.25 -20.266 1 20.2 19 ARG B O 1
ATOM 5323 N N . MET B 1 20 ? -31.312 55.719 -18.438 1 20.17 20 MET B N 1
ATOM 5324 C CA . MET B 1 20 ? -31.547 54.281 -18.406 1 20.17 20 MET B CA 1
ATOM 5325 C C . MET B 1 20 ? -32.438 53.844 -19.578 1 20.17 20 MET B C 1
ATOM 5327 O O . MET B 1 20 ? -33.625 54.156 -19.609 1 20.17 20 MET B O 1
ATOM 5331 N N . MET B 1 21 ? -31.938 54 -20.781 1 21.23 21 MET B N 1
ATOM 5332 C CA . MET B 1 21 ? -32.906 53.719 -21.828 1 21.23 21 MET B CA 1
ATOM 5333 C C . MET B 1 21 ? -33.719 52.469 -21.484 1 21.23 21 MET B C 1
ATOM 5335 O O . MET B 1 21 ? -33.312 51.656 -20.688 1 21.23 21 MET B O 1
ATOM 5339 N N . ASP B 1 22 ? -34.938 52.25 -22.266 1 21.75 22 ASP B N 1
ATOM 5340 C CA . ASP B 1 22 ? -36.125 51.406 -22.234 1 21.75 22 ASP B CA 1
ATOM 5341 C C . ASP B 1 22 ? -35.781 49.938 -22.328 1 21.75 22 ASP B C 1
ATOM 5343 O O . ASP B 1 22 ? -35.188 49.469 -23.297 1 21.75 22 ASP B O 1
ATOM 5347 N N . GLY B 1 23 ? -35.438 49.312 -21.344 1 21.14 23 GLY B N 1
ATOM 5348 C CA . GLY B 1 23 ? -34.781 48.094 -20.938 1 21.14 23 GLY B CA 1
ATOM 5349 C C . GLY B 1 23 ? -35.562 46.844 -21.328 1 21.14 23 GLY B C 1
ATOM 5350 O O . GLY B 1 23 ? -36.562 46.5 -20.703 1 21.14 23 GLY B O 1
ATOM 5351 N N . ALA B 1 24 ? -35.781 46.625 -22.656 1 24.03 24 ALA B N 1
ATOM 5352 C CA . ALA B 1 24 ? -36.625 45.531 -23.109 1 24.03 24 ALA B CA 1
ATOM 5353 C C . ALA B 1 24 ? -36.344 44.25 -22.359 1 24.03 24 ALA B C 1
ATOM 5355 O O . ALA B 1 24 ? -35.188 43.906 -22.109 1 24.03 24 ALA B O 1
ATOM 5356 N N . PRO B 1 25 ? -37.375 43.594 -21.719 1 23.86 25 PRO B N 1
ATOM 5357 C CA . PRO B 1 25 ? -37.375 42.562 -20.672 1 23.86 25 PRO B CA 1
ATOM 5358 C C . PRO B 1 25 ? -36.719 41.25 -21.109 1 23.86 25 PRO B C 1
ATOM 5360 O O . PRO B 1 25 ? -37.094 40.656 -22.109 1 23.86 25 PRO B O 1
ATOM 5363 N N . LEU B 1 26 ? -35.438 41.281 -21.344 1 22.19 26 LEU B N 1
ATOM 5364 C CA . LEU B 1 26 ? -34.906 40 -21.812 1 22.19 26 LEU B CA 1
ATOM 5365 C C . LEU B 1 26 ? -35.469 38.844 -20.984 1 22.19 26 LEU B C 1
ATOM 5367 O O . LEU B 1 26 ? -35.031 38.625 -19.859 1 22.19 26 LEU B O 1
ATOM 5371 N N . LYS B 1 27 ? -36.781 38.375 -20.938 1 23.33 27 LYS B N 1
ATOM 5372 C CA . LYS B 1 27 ? -37.719 37.469 -20.297 1 23.33 27 LYS B CA 1
ATOM 5373 C C . LYS B 1 27 ? -37.219 36.031 -20.344 1 23.33 27 LYS B C 1
ATOM 5375 O O . LYS B 1 27 ? -37.531 35.219 -19.453 1 23.33 27 LYS B O 1
ATOM 5380 N N . GLN B 1 28 ? -36.75 35.562 -21.516 1 21.69 28 GLN B N 1
ATOM 5381 C CA . GLN B 1 28 ? -37.062 34.156 -21.703 1 21.69 28 GLN B CA 1
ATOM 5382 C C . GLN B 1 28 ? -36.188 33.281 -20.797 1 21.69 28 GLN B C 1
ATOM 5384 O O . GLN B 1 28 ? -36.688 32.312 -20.203 1 21.69 28 GLN B O 1
ATOM 5389 N N . GLY B 1 29 ? -34.906 33.312 -21.172 1 23.83 29 GLY B N 1
ATOM 5390 C CA . GLY B 1 29 ? -34.156 32.125 -20.828 1 23.83 29 GLY B CA 1
ATOM 5391 C C . GLY B 1 29 ? -33.906 31.984 -19.328 1 23.83 29 GLY B C 1
ATOM 5392 O O . GLY B 1 29 ? -33.125 31.125 -18.906 1 23.83 29 GLY B O 1
ATOM 5393 N N . CYS B 1 30 ? -34.094 33.031 -18.547 1 24.38 30 CYS B N 1
ATOM 5394 C CA . CYS B 1 30 ? -33.969 33.188 -17.109 1 24.38 30 CYS B CA 1
ATOM 5395 C C . CYS B 1 30 ? -34.938 32.281 -16.375 1 24.38 30 CYS B C 1
ATOM 5397 O O . CYS B 1 30 ? -35.156 32.438 -15.164 1 24.38 30 CYS B O 1
ATOM 5399 N N . LEU B 1 31 ? -35.812 31.625 -17.156 1 24.17 31 LEU B N 1
ATOM 5400 C CA . LEU B 1 31 ? -36.906 30.844 -16.578 1 24.17 31 LEU B CA 1
ATOM 5401 C C . LEU B 1 31 ? -36.344 29.703 -15.734 1 24.17 31 LEU B C 1
ATOM 5403 O O . LEU B 1 31 ? -36.969 29.328 -14.727 1 24.17 31 LEU B O 1
ATOM 5407 N N . SER B 1 32 ? -35.344 29.031 -16.359 1 25.95 32 SER B N 1
ATOM 5408 C CA . SER B 1 32 ? -35.125 27.734 -15.727 1 25.95 32 SER B CA 1
ATOM 5409 C C . SER B 1 32 ? -34.5 27.891 -14.344 1 25.95 32 SER B C 1
ATOM 5411 O O . SER B 1 32 ? -34.594 26.984 -13.516 1 25.95 32 SER B O 1
ATOM 5413 N N . MET B 1 33 ? -33.75 28.953 -14.156 1 26.31 33 MET B N 1
ATOM 5414 C CA . MET B 1 33 ? -33.219 29.156 -12.812 1 26.31 33 MET B CA 1
ATOM 5415 C C . MET B 1 33 ? -34.312 29.438 -11.805 1 26.31 33 MET B C 1
ATOM 5417 O O . MET B 1 33 ? -34.125 29.281 -10.602 1 26.31 33 MET B O 1
ATOM 5421 N N . THR B 1 34 ? -35.406 30.141 -12.242 1 27.97 34 THR B N 1
ATOM 5422 C CA . THR B 1 34 ? -36.531 30.594 -11.406 1 27.97 34 THR B CA 1
ATOM 5423 C C . THR B 1 34 ? -37.312 29.422 -10.852 1 27.97 34 THR B C 1
ATOM 5425 O O . THR B 1 34 ? -37.875 29.5 -9.758 1 27.97 34 THR B O 1
ATOM 5428 N N . ARG B 1 35 ? -37.594 28.453 -11.773 1 27.98 35 ARG B N 1
ATOM 5429 C CA . ARG B 1 35 ? -38.438 27.375 -11.305 1 27.98 35 ARG B CA 1
ATOM 5430 C C . ARG B 1 35 ? -37.781 26.594 -10.18 1 27.98 35 ARG B C 1
ATOM 5432 O O . ARG B 1 35 ? -38.438 26.062 -9.297 1 27.98 35 ARG B O 1
ATOM 5439 N N . TRP B 1 36 ? -36.469 26.344 -10.367 1 26.8 36 TRP B N 1
ATOM 5440 C CA . TRP B 1 36 ? -35.875 25.547 -9.297 1 26.8 36 TRP B CA 1
ATOM 5441 C C . TRP B 1 36 ? -35.812 26.344 -7.996 1 26.8 36 TRP B C 1
ATOM 5443 O O . TRP B 1 36 ? -35.531 25.781 -6.93 1 26.8 36 TRP B O 1
ATOM 5453 N N . GLN B 1 37 ? -35.875 27.734 -7.926 1 28.42 37 GLN B N 1
ATOM 5454 C CA . GLN B 1 37 ? -36 28.562 -6.727 1 28.42 37 GLN B CA 1
ATOM 5455 C C . GLN B 1 37 ? -37.281 28.219 -5.961 1 28.42 37 GLN B C 1
ATOM 5457 O O . GLN B 1 37 ? -37.312 28.25 -4.727 1 28.42 37 GLN B O 1
ATOM 5462 N N . SER B 1 38 ? -38.5 28.266 -6.645 1 30.39 38 SER B N 1
ATOM 5463 C CA . SER B 1 38 ? -39.781 28.062 -5.992 1 30.39 38 SER B CA 1
ATOM 5464 C C . SER B 1 38 ? -39.938 26.625 -5.492 1 30.39 38 SER B C 1
ATOM 5466 O O . SER B 1 38 ? -40.906 26.297 -4.828 1 30.39 38 SER B O 1
ATOM 5468 N N . ILE B 1 39 ? -39.406 25.688 -6.238 1 28.19 39 ILE B N 1
ATOM 5469 C CA . ILE B 1 39 ? -39.75 24.344 -5.754 1 28.19 39 ILE B CA 1
ATOM 5470 C C . ILE B 1 39 ? -39.438 24.25 -4.258 1 28.19 39 ILE B C 1
ATOM 5472 O O . ILE B 1 39 ? -40.344 23.969 -3.459 1 28.19 39 ILE B O 1
ATOM 5476 N N . ASN B 1 40 ? -38.719 23.141 -3.682 1 29.69 40 ASN B N 1
ATOM 5477 C CA . ASN B 1 40 ? -38.969 22.438 -2.43 1 29.69 40 ASN B CA 1
ATOM 5478 C C . ASN B 1 40 ? -38.5 23.234 -1.225 1 29.69 40 ASN B C 1
ATOM 5480 O O . ASN B 1 40 ? -37.375 23.016 -0.73 1 29.69 40 ASN B O 1
ATOM 5484 N N . LEU B 1 41 ? -38.562 24.469 -1.208 1 31.2 41 LEU B N 1
ATOM 5485 C CA . LEU B 1 41 ? -38.562 25.203 0.048 1 31.2 41 LEU B CA 1
ATOM 5486 C C . LEU B 1 41 ? -39.594 24.609 1.025 1 31.2 41 LEU B C 1
ATOM 5488 O O . LEU B 1 41 ? -39.438 24.734 2.242 1 31.2 41 LEU B O 1
ATOM 5492 N N . ARG B 1 42 ? -40.812 24.125 0.57 1 31.22 42 ARG B N 1
ATOM 5493 C CA . ARG B 1 42 ? -41.75 23.453 1.448 1 31.22 42 ARG B CA 1
ATOM 5494 C C . ARG B 1 42 ? -41.156 22.188 2.033 1 31.22 42 ARG B C 1
ATOM 5496 O O . ARG B 1 42 ? -41.375 21.859 3.203 1 31.22 42 ARG B O 1
ATOM 5503 N N . GLY B 1 43 ? -40.562 21.328 1.25 1 31.77 43 GLY B N 1
ATOM 5504 C CA . GLY B 1 43 ? -39.844 20.188 1.797 1 31.77 43 GLY B CA 1
ATOM 5505 C C . GLY B 1 43 ? -38.688 20.562 2.697 1 31.77 43 GLY B C 1
ATOM 5506 O O . GLY B 1 43 ? -38.312 19.781 3.584 1 31.77 43 GLY B O 1
ATOM 5507 N N . LEU B 1 44 ? -38 21.641 2.396 1 33.41 44 LEU B N 1
ATOM 5508 C CA . LEU B 1 44 ? -37.031 22.188 3.336 1 33.41 44 LEU B CA 1
ATOM 5509 C C . LEU B 1 44 ? -37.75 22.719 4.586 1 33.41 44 LEU B C 1
ATOM 5511 O O . LEU B 1 44 ? -37.219 22.578 5.695 1 33.41 44 LEU B O 1
ATOM 5515 N N . GLU B 1 45 ? -38.844 23.5 4.438 1 34.91 45 GLU B N 1
ATOM 5516 C CA . GLU B 1 45 ? -39.656 23.922 5.582 1 34.91 45 GLU B CA 1
ATOM 5517 C C . GLU B 1 45 ? -40.219 22.719 6.348 1 34.91 45 GLU B C 1
ATOM 5519 O O . GLU B 1 45 ? -40.25 22.719 7.578 1 34.91 45 GLU B O 1
ATOM 5524 N N . GLU B 1 46 ? -40.844 21.75 5.625 1 37.41 46 GLU B N 1
ATOM 5525 C CA . GLU B 1 46 ? -41.281 20.562 6.352 1 37.41 46 GLU B CA 1
ATOM 5526 C C . GLU B 1 46 ? -40.094 19.812 6.941 1 37.41 46 GLU B C 1
ATOM 5528 O O . GLU B 1 46 ? -40.188 19.234 8.031 1 37.41 46 GLU B O 1
ATOM 5533 N N . ALA B 1 47 ? -39 19.656 6.281 1 35.12 47 ALA B N 1
ATOM 5534 C CA . ALA B 1 47 ? -37.781 19.109 6.879 1 35.12 47 ALA B CA 1
ATOM 5535 C C . ALA B 1 47 ? -37.25 20.016 7.984 1 35.12 47 ALA B C 1
ATOM 5537 O O . ALA B 1 47 ? -36.719 19.531 8.992 1 35.12 47 ALA B O 1
ATOM 5538 N N . ARG B 1 48 ? -37.281 21.359 7.879 1 35.09 48 ARG B N 1
ATOM 5539 C CA . ARG B 1 48 ? -37 22.266 8.992 1 35.09 48 ARG B CA 1
ATOM 5540 C C . ARG B 1 48 ? -38.125 22.203 10.031 1 35.09 48 ARG B C 1
ATOM 5542 O O . ARG B 1 48 ? -37.875 22.453 11.219 1 35.09 48 ARG B O 1
ATOM 5549 N N . THR B 1 49 ? -39.438 22.156 9.609 1 35.25 49 THR B N 1
ATOM 5550 C CA . THR B 1 49 ? -40.562 22.297 10.531 1 35.25 49 THR B CA 1
ATOM 5551 C C . THR B 1 49 ? -40.688 21.047 11.406 1 35.25 49 THR B C 1
ATOM 5553 O O . THR B 1 49 ? -41.625 20.953 12.227 1 35.25 49 THR B O 1
ATOM 5556 N N . HIS B 1 50 ? -40.562 19.906 10.977 1 33.38 50 HIS B N 1
ATOM 5557 C CA . HIS B 1 50 ? -40.656 19.031 12.141 1 33.38 50 HIS B CA 1
ATOM 5558 C C . HIS B 1 50 ? -39.812 19.578 13.297 1 33.38 50 HIS B C 1
ATOM 5560 O O . HIS B 1 50 ? -38.594 19.406 13.312 1 33.38 50 HIS B O 1
ATOM 5566 N N . LYS B 1 51 ? -40.25 20.609 13.867 1 34.84 51 LYS B N 1
ATOM 5567 C CA . LYS B 1 51 ? -39.875 21.094 15.195 1 34.84 51 LYS B CA 1
ATOM 5568 C C . LYS B 1 51 ? -39.719 19.938 16.172 1 34.84 51 LYS B C 1
ATOM 5570 O O . LYS B 1 51 ? -40.594 19.672 17 1 34.84 51 LYS B O 1
ATOM 5575 N N . ASP B 1 52 ? -39.562 18.781 15.797 1 39.25 52 ASP B N 1
ATOM 5576 C CA . ASP B 1 52 ? -39.25 17.844 16.875 1 39.25 52 ASP B CA 1
ATOM 5577 C C . ASP B 1 52 ? -38.312 18.469 17.891 1 39.25 52 ASP B C 1
ATOM 5579 O O . ASP B 1 52 ? -37.344 19.141 17.516 1 39.25 52 ASP B O 1
ATOM 5583 N N . GLU B 1 53 ? -38.781 18.875 18.875 1 44.56 53 GLU B N 1
ATOM 5584 C CA . GLU B 1 53 ? -38.031 19.281 20.062 1 44.56 53 GLU B CA 1
ATOM 5585 C C . GLU B 1 53 ? -36.656 18.641 20.094 1 44.56 53 GLU B C 1
ATOM 5587 O O . GLU B 1 53 ? -36.5 17.438 20.344 1 44.56 53 GLU B O 1
ATOM 5592 N N . LYS B 1 54 ? -35.938 18.969 19.172 1 55.56 54 LYS B N 1
ATOM 5593 C CA . LYS B 1 54 ? -34.594 18.406 19.078 1 55.56 54 LYS B CA 1
ATOM 5594 C C . LYS B 1 54 ? -33.969 18.266 20.469 1 55.56 54 LYS B C 1
ATOM 5596 O O . LYS B 1 54 ? -33.938 19.234 21.234 1 55.56 54 LYS B O 1
ATOM 5601 N N . ILE B 1 55 ? -34.031 17.125 20.891 1 65.94 55 ILE B N 1
ATOM 5602 C CA . ILE B 1 55 ? -33.438 16.734 22.156 1 65.94 55 ILE B CA 1
ATOM 5603 C C . ILE B 1 55 ? -32 17.25 22.234 1 65.94 55 ILE B C 1
ATOM 5605 O O . ILE B 1 55 ? -31.219 17.062 21.297 1 65.94 55 ILE B O 1
ATOM 5609 N N . THR B 1 56 ? -31.859 18.25 22.969 1 78.94 56 THR B N 1
ATOM 5610 C CA . THR B 1 56 ? -30.531 18.781 23.266 1 78.94 56 THR B CA 1
ATOM 5611 C C . THR B 1 56 ? -29.797 17.875 24.266 1 78.94 56 THR B C 1
ATOM 5613 O O . THR B 1 56 ? -30.438 17.25 25.109 1 78.94 56 THR B O 1
ATOM 5616 N N . TYR B 1 57 ? -28.562 17.703 23.969 1 86.25 57 TYR B N 1
ATOM 5617 C CA . TYR B 1 57 ? -27.766 16.828 24.828 1 86.25 57 TYR B CA 1
ATOM 5618 C C . TYR B 1 57 ? -26.625 17.609 25.484 1 86.25 57 TYR B C 1
ATOM 5620 O O . TYR B 1 57 ? -25.906 18.328 24.812 1 86.25 57 TYR B O 1
ATOM 5628 N N . ASP B 1 58 ? -26.609 17.531 26.781 1 89.62 58 ASP B N 1
ATOM 5629 C CA . ASP B 1 58 ? -25.5 18.047 27.562 1 89.62 58 ASP B CA 1
ATOM 5630 C C . ASP B 1 58 ? -24.656 16.906 28.125 1 89.62 58 ASP B C 1
ATOM 5632 O O . ASP B 1 58 ? -25.188 15.914 28.609 1 89.62 58 ASP B O 1
ATOM 5636 N N . LEU B 1 59 ? -23.406 17.062 27.984 1 92 59 LEU B N 1
ATOM 5637 C CA . LEU B 1 59 ? -22.5 16.047 28.516 1 92 59 LEU B CA 1
ATOM 5638 C C . LEU B 1 59 ? -21.781 16.547 29.766 1 92 59 LEU B C 1
ATOM 5640 O O . LEU B 1 59 ? -21.328 17.688 29.797 1 92 59 LEU B O 1
ATOM 5644 N N . SER B 1 60 ? -21.859 15.734 30.797 1 91.31 60 SER B N 1
ATOM 5645 C CA . SER B 1 60 ? -21.125 16.016 32.031 1 91.31 60 SER B CA 1
ATOM 5646 C C . SER B 1 60 ? -20.172 14.883 32.375 1 91.31 60 SER B C 1
ATOM 5648 O O . SER B 1 60 ? -20.578 13.719 32.438 1 91.31 60 SER B O 1
ATOM 5650 N N . ILE B 1 61 ? -18.953 15.234 32.469 1 91.81 61 ILE B N 1
ATOM 5651 C CA . ILE B 1 61 ? -17.891 14.281 32.812 1 91.81 61 ILE B CA 1
ATOM 5652 C C . ILE B 1 61 ? -17.469 14.484 34.281 1 91.81 61 ILE B C 1
ATOM 5654 O O . ILE B 1 61 ? -17.156 15.609 34.688 1 91.81 61 ILE B O 1
ATOM 5658 N N . ARG B 1 62 ? -17.484 13.359 35 1 89.25 62 ARG B N 1
ATOM 5659 C CA . ARG B 1 62 ? -17.125 13.461 36.406 1 89.25 62 ARG B CA 1
ATOM 5660 C C . ARG B 1 62 ? -16.016 12.469 36.75 1 89.25 62 ARG B C 1
ATOM 5662 O O . ARG B 1 62 ? -16.234 11.25 36.719 1 89.25 62 ARG B O 1
ATOM 5669 N N . ASN B 1 63 ? -14.898 13.016 37.125 1 89.81 63 ASN B N 1
ATOM 5670 C CA . ASN B 1 63 ? -13.758 12.266 37.656 1 89.81 63 ASN B CA 1
ATOM 5671 C C . ASN B 1 63 ? -13.438 11.062 36.781 1 89.81 63 ASN B C 1
ATOM 5673 O O . ASN B 1 63 ? -13.352 9.938 37.25 1 89.81 63 ASN B O 1
ATOM 5677 N N . LEU B 1 64 ? -13.32 11.352 35.594 1 91.25 64 LEU B N 1
ATOM 5678 C CA . LEU B 1 64 ? -13.039 10.289 34.625 1 91.25 64 LEU B CA 1
ATOM 5679 C C . LEU B 1 64 ? -11.57 9.875 34.688 1 91.25 64 LEU B C 1
ATOM 5681 O O . LEU B 1 64 ? -10.68 10.719 34.625 1 91.25 64 LEU B O 1
ATOM 5685 N N . GLN B 1 65 ? -11.336 8.57 34.875 1 92.25 65 GLN B N 1
ATOM 5686 C CA . GLN B 1 65 ? -9.984 8.008 34.938 1 92.25 65 GLN B CA 1
ATOM 5687 C C . GLN B 1 65 ? -9.852 6.816 34 1 92.25 65 GLN B C 1
ATOM 5689 O O . GLN B 1 65 ? -10.781 6.02 33.844 1 92.25 65 GLN B O 1
ATOM 5694 N N . TYR B 1 66 ? -8.828 6.773 33.25 1 90.06 66 TYR B N 1
ATOM 5695 C CA . TYR B 1 66 ? -8.523 5.688 32.312 1 90.06 66 TYR B CA 1
ATOM 5696 C C . TYR B 1 66 ? -7.066 5.262 32.438 1 90.06 66 TYR B C 1
ATOM 5698 O O . TYR B 1 66 ? -6.16 6.09 32.312 1 90.06 66 TYR B O 1
ATOM 5706 N N . LYS B 1 67 ? -6.832 3.963 32.75 1 85.5 67 LYS B N 1
ATOM 5707 C CA . LYS B 1 67 ? -5.492 3.404 32.906 1 85.5 67 LYS B CA 1
ATOM 5708 C C . LYS B 1 67 ? -5.273 2.232 31.953 1 85.5 67 LYS B C 1
ATOM 5710 O O . LYS B 1 67 ? -6.188 1.444 31.703 1 85.5 67 LYS B O 1
ATOM 5715 N N . VAL B 1 68 ? -4.195 2.291 31.25 1 78 68 VAL B N 1
ATOM 5716 C CA . VAL B 1 68 ? -3.832 1.178 30.375 1 78 68 VAL B CA 1
ATOM 5717 C C . VAL B 1 68 ? -2.58 0.487 30.906 1 78 68 VAL B C 1
ATOM 5719 O O . VAL B 1 68 ? -1.743 1.121 31.562 1 78 68 VAL B O 1
ATOM 5722 N N . GLN B 1 69 ? -2.512 -0.812 30.656 1 74.19 69 GLN B N 1
ATOM 5723 C CA . GLN B 1 69 ? -1.349 -1.583 31.078 1 74.19 69 GLN B CA 1
ATOM 5724 C C . GLN B 1 69 ? -0.292 -1.635 29.984 1 74.19 69 GLN B C 1
ATOM 5726 O O . GLN B 1 69 ? -0.594 -1.986 28.828 1 74.19 69 GLN B O 1
ATOM 5731 N N . VAL B 1 70 ? 0.781 -0.995 30.141 1 66.94 70 VAL B N 1
ATOM 5732 C CA . VAL B 1 70 ? 1.881 -1.052 29.172 1 66.94 70 VAL B CA 1
ATOM 5733 C C . VAL B 1 70 ? 2.957 -2.01 29.672 1 66.94 70 VAL B C 1
ATOM 5735 O O . VAL B 1 70 ? 3.279 -2.021 30.875 1 66.94 70 VAL B O 1
ATOM 5738 N N . LYS B 1 71 ? 3.326 -3.021 28.781 1 59.28 71 LYS B N 1
ATOM 5739 C CA . LYS B 1 71 ? 4.371 -3.982 29.125 1 59.28 71 LYS B CA 1
ATOM 5740 C C . LYS B 1 71 ? 5.754 -3.342 29.047 1 59.28 71 LYS B C 1
ATOM 5742 O O . LYS B 1 71 ? 6.098 -2.719 28.047 1 59.28 71 LYS B O 1
ATOM 5747 N N . GLU B 1 72 ? 6.402 -3.1 30.031 1 53.97 72 GLU B N 1
ATOM 5748 C CA . GLU B 1 72 ? 7.777 -2.605 30.031 1 53.97 72 GLU B CA 1
ATOM 5749 C C . GLU B 1 72 ? 8.758 -3.703 29.625 1 53.97 72 GLU B C 1
ATOM 5751 O O . GLU B 1 72 ? 8.43 -4.891 29.703 1 53.97 72 GLU B O 1
ATOM 5756 N N . LYS B 1 73 ? 9.969 -3.467 28.906 1 55.81 73 LYS B N 1
ATOM 5757 C CA . LYS B 1 73 ? 10.977 -4.41 28.438 1 55.81 73 LYS B CA 1
ATOM 5758 C C . LYS B 1 73 ? 11.242 -5.5 29.469 1 55.81 73 LYS B C 1
ATOM 5760 O O . LYS B 1 73 ? 11.562 -6.637 29.125 1 55.81 73 LYS B O 1
ATOM 5765 N N . GLY B 1 74 ? 11.133 -5.273 30.688 1 52.44 74 GLY B N 1
ATOM 5766 C CA . GLY B 1 74 ? 11.484 -6.25 31.703 1 52.44 74 GLY B CA 1
ATOM 5767 C C . GLY B 1 74 ? 10.312 -7.105 32.156 1 52.44 74 GLY B C 1
ATOM 5768 O O . GLY B 1 74 ? 10.406 -7.848 33.125 1 52.44 74 GLY B O 1
ATOM 5769 N N . GLY B 1 75 ? 9.227 -7.238 31.359 1 55.69 75 GLY B N 1
ATOM 5770 C CA . GLY B 1 75 ? 8.094 -8.109 31.672 1 55.69 75 GLY B CA 1
ATOM 5771 C C . GLY B 1 75 ? 7.07 -7.449 32.562 1 55.69 75 GLY B C 1
ATOM 5772 O O . GLY B 1 75 ? 5.984 -7.992 32.781 1 55.69 75 GLY B O 1
ATOM 5773 N N . ALA B 1 76 ? 7.551 -6.547 33.344 1 61.72 76 ALA B N 1
ATOM 5774 C CA . ALA B 1 76 ? 6.605 -5.992 34.312 1 61.72 76 ALA B CA 1
ATOM 5775 C C . ALA B 1 76 ? 5.613 -5.055 33.656 1 61.72 76 ALA B C 1
ATOM 5777 O O . ALA B 1 76 ? 5.969 -4.34 32.688 1 61.72 76 ALA B O 1
ATOM 5778 N N . THR B 1 77 ? 4.32 -5.312 33.781 1 68.69 77 THR B N 1
ATOM 5779 C CA . THR B 1 77 ? 3.236 -4.488 33.25 1 68.69 77 THR B CA 1
ATOM 5780 C C . THR B 1 77 ? 3.035 -3.248 34.125 1 68.69 77 THR B C 1
ATOM 5782 O O . THR B 1 77 ? 2.971 -3.342 35.344 1 68.69 77 THR B O 1
ATOM 5785 N N . LYS B 1 78 ? 3.447 -2.115 33.688 1 71.25 78 LYS B N 1
ATOM 5786 C CA . LYS B 1 78 ? 3.174 -0.876 34.438 1 71.25 78 LYS B CA 1
ATOM 5787 C C . LYS B 1 78 ? 1.894 -0.217 33.906 1 71.25 78 LYS B C 1
ATOM 5789 O O . LYS B 1 78 ? 1.602 -0.254 32.719 1 71.25 78 LYS B O 1
ATOM 5794 N N . ASP B 1 79 ? 1.101 0.238 35 1 76.12 79 ASP B N 1
ATOM 5795 C CA . ASP B 1 79 ? -0.124 0.961 34.688 1 76.12 79 ASP B CA 1
ATOM 5796 C C . ASP B 1 79 ? 0.182 2.395 34.25 1 76.12 79 ASP B C 1
ATOM 5798 O O . ASP B 1 79 ? 0.895 3.117 34.969 1 76.12 79 ASP B O 1
ATOM 5802 N N . LYS B 1 80 ? -0.098 2.717 33.094 1 79.31 80 LYS B N 1
ATOM 5803 C CA . LYS B 1 80 ? 0.033 4.09 32.625 1 79.31 80 LYS B CA 1
ATOM 5804 C C . LYS B 1 80 ? -1.312 4.812 32.625 1 79.31 80 LYS B C 1
ATOM 5806 O O . LYS B 1 80 ? -2.279 4.348 32.031 1 79.31 80 LYS B O 1
ATOM 5811 N N . VAL B 1 81 ? -1.373 5.875 33.469 1 82.75 81 VAL B N 1
ATOM 5812 C CA . VAL B 1 81 ? -2.604 6.652 33.562 1 82.75 81 VAL B CA 1
ATOM 5813 C C . VAL B 1 81 ? -2.713 7.605 32.375 1 82.75 81 VAL B C 1
ATOM 5815 O O . VAL B 1 81 ? -1.861 8.477 32.188 1 82.75 81 VAL B O 1
ATOM 5818 N N . LEU B 1 82 ? -3.703 7.441 31.562 1 86 82 LEU B N 1
ATOM 5819 C CA . LEU B 1 82 ? -3.904 8.297 30.406 1 86 82 LEU B CA 1
ATOM 5820 C C . LEU B 1 82 ? -4.848 9.445 30.734 1 86 82 LEU B C 1
ATOM 5822 O O . LEU B 1 82 ? -4.691 10.547 30.203 1 86 82 LEU B O 1
ATOM 5826 N N . LEU B 1 83 ? -5.875 9.188 31.469 1 90.5 83 LEU B N 1
ATOM 5827 C CA . LEU B 1 83 ? -6.797 10.195 31.969 1 90.5 83 LEU B CA 1
ATOM 5828 C C . LEU B 1 83 ? -6.852 10.188 33.5 1 90.5 83 LEU B C 1
ATOM 5830 O O . LEU B 1 83 ? -7.039 9.133 34.094 1 90.5 83 LEU B O 1
ATOM 5834 N N . ASN B 1 84 ? -6.598 11.383 34.031 1 91.12 84 ASN B N 1
ATOM 5835 C CA . ASN B 1 84 ? -6.527 11.477 35.469 1 91.12 84 ASN B CA 1
ATOM 5836 C C . ASN B 1 84 ? -7.598 12.406 36.031 1 91.12 84 ASN B C 1
ATOM 5838 O O . ASN B 1 84 ? -7.391 13.617 36.125 1 91.12 84 ASN B O 1
ATOM 5842 N N . ASN B 1 85 ? -8.664 11.852 36.5 1 88.06 85 ASN B N 1
ATOM 5843 C CA . ASN B 1 85 ? -9.75 12.539 37.188 1 88.06 85 ASN B CA 1
ATOM 5844 C C . ASN B 1 85 ? -10.211 13.773 36.438 1 88.06 85 ASN B C 1
ATOM 5846 O O . ASN B 1 85 ? -10.219 14.883 36.969 1 88.06 85 ASN B O 1
ATOM 5850 N N . ILE B 1 86 ? -10.633 13.562 35.25 1 90.81 86 ILE B N 1
ATOM 5851 C CA . ILE B 1 86 ? -11.062 14.641 34.344 1 90.81 86 ILE B CA 1
ATOM 5852 C C . ILE B 1 86 ? -12.523 14.977 34.625 1 90.81 86 ILE B C 1
ATOM 5854 O O . ILE B 1 86 ? -13.383 14.094 34.656 1 90.81 86 ILE B O 1
ATOM 5858 N N . SER B 1 87 ? -12.789 16.203 34.969 1 89.12 87 SER B N 1
ATOM 5859 C CA . SER B 1 87 ? -14.148 16.703 35.094 1 89.12 87 SER B CA 1
ATOM 5860 C C . SER B 1 87 ? -14.391 17.891 34.156 1 89.12 87 SER B C 1
ATOM 5862 O O . SER B 1 87 ? -13.578 18.812 34.094 1 89.12 87 SER B O 1
ATOM 5864 N N . ALA B 1 88 ? -15.375 17.812 33.375 1 89.75 88 ALA B N 1
ATOM 5865 C CA . ALA B 1 88 ? -15.703 18.875 32.406 1 89.75 88 ALA B CA 1
ATOM 5866 C C . ALA B 1 88 ? -17.172 18.797 32 1 89.75 88 ALA B C 1
ATOM 5868 O O . ALA B 1 88 ? -17.859 17.828 32.312 1 89.75 88 ALA B O 1
ATOM 5869 N N . LYS B 1 89 ? -17.609 19.875 31.422 1 90.5 89 LYS B N 1
ATOM 5870 C CA . LYS B 1 89 ? -18.984 19.922 30.922 1 90.5 89 LYS B CA 1
ATOM 5871 C C . LYS B 1 89 ? -19.031 20.438 29.484 1 90.5 89 LYS B C 1
ATOM 5873 O O . LYS B 1 89 ? -18.281 21.328 29.109 1 90.5 89 LYS B O 1
ATOM 5878 N N . ALA B 1 90 ? -19.812 19.828 28.703 1 92.25 90 ALA B N 1
ATOM 5879 C CA . ALA B 1 90 ? -20.109 20.25 27.344 1 92.25 90 ALA B CA 1
ATOM 5880 C C . ALA B 1 90 ? -21.609 20.484 27.156 1 92.25 90 ALA B C 1
ATOM 5882 O O . ALA B 1 90 ? -22.406 19.578 27.312 1 92.25 90 ALA B O 1
ATOM 5883 N N . ASN B 1 91 ? -21.922 21.688 26.828 1 90.94 91 ASN B N 1
ATOM 5884 C CA . ASN B 1 91 ? -23.328 22.062 26.703 1 90.94 91 ASN B CA 1
ATOM 5885 C C . ASN B 1 91 ? -23.781 22.109 25.25 1 90.94 91 ASN B C 1
ATOM 5887 O O . ASN B 1 91 ? -22.953 22.297 24.344 1 90.94 91 ASN B O 1
ATOM 5891 N N . HIS B 1 92 ? -25.094 21.906 25.109 1 91.56 92 HIS B N 1
ATOM 5892 C CA . HIS B 1 92 ? -25.656 22.047 23.766 1 91.56 92 HIS B CA 1
ATOM 5893 C C . HIS B 1 92 ? -25.531 23.484 23.266 1 91.56 92 HIS B C 1
ATOM 5895 O O . HIS B 1 92 ? -25.578 24.422 24.062 1 91.56 92 HIS B O 1
ATOM 5901 N N . GLY B 1 93 ? -25.25 23.625 22.016 1 91.75 93 GLY B N 1
ATOM 5902 C CA . GLY B 1 93 ? -25.172 24.938 21.422 1 91.75 93 GLY B CA 1
ATOM 5903 C C . GLY B 1 93 ? -23.781 25.531 21.484 1 91.75 93 GLY B C 1
ATOM 5904 O O . GLY B 1 93 ? -23.578 26.703 21.109 1 91.75 93 GLY B O 1
ATOM 5905 N N . GLU B 1 94 ? -22.938 24.656 22 1 92.75 94 GLU B N 1
ATOM 5906 C CA . GLU B 1 94 ? -21.578 25.172 22.172 1 92.75 94 GLU B CA 1
ATOM 5907 C C . GLU B 1 94 ? -20.547 24.25 21.531 1 92.75 94 GLU B C 1
ATOM 5909 O O . GLU B 1 94 ? -20.781 23.047 21.422 1 92.75 94 GLU B O 1
ATOM 5914 N N . VAL B 1 95 ? -19.484 24.844 21.094 1 94.56 95 VAL B N 1
ATOM 5915 C CA . VAL B 1 95 ? -18.328 24.109 20.625 1 94.56 95 VAL B CA 1
ATOM 5916 C C . VAL B 1 95 ? -17.266 24.047 21.734 1 94.56 95 VAL B C 1
ATOM 5918 O O . VAL B 1 95 ? -16.781 25.078 22.188 1 94.56 95 VAL B O 1
ATOM 5921 N N . LEU B 1 96 ? -17.047 22.812 22.188 1 94.62 96 LEU B N 1
ATOM 5922 C CA . LEU B 1 96 ? -15.984 22.578 23.172 1 94.62 96 LEU B CA 1
ATOM 5923 C C . LEU B 1 96 ? -14.711 22.094 22.484 1 94.62 96 LEU B C 1
ATOM 5925 O O . LEU B 1 96 ? -14.734 21.062 21.797 1 94.62 96 LEU B O 1
ATOM 5929 N N . ALA B 1 97 ? -13.664 22.766 22.625 1 94.5 97 ALA B N 1
ATOM 5930 C CA . ALA B 1 97 ? -12.383 22.375 22.031 1 94.5 97 ALA B CA 1
ATOM 5931 C C . ALA B 1 97 ? -11.438 21.812 23.078 1 94.5 97 ALA B C 1
ATOM 5933 O O . ALA B 1 97 ? -11.156 22.484 24.094 1 94.5 97 ALA B O 1
ATOM 5934 N N . ILE B 1 98 ? -11.047 20.625 22.891 1 93.69 98 ILE B N 1
ATOM 5935 C CA . ILE B 1 98 ? -10.023 20.016 23.734 1 93.69 98 ILE B CA 1
ATOM 5936 C C . ILE B 1 98 ? -8.641 20.297 23.156 1 93.69 98 ILE B C 1
ATOM 5938 O O . ILE B 1 98 ? -8.352 19.906 22.016 1 93.69 98 ILE B O 1
ATOM 5942 N N . ALA B 1 99 ? -7.867 20.984 23.875 1 90.38 99 ALA B N 1
ATOM 5943 C CA . ALA B 1 99 ? -6.539 21.359 23.391 1 90.38 99 ALA B CA 1
ATOM 5944 C C . ALA B 1 99 ? -5.457 20.938 24.391 1 90.38 99 ALA B C 1
ATOM 5946 O O . ALA B 1 99 ? -5.734 20.766 25.578 1 90.38 99 ALA B O 1
ATOM 5947 N N . GLY B 1 100 ? -4.262 20.719 23.906 1 85.81 100 GLY B N 1
ATOM 5948 C CA . GLY B 1 100 ? -3.105 20.312 24.688 1 85.81 100 GLY B CA 1
ATOM 5949 C C . GLY B 1 100 ? -1.918 19.906 23.844 1 85.81 100 GLY B C 1
ATOM 5950 O O . GLY B 1 100 ? -2.055 19.688 22.641 1 85.81 100 GLY B O 1
ATOM 5951 N N . PRO B 1 101 ? -0.822 19.875 24.547 1 76.69 101 PRO B N 1
ATOM 5952 C CA . PRO B 1 101 ? 0.36 19.422 23.812 1 76.69 101 PRO B CA 1
ATOM 5953 C C . PRO B 1 101 ? 0.249 17.953 23.359 1 76.69 101 PRO B C 1
ATOM 5955 O O . PRO B 1 101 ? -0.689 17.266 23.75 1 76.69 101 PRO B O 1
ATOM 5958 N N . SER B 1 102 ? 1.124 17.578 22.453 1 71.19 102 SER B N 1
ATOM 5959 C CA . SER B 1 102 ? 1.119 16.203 21.953 1 71.19 102 SER B CA 1
ATOM 5960 C C . SER B 1 102 ? 1.263 15.195 23.094 1 71.19 102 SER B C 1
ATOM 5962 O O . SER B 1 102 ? 2.049 15.406 24.016 1 71.19 102 SER B O 1
ATOM 5964 N N . GLY B 1 103 ? 0.504 14.211 23.156 1 72.19 103 GLY B N 1
ATOM 5965 C CA . GLY B 1 103 ? 0.557 13.172 24.172 1 72.19 103 GLY B CA 1
ATOM 5966 C C . GLY B 1 103 ? -0.301 13.477 25.375 1 72.19 103 GLY B C 1
ATOM 5967 O O . GLY B 1 103 ? -0.166 12.836 26.422 1 72.19 103 GLY B O 1
ATOM 5968 N N . SER B 1 104 ? -1.065 14.477 25.266 1 79.06 104 SER B N 1
ATOM 5969 C CA . SER B 1 104 ? -1.884 14.867 26.406 1 79.06 104 SER B CA 1
ATOM 5970 C C . SER B 1 104 ? -3.137 14.008 26.516 1 79.06 104 SER B C 1
ATOM 5972 O O . SER B 1 104 ? -4 14.258 27.359 1 79.06 104 SER B O 1
ATOM 5974 N N . SER B 1 105 ? -3.334 12.984 25.625 1 83.62 105 SER B N 1
ATOM 5975 C CA . SER B 1 105 ? -4.434 12.023 25.656 1 83.62 105 SER B CA 1
ATOM 5976 C C . SER B 1 105 ? -5.73 12.656 25.156 1 83.62 105 SER B C 1
ATOM 5978 O O . SER B 1 105 ? -6.809 12.367 25.688 1 83.62 105 SER B O 1
ATOM 5980 N N . LYS B 1 106 ? -5.648 13.695 24.328 1 87.62 106 LYS B N 1
ATOM 5981 C CA . LYS B 1 106 ? -6.82 14.359 23.766 1 87.62 106 LYS B CA 1
ATOM 5982 C C . LYS B 1 106 ? -7.734 13.359 23.062 1 87.62 106 LYS B C 1
ATOM 5984 O O . LYS B 1 106 ? -8.945 13.336 23.312 1 87.62 106 LYS B O 1
ATOM 5989 N N . SER B 1 107 ? -7.129 12.523 22.219 1 84.69 107 SER B N 1
ATOM 5990 C CA . SER B 1 107 ? -7.902 11.555 21.453 1 84.69 107 SER B CA 1
ATOM 5991 C C . SER B 1 107 ? -8.484 10.477 22.359 1 84.69 107 SER B C 1
ATOM 5993 O O . SER B 1 107 ? -9.586 9.984 22.109 1 84.69 107 SER B O 1
ATOM 5995 N N . THR B 1 108 ? -7.762 10.133 23.438 1 85 108 THR B N 1
ATOM 5996 C CA . THR B 1 108 ? -8.258 9.156 24.391 1 85 108 THR B CA 1
ATOM 5997 C C . THR B 1 108 ? -9.5 9.68 25.109 1 85 108 THR B C 1
ATOM 5999 O O . THR B 1 108 ? -10.461 8.938 25.328 1 85 108 THR B O 1
ATOM 6002 N N . LEU B 1 109 ? -9.367 10.922 25.453 1 91.31 109 LEU B N 1
ATOM 6003 C CA . LEU B 1 109 ? -10.531 11.531 26.094 1 91.31 109 LEU B CA 1
ATOM 6004 C C . LEU B 1 109 ? -11.719 11.555 25.141 1 91.31 109 LEU B C 1
ATOM 6006 O O . LEU B 1 109 ? -12.844 11.234 25.547 1 91.31 109 LEU B O 1
ATOM 6010 N N . LEU B 1 110 ? -11.469 11.961 23.922 1 90.75 110 LEU B N 1
ATOM 6011 C CA . LEU B 1 110 ? -12.531 12.008 22.922 1 90.75 110 LEU B CA 1
ATOM 6012 C C . LEU B 1 110 ? -13.141 10.625 22.703 1 90.75 110 LEU B C 1
ATOM 6014 O O . LEU B 1 110 ? -14.367 10.492 22.578 1 90.75 110 LEU B O 1
ATOM 6018 N N . ASP B 1 111 ? -12.344 9.602 22.688 1 86.62 111 ASP B N 1
ATOM 6019 C CA . ASP B 1 111 ? -12.812 8.219 22.547 1 86.62 111 ASP B CA 1
ATOM 6020 C C . ASP B 1 111 ? -13.648 7.789 23.75 1 86.62 111 ASP B C 1
ATOM 6022 O O . ASP B 1 111 ? -14.633 7.074 23.594 1 86.62 111 ASP B O 1
ATOM 6026 N N . ALA B 1 112 ? -13.203 8.18 24.859 1 87.31 112 ALA B N 1
ATOM 6027 C CA . ALA B 1 112 ? -13.93 7.859 26.078 1 87.31 112 ALA B CA 1
ATOM 6028 C C . ALA B 1 112 ? -15.312 8.508 26.078 1 87.31 112 ALA B C 1
ATOM 6030 O O . ALA B 1 112 ? -16.312 7.871 26.438 1 87.31 112 ALA B O 1
ATOM 6031 N N . LEU B 1 113 ? -15.305 9.703 25.656 1 89.44 113 LEU B N 1
ATOM 6032 C CA . LEU B 1 113 ? -16.562 10.438 25.641 1 89.44 113 LEU B CA 1
ATOM 6033 C C . LEU B 1 113 ? -17.516 9.875 24.594 1 89.44 113 LEU B C 1
ATOM 6035 O O . LEU B 1 113 ? -18.734 9.906 24.766 1 89.44 113 LEU B O 1
ATOM 6039 N N . ALA B 1 114 ? -16.922 9.422 23.5 1 85.44 114 ALA B N 1
ATOM 6040 C CA . ALA B 1 114 ? -17.719 8.891 22.391 1 85.44 114 ALA B CA 1
ATOM 6041 C C . ALA B 1 114 ? -18.172 7.461 22.688 1 85.44 114 ALA B C 1
ATOM 6043 O O . ALA B 1 114 ? -18.906 6.863 21.906 1 85.44 114 ALA B O 1
ATOM 6044 N N . GLY B 1 115 ? -17.688 6.953 23.75 1 78.56 115 GLY B N 1
ATOM 6045 C CA . GLY B 1 115 ? -18.062 5.598 24.125 1 78.56 115 GLY B CA 1
ATOM 6046 C C . GLY B 1 115 ? -17.312 4.535 23.359 1 78.56 115 GLY B C 1
ATOM 6047 O O . GLY B 1 115 ? -17.812 3.432 23.141 1 78.56 115 GLY B O 1
ATOM 6048 N N . ARG B 1 116 ? -16.188 4.844 22.891 1 76.12 116 ARG B N 1
ATOM 6049 C CA . ARG B 1 116 ? -15.414 3.924 22.078 1 76.12 116 ARG B CA 1
ATOM 6050 C C . ARG B 1 116 ? -14.43 3.127 22.922 1 76.12 116 ARG B C 1
ATOM 6052 O O . ARG B 1 116 ? -13.75 2.23 22.422 1 76.12 116 ARG B O 1
ATOM 6059 N N . ILE B 1 117 ? -14.297 3.529 24.203 1 77.56 117 ILE B N 1
ATOM 6060 C CA . ILE B 1 117 ? -13.469 2.795 25.141 1 77.56 117 ILE B CA 1
ATOM 6061 C C . ILE B 1 117 ? -14.352 1.92 26.031 1 77.56 117 ILE B C 1
ATOM 6063 O O . ILE B 1 117 ? -15.445 2.328 26.422 1 77.56 117 ILE B O 1
ATOM 6067 N N . ASP B 1 118 ? -13.859 0.74 26.266 1 74.38 118 ASP B N 1
ATOM 6068 C CA . ASP B 1 118 ? -14.602 -0.177 27.109 1 74.38 118 ASP B CA 1
ATOM 6069 C C . ASP B 1 118 ? -14.914 0.459 28.469 1 74.38 118 ASP B C 1
ATOM 6071 O O . ASP B 1 118 ? -14.016 0.986 29.125 1 74.38 118 ASP B O 1
ATOM 6075 N N . ARG B 1 119 ? -16.141 0.39 28.859 1 71.81 119 ARG B N 1
ATOM 6076 C CA . ARG B 1 119 ? -16.625 1.017 30.094 1 71.81 119 ARG B CA 1
ATOM 6077 C C . ARG B 1 119 ? -15.953 0.4 31.312 1 71.81 119 ARG B C 1
ATOM 6079 O O . ARG B 1 119 ? -15.797 1.061 32.344 1 71.81 119 ARG B O 1
ATOM 6086 N N . ARG B 1 120 ? -15.594 -0.896 31.188 1 69.31 120 ARG B N 1
ATOM 6087 C CA . ARG B 1 120 ? -14.992 -1.602 32.312 1 69.31 120 ARG B CA 1
ATOM 6088 C C . ARG B 1 120 ? -13.617 -1.031 32.625 1 69.31 120 ARG B C 1
ATOM 6090 O O . ARG B 1 120 ? -13.133 -1.168 33.75 1 69.31 120 ARG B O 1
ATOM 6097 N N . SER B 1 121 ? -13.062 -0.372 31.656 1 78.25 121 SER B N 1
ATOM 6098 C CA . SER B 1 121 ? -11.719 0.161 31.844 1 78.25 121 SER B CA 1
ATOM 6099 C C . SER B 1 121 ? -11.758 1.622 32.281 1 78.25 121 SER B C 1
ATOM 6101 O O . SER B 1 121 ? -10.719 2.211 32.594 1 78.25 121 SER B O 1
ATOM 6103 N N . LEU B 1 122 ? -12.922 2.158 32.25 1 84 122 LEU B N 1
ATOM 6104 C CA . LEU B 1 122 ? -13.086 3.562 32.625 1 84 122 LEU B CA 1
ATOM 6105 C C . LEU B 1 122 ? -13.625 3.695 34.031 1 84 122 LEU B C 1
ATOM 6107 O O . LEU B 1 122 ? -14.492 2.928 34.469 1 84 122 LEU B O 1
ATOM 6111 N N . ARG B 1 123 ? -12.938 4.449 34.844 1 86.38 123 ARG B N 1
ATOM 6112 C CA . ARG B 1 123 ? -13.461 4.836 36.156 1 86.38 123 ARG B CA 1
ATOM 6113 C C . ARG B 1 123 ? -14.039 6.246 36.125 1 86.38 123 ARG B C 1
ATOM 6115 O O . ARG B 1 123 ? -13.555 7.102 35.375 1 86.38 123 ARG B O 1
ATOM 6122 N N . GLY B 1 124 ? -15.086 6.492 36.75 1 86.5 124 GLY B N 1
ATOM 6123 C CA . GLY B 1 124 ? -15.812 7.75 36.719 1 86.5 124 GLY B CA 1
ATOM 6124 C C . GLY B 1 124 ? -17.125 7.652 35.969 1 86.5 124 GLY B C 1
ATOM 6125 O O . GLY B 1 124 ? -17.656 6.555 35.781 1 86.5 124 GLY B O 1
ATOM 6126 N N . SER B 1 125 ? -17.766 8.875 35.719 1 85.94 125 SER B N 1
ATOM 6127 C CA . SER B 1 125 ? -19.078 8.812 35.094 1 85.94 125 SER B CA 1
ATOM 6128 C C . SER B 1 125 ? -19.203 9.852 33.969 1 85.94 125 SER B C 1
ATOM 6130 O O . SER B 1 125 ? -18.672 10.961 34.094 1 85.94 125 SER B O 1
ATOM 6132 N N . ILE B 1 126 ? -19.688 9.461 32.938 1 88.19 126 ILE B N 1
ATOM 6133 C CA . ILE B 1 126 ? -20.078 10.328 31.844 1 88.19 126 ILE B CA 1
ATOM 6134 C C . ILE B 1 126 ? -21.609 10.398 31.781 1 88.19 126 ILE B C 1
ATOM 6136 O O . ILE B 1 126 ? -22.281 9.375 31.609 1 88.19 126 ILE B O 1
ATOM 6140 N N . LEU B 1 127 ? -22.094 11.57 32 1 87.38 127 LEU B N 1
ATOM 6141 C CA . LEU B 1 127 ? -23.547 11.742 32.031 1 87.38 127 LEU B CA 1
ATOM 6142 C C . LEU B 1 127 ? -24.031 12.523 30.812 1 87.38 127 LEU B C 1
ATOM 6144 O O . LEU B 1 127 ? -23.375 13.477 30.375 1 87.38 127 LEU B O 1
ATOM 6148 N N . VAL B 1 128 ? -25.078 12.031 30.25 1 86.69 128 VAL B N 1
ATOM 6149 C CA . VAL B 1 128 ? -25.766 12.734 29.172 1 86.69 128 VAL B CA 1
ATOM 6150 C C . VAL B 1 128 ? -27.125 13.211 29.672 1 86.69 128 VAL B C 1
ATOM 6152 O O . VAL B 1 128 ? -28 12.406 29.984 1 86.69 128 VAL B O 1
ATOM 6155 N N . ASN B 1 129 ? -27.266 14.453 29.656 1 82.75 129 ASN B N 1
ATOM 6156 C CA . ASN B 1 129 ? -28.469 15.031 30.25 1 82.75 129 ASN B CA 1
ATOM 6157 C C . ASN B 1 129 ? -28.75 14.453 31.625 1 82.75 129 ASN B C 1
ATOM 6159 O O . ASN B 1 129 ? -29.875 14.07 31.922 1 82.75 129 ASN B O 1
ATOM 6163 N N . GLY B 1 130 ? -27.703 14.203 32.312 1 79.19 130 GLY B N 1
ATOM 6164 C CA . GLY B 1 130 ? -27.828 13.75 33.688 1 79.19 130 GLY B CA 1
ATOM 6165 C C . GLY B 1 130 ? -27.922 12.242 33.812 1 79.19 130 GLY B C 1
ATOM 6166 O O . GLY B 1 130 ? -27.891 11.711 34.906 1 79.19 130 GLY B O 1
ATOM 6167 N N . MET B 1 131 ? -28.016 11.555 32.719 1 81 131 MET B N 1
ATOM 6168 C CA . MET B 1 131 ? -28.094 10.102 32.719 1 81 131 MET B CA 1
ATOM 6169 C C . MET B 1 131 ? -26.812 9.469 32.219 1 81 131 MET B C 1
ATOM 6171 O O . MET B 1 131 ? -26.172 10.016 31.312 1 81 131 MET B O 1
ATOM 6175 N N . PRO B 1 132 ? -26.5 8.398 32.75 1 80.75 132 PRO B N 1
ATOM 6176 C CA . PRO B 1 132 ? -25.297 7.719 32.281 1 80.75 132 PRO B CA 1
ATOM 6177 C C . PRO B 1 132 ? -25.406 7.309 30.797 1 80.75 132 PRO B C 1
ATOM 6179 O O . PRO B 1 132 ? -26.5 6.984 30.328 1 80.75 132 PRO B O 1
ATOM 6182 N N . ILE B 1 133 ? -24.312 7.406 30.156 1 78.25 133 ILE B N 1
ATOM 6183 C CA . ILE B 1 133 ? -24.234 7.082 28.734 1 78.25 133 ILE B CA 1
ATOM 6184 C C . ILE B 1 133 ? -24.625 5.621 28.516 1 78.25 133 ILE B C 1
ATOM 6186 O O . ILE B 1 133 ? -24.266 4.75 29.312 1 78.25 133 ILE B O 1
ATOM 6190 N N . ASP B 1 134 ? -25.531 5.41 27.578 1 68.75 134 ASP B N 1
ATOM 6191 C CA . ASP B 1 134 ? -25.922 4.055 27.203 1 68.75 134 ASP B CA 1
ATOM 6192 C C . ASP B 1 134 ? -25.516 3.736 25.781 1 68.75 134 ASP B C 1
ATOM 6194 O O . ASP B 1 134 ? -24.844 4.539 25.125 1 68.75 134 ASP B O 1
ATOM 6198 N N . GLN B 1 135 ? -25.688 2.633 25.328 1 64.25 135 GLN B N 1
ATOM 6199 C CA . GLN B 1 135 ? -25.312 2.164 24 1 64.25 135 GLN B CA 1
ATOM 6200 C C . GLN B 1 135 ? -26 2.979 22.906 1 64.25 135 GLN B C 1
ATOM 6202 O O . GLN B 1 135 ? -25.5 3.078 21.781 1 64.25 135 GLN B O 1
ATOM 6207 N N . THR B 1 136 ? -27.094 3.58 23.344 1 67.12 136 THR B N 1
ATOM 6208 C CA . THR B 1 136 ? -27.844 4.359 22.359 1 67.12 136 THR B CA 1
ATOM 6209 C C . THR B 1 136 ? -27.125 5.672 22.047 1 67.12 136 THR B C 1
ATOM 6211 O O . THR B 1 136 ? -27.391 6.305 21.031 1 67.12 136 THR B O 1
ATOM 6214 N N . PHE B 1 137 ? -26.172 5.934 22.906 1 76.69 137 PHE B N 1
ATOM 6215 C CA . PHE B 1 137 ? -25.469 7.195 22.734 1 76.69 137 PHE B CA 1
ATOM 6216 C C . PHE B 1 137 ? -24.641 7.172 21.453 1 76.69 137 PHE B C 1
ATOM 6218 O O . PHE B 1 137 ? -24.5 8.195 20.781 1 76.69 137 PHE B O 1
ATOM 6225 N N . ARG B 1 138 ? -24.219 6.074 21.109 1 70.94 138 ARG B N 1
ATOM 6226 C CA . ARG B 1 138 ? -23.422 5.957 19.906 1 70.94 138 ARG B CA 1
ATOM 6227 C C . ARG B 1 138 ? -24.25 6.227 18.656 1 70.94 138 ARG B C 1
ATOM 6229 O O . ARG B 1 138 ? -23.734 6.699 17.641 1 70.94 138 ARG B O 1
ATOM 6236 N N . ARG B 1 139 ? -25.5 6.047 18.875 1 67.56 139 ARG B N 1
ATOM 6237 C CA . ARG B 1 139 ? -26.391 6.242 17.734 1 67.56 139 ARG B CA 1
ATOM 6238 C C . ARG B 1 139 ? -26.734 7.715 17.547 1 67.56 139 ARG B C 1
ATOM 6240 O O . ARG B 1 139 ? -27 8.164 16.438 1 67.56 139 ARG B O 1
ATOM 6247 N N . VAL B 1 140 ? -26.703 8.281 18.656 1 75 140 VAL B N 1
ATOM 6248 C CA . VAL B 1 140 ? -27.125 9.672 18.594 1 75 140 VAL B CA 1
ATOM 6249 C C . VAL B 1 140 ? -25.906 10.586 18.469 1 75 140 VAL B C 1
ATOM 6251 O O . VAL B 1 140 ? -26.047 11.797 18.297 1 75 140 VAL B O 1
ATOM 6254 N N . SER B 1 141 ? -24.781 9.938 18.484 1 83.44 141 SER B N 1
ATOM 6255 C CA . SER B 1 141 ? -23.547 10.727 18.391 1 83.44 141 SER B CA 1
ATOM 6256 C C . SER B 1 141 ? -22.828 10.453 17.078 1 83.44 141 SER B C 1
ATOM 6258 O O . SER B 1 141 ? -23.078 9.438 16.422 1 83.44 141 SER B O 1
ATOM 6260 N N . GLY B 1 142 ? -22.172 11.422 16.578 1 82.56 142 GLY B N 1
ATOM 6261 C CA . GLY B 1 142 ? -21.297 11.297 15.414 1 82.56 142 GLY B CA 1
ATOM 6262 C C . GLY B 1 142 ? -19.828 11.438 15.766 1 82.56 142 GLY B C 1
ATOM 6263 O O . GLY B 1 142 ? -19.453 12.242 16.625 1 82.56 142 GLY B O 1
ATOM 6264 N N . TYR B 1 143 ? -19.016 10.523 15.203 1 84.31 143 TYR B N 1
ATOM 6265 C CA . TYR B 1 143 ? -17.578 10.578 15.43 1 84.31 143 TYR B CA 1
ATOM 6266 C C . TYR B 1 143 ? -16.828 10.68 14.109 1 84.31 143 TYR B C 1
ATOM 6268 O O . TYR B 1 143 ? -16.922 9.789 13.258 1 84.31 143 TYR B O 1
ATOM 6276 N N . VAL B 1 144 ? -16.125 11.75 13.969 1 83.62 144 VAL B N 1
ATOM 6277 C CA . VAL B 1 144 ? -15.289 11.953 12.789 1 83.62 144 VAL B CA 1
ATOM 6278 C C . VAL B 1 144 ? -13.828 11.727 13.156 1 83.62 144 VAL B C 1
ATOM 6280 O O . VAL B 1 144 ? -13.273 12.453 13.984 1 83.62 144 VAL B O 1
ATOM 6283 N N . MET B 1 145 ? -13.219 10.734 12.508 1 77.75 145 MET B N 1
ATOM 6284 C CA . MET B 1 145 ? -11.828 10.398 12.789 1 77.75 145 MET B CA 1
ATOM 6285 C C . MET B 1 145 ? -10.883 11.32 12.023 1 77.75 145 MET B C 1
ATOM 6287 O O . MET B 1 145 ? -11.312 12.094 11.18 1 77.75 145 MET B O 1
ATOM 6291 N N . GLN B 1 146 ? -9.617 11.156 12.391 1 71.38 146 GLN B N 1
ATOM 6292 C CA . GLN B 1 146 ? -8.586 12.008 11.82 1 71.38 146 GLN B CA 1
ATOM 6293 C C . GLN B 1 146 ? -8.352 11.68 10.352 1 71.38 146 GLN B C 1
ATOM 6295 O O . GLN B 1 146 ? -8.164 12.578 9.531 1 71.38 146 GLN B O 1
ATOM 6300 N N . ASP B 1 147 ? -8.312 10.406 10.016 1 71.12 147 ASP B N 1
ATOM 6301 C CA . ASP B 1 147 ? -8.055 10 8.641 1 71.12 147 ASP B CA 1
ATOM 6302 C C . ASP B 1 147 ? -9.352 9.828 7.859 1 71.12 147 ASP B C 1
ATOM 6304 O O . ASP B 1 147 ? -10.344 9.328 8.398 1 71.12 147 ASP B O 1
ATOM 6308 N N . ASP B 1 148 ? -9.258 10.422 6.629 1 72.69 148 ASP B N 1
ATOM 6309 C CA . ASP B 1 148 ? -10.43 10.328 5.762 1 72.69 148 ASP B CA 1
ATOM 6310 C C . ASP B 1 148 ? -10.43 9.008 4.992 1 72.69 148 ASP B C 1
ATOM 6312 O O . ASP B 1 148 ? -9.391 8.586 4.473 1 72.69 148 ASP B O 1
ATOM 6316 N N . ALA B 1 149 ? -11.344 8.172 5.246 1 75.56 149 ALA B N 1
ATOM 6317 C CA . ALA B 1 149 ? -11.461 6.934 4.477 1 75.56 149 ALA B CA 1
ATOM 6318 C C . ALA B 1 149 ? -12.664 6.977 3.547 1 75.56 149 ALA B C 1
ATOM 6320 O O . ALA B 1 149 ? -13.742 6.492 3.898 1 75.56 149 ALA B O 1
ATOM 6321 N N . LEU B 1 150 ? -12.594 7.641 2.369 1 85.44 150 LEU B N 1
ATOM 6322 C CA . LEU B 1 150 ? -13.648 7.773 1.367 1 85.44 150 LEU B CA 1
ATOM 6323 C C . LEU B 1 150 ? -13.258 7.074 0.071 1 85.44 150 LEU B C 1
ATOM 6325 O O . LEU B 1 150 ? -12.07 6.902 -0.213 1 85.44 150 LEU B O 1
ATOM 6329 N N . TYR B 1 151 ? -14.211 6.598 -0.582 1 85.88 151 TYR B N 1
ATOM 6330 C CA . TYR B 1 151 ? -13.93 5.996 -1.881 1 85.88 151 TYR B CA 1
ATOM 6331 C C . TYR B 1 151 ? -13.555 7.059 -2.906 1 85.88 151 TYR B C 1
ATOM 6333 O O . TYR B 1 151 ? -14.352 7.957 -3.195 1 85.88 151 TYR B O 1
ATOM 6341 N N . PRO B 1 152 ? -12.406 6.953 -3.543 1 84.81 152 PRO B N 1
ATOM 6342 C CA . PRO B 1 152 ? -11.891 8.023 -4.402 1 84.81 152 PRO B CA 1
ATOM 6343 C C . PRO B 1 152 ? -12.688 8.18 -5.695 1 84.81 152 PRO B C 1
ATOM 6345 O O . PRO B 1 152 ? -12.719 9.266 -6.277 1 84.81 152 PRO B O 1
ATOM 6348 N N . VAL B 1 153 ? -13.414 7.203 -6.137 1 87.12 153 VAL B N 1
ATOM 6349 C CA . VAL B 1 153 ? -14.016 7.234 -7.469 1 87.12 153 VAL B CA 1
ATOM 6350 C C . VAL B 1 153 ? -15.445 7.77 -7.379 1 87.12 153 VAL B C 1
ATOM 6352 O O . VAL B 1 153 ? -16.047 8.109 -8.398 1 87.12 153 VAL B O 1
ATOM 6355 N N . LEU B 1 154 ? -15.969 7.891 -6.191 1 90.25 154 LEU B N 1
ATOM 6356 C CA . LEU B 1 154 ? -17.312 8.422 -6.02 1 90.25 154 LEU B CA 1
ATOM 6357 C C . LEU B 1 154 ? -17.297 9.945 -5.949 1 90.25 154 LEU B C 1
ATOM 6359 O O . LEU B 1 154 ? -16.328 10.539 -5.496 1 90.25 154 LEU B O 1
ATOM 6363 N N . THR B 1 155 ? -18.359 10.5 -6.434 1 93.62 155 THR B N 1
ATOM 6364 C CA . THR B 1 155 ? -18.516 11.945 -6.293 1 93.62 155 THR B CA 1
ATOM 6365 C C . THR B 1 155 ? -18.938 12.312 -4.871 1 93.62 155 THR B C 1
ATOM 6367 O O . THR B 1 155 ? -19.359 11.445 -4.102 1 93.62 155 THR B O 1
ATOM 6370 N N . VAL B 1 156 ? -18.812 13.578 -4.613 1 94.81 156 VAL B N 1
ATOM 6371 C CA . VAL B 1 156 ? -19.203 14.07 -3.297 1 94.81 156 VAL B CA 1
ATOM 6372 C C . VAL B 1 156 ? -20.688 13.805 -3.07 1 94.81 156 VAL B C 1
ATOM 6374 O O . VAL B 1 156 ? -21.078 13.266 -2.035 1 94.81 156 VAL B O 1
ATOM 6377 N N . ARG B 1 157 ? -21.453 14.102 -3.994 1 95.06 157 ARG B N 1
ATOM 6378 C CA . ARG B 1 157 ? -22.906 13.914 -3.906 1 95.06 157 ARG B CA 1
ATOM 6379 C C . ARG B 1 157 ? -23.266 12.438 -3.729 1 95.06 157 ARG B C 1
ATOM 6381 O O . ARG B 1 157 ? -24.109 12.094 -2.908 1 95.06 157 ARG B O 1
ATOM 6388 N N . GLU B 1 158 ? -22.672 11.609 -4.48 1 94.06 158 GLU B N 1
ATOM 6389 C CA . GLU B 1 158 ? -22.922 10.18 -4.383 1 94.06 158 GLU B CA 1
ATOM 6390 C C . GLU B 1 158 ? -22.531 9.641 -3.008 1 94.06 158 GLU B C 1
ATOM 6392 O O . GLU B 1 158 ? -23.25 8.82 -2.43 1 94.06 158 GLU B O 1
ATOM 6397 N N . THR B 1 159 ? -21.344 10.047 -2.584 1 93.19 159 THR B N 1
ATOM 6398 C CA . THR B 1 159 ? -20.875 9.617 -1.276 1 93.19 159 THR B CA 1
ATOM 6399 C C . THR B 1 159 ? -21.875 9.961 -0.187 1 93.19 159 THR B C 1
ATOM 6401 O O . THR B 1 159 ? -22.188 9.133 0.664 1 93.19 159 THR B O 1
ATOM 6404 N N . LEU B 1 160 ? -22.406 11.148 -0.273 1 94.12 160 LEU B N 1
ATOM 6405 C CA . LEU B 1 160 ? -23.375 11.602 0.723 1 94.12 160 LEU B CA 1
ATOM 6406 C C . LEU B 1 160 ? -24.703 10.898 0.545 1 94.12 160 LEU B C 1
ATOM 6408 O O . LEU B 1 160 ? -25.391 10.586 1.528 1 94.12 160 LEU B O 1
ATOM 6412 N N . MET B 1 161 ? -25.062 10.656 -0.62 1 93.69 161 MET B N 1
ATOM 6413 C CA . MET B 1 161 ? -26.328 9.961 -0.879 1 93.69 161 MET B CA 1
ATOM 6414 C C . MET B 1 161 ? -26.266 8.531 -0.351 1 93.69 161 MET B C 1
ATOM 6416 O O . MET B 1 161 ? -27.25 8.039 0.222 1 93.69 161 MET B O 1
ATOM 6420 N N . PHE B 1 162 ? -25.203 7.895 -0.571 1 91.44 162 PHE B N 1
ATOM 6421 C CA . PHE B 1 162 ? -25.047 6.539 -0.048 1 91.44 162 PHE B CA 1
ATOM 6422 C C . PHE B 1 162 ? -25.094 6.539 1.476 1 91.44 162 PHE B C 1
ATOM 6424 O O . PHE B 1 162 ? -25.672 5.641 2.082 1 91.44 162 PHE B O 1
ATOM 6431 N N . SER B 1 163 ? -24.422 7.508 2.023 1 88.75 163 SER B N 1
ATOM 6432 C CA . SER B 1 163 ? -24.484 7.629 3.477 1 88.75 163 SER B CA 1
ATOM 6433 C C . SER B 1 163 ? -25.922 7.867 3.943 1 88.75 163 SER B C 1
ATOM 6435 O O . SER B 1 163 ? -26.359 7.285 4.938 1 88.75 163 SER B O 1
ATOM 6437 N N . ALA B 1 164 ? -26.641 8.719 3.256 1 90.25 164 ALA B N 1
ATOM 6438 C CA . ALA B 1 164 ? -28.031 9.016 3.596 1 90.25 164 ALA B CA 1
ATOM 6439 C C . ALA B 1 164 ? -28.891 7.762 3.51 1 90.25 164 ALA B C 1
ATOM 6441 O O . ALA B 1 164 ? -29.75 7.531 4.371 1 90.25 164 ALA B O 1
ATOM 6442 N N . ARG B 1 165 ? -28.672 7.02 2.553 1 89.88 165 ARG B N 1
ATOM 6443 C CA . ARG B 1 165 ? -29.484 5.82 2.33 1 89.88 165 ARG B CA 1
ATOM 6444 C C . ARG B 1 165 ? -29.172 4.754 3.371 1 89.88 165 ARG B C 1
ATOM 6446 O O . ARG B 1 165 ? -30.016 3.916 3.682 1 89.88 165 ARG B O 1
ATOM 6453 N N . LEU B 1 166 ? -28.031 4.84 3.941 1 85.88 166 LEU B N 1
ATOM 6454 C CA . LEU B 1 166 ? -27.625 3.818 4.895 1 85.88 166 LEU B CA 1
ATOM 6455 C C . LEU B 1 166 ? -27.922 4.254 6.324 1 85.88 166 LEU B C 1
ATOM 6457 O O . LEU B 1 166 ? -28.156 3.416 7.195 1 85.88 166 LEU B O 1
ATOM 6461 N N . ARG B 1 167 ? -27.906 5.539 6.562 1 81.88 167 ARG B N 1
ATOM 6462 C CA . ARG B 1 167 ? -27.938 6.008 7.945 1 81.88 167 ARG B CA 1
ATOM 6463 C C . ARG B 1 167 ? -29.312 6.586 8.289 1 81.88 167 ARG B C 1
ATOM 6465 O O . ARG B 1 167 ? -29.656 6.734 9.461 1 81.88 167 ARG B O 1
ATOM 6472 N N . LEU B 1 168 ? -30 6.961 7.336 1 84.44 168 LEU B N 1
ATOM 6473 C CA . LEU B 1 168 ? -31.328 7.52 7.586 1 84.44 168 LEU B CA 1
ATOM 6474 C C . LEU B 1 168 ? -32.406 6.426 7.559 1 84.44 168 LEU B C 1
ATOM 6476 O O . LEU B 1 168 ? -32.188 5.379 6.934 1 84.44 168 LEU B O 1
ATOM 6480 N N . PRO B 1 169 ? -33.438 6.668 8.297 1 79.75 169 PRO B N 1
ATOM 6481 C CA . PRO B 1 169 ? -34.469 5.637 8.375 1 79.75 169 PRO B CA 1
ATOM 6482 C C . PRO B 1 169 ? -35.031 5.242 7.004 1 79.75 169 PRO B C 1
ATOM 6484 O O . PRO B 1 169 ? -35.062 6.066 6.086 1 79.75 169 PRO B O 1
ATOM 6487 N N . SER B 1 170 ? -35.469 4.07 6.941 1 80 170 SER B N 1
ATOM 6488 C CA . SER B 1 170 ? -35.969 3.506 5.695 1 80 170 SER B CA 1
ATOM 6489 C C . SER B 1 170 ? -37.281 4.168 5.273 1 80 170 SER B C 1
ATOM 6491 O O . SER B 1 170 ? -37.656 4.078 4.109 1 80 170 SER B O 1
ATOM 6493 N N . THR B 1 171 ? -37.844 4.844 6.16 1 81.75 171 THR B N 1
ATOM 6494 C CA . THR B 1 171 ? -39.125 5.48 5.871 1 81.75 171 THR B CA 1
ATOM 6495 C C . THR B 1 171 ? -38.938 6.699 4.973 1 81.75 171 THR B C 1
ATOM 6497 O O . THR B 1 171 ? -39.875 7.18 4.359 1 81.75 171 THR B O 1
ATOM 6500 N N . TRP B 1 172 ? -37.719 7.125 4.848 1 86.81 172 TRP B N 1
ATOM 6501 C CA . TRP B 1 172 ? -37.438 8.289 4.012 1 86.81 172 TRP B CA 1
ATOM 6502 C C . TRP B 1 172 ? -37.406 7.914 2.535 1 86.81 172 TRP B C 1
ATOM 6504 O O . TRP B 1 172 ? -36.906 6.848 2.164 1 86.81 172 TRP B O 1
ATOM 6514 N N . THR B 1 173 ? -38.094 8.719 1.777 1 89.12 173 THR B N 1
ATOM 6515 C CA . THR B 1 173 ? -38.031 8.547 0.33 1 89.12 173 THR B CA 1
ATOM 6516 C C . THR B 1 173 ? -36.688 9.078 -0.21 1 89.12 173 THR B C 1
ATOM 6518 O O . THR B 1 173 ? -36 9.828 0.471 1 89.12 173 THR B O 1
ATOM 6521 N N . ASP B 1 174 ? -36.344 8.719 -1.349 1 89.88 174 ASP B N 1
ATOM 6522 C CA . ASP B 1 174 ? -35.094 9.148 -1.967 1 89.88 174 ASP B CA 1
ATOM 6523 C C . ASP B 1 174 ? -35.062 10.664 -2.166 1 89.88 174 ASP B C 1
ATOM 6525 O O . ASP B 1 174 ? -34 11.297 -2.084 1 89.88 174 ASP B O 1
ATOM 6529 N N . ASP B 1 175 ? -36.25 11.164 -2.387 1 91.56 175 ASP B N 1
ATOM 6530 C CA . ASP B 1 175 ? -36.312 12.609 -2.551 1 91.56 175 ASP B CA 1
ATOM 6531 C C . ASP B 1 175 ? -36.031 13.328 -1.234 1 91.56 175 ASP B C 1
ATOM 6533 O O . ASP B 1 175 ? -35.375 14.367 -1.224 1 91.56 175 ASP B O 1
ATOM 6537 N N . GLN B 1 176 ? -36.531 12.742 -0.232 1 90.69 176 GLN B N 1
ATOM 6538 C CA . GLN B 1 176 ? -36.25 13.297 1.088 1 90.69 176 GLN B CA 1
ATOM 6539 C C . GLN B 1 176 ? -34.781 13.195 1.434 1 90.69 176 GLN B C 1
ATOM 6541 O O . GLN B 1 176 ? -34.219 14.125 2.002 1 90.69 176 GLN B O 1
ATOM 6546 N N . ARG B 1 177 ? -34.25 12.117 1.083 1 92.19 177 ARG B N 1
ATOM 6547 C CA . ARG B 1 177 ? -32.844 11.914 1.327 1 92.19 177 ARG B CA 1
ATOM 6548 C C . ARG B 1 177 ? -32 12.891 0.519 1 92.19 177 ARG B C 1
ATOM 6550 O O . ARG B 1 177 ? -31.016 13.438 1.026 1 92.19 177 ARG B O 1
ATOM 6557 N N . MET B 1 178 ? -32.406 13.086 -0.702 1 93.5 178 MET B N 1
ATOM 6558 C CA . MET B 1 178 ? -31.688 14.016 -1.561 1 93.5 178 MET B CA 1
ATOM 6559 C C . MET B 1 178 ? -31.812 15.445 -1.034 1 93.5 178 MET B C 1
ATOM 6561 O O . MET B 1 178 ? -30.859 16.219 -1.12 1 93.5 178 MET B O 1
ATOM 6565 N N . ALA B 1 179 ? -32.875 15.703 -0.515 1 91.56 179 ALA B N 1
ATOM 6566 C CA . ALA B 1 179 ? -33.062 17.016 0.088 1 91.56 179 ALA B CA 1
ATOM 6567 C C . ALA B 1 179 ? -32.125 17.219 1.269 1 91.56 179 ALA B C 1
ATOM 6569 O O . ALA B 1 179 ? -31.547 18.297 1.431 1 91.56 179 ALA B O 1
ATOM 6570 N N . ARG B 1 180 ? -32.031 16.203 2.02 1 90.56 180 ARG B N 1
ATOM 6571 C CA . ARG B 1 180 ? -31.109 16.25 3.158 1 90.56 180 ARG B CA 1
ATOM 6572 C C . ARG B 1 180 ? -29.672 16.406 2.697 1 90.56 180 ARG B C 1
ATOM 6574 O O . ARG B 1 180 ? -28.906 17.172 3.287 1 90.56 180 ARG B O 1
ATOM 6581 N N . VAL B 1 181 ? -29.359 15.719 1.68 1 94.56 181 VAL B N 1
ATOM 6582 C CA . VAL B 1 181 ? -28.016 15.789 1.121 1 94.56 181 VAL B CA 1
ATOM 6583 C C . VAL B 1 181 ? -27.719 17.203 0.625 1 94.56 181 VAL B C 1
ATOM 6585 O O . VAL B 1 181 ? -26.656 17.75 0.88 1 94.56 181 VAL B O 1
ATOM 6588 N N . GLU B 1 182 ? -28.688 17.766 0.002 1 92.69 182 GLU B N 1
ATOM 6589 C CA . GLU B 1 182 ? -28.516 19.109 -0.537 1 92.69 182 GLU B CA 1
ATOM 6590 C C . GLU B 1 182 ? -28.344 20.141 0.581 1 92.69 182 GLU B C 1
ATOM 6592 O O . GLU B 1 182 ? -27.594 21.094 0.444 1 92.69 182 GLU B O 1
ATOM 6597 N N . ILE B 1 183 ? -29.031 19.891 1.608 1 87.88 183 ILE B N 1
ATOM 6598 C CA . ILE B 1 183 ? -28.922 20.781 2.764 1 87.88 183 ILE B CA 1
ATOM 6599 C C . ILE B 1 183 ? -27.516 20.703 3.352 1 87.88 183 ILE B C 1
ATOM 6601 O O . ILE B 1 183 ? -26.906 21.734 3.648 1 87.88 183 ILE B O 1
ATOM 6605 N N . ILE B 1 184 ? -27.047 19.531 3.484 1 89.5 184 ILE B N 1
ATOM 6606 C CA . ILE B 1 184 ? -25.734 19.328 4.078 1 89.5 184 ILE B CA 1
ATOM 6607 C C . ILE B 1 184 ? -24.656 19.891 3.154 1 89.5 184 ILE B C 1
ATOM 6609 O O . ILE B 1 184 ? -23.672 20.484 3.621 1 89.5 184 ILE B O 1
ATOM 6613 N N . LEU B 1 185 ? -24.875 19.703 1.873 1 91.94 185 LEU B N 1
ATOM 6614 C CA . LEU B 1 185 ? -23.938 20.25 0.897 1 91.94 185 LEU B CA 1
ATOM 6615 C C . LEU B 1 185 ? -23.875 21.766 1.008 1 91.94 185 LEU B C 1
ATOM 6617 O O . LEU B 1 185 ? -22.781 22.344 0.953 1 91.94 185 LEU B O 1
ATOM 6621 N N . ALA B 1 186 ? -24.938 22.312 1.195 1 84.62 186 ALA B N 1
ATOM 6622 C CA . ALA B 1 186 ? -25.016 23.766 1.318 1 84.62 186 ALA B CA 1
ATOM 6623 C C . ALA B 1 186 ? -24.422 24.234 2.643 1 84.62 186 ALA B C 1
ATOM 6625 O O . ALA B 1 186 ? -23.672 25.219 2.68 1 84.62 186 ALA B O 1
ATOM 6626 N N . GLU B 1 187 ? -24.75 23.484 3.631 1 80.62 187 GLU B N 1
ATOM 6627 C CA . GLU B 1 187 ? -24.312 23.859 4.969 1 80.62 187 GLU B CA 1
ATOM 6628 C C . GLU B 1 187 ? -22.781 23.797 5.078 1 80.62 187 GLU B C 1
ATOM 6630 O O . GLU B 1 187 ? -22.172 24.609 5.781 1 80.62 187 GLU B O 1
ATOM 6635 N N . LEU B 1 188 ? -22.234 22.844 4.375 1 85.69 188 LEU B N 1
ATOM 6636 C CA . LEU B 1 188 ? -20.781 22.656 4.496 1 85.69 188 LEU B CA 1
ATOM 6637 C C . LEU B 1 188 ? -20.062 23.266 3.303 1 85.69 188 LEU B C 1
ATOM 6639 O O . LEU B 1 188 ? -18.844 23.094 3.16 1 85.69 188 LEU B O 1
ATOM 6643 N N . GLY B 1 189 ? -20.719 23.969 2.439 1 81 189 GLY B N 1
ATOM 6644 C CA . GLY B 1 189 ? -20.125 24.656 1.308 1 81 189 GLY B CA 1
ATOM 6645 C C . GLY B 1 189 ? -19.547 23.703 0.273 1 81 189 GLY B C 1
ATOM 6646 O O . GLY B 1 189 ? -18.469 23.969 -0.288 1 81 189 GLY B O 1
ATOM 6647 N N . LEU B 1 190 ? -20.172 22.625 0.09 1 88.38 190 LEU B N 1
ATOM 6648 C CA . LEU B 1 190 ? -19.656 21.594 -0.809 1 88.38 190 LEU B CA 1
ATOM 6649 C C . LEU B 1 190 ? -20.406 21.609 -2.137 1 88.38 190 LEU B C 1
ATOM 6651 O O . LEU B 1 190 ? -20.125 20.797 -3.023 1 88.38 190 LEU B O 1
ATOM 6655 N N . GLN B 1 191 ? -21.281 22.547 -2.363 1 87.38 191 GLN B N 1
ATOM 6656 C CA . GLN B 1 191 ? -22.125 22.594 -3.549 1 87.38 191 GLN B CA 1
ATOM 6657 C C . GLN B 1 191 ? -21.297 22.734 -4.82 1 87.38 191 GLN B C 1
ATOM 6659 O O . GLN B 1 191 ? -21.547 22.047 -5.812 1 87.38 191 GLN B O 1
ATOM 6664 N N . PRO B 1 192 ? -20.25 23.516 -4.816 1 80.69 192 PRO B N 1
ATOM 6665 C CA . PRO B 1 192 ? -19.469 23.688 -6.047 1 80.69 192 PRO B CA 1
ATOM 6666 C C . PRO B 1 192 ? -18.734 22.406 -6.457 1 80.69 192 PRO B C 1
ATOM 6668 O O . PRO B 1 192 ? -18.453 22.219 -7.641 1 80.69 192 PRO B O 1
ATOM 6671 N N . CYS B 1 193 ? -18.438 21.609 -5.473 1 86.62 193 CYS B N 1
ATOM 6672 C CA . CYS B 1 193 ? -17.672 20.406 -5.789 1 86.62 193 CYS B CA 1
ATOM 6673 C C . CYS B 1 193 ? -18.516 19.156 -5.625 1 86.62 193 CYS B C 1
ATOM 6675 O O . CYS B 1 193 ? -17.984 18.047 -5.531 1 86.62 193 CYS B O 1
ATOM 6677 N N . ALA B 1 194 ? -19.781 19.312 -5.652 1 91.69 194 ALA B N 1
ATOM 6678 C CA . ALA B 1 194 ? -20.703 18.234 -5.359 1 91.69 194 ALA B CA 1
ATOM 6679 C C . ALA B 1 194 ? -20.578 17.109 -6.395 1 91.69 194 ALA B C 1
ATOM 6681 O O . ALA B 1 194 ? -20.781 15.938 -6.074 1 91.69 194 ALA B O 1
ATOM 6682 N N . ASP B 1 195 ? -20.203 17.453 -7.559 1 91.5 195 ASP B N 1
ATOM 6683 C CA . ASP B 1 195 ? -20.188 16.453 -8.625 1 91.5 195 ASP B CA 1
ATOM 6684 C C . ASP B 1 195 ? -18.766 16.078 -9.016 1 91.5 195 ASP B C 1
ATOM 6686 O O . ASP B 1 195 ? -18.547 15.391 -10.016 1 91.5 195 ASP B O 1
ATOM 6690 N N . LEU B 1 196 ? -17.891 16.547 -8.219 1 89.25 196 LEU B N 1
ATOM 6691 C CA . LEU B 1 196 ? -16.5 16.156 -8.422 1 89.25 196 LEU B CA 1
ATOM 6692 C C . LEU B 1 196 ? -16.203 14.867 -7.656 1 89.25 196 LEU B C 1
ATOM 6694 O O . LEU B 1 196 ? -16.797 14.594 -6.617 1 89.25 196 LEU B O 1
ATOM 6698 N N . VAL B 1 197 ? -15.305 14.109 -8.219 1 90.94 197 VAL B N 1
ATOM 6699 C CA . VAL B 1 197 ? -14.891 12.883 -7.559 1 90.94 197 VAL B CA 1
ATOM 6700 C C . VAL B 1 197 ? -14.008 13.211 -6.355 1 90.94 197 VAL B C 1
ATOM 6702 O O . VAL B 1 197 ? -13.352 14.25 -6.328 1 90.94 197 VAL B O 1
ATOM 6705 N N . ILE B 1 198 ? -14.008 12.391 -5.332 1 88.94 198 ILE B N 1
ATOM 6706 C CA . ILE B 1 198 ? -13.203 12.562 -4.133 1 88.94 198 ILE B CA 1
ATOM 6707 C C . ILE B 1 198 ? -11.719 12.5 -4.492 1 88.94 198 ILE B C 1
ATOM 6709 O O . ILE B 1 198 ? -10.938 13.375 -4.105 1 88.94 198 ILE B O 1
ATOM 6713 N N . GLY B 1 199 ? -11.32 11.477 -5.258 1 80.5 199 GLY B N 1
ATOM 6714 C CA . GLY B 1 199 ? -9.953 11.391 -5.742 1 80.5 199 GLY B CA 1
ATOM 6715 C C . GLY B 1 199 ? -9.008 10.758 -4.738 1 80.5 199 GLY B C 1
ATOM 6716 O O . GLY B 1 199 ? -9.383 10.516 -3.59 1 80.5 199 GLY B O 1
ATOM 6717 N N . ASP B 1 200 ? -7.785 10.328 -5.23 1 73.69 200 ASP B N 1
ATOM 6718 C CA . ASP B 1 200 ? -6.672 9.812 -4.434 1 73.69 200 ASP B CA 1
ATOM 6719 C C . ASP B 1 200 ? -5.332 10.312 -4.977 1 73.69 200 ASP B C 1
ATOM 6721 O O . ASP B 1 200 ? -5.277 11.328 -5.668 1 73.69 200 ASP B O 1
ATOM 6725 N N . ASP B 1 201 ? -4.262 9.688 -4.57 1 61.25 201 ASP B N 1
ATOM 6726 C CA . ASP B 1 201 ? -2.93 10.109 -4.996 1 61.25 201 ASP B CA 1
ATOM 6727 C C . ASP B 1 201 ? -2.748 9.914 -6.5 1 61.25 201 ASP B C 1
ATOM 6729 O O . ASP B 1 201 ? -1.941 10.609 -7.125 1 61.25 201 ASP B O 1
ATOM 6733 N N . LEU B 1 202 ? -3.564 9.094 -7.012 1 60.41 202 LEU B N 1
ATOM 6734 C CA . LEU B 1 202 ? -3.402 8.773 -8.43 1 60.41 202 LEU B CA 1
ATOM 6735 C C . LEU B 1 202 ? -4.375 9.578 -9.281 1 60.41 202 LEU B C 1
ATOM 6737 O O . LEU B 1 202 ? -4.07 9.922 -10.422 1 60.41 202 LEU B O 1
ATOM 6741 N N . VAL B 1 203 ? -5.59 9.852 -8.68 1 65.56 203 VAL B N 1
ATOM 6742 C CA . VAL B 1 203 ? -6.633 10.578 -9.391 1 65.56 203 VAL B CA 1
ATOM 6743 C C . VAL B 1 203 ? -6.93 11.891 -8.672 1 65.56 203 VAL B C 1
ATOM 6745 O O . VAL B 1 203 ? -7.246 11.898 -7.48 1 65.56 203 VAL B O 1
ATOM 6748 N N . ARG B 1 204 ? -6.809 12.945 -9.414 1 70.06 204 ARG B N 1
ATOM 6749 C CA . ARG B 1 204 ? -7.066 14.258 -8.836 1 70.06 204 ARG B CA 1
ATOM 6750 C C . ARG B 1 204 ? -8.555 14.469 -8.586 1 70.06 204 ARG B C 1
ATOM 6752 O O . ARG B 1 204 ? -9.383 14.117 -9.438 1 70.06 204 ARG B O 1
ATOM 6759 N N . GLY B 1 205 ? -8.977 14.742 -7.383 1 80.38 205 GLY B N 1
ATOM 6760 C CA . GLY B 1 205 ? -10.352 15.055 -7.023 1 80.38 205 GLY B CA 1
ATOM 6761 C C . GLY B 1 205 ? -10.469 16.328 -6.207 1 80.38 205 GLY B C 1
ATOM 6762 O O . GLY B 1 205 ? -9.852 17.344 -6.535 1 80.38 205 GLY B O 1
ATOM 6763 N N . VAL B 1 206 ? -11.297 16.266 -5.254 1 82.44 206 VAL B N 1
ATOM 6764 C CA . VAL B 1 206 ? -11.555 17.422 -4.398 1 82.44 206 VAL B CA 1
ATOM 6765 C C . VAL B 1 206 ? -10.305 17.75 -3.586 1 82.44 206 VAL B C 1
ATOM 6767 O O . VAL B 1 206 ? -9.406 16.922 -3.453 1 82.44 206 VAL B O 1
ATOM 6770 N N . SER B 1 207 ? -10.211 18.969 -3.188 1 72.81 207 SER B N 1
ATOM 6771 C CA . SER B 1 207 ? -9.078 19.391 -2.375 1 72.81 207 SER B CA 1
ATOM 6772 C C . SER B 1 207 ? -9.094 18.719 -1.006 1 72.81 207 SER B C 1
ATOM 6774 O O . SER B 1 207 ? -10.086 18.109 -0.624 1 72.81 207 SER B O 1
ATOM 6776 N N . ARG B 1 208 ? -8.039 18.766 -0.224 1 74.5 208 ARG B N 1
ATOM 6777 C CA . ARG B 1 208 ? -7.941 18.172 1.101 1 74.5 208 ARG B CA 1
ATOM 6778 C C . ARG B 1 208 ? -8.977 18.766 2.051 1 74.5 208 ARG B C 1
ATOM 6780 O O . ARG B 1 208 ? -9.555 18.047 2.871 1 74.5 208 ARG B O 1
ATOM 6787 N N . GLY B 1 209 ? -9.148 20.078 1.916 1 76.12 209 GLY B N 1
ATOM 6788 C CA . GLY B 1 209 ? -10.141 20.75 2.742 1 76.12 209 GLY B CA 1
ATOM 6789 C C . GLY B 1 209 ? -11.562 20.328 2.422 1 76.12 209 GLY B C 1
ATOM 6790 O O . GLY B 1 209 ? -12.383 20.141 3.326 1 76.12 209 GLY B O 1
ATOM 6791 N N . GLU B 1 210 ? -11.766 20.188 1.149 1 81.56 210 GLU B N 1
ATOM 6792 C CA . GLU B 1 210 ? -13.078 19.719 0.727 1 81.56 210 GLU B CA 1
ATOM 6793 C C . GLU B 1 210 ? -13.305 18.266 1.153 1 81.56 210 GLU B C 1
ATOM 6795 O O . GLU B 1 210 ? -14.406 17.906 1.586 1 81.56 210 GLU B O 1
ATOM 6800 N N . LYS B 1 211 ? -12.289 17.531 1.033 1 87.69 211 LYS B N 1
ATOM 6801 C CA . LYS B 1 211 ? -12.367 16.125 1.426 1 87.69 211 LYS B CA 1
ATOM 6802 C C . LYS B 1 211 ? -12.695 15.984 2.91 1 87.69 211 LYS B C 1
ATOM 6804 O O . LYS B 1 211 ? -13.484 15.117 3.301 1 87.69 211 LYS B O 1
ATOM 6809 N N . ARG B 1 212 ? -12.133 16.781 3.67 1 85.12 212 ARG B N 1
ATOM 6810 C CA . ARG B 1 212 ? -12.414 16.781 5.102 1 85.12 212 ARG B CA 1
ATOM 6811 C C . ARG B 1 212 ? -13.859 17.156 5.383 1 85.12 212 ARG B C 1
ATOM 6813 O O . ARG B 1 212 ? -14.516 16.562 6.238 1 85.12 212 ARG B O 1
ATOM 6820 N N . ARG B 1 213 ? -14.32 18.172 4.723 1 85.81 213 ARG B N 1
ATOM 6821 C CA . ARG B 1 213 ? -15.703 18.594 4.898 1 85.81 213 ARG B CA 1
ATOM 6822 C C . ARG B 1 213 ? -16.672 17.5 4.461 1 85.81 213 ARG B C 1
ATOM 6824 O O . ARG B 1 213 ? -17.75 17.359 5.039 1 85.81 213 ARG B O 1
ATOM 6831 N N . VAL B 1 214 ? -16.25 16.766 3.486 1 91.5 214 VAL B N 1
ATOM 6832 C CA . VAL B 1 214 ? -17.078 15.648 3.053 1 91.5 214 VAL B CA 1
ATOM 6833 C C . VAL B 1 214 ? -17.125 14.594 4.152 1 91.5 214 VAL B C 1
ATOM 6835 O O . VAL B 1 214 ? -18.188 14.023 4.426 1 91.5 214 VAL B O 1
ATOM 6838 N N . SER B 1 215 ? -15.992 14.328 4.73 1 88.25 215 SER B N 1
ATOM 6839 C CA . SER B 1 215 ? -15.93 13.359 5.824 1 88.25 215 SER B CA 1
ATOM 6840 C C . SER B 1 215 ? -16.844 13.773 6.973 1 88.25 215 SER B C 1
ATOM 6842 O O . SER B 1 215 ? -17.5 12.922 7.582 1 88.25 215 SER B O 1
ATOM 6844 N N . ILE B 1 216 ? -16.859 14.992 7.246 1 85.31 216 ILE B N 1
ATOM 6845 C CA . ILE B 1 216 ? -17.719 15.523 8.297 1 85.31 216 ILE B CA 1
ATOM 6846 C C . ILE B 1 216 ? -19.172 15.391 7.879 1 85.31 216 ILE B C 1
ATOM 6848 O O . ILE B 1 216 ? -20.031 15.008 8.688 1 85.31 216 ILE B O 1
ATOM 6852 N N . ALA B 1 217 ? -19.422 15.719 6.641 1 89.5 217 ALA B N 1
ATOM 6853 C CA . ALA B 1 217 ? -20.781 15.648 6.105 1 89.5 217 ALA B CA 1
ATOM 6854 C C . ALA B 1 217 ? -21.344 14.242 6.242 1 89.5 217 ALA B C 1
ATOM 6856 O O . ALA B 1 217 ? -22.531 14.078 6.535 1 89.5 217 ALA B O 1
ATOM 6857 N N . VAL B 1 218 ? -20.547 13.289 6.016 1 89.06 218 VAL B N 1
ATOM 6858 C CA . VAL B 1 218 ? -20.969 11.891 6.113 1 89.06 218 VAL B CA 1
ATOM 6859 C C . VAL B 1 218 ? -21.422 11.586 7.535 1 89.06 218 VAL B C 1
ATOM 6861 O O . VAL B 1 218 ? -22.453 10.922 7.73 1 89.06 218 VAL B O 1
ATOM 6864 N N . ASP B 1 219 ? -20.812 12.117 8.461 1 82.81 219 ASP B N 1
ATOM 6865 C CA . ASP B 1 219 ? -21.125 11.836 9.859 1 82.81 219 ASP B CA 1
ATOM 6866 C C . ASP B 1 219 ? -22.281 12.703 10.352 1 82.81 219 ASP B C 1
ATOM 6868 O O . ASP B 1 219 ? -22.922 12.383 11.352 1 82.81 219 ASP B O 1
ATOM 6872 N N . LEU B 1 220 ? -22.547 13.734 9.617 1 84.31 220 LEU B N 1
ATOM 6873 C CA . LEU B 1 220 ? -23.625 14.641 9.992 1 84.31 220 LEU B CA 1
ATOM 6874 C C . LEU B 1 220 ? -24.953 14.195 9.383 1 84.31 220 LEU B C 1
ATOM 6876 O O . LEU B 1 220 ? -26.016 14.734 9.711 1 84.31 220 LEU B O 1
ATOM 6880 N N . MET B 1 221 ? -24.812 13.281 8.586 1 85.75 221 MET B N 1
ATOM 6881 C CA . MET B 1 221 ? -25.969 12.883 7.781 1 85.75 221 MET B CA 1
ATOM 6882 C C . MET B 1 221 ? -27.156 12.516 8.672 1 85.75 221 MET B C 1
ATOM 6884 O O . MET B 1 221 ? -28.297 12.844 8.352 1 85.75 221 MET B O 1
ATOM 6888 N N . HIS B 1 222 ? -26.984 11.836 9.734 1 78.75 222 HIS B N 1
ATOM 6889 C CA . HIS B 1 222 ? -28.062 11.383 10.594 1 78.75 222 HIS B CA 1
ATOM 6890 C C . HIS B 1 222 ? -28.391 12.43 11.664 1 78.75 222 HIS B C 1
ATOM 6892 O O . HIS B 1 222 ? -29.125 12.148 12.609 1 78.75 222 HIS B O 1
ATOM 6898 N N . ASP B 1 223 ? -27.812 13.547 11.555 1 79.62 223 ASP B N 1
ATOM 6899 C CA . ASP B 1 223 ? -28.094 14.695 12.422 1 79.62 223 ASP B CA 1
ATOM 6900 C C . ASP B 1 223 ? -27.828 14.352 13.883 1 79.62 223 ASP B C 1
ATOM 6902 O O . ASP B 1 223 ? -28.734 14.445 14.719 1 79.62 223 ASP B O 1
ATOM 6906 N N . PRO B 1 224 ? -26.672 13.992 14.188 1 85.12 224 PRO B N 1
ATOM 6907 C CA . PRO B 1 224 ? -26.344 13.656 15.57 1 85.12 224 PRO B CA 1
ATOM 6908 C C . PRO B 1 224 ? -26.469 14.844 16.516 1 85.12 224 PRO B C 1
ATOM 6910 O O . PRO B 1 224 ? -26.188 15.984 16.125 1 85.12 224 PRO B O 1
ATOM 6913 N N . ALA B 1 225 ? -26.938 14.508 17.734 1 86.44 225 ALA B N 1
ATOM 6914 C CA . ALA B 1 225 ? -27.078 15.547 18.75 1 86.4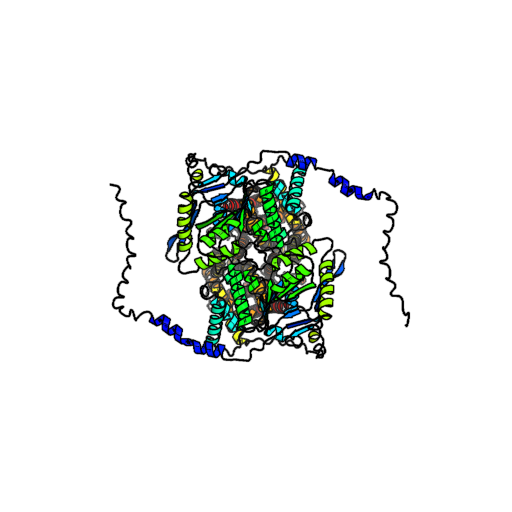4 225 ALA B CA 1
ATOM 6915 C C . ALA B 1 225 ? -25.719 15.953 19.312 1 86.44 225 ALA B C 1
ATOM 6917 O O . ALA B 1 225 ? -25.547 17.094 19.75 1 86.44 225 ALA B O 1
ATOM 6918 N N . VAL B 1 226 ? -24.844 15 19.297 1 90.56 226 VAL B N 1
ATOM 6919 C CA . VAL B 1 226 ? -23.484 15.25 19.781 1 90.56 226 VAL B CA 1
ATOM 6920 C C . VAL B 1 226 ? -22.484 14.867 18.703 1 90.56 226 VAL B C 1
ATOM 6922 O O . VAL B 1 226 ? -22.594 13.812 18.078 1 90.56 226 VAL B O 1
ATOM 6925 N N . LEU B 1 227 ? -21.625 15.719 18.422 1 91.81 227 LEU B N 1
ATOM 6926 C CA . LEU B 1 227 ? -20.625 15.484 17.391 1 91.81 227 LEU B CA 1
ATOM 6927 C C . LEU B 1 227 ? -19.219 15.5 17.984 1 91.81 227 LEU B C 1
ATOM 6929 O O . LEU B 1 227 ? -18.844 16.453 18.672 1 91.81 227 LEU B O 1
ATOM 6933 N N . PHE B 1 228 ? -18.484 14.391 17.812 1 92.5 228 PHE B N 1
ATOM 6934 C CA . PHE B 1 228 ? -17.078 14.289 18.203 1 92.5 228 PHE B CA 1
ATOM 6935 C C . PHE B 1 228 ? -16.172 14.352 16.984 1 92.5 228 PHE B C 1
ATOM 6937 O O . PHE B 1 228 ? -16.328 13.555 16.047 1 92.5 228 PHE B O 1
ATOM 6944 N N . LEU B 1 229 ? -15.273 15.266 16.938 1 92.19 229 LEU B N 1
ATOM 6945 C CA . LEU B 1 229 ? -14.344 15.375 15.82 1 92.19 229 LEU B CA 1
ATOM 6946 C C . LEU B 1 229 ? -12.898 15.352 16.312 1 92.19 229 LEU B C 1
ATOM 6948 O O . LEU B 1 229 ? -12.516 16.172 17.141 1 92.19 229 LEU B O 1
ATOM 6952 N N . ASP B 1 230 ? -12.188 14.422 15.805 1 88.06 230 ASP B N 1
ATOM 6953 C CA . ASP B 1 230 ? -10.781 14.336 16.172 1 88.06 230 ASP B CA 1
ATOM 6954 C C . ASP B 1 230 ? -9.914 15.102 15.18 1 88.06 230 ASP B C 1
ATOM 6956 O O . ASP B 1 230 ? -9.734 14.672 14.031 1 88.06 230 ASP B O 1
ATOM 6960 N N . LYS B 1 231 ? -9.359 16.172 15.547 1 84.06 231 LYS B N 1
ATOM 6961 C CA . LYS B 1 231 ? -8.438 17.016 14.789 1 84.06 231 LYS B CA 1
ATOM 6962 C C . LYS B 1 231 ? -8.984 17.312 13.398 1 84.06 231 LYS B C 1
ATOM 6964 O O . LYS B 1 231 ? -8.312 17.078 12.398 1 84.06 231 LYS B O 1
ATOM 6969 N N . PRO B 1 232 ? -10.094 17.953 13.375 1 85.62 232 PRO B N 1
ATOM 6970 C CA . PRO B 1 232 ? -10.742 18.219 12.086 1 85.62 232 PRO B CA 1
ATOM 6971 C C . PRO B 1 232 ? -9.977 19.219 11.227 1 85.62 232 PRO B C 1
ATOM 6973 O O . PRO B 1 232 ? -10.188 19.297 10.016 1 85.62 232 PRO B O 1
ATOM 6976 N N . THR B 1 233 ? -9.094 20.016 11.828 1 80.12 233 THR B N 1
ATOM 6977 C CA . THR B 1 233 ? -8.422 21.062 11.086 1 80.12 233 THR B CA 1
ATOM 6978 C C . THR B 1 233 ? -6.996 20.656 10.727 1 80.12 233 THR B C 1
ATOM 6980 O O . THR B 1 233 ? -6.277 21.391 10.055 1 80.12 233 THR B O 1
ATOM 6983 N N . THR B 1 234 ? -6.637 19.531 11.141 1 73.44 234 THR B N 1
ATOM 6984 C CA . THR B 1 234 ? -5.262 19.094 10.914 1 73.44 234 THR B CA 1
ATOM 6985 C C . THR B 1 234 ? -5.016 18.844 9.43 1 73.44 234 THR B C 1
ATOM 6987 O O . THR B 1 234 ? -5.863 18.266 8.742 1 73.44 234 THR B O 1
ATOM 6990 N N . GLY B 1 235 ? -3.941 19.359 8.945 1 65.81 235 GLY B N 1
ATOM 6991 C CA . GLY B 1 235 ? -3.57 19.141 7.559 1 65.81 235 GLY B CA 1
ATOM 6992 C C . GLY B 1 235 ? -4.262 20.078 6.59 1 65.81 235 GLY B C 1
ATOM 6993 O O . GLY B 1 235 ? -4.062 19.984 5.379 1 65.81 235 GLY B O 1
ATOM 6994 N N . LEU B 1 236 ? -5.129 20.938 7.184 1 71 236 LEU B N 1
ATOM 6995 C CA . LEU B 1 236 ? -5.852 21.906 6.355 1 71 236 LEU B CA 1
ATOM 6996 C C . LEU B 1 236 ? -5.172 23.266 6.391 1 71 236 LEU B C 1
ATOM 6998 O O . LEU B 1 236 ? -4.504 23.609 7.371 1 71 236 LEU B O 1
ATOM 7002 N N . ASP B 1 237 ? -5.359 23.969 5.277 1 67 237 ASP B N 1
ATOM 7003 C CA . ASP B 1 237 ? -4.922 25.375 5.297 1 67 237 ASP B CA 1
ATOM 7004 C C . ASP B 1 237 ? -5.852 26.219 6.16 1 67 237 ASP B C 1
ATOM 7006 O O . ASP B 1 237 ? -6.938 25.781 6.539 1 67 237 ASP B O 1
ATOM 7010 N N . SER B 1 238 ? -5.457 27.328 6.48 1 67.88 238 SER B N 1
ATOM 7011 C CA . SER B 1 238 ? -6.16 28.203 7.418 1 67.88 238 SER B CA 1
ATOM 7012 C C . SER B 1 238 ? -7.574 28.5 6.934 1 67.88 238 SER B C 1
ATOM 7014 O O . SER B 1 238 ? -8.516 28.547 7.73 1 67.88 238 SER B O 1
ATOM 7016 N N . PHE B 1 239 ? -7.637 28.672 5.684 1 68.56 239 PHE B N 1
ATOM 7017 C CA . PHE B 1 239 ? -8.953 29.016 5.16 1 68.56 239 PHE B CA 1
ATOM 7018 C C . PHE B 1 239 ? -9.898 27.828 5.258 1 68.56 239 PHE B C 1
ATOM 7020 O O . PHE B 1 239 ? -11.047 27.969 5.691 1 68.56 239 PHE B O 1
ATOM 7027 N N . SER B 1 240 ? -9.359 26.766 4.777 1 73.81 240 SER B N 1
ATOM 7028 C CA . SER B 1 240 ? -10.172 25.547 4.848 1 73.81 240 SER B CA 1
ATOM 7029 C C . SER B 1 240 ? -10.516 25.203 6.293 1 73.81 240 SER B C 1
ATOM 7031 O O . SER B 1 240 ? -11.633 24.766 6.586 1 73.81 240 SER B O 1
ATOM 7033 N N . ALA B 1 241 ? -9.523 25.359 7.105 1 80.56 241 ALA B N 1
ATOM 7034 C CA . ALA B 1 241 ? -9.75 25.094 8.523 1 80.56 241 ALA B CA 1
ATOM 7035 C C . ALA B 1 241 ? -10.836 26.016 9.078 1 80.56 241 ALA B C 1
ATOM 7037 O O . ALA B 1 241 ? -11.703 25.578 9.844 1 80.56 241 ALA B O 1
ATOM 7038 N N . PHE B 1 242 ? -10.75 27.266 8.734 1 81.12 242 PHE B N 1
ATOM 7039 C CA . PHE B 1 242 ? -11.734 28.234 9.188 1 81.12 242 PHE B CA 1
ATOM 7040 C C . PHE B 1 242 ? -13.125 27.875 8.672 1 81.12 242 PHE B C 1
ATOM 7042 O O . PHE B 1 242 ? -14.109 27.969 9.414 1 81.12 242 PHE B O 1
ATOM 7049 N N . GLN B 1 243 ? -13.125 27.469 7.422 1 79.94 243 GLN B N 1
ATOM 7050 C CA . GLN B 1 243 ? -14.414 27.109 6.836 1 79.94 243 GLN B CA 1
ATOM 7051 C C . GLN B 1 243 ? -15.039 25.922 7.566 1 79.94 243 GLN B C 1
ATOM 7053 O O . GLN B 1 243 ? -16.234 25.922 7.832 1 79.94 243 GLN B O 1
ATOM 7058 N N . VAL B 1 244 ? -14.273 25 7.855 1 85.5 244 VAL B N 1
ATOM 7059 C CA . VAL B 1 244 ? -14.75 23.812 8.57 1 85.5 244 VAL B CA 1
ATOM 7060 C C . VAL B 1 244 ? -15.258 24.219 9.953 1 85.5 244 VAL B C 1
ATOM 7062 O O . VAL B 1 244 ? -16.359 23.828 10.352 1 85.5 244 VAL B O 1
ATOM 7065 N N . MET B 1 245 ? -14.547 25.031 10.625 1 89.31 245 MET B N 1
ATOM 7066 C CA . MET B 1 245 ? -14.906 25.438 11.984 1 89.31 245 MET B CA 1
ATOM 7067 C C . MET B 1 245 ? -16.156 26.312 11.977 1 89.31 245 MET B C 1
ATOM 7069 O O . MET B 1 245 ? -16.969 26.25 12.898 1 89.31 245 MET B O 1
ATOM 7073 N N . GLN B 1 246 ? -16.188 27.141 10.984 1 87.75 246 GLN B N 1
ATOM 7074 C CA . GLN B 1 246 ? -17.359 27.984 10.859 1 87.75 246 GLN B CA 1
ATOM 7075 C C . GLN B 1 246 ? -18.625 27.141 10.711 1 87.75 246 GLN B C 1
ATOM 7077 O O . GLN B 1 246 ? -19.656 27.453 11.305 1 87.75 246 GLN B O 1
ATOM 7082 N N . LYS B 1 247 ? -18.5 26.219 9.945 1 86.44 247 LYS B N 1
ATOM 7083 C CA . LYS B 1 247 ? -19.641 25.328 9.727 1 86.44 247 LYS B CA 1
ATOM 7084 C C . LYS B 1 247 ? -19.984 24.562 11.008 1 86.44 247 LYS B C 1
ATOM 7086 O O . LYS B 1 247 ? -21.156 24.375 11.32 1 86.44 247 LYS B O 1
ATOM 7091 N N . LEU B 1 248 ? -19 24.125 11.719 1 89.88 248 LEU B N 1
ATOM 7092 C CA . LEU B 1 248 ? -19.234 23.422 12.977 1 89.88 248 LEU B CA 1
ATOM 7093 C C . LEU B 1 248 ? -19.859 24.359 14.008 1 89.88 248 LEU B C 1
ATOM 7095 O O . LEU B 1 248 ? -20.719 23.938 14.789 1 89.88 248 LEU B O 1
ATOM 7099 N N . HIS B 1 249 ? -19.391 25.594 14.008 1 92.31 249 HIS B N 1
ATOM 7100 C CA . HIS B 1 249 ? -19.953 26.609 14.891 1 92.31 249 HIS B CA 1
ATOM 7101 C C . HIS B 1 249 ? -21.438 26.828 14.602 1 92.31 249 HIS B C 1
ATOM 7103 O O . HIS B 1 249 ? -22.234 26.938 15.531 1 92.31 249 HIS B O 1
ATOM 7109 N N . THR B 1 250 ? -21.672 26.906 13.359 1 87.31 250 THR B N 1
ATOM 7110 C CA . THR B 1 250 ? -23.062 27.109 12.945 1 87.31 250 THR B CA 1
ATOM 7111 C C . THR B 1 250 ? -23.922 25.922 13.344 1 87.31 250 THR B C 1
ATOM 7113 O O . THR B 1 250 ? -25.062 26.094 13.789 1 87.31 250 THR B O 1
ATOM 7116 N N . LEU B 1 251 ? -23.391 24.781 13.203 1 86 251 LEU B N 1
ATOM 7117 C CA . LEU B 1 251 ? -24.109 23.578 13.602 1 86 251 LEU B CA 1
ATOM 7118 C C . LEU B 1 251 ? -24.406 23.594 15.094 1 86 251 LEU B C 1
ATOM 7120 O O . LEU B 1 251 ? -25.484 23.188 15.523 1 86 251 LEU B O 1
ATOM 7124 N N . ALA B 1 252 ? -23.484 24 15.867 1 91.12 252 ALA B N 1
ATOM 7125 C CA . ALA B 1 252 ? -23.672 24.047 17.312 1 91.12 252 ALA B CA 1
ATOM 7126 C C . ALA B 1 252 ? -24.672 25.125 17.703 1 91.12 252 ALA B C 1
ATOM 7128 O O . ALA B 1 252 ? -25.641 24.859 18.422 1 91.12 252 ALA B O 1
ATOM 7129 N N . GLU B 1 253 ? -24.531 26.312 17.203 1 89.75 253 GLU B N 1
ATOM 7130 C CA . GLU B 1 253 ? -25.312 27.469 17.641 1 89.75 253 GLU B CA 1
ATOM 7131 C C . GLU B 1 253 ? -26.719 27.453 17.031 1 89.75 253 GLU B C 1
ATOM 7133 O O . GLU B 1 253 ? -27.703 27.688 17.734 1 89.75 253 GLU B O 1
ATOM 7138 N N . VAL B 1 254 ? -26.734 27.234 15.758 1 84.75 254 VAL B N 1
ATOM 7139 C CA . VAL B 1 254 ? -28 27.359 15.047 1 84.75 254 VAL B CA 1
ATOM 7140 C C . VAL B 1 254 ? -28.844 26.094 15.258 1 84.75 254 VAL B C 1
ATOM 7142 O O . VAL B 1 254 ? -30.047 26.172 15.445 1 84.75 254 VAL B O 1
ATOM 7145 N N . HIS B 1 255 ? -28.219 24.969 15.305 1 84.62 255 HIS B N 1
ATOM 7146 C CA . HIS B 1 255 ? -28.953 23.719 15.406 1 84.62 255 HIS B CA 1
ATOM 7147 C C . HIS B 1 255 ? -28.922 23.156 16.828 1 84.62 255 HIS B C 1
ATOM 7149 O O . HIS B 1 255 ? -29.406 22.062 17.078 1 84.62 255 HIS B O 1
ATOM 7155 N N . ASN B 1 256 ? -28.266 23.828 17.703 1 88.75 256 ASN B N 1
ATOM 7156 C CA . ASN B 1 256 ? -28.219 23.5 19.125 1 88.75 256 ASN B CA 1
ATOM 7157 C C . ASN B 1 256 ? -27.594 22.125 19.359 1 88.75 256 ASN B C 1
ATOM 7159 O O . ASN B 1 256 ? -28.172 21.297 20.078 1 88.75 256 ASN B O 1
ATOM 7163 N N . ARG B 1 257 ? -26.625 21.859 18.641 1 90.06 257 ARG B N 1
ATOM 7164 C CA . ARG B 1 257 ? -25.906 20.609 18.797 1 90.06 257 ARG B CA 1
ATOM 7165 C C . ARG B 1 257 ? -24.688 20.781 19.688 1 90.06 257 ARG B C 1
ATOM 7167 O O . ARG B 1 257 ? -24.156 21.875 19.844 1 90.06 257 ARG B O 1
ATOM 7174 N N . THR B 1 258 ? -24.312 19.656 20.344 1 93.25 258 THR B N 1
ATOM 7175 C CA . THR B 1 258 ? -23.094 19.641 21.125 1 93.25 258 THR B CA 1
ATOM 7176 C C . THR B 1 258 ? -21.906 19.203 20.281 1 93.25 258 THR B C 1
ATOM 7178 O O . THR B 1 258 ? -21.922 18.109 19.688 1 93.25 258 THR B O 1
ATOM 7181 N N . VAL B 1 259 ? -20.953 20.047 20.125 1 94.44 259 VAL B N 1
ATOM 7182 C CA . VAL B 1 259 ? -19.797 19.75 19.297 1 94.44 259 VAL B CA 1
ATOM 7183 C C . VAL B 1 259 ? -18.531 19.734 20.141 1 94.44 259 VAL B C 1
ATOM 7185 O O . VAL B 1 259 ? -18.234 20.703 20.844 1 94.44 259 VAL B O 1
ATOM 7188 N N . ILE B 1 260 ? -17.844 18.625 20.156 1 95.25 260 ILE B N 1
ATOM 7189 C CA . ILE B 1 260 ? -16.578 18.484 20.859 1 95.25 260 ILE B CA 1
ATOM 7190 C C . ILE B 1 260 ? -15.461 18.172 19.859 1 95.25 260 ILE B C 1
ATOM 7192 O O . ILE B 1 260 ? -15.539 17.203 19.109 1 95.25 260 ILE B O 1
ATOM 7196 N N . ILE B 1 261 ? -14.461 18.953 19.859 1 94.5 261 ILE B N 1
ATOM 7197 C CA . ILE B 1 261 ? -13.391 18.766 18.875 1 94.5 261 ILE B CA 1
ATOM 7198 C C . ILE B 1 261 ? -12.039 18.766 19.594 1 94.5 261 ILE B C 1
ATOM 7200 O O . ILE B 1 261 ? -11.898 19.328 20.688 1 94.5 261 ILE B O 1
ATOM 7204 N N . THR B 1 262 ? -11.141 18.047 19.078 1 91.88 262 THR B N 1
ATOM 7205 C CA . THR B 1 262 ? -9.75 18.172 19.5 1 91.88 262 THR B CA 1
ATOM 7206 C C . THR B 1 262 ? -8.969 19.062 18.531 1 91.88 262 THR B C 1
ATOM 7208 O O . THR B 1 262 ? -9.18 19 17.312 1 91.88 262 THR B O 1
ATOM 7211 N N . ILE B 1 263 ? -8.258 19.984 19.078 1 85.75 263 ILE B N 1
ATOM 7212 C CA . ILE B 1 263 ? -7.516 20.906 18.219 1 85.75 263 ILE B CA 1
ATOM 7213 C C . ILE B 1 263 ? -6.066 20.984 18.688 1 85.75 263 ILE B C 1
ATOM 7215 O O . ILE B 1 263 ? -5.781 20.891 19.875 1 85.75 263 ILE B O 1
ATOM 7219 N N . HIS B 1 264 ? -5.25 21.141 17.812 1 71.06 264 HIS B N 1
ATOM 7220 C CA . HIS B 1 264 ? -3.848 21.344 18.156 1 71.06 264 HIS B CA 1
ATOM 7221 C C . HIS B 1 264 ? -3.521 22.844 18.266 1 71.06 264 HIS B C 1
ATOM 7223 O O . HIS B 1 264 ? -3.031 23.297 19.297 1 71.06 264 HIS B O 1
ATOM 7229 N N . GLN B 1 265 ? -3.568 23.547 17.141 1 64.69 265 GLN B N 1
ATOM 7230 C CA . GLN B 1 265 ? -3.197 24.953 17.141 1 64.69 265 GLN B CA 1
ATOM 7231 C C . GLN B 1 265 ? -4.145 25.781 16.281 1 64.69 265 GLN B C 1
ATOM 7233 O O . GLN B 1 265 ? -3.904 25.953 15.078 1 64.69 265 GLN B O 1
ATOM 7238 N N . PRO B 1 266 ? -5.07 26.312 17.016 1 64.75 266 PRO B N 1
ATOM 7239 C CA . PRO B 1 266 ? -6.012 27.094 16.203 1 64.75 266 PRO B CA 1
ATOM 7240 C C . PRO B 1 266 ? -5.531 28.516 15.93 1 64.75 266 PRO B C 1
ATOM 7242 O O . PRO B 1 266 ? -4.777 29.078 16.719 1 64.75 266 PRO B O 1
ATOM 7245 N N . ASN B 1 267 ? -5.816 28.953 14.805 1 72.5 267 ASN B N 1
ATOM 7246 C CA . ASN B 1 267 ? -5.641 30.375 14.516 1 72.5 267 ASN B CA 1
ATOM 7247 C C . ASN B 1 267 ? -6.648 31.234 15.273 1 72.5 267 ASN B C 1
ATOM 7249 O O . ASN B 1 267 ? -7.582 30.703 15.883 1 72.5 267 ASN B O 1
ATOM 7253 N N . HIS B 1 268 ? -6.406 32.5 15.312 1 71.19 268 HIS B N 1
ATOM 7254 C CA . HIS B 1 268 ? -7.258 33.406 16.062 1 71.19 268 HIS B CA 1
ATOM 7255 C C . HIS B 1 268 ? -8.695 33.375 15.539 1 71.19 268 HIS B C 1
ATOM 7257 O O . HIS B 1 268 ? -9.641 33.438 16.328 1 71.19 268 HIS B O 1
ATOM 7263 N N . SER B 1 269 ? -8.781 33.312 14.242 1 74.56 269 SER B N 1
ATOM 7264 C CA . SER B 1 269 ? -10.117 33.281 13.672 1 74.56 269 SER B CA 1
ATOM 7265 C C . SER B 1 269 ? -10.898 32.062 14.109 1 74.56 269 SER B C 1
ATOM 7267 O O . SER B 1 269 ? -12.117 32.094 14.273 1 74.56 269 SER B O 1
ATOM 7269 N N . ILE B 1 270 ? -10.203 31.047 14.336 1 83.94 270 ILE B N 1
ATOM 7270 C CA . ILE B 1 270 ? -10.828 29.797 14.758 1 83.94 270 ILE B CA 1
ATOM 7271 C C . ILE B 1 270 ? -11.172 29.859 16.25 1 83.94 270 ILE B C 1
ATOM 7273 O O . ILE B 1 270 ? -12.203 29.328 16.672 1 83.94 270 ILE B O 1
ATOM 7277 N N . LEU B 1 271 ? -10.367 30.547 16.953 1 83.69 271 LEU B N 1
ATOM 7278 C CA . LEU B 1 271 ? -10.602 30.688 18.391 1 83.69 271 LEU B CA 1
ATOM 7279 C C . LEU B 1 271 ? -11.922 31.406 18.672 1 83.69 271 LEU B C 1
ATOM 7281 O O . LEU B 1 271 ? -12.609 31.094 19.641 1 83.69 271 LEU B O 1
ATOM 7285 N N . GLU B 1 272 ? -12.172 32.281 17.844 1 83.06 272 GLU B N 1
ATOM 7286 C CA . GLU B 1 272 ? -13.398 33.062 18.016 1 83.06 272 GLU B CA 1
ATOM 7287 C C . GLU B 1 272 ? -14.633 32.188 17.797 1 83.06 272 GLU B C 1
ATOM 7289 O O . GLU B 1 272 ? -15.727 32.531 18.266 1 83.06 272 GLU B O 1
ATOM 7294 N N . LEU B 1 273 ? -14.43 31.125 17.172 1 90.12 273 LEU B N 1
ATOM 7295 C CA . LEU B 1 273 ? -15.547 30.234 16.859 1 90.12 273 LEU B CA 1
ATOM 7296 C C . LEU B 1 273 ? -15.719 29.172 17.953 1 90.12 273 LEU B C 1
ATOM 7298 O O . LEU B 1 273 ? -16.688 28.406 17.938 1 90.12 273 LEU B O 1
ATOM 7302 N N . ILE B 1 274 ? -14.844 29.203 18.875 1 91.56 274 ILE B N 1
ATOM 7303 C CA . ILE B 1 274 ? -14.875 28.219 19.969 1 91.56 274 ILE B CA 1
ATOM 7304 C C . ILE B 1 274 ? -15.539 28.844 21.188 1 91.56 274 ILE B C 1
ATOM 7306 O O . ILE B 1 274 ? -15.188 29.953 21.609 1 91.56 274 ILE B O 1
ATOM 7310 N N . HIS B 1 275 ? -16.453 28.188 21.766 1 91.44 275 HIS B N 1
ATOM 7311 C CA . HIS B 1 275 ? -17.156 28.703 22.938 1 91.44 275 HIS B CA 1
ATOM 7312 C C . HIS B 1 275 ? -16.375 28.406 24.219 1 91.44 275 HIS B C 1
ATOM 7314 O O . HIS B 1 275 ? -16.156 29.312 25.031 1 91.44 275 HIS B O 1
ATOM 7320 N N . ASN B 1 276 ? -16.016 27.172 24.344 1 92.06 276 ASN B N 1
ATOM 7321 C CA . ASN B 1 276 ? -15.273 26.75 25.531 1 92.06 276 ASN B CA 1
ATOM 7322 C C . ASN B 1 276 ? -14.047 25.922 25.156 1 92.06 276 ASN B C 1
ATOM 7324 O O . ASN B 1 276 ? -14.055 25.203 24.156 1 92.06 276 ASN B O 1
ATOM 7328 N N . THR B 1 277 ? -13.062 26.078 25.969 1 92.5 277 THR B N 1
ATOM 7329 C CA . THR B 1 277 ? -11.812 25.359 25.734 1 92.5 277 THR B CA 1
ATOM 7330 C C . THR B 1 277 ? -11.438 24.531 26.969 1 92.5 277 THR B C 1
ATOM 7332 O O . THR B 1 277 ? -11.586 24.984 28.094 1 92.5 277 THR B O 1
ATOM 7335 N N . LEU B 1 278 ? -11.086 23.328 26.719 1 92.94 278 LEU B N 1
ATOM 7336 C CA . LEU B 1 278 ? -10.57 22.406 27.734 1 92.94 278 LEU B CA 1
ATOM 7337 C C . LEU B 1 278 ? -9.086 22.141 27.5 1 92.94 278 LEU B C 1
ATOM 7339 O O . LEU B 1 278 ? -8.711 21.531 26.484 1 92.94 278 LEU B O 1
ATOM 7343 N N . LEU B 1 279 ? -8.266 22.594 28.406 1 92.56 279 LEU B N 1
ATOM 7344 C CA . LEU B 1 279 ? -6.828 22.391 28.266 1 92.56 279 LEU B CA 1
ATOM 7345 C C . LEU B 1 279 ? -6.379 21.156 29.047 1 92.56 279 LEU B C 1
ATOM 7347 O O . LEU B 1 279 ? -6.617 21.062 30.25 1 92.56 279 LEU B O 1
ATOM 7351 N N . LEU B 1 280 ? -5.777 20.297 28.297 1 90.56 280 LEU B N 1
ATOM 7352 C CA . LEU B 1 280 ? -5.332 19.031 28.875 1 90.56 280 LEU B CA 1
ATOM 7353 C C . LEU B 1 280 ? -3.812 18.906 28.812 1 90.56 280 LEU B C 1
ATOM 7355 O O . LEU B 1 280 ? -3.201 19.281 27.812 1 90.56 280 LEU B O 1
ATOM 7359 N N . ILE B 1 281 ? -3.223 18.469 29.906 1 87.38 281 ILE B N 1
ATOM 7360 C CA . ILE B 1 281 ? -1.795 18.172 29.906 1 87.38 281 ILE B CA 1
ATOM 7361 C C . ILE B 1 281 ? -1.549 16.859 30.656 1 87.38 281 ILE B C 1
ATOM 7363 O O . ILE B 1 281 ? -1.902 16.719 31.828 1 87.38 281 ILE B O 1
ATOM 7367 N N . GLN B 1 282 ? -1.016 15.922 30.078 1 84.38 282 GLN B N 1
ATOM 7368 C CA . GLN B 1 282 ? -0.696 14.609 30.625 1 84.38 282 GLN B CA 1
ATOM 7369 C C . GLN B 1 282 ? -1.901 14.008 31.344 1 84.38 282 GLN B C 1
ATOM 7371 O O . GLN B 1 282 ? -1.79 13.555 32.5 1 84.38 282 GLN B O 1
ATOM 7376 N N . GLY B 1 283 ? -3.033 14.164 30.734 1 87.19 283 GLY B N 1
ATOM 7377 C CA . GLY B 1 283 ? -4.242 13.547 31.25 1 87.19 283 GLY B CA 1
ATOM 7378 C C . GLY B 1 283 ? -4.922 14.367 32.344 1 87.19 283 GLY B C 1
ATOM 7379 O O . GLY B 1 283 ? -5.871 13.898 32.969 1 87.19 283 GLY B O 1
ATOM 7380 N N . ASN B 1 284 ? -4.41 15.523 32.625 1 88.81 284 ASN B N 1
ATOM 7381 C CA . ASN B 1 284 ? -4.992 16.406 33.625 1 88.81 284 ASN B CA 1
ATOM 7382 C C . ASN B 1 284 ? -5.582 17.656 33 1 88.81 284 ASN B C 1
ATOM 7384 O O . ASN B 1 284 ? -5.016 18.219 32.062 1 88.81 284 ASN B O 1
ATOM 7388 N N . VAL B 1 285 ? -6.656 18.141 33.625 1 91 285 VAL B N 1
ATOM 7389 C CA . VAL B 1 285 ? -7.277 19.375 33.156 1 91 285 VAL B CA 1
ATOM 7390 C C . VAL B 1 285 ? -6.652 20.578 33.875 1 91 285 VAL B C 1
ATOM 7392 O O . VAL B 1 285 ? -6.59 20.625 35.094 1 91 285 VAL B O 1
ATOM 7395 N N . ILE B 1 286 ? -6.23 21.516 33.125 1 87.38 286 ILE B N 1
ATOM 7396 C CA . ILE B 1 286 ? -5.602 22.719 33.656 1 87.38 286 ILE B CA 1
ATOM 7397 C C . ILE B 1 286 ? -6.598 23.875 33.656 1 87.38 286 ILE B C 1
ATOM 7399 O O . ILE B 1 286 ? -6.562 24.734 34.531 1 87.38 286 ILE B O 1
ATOM 7403 N N . PHE B 1 287 ? -7.359 23.891 32.625 1 88.75 287 PHE B N 1
ATOM 7404 C CA . PHE B 1 287 ? -8.297 24.984 32.438 1 88.75 287 PHE B CA 1
ATOM 7405 C C . PHE B 1 287 ? -9.547 24.516 31.703 1 88.75 287 PHE B C 1
ATOM 7407 O O . PHE B 1 287 ? -9.469 23.656 30.828 1 88.75 287 PHE B O 1
ATOM 7414 N N . SER B 1 288 ? -10.703 25.016 32.125 1 89.38 288 SER B N 1
ATOM 7415 C CA . SER B 1 288 ? -11.977 24.812 31.438 1 89.38 288 SER B CA 1
ATOM 7416 C C . SER B 1 288 ? -12.82 26.078 31.422 1 89.38 288 SER B C 1
ATOM 7418 O O . SER B 1 288 ? -13.18 26.594 32.469 1 89.38 288 SER B O 1
ATOM 7420 N N . GLY B 1 289 ? -13.031 26.641 30.266 1 87.06 289 GLY B N 1
ATOM 7421 C CA . GLY B 1 289 ? -13.828 27.859 30.188 1 87.06 289 GLY B CA 1
ATOM 7422 C C . GLY B 1 289 ? -13.68 28.578 28.859 1 87.06 289 GLY B C 1
ATOM 7423 O O . GLY B 1 289 ? -13.133 28.031 27.906 1 87.06 289 GLY B O 1
ATOM 7424 N N . HIS B 1 290 ? -14.211 29.719 28.828 1 86.25 290 HIS B N 1
ATOM 7425 C CA . HIS B 1 290 ? -14.148 30.547 27.641 1 86.25 290 HIS B CA 1
ATOM 7426 C C . HIS B 1 290 ? -12.727 31.047 27.391 1 86.25 290 HIS B C 1
ATOM 7428 O O . HIS B 1 290 ? -11.961 31.25 28.328 1 86.25 290 HIS B O 1
ATOM 7434 N N . HIS B 1 291 ? -12.469 31.281 26.156 1 78.31 291 HIS B N 1
ATOM 7435 C CA . HIS B 1 291 ? -11.109 31.656 25.781 1 78.31 291 HIS B CA 1
ATOM 7436 C C . HIS B 1 291 ? -10.711 33 26.391 1 78.31 291 HIS B C 1
ATOM 7438 O O . HIS B 1 291 ? -9.531 33.219 26.672 1 78.31 291 HIS B O 1
ATOM 7444 N N . SER B 1 292 ? -11.648 33.875 26.625 1 78.06 292 SER B N 1
ATOM 7445 C CA . SER B 1 292 ? -11.352 35.156 27.234 1 78.06 292 SER B CA 1
ATOM 7446 C C . SER B 1 292 ? -10.812 35 28.656 1 78.06 292 SER B C 1
ATOM 7448 O O . SER B 1 292 ? -10.062 35.844 29.141 1 78.06 292 SER B O 1
ATOM 7450 N N . GLY B 1 293 ? -11.25 33.906 29.234 1 82.31 293 GLY B N 1
ATOM 7451 C CA . GLY B 1 293 ? -10.789 33.625 30.594 1 82.31 293 GLY B CA 1
ATOM 7452 C C . GLY B 1 293 ? -9.383 33.094 30.656 1 82.31 293 GLY B C 1
ATOM 7453 O O . GLY B 1 293 ? -8.766 33.031 31.719 1 82.31 293 GLY B O 1
ATOM 7454 N N . LEU B 1 294 ? -8.898 32.75 29.516 1 84.69 294 LEU B N 1
ATOM 7455 C CA . LEU B 1 294 ? -7.574 32.156 29.453 1 84.69 294 LEU B CA 1
ATOM 7456 C C . LEU B 1 294 ? -6.496 33.156 29.828 1 84.69 294 LEU B C 1
ATOM 7458 O O . LEU B 1 294 ? -5.523 32.812 30.5 1 84.69 294 LEU B O 1
ATOM 7462 N N . VAL B 1 295 ? -6.684 34.344 29.375 1 81.62 295 VAL B N 1
ATOM 7463 C CA . VAL B 1 295 ? -5.695 35.375 29.625 1 81.62 295 VAL B CA 1
ATOM 7464 C C . VAL B 1 295 ? -5.598 35.656 31.125 1 81.62 295 VAL B C 1
ATOM 7466 O O . VAL B 1 295 ? -4.5 35.719 31.688 1 81.62 295 VAL B O 1
ATOM 7469 N N . ASN B 1 296 ? -6.777 35.781 31.719 1 83.38 296 ASN B N 1
ATOM 7470 C CA . ASN B 1 296 ? -6.82 36.062 33.156 1 83.38 296 ASN B CA 1
ATOM 7471 C C . ASN B 1 296 ? -6.289 34.875 33.969 1 83.38 296 ASN B C 1
ATOM 7473 O O . ASN B 1 296 ? -5.586 35.094 34.969 1 83.38 296 ASN B O 1
ATOM 7477 N N . TYR B 1 297 ? -6.602 33.812 33.531 1 86.06 297 TYR B N 1
ATOM 7478 C CA . TYR B 1 297 ? -6.188 32.594 34.25 1 86.06 297 TYR B CA 1
ATOM 7479 C C . TYR B 1 297 ? -4.672 32.469 34.25 1 86.06 297 TYR B C 1
ATOM 7481 O O . TYR B 1 297 ? -4.066 32.25 35.312 1 86.06 297 TYR B O 1
ATOM 7489 N N . PHE B 1 298 ? -4.082 32.562 33.188 1 85.94 298 PHE B N 1
ATOM 7490 C CA . PHE B 1 298 ? -2.639 32.375 33.094 1 85.94 298 PHE B CA 1
ATOM 7491 C C . PHE B 1 298 ? -1.898 33.531 33.75 1 85.94 298 PHE B C 1
ATOM 7493 O O . PHE B 1 298 ? -0.808 33.375 34.281 1 85.94 298 PHE B O 1
ATOM 7500 N N . SER B 1 299 ? -2.502 34.688 33.594 1 82.44 299 SER B N 1
ATOM 7501 C CA . SER B 1 299 ? -1.921 35.812 34.281 1 82.44 299 SER B CA 1
ATOM 7502 C C . SER B 1 299 ? -1.927 35.562 35.812 1 82.44 299 SER B C 1
ATOM 7504 O O . SER B 1 299 ? -0.963 35.906 36.5 1 82.44 299 SER B O 1
ATOM 7506 N N . ASP B 1 300 ? -2.967 35 36.25 1 81.62 300 ASP B N 1
ATOM 7507 C CA . ASP B 1 300 ? -3.127 34.719 37.656 1 81.62 300 ASP B CA 1
ATOM 7508 C C . ASP B 1 300 ? -2.107 33.688 38.125 1 81.62 300 ASP B C 1
ATOM 7510 O O . ASP B 1 300 ? -1.693 33.719 39.312 1 81.62 300 ASP B O 1
ATOM 7514 N N . ILE B 1 301 ? -1.76 32.875 37.281 1 79.81 301 ILE B N 1
ATOM 7515 C CA . ILE B 1 301 ? -0.826 31.844 37.688 1 79.81 301 ILE B CA 1
ATOM 7516 C C . ILE B 1 301 ? 0.604 32.281 37.375 1 79.81 301 ILE B C 1
ATOM 7518 O O . ILE B 1 301 ? 1.544 31.5 37.5 1 79.81 301 ILE B O 1
ATOM 7522 N N . GLY B 1 302 ? 0.789 33.5 36.875 1 78.62 302 GLY B N 1
ATOM 7523 C CA . GLY B 1 302 ? 2.123 34.094 36.812 1 78.62 302 GLY B CA 1
ATOM 7524 C C . GLY B 1 302 ? 2.639 34.188 35.375 1 78.62 302 GLY B C 1
ATOM 7525 O O . GLY B 1 302 ? 3.807 34.5 35.156 1 78.62 302 GLY B O 1
ATOM 7526 N N . TYR B 1 303 ? 1.845 33.812 34.469 1 82.44 303 TYR B N 1
ATOM 7527 C CA . TYR B 1 303 ? 2.27 33.906 33.094 1 82.44 303 TYR B CA 1
ATOM 7528 C C . TYR B 1 303 ? 1.549 35.031 32.375 1 82.44 303 TYR B C 1
ATOM 7530 O O . TYR B 1 303 ? 0.371 34.906 32.031 1 82.44 303 TYR B O 1
ATOM 7538 N N . ASN B 1 304 ? 2.248 36.094 32.094 1 79.94 304 ASN B N 1
ATOM 7539 C CA . ASN B 1 304 ? 1.652 37.25 31.422 1 79.94 304 ASN B CA 1
ATOM 7540 C C . ASN B 1 304 ? 1.742 37.125 29.906 1 79.94 304 ASN B C 1
ATOM 7542 O O . ASN B 1 304 ? 2.83 36.938 29.359 1 79.94 304 ASN B O 1
ATOM 7546 N N . MET B 1 305 ? 0.653 37.188 29.312 1 76.94 305 MET B N 1
ATOM 7547 C CA . MET B 1 305 ? 0.562 36.969 27.875 1 76.94 305 MET B CA 1
ATOM 7548 C C . MET B 1 305 ? 0.956 38.25 27.125 1 76.94 305 MET B C 1
ATOM 7550 O O . MET B 1 305 ? 0.544 39.344 27.5 1 76.94 305 MET B O 1
ATOM 7554 N N . PRO B 1 306 ? 1.798 38.125 26.125 1 72.19 306 PRO B N 1
ATOM 7555 C CA . PRO B 1 306 ? 2.146 39.281 25.297 1 72.19 306 PRO B CA 1
ATOM 7556 C C . PRO B 1 306 ? 0.976 39.75 24.453 1 72.19 306 PRO B C 1
ATOM 7558 O O . PRO B 1 306 ? -0.003 39.031 24.266 1 72.19 306 PRO B O 1
ATOM 7561 N N . GLU B 1 307 ? 1.128 41.031 23.938 1 64.94 307 GLU B N 1
ATOM 7562 C CA . GLU B 1 307 ? 0.1 41.594 23.078 1 64.94 307 GLU B CA 1
ATOM 7563 C C . GLU B 1 307 ? 0.143 41 21.672 1 64.94 307 GLU B C 1
ATOM 7565 O O . GLU B 1 307 ? 1.209 40.625 21.203 1 64.94 307 GLU B O 1
ATOM 7570 N N . TYR B 1 308 ? -1.032 40.656 21.031 1 61.53 308 TYR B N 1
ATOM 7571 C CA . TYR B 1 308 ? -1.188 40.25 19.625 1 61.53 308 TYR B CA 1
ATOM 7572 C C . TYR B 1 308 ? -0.907 38.781 19.453 1 61.53 308 TYR B C 1
ATOM 7574 O O . TYR B 1 308 ? -0.38 38.344 18.422 1 61.53 308 TYR B O 1
ATOM 7582 N N . VAL B 1 309 ? -0.895 38.125 20.688 1 69.88 309 VAL B N 1
ATOM 7583 C CA . VAL B 1 309 ? -0.713 36.688 20.562 1 69.88 309 VAL B CA 1
ATOM 7584 C C . VAL B 1 309 ? -2.037 35.969 20.828 1 69.88 309 VAL B C 1
ATOM 7586 O O . VAL B 1 309 ? -2.842 36.438 21.656 1 69.88 309 VAL B O 1
ATOM 7589 N N . ASN B 1 310 ? -2.189 34.969 20.109 1 76.06 310 ASN B N 1
ATOM 7590 C CA . ASN B 1 310 ? -3.344 34.125 20.359 1 76.06 310 ASN B CA 1
ATOM 7591 C C . ASN B 1 310 ? -3.271 33.469 21.734 1 76.06 310 ASN B C 1
ATOM 7593 O O . ASN B 1 310 ? -2.311 32.75 22.031 1 76.06 310 ASN B O 1
ATOM 7597 N N . PRO B 1 311 ? -4.203 33.75 22.609 1 78 311 PRO B N 1
ATOM 7598 C CA . PRO B 1 311 ? -4.164 33.25 23.984 1 78 311 PRO B CA 1
ATOM 7599 C C . PRO B 1 311 ? -4.023 31.734 24.062 1 78 311 PRO B C 1
ATOM 7601 O O . PRO B 1 311 ? -3.312 31.234 24.922 1 78 311 PRO B O 1
ATOM 7604 N N . LEU B 1 312 ? -4.688 31.078 23.266 1 82.62 312 LEU B N 1
ATOM 7605 C CA . LEU B 1 312 ? -4.621 29.625 23.297 1 82.62 312 LEU B CA 1
ATOM 7606 C C . LEU B 1 312 ? -3.236 29.141 22.875 1 82.62 312 LEU B C 1
ATOM 7608 O O . LEU B 1 312 ? -2.717 28.172 23.438 1 82.62 312 LEU B O 1
ATOM 7612 N N . GLU B 1 313 ? -2.791 29.75 21.875 1 77.62 313 GLU B N 1
ATOM 7613 C CA . GLU B 1 313 ? -1.444 29.391 21.438 1 77.62 313 GLU B CA 1
ATOM 7614 C C . GLU B 1 313 ? -0.422 29.625 22.547 1 77.62 313 GLU B C 1
ATOM 7616 O O . GLU B 1 313 ? 0.484 28.812 22.734 1 77.62 313 GLU B O 1
ATOM 7621 N N . TYR B 1 314 ? -0.527 30.688 23.141 1 78.5 314 TYR B N 1
ATOM 7622 C CA . TYR B 1 314 ? 0.372 31 24.234 1 78.5 314 TYR B CA 1
ATOM 7623 C C . TYR B 1 314 ? 0.239 29.984 25.359 1 78.5 314 TYR B C 1
ATOM 7625 O O . TYR B 1 314 ? 1.239 29.562 25.938 1 78.5 314 TYR B O 1
ATOM 7633 N N . ALA B 1 315 ? -0.978 29.672 25.688 1 83.19 315 ALA B N 1
ATOM 7634 C CA . ALA B 1 315 ? -1.236 28.672 26.734 1 83.19 315 ALA B CA 1
ATOM 7635 C C . ALA B 1 315 ? -0.587 27.344 26.391 1 83.19 315 ALA B C 1
ATOM 7637 O O . ALA B 1 315 ? 0.04 26.703 27.25 1 83.19 315 ALA B O 1
ATOM 7638 N N . LEU B 1 316 ? -0.766 26.938 25.234 1 82.62 316 LEU B N 1
ATOM 7639 C CA . LEU B 1 316 ? -0.226 25.656 24.781 1 82.62 316 LEU B CA 1
ATOM 7640 C C . LEU B 1 316 ? 1.298 25.656 24.828 1 82.62 316 LEU B C 1
ATOM 7642 O O . LEU B 1 316 ? 1.923 24.672 25.203 1 82.62 316 LEU B O 1
ATOM 7646 N N . ASP B 1 317 ? 1.834 26.75 24.375 1 77.31 317 ASP B N 1
ATOM 7647 C CA . ASP B 1 317 ? 3.287 26.891 24.406 1 77.31 317 ASP B CA 1
ATOM 7648 C C . ASP B 1 317 ? 3.816 26.844 25.828 1 77.31 317 ASP B C 1
ATOM 7650 O O . ASP B 1 317 ? 4.859 26.25 26.094 1 77.31 317 ASP B O 1
ATOM 7654 N N . THR B 1 318 ? 3.168 27.516 26.641 1 80.12 318 THR B N 1
ATOM 7655 C CA . THR B 1 318 ? 3.551 27.547 28.047 1 80.12 318 THR B CA 1
ATOM 7656 C C . THR B 1 318 ? 3.451 26.156 28.656 1 80.12 318 THR B C 1
ATOM 7658 O O . THR B 1 318 ? 4.332 25.734 29.406 1 80.12 318 THR B O 1
ATOM 7661 N N . MET B 1 319 ? 2.404 25.469 28.359 1 83.44 319 MET B N 1
ATOM 7662 C CA . MET B 1 319 ? 2.199 24.109 28.875 1 83.44 319 MET B CA 1
ATOM 7663 C C . MET B 1 319 ? 3.295 23.172 28.375 1 83.44 319 MET B C 1
ATOM 7665 O O . MET B 1 319 ? 3.76 22.312 29.125 1 83.44 319 MET B O 1
ATOM 7669 N N . GLN B 1 320 ? 3.586 23.359 27.172 1 77.56 320 GLN B N 1
ATOM 7670 C CA . GLN B 1 320 ? 4.641 22.531 26.594 1 77.56 320 GLN B CA 1
ATOM 7671 C C . GLN B 1 320 ? 5.98 22.797 27.281 1 77.56 320 GLN B C 1
ATOM 7673 O O . GLN B 1 320 ? 6.758 21.875 27.516 1 77.56 320 GLN B O 1
ATOM 7678 N N . LYS B 1 321 ? 6.27 24.078 27.5 1 74.12 321 LYS B N 1
ATOM 7679 C CA . LYS B 1 321 ? 7.5 24.469 28.172 1 74.12 321 LYS B CA 1
ATOM 7680 C C . LYS B 1 321 ? 7.551 23.875 29.594 1 74.12 321 LYS B C 1
ATOM 7682 O O . LYS B 1 321 ? 8.602 23.422 30.031 1 74.12 321 LYS B O 1
ATOM 7687 N N . VAL B 1 322 ? 6.449 23.922 30.172 1 77.62 322 VAL B N 1
ATOM 7688 C CA . VAL B 1 322 ? 6.371 23.422 31.547 1 77.62 322 VAL B CA 1
ATOM 7689 C C . VAL B 1 322 ? 6.543 21.906 31.547 1 77.62 322 VAL B C 1
ATOM 7691 O O . VAL B 1 322 ? 7.18 21.344 32.438 1 77.62 322 VAL B O 1
ATOM 7694 N N . LYS B 1 323 ? 5.941 21.297 30.609 1 75.94 323 LYS B N 1
ATOM 7695 C CA . LYS B 1 323 ? 6.031 19.859 30.484 1 75.94 323 LYS B CA 1
ATOM 7696 C C . LYS B 1 323 ? 7.484 19.406 30.328 1 75.94 323 LYS B C 1
ATOM 7698 O O . LYS B 1 323 ? 7.875 18.359 30.844 1 75.94 323 LYS B O 1
ATOM 7703 N N . THR B 1 324 ? 8.219 20.172 29.594 1 65.88 324 THR B N 1
ATOM 7704 C CA . THR B 1 324 ? 9.602 19.812 29.297 1 65.88 324 THR B CA 1
ATOM 7705 C C . THR B 1 324 ? 10.531 20.281 30.406 1 65.88 324 THR B C 1
ATOM 7707 O O . THR B 1 324 ? 11.68 19.828 30.484 1 65.88 324 THR B O 1
ATOM 7710 N N . SER B 1 325 ? 10.031 21.156 31.203 1 65.38 325 SER B N 1
ATOM 7711 C CA . SER B 1 325 ? 10.859 21.688 32.281 1 65.38 325 SER B CA 1
ATOM 7712 C C . SER B 1 325 ? 10.938 20.688 33.438 1 65.38 325 SER B C 1
ATOM 7714 O O . SER B 1 325 ? 10.156 19.734 33.5 1 65.38 325 SER B O 1
ATOM 7716 N N . SER B 1 326 ? 11.977 20.828 34.281 1 59.88 326 SER B N 1
ATOM 7717 C CA . SER B 1 326 ? 12.258 19.969 35.438 1 59.88 326 SER B CA 1
ATOM 7718 C C . SER B 1 326 ? 11.117 20 36.438 1 59.88 326 SER B C 1
ATOM 7720 O O . SER B 1 326 ? 10.898 19.016 37.156 1 59.88 326 SER B O 1
ATOM 7722 N N . VAL B 1 327 ? 10.461 21.109 36.531 1 61.81 327 VAL B N 1
ATOM 7723 C CA . VAL B 1 327 ? 9.414 21.266 37.562 1 61.81 327 VAL B CA 1
ATOM 7724 C C . VAL B 1 327 ? 8.195 20.438 37.156 1 61.81 327 VAL B C 1
ATOM 7726 O O . VAL B 1 327 ? 7.441 19.969 38 1 61.81 327 VAL B O 1
ATOM 7729 N N . GLY B 1 328 ? 8.211 20.047 35.938 1 65.38 328 GLY B N 1
ATOM 7730 C CA . GLY B 1 328 ? 7.172 19.172 35.438 1 65.38 328 GLY B CA 1
ATOM 7731 C C . GLY B 1 328 ? 5.789 19.797 35.469 1 65.38 328 GLY B C 1
ATOM 7732 O O . GLY B 1 328 ? 5.652 20.984 35.75 1 65.38 328 GLY B O 1
ATOM 7733 N N . VAL B 1 329 ? 4.734 19.109 35.25 1 74.81 329 VAL B N 1
ATOM 7734 C CA . VAL B 1 329 ? 3.33 19.484 35.094 1 74.81 329 VAL B CA 1
ATOM 7735 C C . VAL B 1 329 ? 2.73 19.734 36.5 1 74.81 329 VAL B C 1
ATOM 7737 O O . VAL B 1 329 ? 1.68 20.359 36.625 1 74.81 329 VAL B O 1
ATOM 7740 N N . THR B 1 330 ? 3.455 19.422 37.5 1 74.88 330 THR B N 1
ATOM 7741 C CA . THR B 1 330 ? 2.945 19.469 38.875 1 74.88 330 THR B CA 1
ATOM 7742 C C . THR B 1 330 ? 2.727 20.922 39.312 1 74.88 330 THR B C 1
ATOM 7744 O O . THR B 1 330 ? 1.781 21.203 40.062 1 74.88 330 THR B O 1
ATOM 7747 N N . GLN B 1 331 ? 3.588 21.797 38.844 1 74.75 331 GLN B N 1
ATOM 7748 C CA . GLN B 1 331 ? 3.439 23.188 39.25 1 74.75 331 GLN B CA 1
ATOM 7749 C C . GLN B 1 331 ? 2.115 23.766 38.75 1 74.75 331 GLN B C 1
ATOM 7751 O O . GLN B 1 331 ? 1.425 24.469 39.5 1 74.75 331 GLN B O 1
ATOM 7756 N N . LEU B 1 332 ? 1.802 23.422 37.594 1 79.62 332 LEU B N 1
ATOM 7757 C CA . LEU B 1 332 ? 0.562 23.922 37 1 79.62 332 LEU B CA 1
ATOM 7758 C C . LEU B 1 332 ? -0.651 23.328 37.719 1 79.62 332 LEU B C 1
ATOM 7760 O O . LEU B 1 332 ? -1.656 24.016 37.906 1 79.62 332 LEU B O 1
ATOM 7764 N N . LEU B 1 333 ? -0.544 22.125 38.094 1 77.62 333 LEU B N 1
ATOM 7765 C CA . LEU B 1 333 ? -1.642 21.422 38.781 1 77.62 333 LEU B CA 1
ATOM 7766 C C . LEU B 1 333 ? -1.84 21.953 40.188 1 77.62 333 LEU B C 1
ATOM 7768 O O . LEU B 1 333 ? -2.975 22.094 40.656 1 77.62 333 LEU B O 1
ATOM 7772 N N . GLU B 1 334 ? -0.763 22.188 40.812 1 75.31 334 GLU B N 1
ATOM 7773 C CA . GLU B 1 334 ? -0.841 22.734 42.188 1 75.31 334 GLU B CA 1
ATOM 7774 C C . GLU B 1 334 ? -1.468 24.125 42.188 1 75.31 334 GLU B C 1
ATOM 7776 O O . GLU B 1 334 ? -2.256 24.453 43.062 1 75.31 334 GLU B O 1
ATOM 7781 N N . LEU B 1 335 ? -1.064 24.781 41.219 1 74.75 335 LEU B N 1
ATOM 7782 C CA . LEU B 1 335 ? -1.614 26.141 41.125 1 74.75 335 LEU B CA 1
ATOM 7783 C C . LEU B 1 335 ? -3.109 26.094 40.812 1 74.75 335 LEU B C 1
ATOM 7785 O O . LEU B 1 335 ? -3.869 26.922 41.312 1 74.75 335 LEU B O 1
ATOM 7789 N N . LYS B 1 336 ? -3.551 25.172 40.062 1 74.81 336 LYS B N 1
ATOM 7790 C CA . LYS B 1 336 ? -4.965 24.984 39.781 1 74.81 336 LYS B CA 1
ATOM 7791 C C . LYS B 1 336 ? -5.762 24.656 41.031 1 74.81 336 LYS B C 1
ATOM 7793 O O . LYS B 1 336 ? -6.848 25.203 41.25 1 74.81 336 LYS B O 1
ATOM 7798 N N . VAL B 1 337 ? -5.234 23.734 41.75 1 70.19 337 VAL B N 1
ATOM 7799 C CA . VAL B 1 337 ? -5.91 23.312 43 1 70.19 337 VAL B CA 1
ATOM 7800 C C . VAL B 1 337 ? -6.086 24.516 43.938 1 70.19 337 VAL B C 1
ATOM 7802 O O . VAL B 1 337 ? -7.141 24.672 44.531 1 70.19 337 VAL B O 1
ATOM 7805 N N . VAL B 1 338 ? -5.082 25.266 43.969 1 64.81 338 VAL B N 1
ATOM 7806 C CA . VAL B 1 338 ? -5.117 26.438 44.844 1 64.81 338 VAL B CA 1
ATOM 7807 C C . VAL B 1 338 ? -6.203 27.406 44.375 1 64.81 338 VAL B C 1
ATOM 7809 O O . VAL B 1 338 ? -6.965 27.938 45.188 1 64.81 338 VAL B O 1
ATOM 7812 N N . LYS B 1 339 ? -6.281 27.5 43.125 1 66 339 LYS B N 1
ATOM 7813 C CA . LYS B 1 339 ? -7.246 28.453 42.594 1 66 339 LYS B CA 1
ATOM 7814 C C . LYS B 1 339 ? -8.672 27.906 42.719 1 66 339 LYS B C 1
ATOM 7816 O O . LYS B 1 339 ? -9.609 28.672 42.938 1 66 339 LYS B O 1
ATOM 7821 N N . GLU B 1 340 ? -8.836 26.688 42.438 1 64.5 340 GLU B N 1
ATOM 7822 C CA . GLU B 1 340 ? -10.148 26.078 42.594 1 64.5 340 GLU B CA 1
ATOM 7823 C C . GLU B 1 340 ? -10.656 26.188 44.031 1 64.5 340 GLU B C 1
ATOM 7825 O O . GLU B 1 340 ? -11.852 26.391 44.25 1 64.5 340 GLU B O 1
ATOM 7830 N N . LYS B 1 341 ? -9.797 25.953 44.938 1 57.19 341 LYS B N 1
ATOM 7831 C CA . LYS B 1 341 ? -10.156 26.094 46.344 1 57.19 341 LYS B CA 1
ATOM 7832 C C . LYS B 1 341 ? -10.578 27.531 46.656 1 57.19 341 LYS B C 1
ATOM 7834 O O . LYS B 1 341 ? -11.508 27.75 47.438 1 57.19 341 LYS B O 1
ATOM 7839 N N . GLU B 1 342 ? -9.938 28.438 46.062 1 54.38 342 GLU B N 1
ATOM 7840 C CA . GLU B 1 342 ? -10.289 29.828 46.281 1 54.38 342 GLU B CA 1
ATOM 7841 C C . GLU B 1 342 ? -11.664 30.156 45.688 1 54.38 342 GLU B C 1
ATOM 7843 O O . GLU B 1 342 ? -12.43 30.922 46.281 1 54.38 342 GLU B O 1
ATOM 7848 N N . LYS B 1 343 ? -11.984 29.578 44.531 1 55.72 343 LYS B N 1
ATOM 7849 C CA . LYS B 1 343 ? -13.289 29.797 43.906 1 55.72 343 LYS B CA 1
ATOM 7850 C C . LYS B 1 343 ? -14.406 29.141 44.719 1 55.72 343 LYS B C 1
ATOM 7852 O O . LYS B 1 343 ? -15.516 29.672 44.812 1 55.72 343 LYS B O 1
ATOM 7857 N N . ILE B 1 344 ? -14.219 27.906 45.125 1 48.25 344 ILE B N 1
ATOM 7858 C CA . ILE B 1 344 ? -15.195 27.266 46 1 48.25 344 ILE B CA 1
ATOM 7859 C C . ILE B 1 344 ? -15.438 28.141 47.219 1 48.25 344 ILE B C 1
ATOM 7861 O O . ILE B 1 344 ? -16.578 28.281 47.688 1 48.25 344 ILE B O 1
ATOM 7865 N N . MET B 1 345 ? -14.438 28.641 47.812 1 42.81 345 MET B N 1
ATOM 7866 C CA . MET B 1 345 ? -14.641 29.516 48.969 1 42.81 345 MET B CA 1
ATOM 7867 C C . MET B 1 345 ? -15.469 30.75 48.594 1 42.81 345 MET B C 1
ATOM 7869 O O . MET B 1 345 ? -16.109 31.359 49.438 1 42.81 345 MET B O 1
ATOM 7873 N N . ASP B 1 346 ? -15.125 31.234 47.469 1 39.69 346 ASP B N 1
ATOM 7874 C CA . ASP B 1 346 ? -15.891 32.438 47.094 1 39.69 346 ASP B CA 1
ATOM 7875 C C . ASP B 1 346 ? -17.281 32.062 46.594 1 39.69 346 ASP B C 1
ATOM 7877 O O . ASP B 1 346 ? -18.047 32.906 46.156 1 39.69 346 ASP B O 1
ATOM 7881 N N . GLY B 1 347 ? -18.188 31.172 47.219 1 36.22 347 GLY B N 1
ATOM 7882 C CA . GLY B 1 347 ? -19.594 30.797 47.344 1 36.22 347 GLY B CA 1
ATOM 7883 C C . GLY B 1 347 ? -20.094 29.969 46.188 1 36.22 347 GLY B C 1
ATOM 7884 O O . GLY B 1 347 ? -21.125 29.297 46.281 1 36.22 347 GLY B O 1
ATOM 7885 N N . GLN B 1 348 ? -20.219 30.375 44.906 1 34.75 348 GLN B N 1
ATOM 7886 C CA . GLN B 1 348 ? -21.281 30.062 43.969 1 34.75 348 GLN B CA 1
ATOM 7887 C C . GLN B 1 348 ? -21.172 28.625 43.469 1 34.75 348 GLN B C 1
ATOM 7889 O O . GLN B 1 348 ? -22.172 27.922 43.344 1 34.75 348 GLN B O 1
ATOM 7894 N N . ALA B 1 349 ? -20.234 28.188 42.562 1 35.19 349 ALA B N 1
ATOM 7895 C CA . ALA B 1 349 ? -20.406 27.266 41.438 1 35.19 349 ALA B CA 1
ATOM 7896 C C . ALA B 1 349 ? -20.156 25.828 41.875 1 35.19 349 ALA B C 1
ATOM 7898 O O . ALA B 1 349 ? -20.297 24.906 41.062 1 35.19 349 ALA B O 1
ATOM 7899 N N . ALA B 1 350 ? -19.75 25.469 43.031 1 34.47 350 ALA B N 1
ATOM 7900 C CA . ALA B 1 350 ? -19.359 24.078 43.25 1 34.47 350 ALA B CA 1
ATOM 7901 C C . ALA B 1 350 ? -20.594 23.188 43.438 1 34.47 350 ALA B C 1
ATOM 7903 O O . ALA B 1 350 ? -20.484 21.969 43.469 1 34.47 350 ALA B O 1
ATOM 7904 N N . ARG B 1 351 ? -21.688 23.656 44.062 1 33.59 351 ARG B N 1
ATOM 7905 C CA . ARG B 1 351 ? -22.766 22.797 44.562 1 33.59 351 ARG B CA 1
ATOM 7906 C C . ARG B 1 351 ? -23.453 22.062 43.406 1 33.59 351 ARG B C 1
ATOM 7908 O O . ARG B 1 351 ? -24.188 21.109 43.656 1 33.59 351 ARG B O 1
ATOM 7915 N N . GLU B 1 352 ? -23.609 22.578 42.281 1 33.69 352 GLU B N 1
ATOM 7916 C CA . GLU B 1 352 ? -24.547 21.984 41.344 1 33.69 352 GLU B CA 1
ATOM 7917 C C . GLU B 1 352 ? -24 20.672 40.781 1 33.69 352 GLU B C 1
ATOM 7919 O O . GLU B 1 352 ? -24.75 19.875 40.188 1 33.69 352 GLU B O 1
ATOM 7924 N N . LEU B 1 353 ? -22.766 20.406 40.875 1 35.59 353 LEU B N 1
ATOM 7925 C CA . LEU B 1 353 ? -22.25 19.234 40.188 1 35.59 353 LEU B CA 1
ATOM 7926 C C . LEU B 1 353 ? -22.453 17.969 41.031 1 35.59 353 LEU B C 1
ATOM 7928 O O . LEU B 1 353 ? -22.578 16.875 40.469 1 35.59 353 LEU B O 1
ATOM 7932 N N . ASP B 1 354 ? -22.5 17.938 42.469 1 33.69 354 ASP B N 1
ATOM 7933 C CA . ASP B 1 354 ? -22.438 16.719 43.281 1 33.69 354 ASP B CA 1
ATOM 7934 C C . ASP B 1 354 ? -23.797 16.031 43.312 1 33.69 354 ASP B C 1
ATOM 7936 O O . ASP B 1 354 ? -23.906 14.898 43.781 1 33.69 354 ASP B O 1
ATOM 7940 N N . ALA B 1 355 ? -24.984 16.766 43.469 1 31.09 355 ALA B N 1
ATOM 7941 C CA . ALA B 1 355 ? -26.234 16.109 43.875 1 31.09 355 ALA B CA 1
ATOM 7942 C C . ALA B 1 355 ? -26.625 15.008 42.906 1 31.09 355 ALA B C 1
ATOM 7944 O O . ALA B 1 355 ? -27.266 14.023 43.312 1 31.09 355 ALA B O 1
ATOM 7945 N N . GLU B 1 356 ? -26.688 15.18 41.625 1 33.97 356 GLU B N 1
ATOM 7946 C CA . GLU B 1 356 ? -27.453 14.266 40.781 1 33.97 356 GLU B CA 1
ATOM 7947 C C . GLU B 1 356 ? -26.688 12.977 40.5 1 33.97 356 GLU B C 1
ATOM 7949 O O . GLU B 1 356 ? -27.062 12.18 39.656 1 33.97 356 GLU B O 1
ATOM 7954 N N . ALA B 1 357 ? -25.719 12.719 41.281 1 32.25 357 ALA B N 1
ATOM 7955 C CA . ALA B 1 357 ? -24.828 11.57 41.125 1 32.25 357 ALA B CA 1
ATOM 7956 C C . ALA B 1 357 ? -25.562 10.266 41.438 1 32.25 357 ALA B C 1
ATOM 7958 O O . ALA B 1 357 ? -25.031 9.18 41.156 1 32.25 357 ALA B O 1
ATOM 7959 N N . THR B 1 358 ? -26.562 10.203 42.406 1 30.78 358 THR B N 1
ATOM 7960 C CA . THR B 1 358 ? -26.875 8.883 42.938 1 30.78 358 THR B CA 1
ATOM 7961 C C . THR B 1 358 ? -27.656 8.055 41.906 1 30.78 358 THR B C 1
ATOM 7963 O O . THR B 1 358 ? -28.359 7.113 42.281 1 30.78 358 THR B O 1
ATOM 7966 N N . ALA B 1 359 ? -28.047 8.586 40.781 1 28.81 359 ALA B N 1
ATOM 7967 C CA . ALA B 1 359 ? -28.969 7.66 40.125 1 28.81 359 ALA B CA 1
ATOM 7968 C C . ALA B 1 359 ? -28.297 6.309 39.875 1 28.81 359 ALA B C 1
ATOM 7970 O O . ALA B 1 359 ? -27.109 6.242 39.562 1 28.81 359 ALA B O 1
ATOM 7971 N N . SER B 1 360 ? -28.859 5.113 40.406 1 29.12 360 SER B N 1
ATOM 7972 C CA . SER B 1 360 ? -28.656 3.672 40.531 1 29.12 360 SER B CA 1
ATOM 7973 C C . SER B 1 360 ? -28.203 3.086 39.188 1 29.12 360 SER B C 1
ATOM 7975 O O . SER B 1 360 ? -28.625 3.545 38.125 1 29.12 360 SER B O 1
ATOM 7977 N N . SER B 1 361 ? -27.062 2.443 39.125 1 31.44 361 SER B N 1
ATOM 7978 C CA . SER B 1 361 ? -26.469 1.527 38.156 1 31.44 361 SER B CA 1
ATOM 7979 C C . SER B 1 361 ? -27.5 0.549 37.625 1 31.44 361 SER B C 1
ATOM 7981 O O . SER B 1 361 ? -27.828 -0.444 38.281 1 31.44 361 SER B O 1
ATOM 7983 N N . ARG B 1 362 ? -28.797 0.913 37.344 1 28.78 362 ARG B N 1
ATOM 7984 C CA . ARG B 1 362 ? -29.578 -0.198 36.812 1 28.78 362 ARG B CA 1
ATOM 7985 C C . ARG B 1 362 ? -28.766 -1.032 35.844 1 28.78 362 ARG B C 1
ATOM 7987 O O . ARG B 1 362 ? -27.953 -0.492 35.094 1 28.78 362 ARG B O 1
ATOM 7994 N N . ASP B 1 363 ? -28.594 -2.346 36.094 1 30.42 363 ASP B N 1
ATOM 7995 C CA . ASP B 1 363 ? -28.016 -3.463 35.375 1 30.42 363 ASP B CA 1
ATOM 7996 C C . ASP B 1 363 ? -28.422 -3.395 33.875 1 30.42 363 ASP B C 1
ATOM 7998 O O . ASP B 1 363 ? -29.578 -3.568 33.531 1 30.42 363 ASP B O 1
ATOM 8002 N N . LEU B 1 364 ? -28.125 -2.369 33.219 1 33.12 364 LEU B N 1
ATOM 8003 C CA . LEU B 1 364 ? -28.359 -2.248 31.781 1 33.12 364 LEU B CA 1
ATOM 8004 C C . LEU B 1 364 ? -28 -3.547 31.062 1 33.12 364 LEU B C 1
ATOM 8006 O O . LEU B 1 364 ? -26.875 -4.027 31.156 1 33.12 364 LEU B O 1
ATOM 8010 N N . ASP B 1 365 ? -28.922 -4.504 31.078 1 32.28 365 ASP B N 1
ATOM 8011 C CA . ASP B 1 365 ? -28.875 -5.703 30.25 1 32.28 365 ASP B CA 1
ATOM 8012 C C . ASP B 1 365 ? -28.188 -5.422 28.906 1 32.28 365 ASP B C 1
ATOM 8014 O O . ASP B 1 365 ? -28.484 -4.422 28.25 1 32.28 365 ASP B O 1
ATOM 8018 N N . ASP B 1 366 ? -27.031 -5.812 28.688 1 35 366 ASP B N 1
ATOM 8019 C CA . ASP B 1 366 ? -26.016 -5.887 27.641 1 35 366 ASP B CA 1
ATOM 8020 C C . ASP B 1 366 ? -26.656 -6.273 26.312 1 35 366 ASP B C 1
ATOM 8022 O O . ASP B 1 366 ? -25.938 -6.617 25.359 1 35 366 ASP B O 1
ATOM 8026 N N . ASP B 1 367 ? -27.859 -6.785 26.328 1 35.38 367 ASP B N 1
ATOM 8027 C CA . ASP B 1 367 ? -28.172 -7.312 25 1 35.38 367 ASP B CA 1
ATOM 8028 C C . ASP B 1 367 ? -28.078 -6.223 23.938 1 35.38 367 ASP B C 1
ATOM 8030 O O . ASP B 1 367 ? -28.906 -5.301 23.906 1 35.38 367 ASP B O 1
ATOM 8034 N N . ILE B 1 368 ? -26.969 -5.77 23.547 1 40.66 368 ILE B N 1
ATOM 8035 C CA . ILE B 1 368 ? -26.438 -4.824 22.562 1 40.66 368 ILE B CA 1
ATOM 8036 C C . ILE B 1 368 ? -27.156 -5 21.234 1 40.66 368 ILE B C 1
ATOM 8038 O O . ILE B 1 368 ? -26.812 -5.879 20.438 1 40.66 368 ILE B O 1
ATOM 8042 N N . ASN B 1 369 ? -28.391 -5.242 21.125 1 41.09 369 ASN B N 1
ATOM 8043 C CA . ASN B 1 369 ? -29 -5.297 19.797 1 41.09 369 ASN B CA 1
ATOM 8044 C C . ASN B 1 369 ? -28.656 -4.055 18.984 1 41.09 369 ASN B C 1
ATOM 8046 O O . ASN B 1 369 ? -29.031 -2.939 19.359 1 41.09 369 ASN B O 1
ATOM 8050 N N . MET B 1 370 ? -27.594 -3.922 18.422 1 48.88 370 MET B N 1
ATOM 8051 C CA . MET B 1 370 ? -27.219 -2.873 17.484 1 48.88 370 MET B CA 1
ATOM 8052 C C . MET B 1 370 ? -28.359 -2.59 16.516 1 48.88 370 MET B C 1
ATOM 8054 O O . MET B 1 370 ? -28.797 -3.484 15.789 1 48.88 370 MET B O 1
ATOM 8058 N N . THR B 1 371 ? -29.266 -1.764 16.734 1 57.94 371 THR B N 1
ATOM 8059 C CA . THR B 1 371 ? -30.344 -1.4 15.836 1 57.94 371 THR B CA 1
ATOM 8060 C C . THR B 1 371 ? -29.828 -0.586 14.656 1 57.94 371 THR B C 1
ATOM 8062 O O . THR B 1 371 ? -29.047 0.345 14.836 1 57.94 371 THR B O 1
ATOM 8065 N N . PHE B 1 372 ? -29.812 -1.181 13.523 1 66.12 372 PHE B N 1
ATOM 8066 C CA . PHE B 1 372 ? -29.438 -0.513 12.281 1 66.12 372 PHE B CA 1
ATOM 8067 C C . PHE B 1 372 ? -30.609 0.306 11.734 1 66.12 372 PHE B C 1
ATOM 8069 O O . PHE B 1 372 ? -31.766 -0.062 11.914 1 66.12 372 PHE B O 1
ATOM 8076 N N . ALA B 1 373 ? -30.344 1.471 11.242 1 66.31 373 ALA B N 1
ATOM 8077 C CA . ALA B 1 373 ? -31.344 2.418 10.766 1 66.31 373 ALA B CA 1
ATOM 8078 C C . ALA B 1 373 ? -32.094 1.854 9.57 1 66.31 373 ALA B C 1
ATOM 8080 O O . ALA B 1 373 ? -33.25 2.211 9.336 1 66.31 373 ALA B O 1
ATOM 8081 N N . THR B 1 374 ? -31.391 0.95 8.836 1 74.88 374 THR B N 1
ATOM 8082 C CA . THR B 1 374 ? -31.984 0.457 7.598 1 74.88 374 THR B CA 1
ATOM 8083 C C . THR B 1 374 ? -32.219 -1.053 7.664 1 74.88 374 THR B C 1
ATOM 8085 O O . THR B 1 374 ? -31.594 -1.734 8.492 1 74.88 374 THR B O 1
ATOM 8088 N N . SER B 1 375 ? -33.156 -1.432 6.895 1 81.81 375 SER B N 1
ATOM 8089 C CA . SER B 1 375 ? -33.406 -2.861 6.781 1 81.81 375 SER B CA 1
ATOM 8090 C C . SER B 1 375 ? -32.312 -3.576 6.016 1 81.81 375 SER B C 1
ATOM 8092 O O . SER B 1 375 ? -31.531 -2.939 5.297 1 81.81 375 SER B O 1
ATOM 8094 N N . PHE B 1 376 ? -32.281 -4.832 6.191 1 86.25 376 PHE B N 1
ATOM 8095 C CA . PHE B 1 376 ? -31.281 -5.668 5.551 1 86.25 376 PHE B CA 1
ATOM 8096 C C . PHE B 1 376 ? -31.391 -5.578 4.035 1 86.25 376 PHE B C 1
ATOM 8098 O O . PHE B 1 376 ? -30.375 -5.469 3.34 1 86.25 376 PHE B O 1
ATOM 8105 N N . ARG B 1 377 ? -32.562 -5.617 3.496 1 86.75 377 ARG B N 1
ATOM 8106 C CA . ARG B 1 377 ? -32.781 -5.586 2.053 1 86.75 377 ARG B CA 1
ATOM 8107 C C . ARG B 1 377 ? -32.344 -4.242 1.468 1 86.75 377 ARG B C 1
ATOM 8109 O O . ARG B 1 377 ? -31.75 -4.188 0.391 1 86.75 377 ARG B O 1
ATOM 8116 N N . SER B 1 378 ? -32.656 -3.188 2.209 1 86.12 378 SER B N 1
ATOM 8117 C CA . SER B 1 378 ? -32.25 -1.857 1.746 1 86.12 378 SER B CA 1
ATOM 8118 C C . SER B 1 378 ? -30.75 -1.677 1.769 1 86.12 378 SER B C 1
ATOM 8120 O O . SER B 1 378 ? -30.172 -1.055 0.87 1 86.12 378 SER B O 1
ATOM 8122 N N . GLU B 1 379 ? -30.156 -2.275 2.75 1 88.5 379 GLU B N 1
ATOM 8123 C CA . GLU B 1 379 ? -28.703 -2.234 2.84 1 88.5 379 GLU B CA 1
ATOM 8124 C C . GLU B 1 379 ? -28.047 -2.924 1.644 1 88.5 379 GLU B C 1
ATOM 8126 O O . GLU B 1 379 ? -27.078 -2.424 1.084 1 88.5 379 GLU B O 1
ATOM 8131 N N . LEU B 1 380 ? -28.672 -4.02 1.283 1 88.88 380 LEU B N 1
ATOM 8132 C CA . LEU B 1 380 ? -28.141 -4.805 0.179 1 88.88 380 LEU B CA 1
ATOM 8133 C C . LEU B 1 380 ? -28.234 -4.039 -1.136 1 88.88 380 LEU B C 1
ATOM 8135 O O . LEU B 1 380 ? -27.312 -4.074 -1.955 1 88.88 380 LEU B O 1
ATOM 8139 N N . TYR B 1 381 ? -29.297 -3.422 -1.221 1 89.44 381 TYR B N 1
ATOM 8140 C CA . TYR B 1 381 ? -29.516 -2.682 -2.461 1 89.44 381 TYR B CA 1
ATOM 8141 C C . TYR B 1 381 ? -28.562 -1.491 -2.553 1 89.44 381 TYR B C 1
ATOM 8143 O O . TYR B 1 381 ? -27.953 -1.253 -3.598 1 89.44 381 TYR B O 1
ATOM 8151 N N . VAL B 1 382 ? -28.406 -0.764 -1.479 1 89.44 382 VAL B N 1
ATOM 8152 C CA . VAL B 1 382 ? -27.578 0.442 -1.469 1 89.44 382 VAL B CA 1
ATOM 8153 C C . VAL B 1 382 ? -26.109 0.066 -1.624 1 89.44 382 VAL B C 1
ATOM 8155 O O . VAL B 1 382 ? -25.391 0.65 -2.441 1 89.44 382 VAL B O 1
ATOM 8158 N N . LEU B 1 383 ? -25.719 -0.886 -0.893 1 90.31 383 LEU B N 1
ATOM 8159 C CA . LEU B 1 383 ? -24.328 -1.324 -0.967 1 90.31 383 LEU B CA 1
ATOM 8160 C C . LEU B 1 383 ? -24.031 -1.974 -2.314 1 90.31 383 LEU B C 1
ATOM 8162 O O . LEU B 1 383 ? -22.938 -1.824 -2.854 1 90.31 383 LEU B O 1
ATOM 8166 N N . GLY B 1 384 ? -25.016 -2.707 -2.773 1 91.31 384 GLY B N 1
ATOM 8167 C CA . GLY B 1 384 ? -24.859 -3.303 -4.09 1 91.31 384 GLY B CA 1
ATOM 8168 C C . GLY B 1 384 ? -24.672 -2.277 -5.191 1 91.31 384 GLY B C 1
ATOM 8169 O O . GLY B 1 384 ? -23.781 -2.428 -6.035 1 91.31 384 GLY B O 1
ATOM 8170 N N . GLU B 1 385 ? -25.469 -1.321 -5.125 1 90.5 385 GLU B N 1
ATOM 8171 C CA . GLU B 1 385 ? -25.344 -0.248 -6.109 1 90.5 385 GLU B CA 1
ATOM 8172 C C . GLU B 1 385 ? -24 0.456 -5.996 1 90.5 385 GLU B C 1
ATOM 8174 O O . GLU B 1 385 ? -23.375 0.77 -7.008 1 90.5 385 GLU B O 1
ATOM 8179 N N . ARG B 1 386 ? -23.594 0.703 -4.816 1 89 386 ARG B N 1
ATOM 8180 C CA . ARG B 1 386 ? -22.312 1.354 -4.578 1 89 386 ARG B CA 1
ATOM 8181 C C . ARG B 1 386 ? -21.172 0.515 -5.121 1 89 386 ARG B C 1
ATOM 8183 O O . ARG B 1 386 ? -20.281 1.035 -5.801 1 89 386 ARG B O 1
ATOM 8190 N N . ASN B 1 387 ? -21.25 -0.742 -4.871 1 88.62 387 ASN B N 1
ATOM 8191 C CA . ASN B 1 387 ? -20.172 -1.63 -5.293 1 88.62 387 ASN B CA 1
ATOM 8192 C C . ASN B 1 387 ? -20.125 -1.761 -6.812 1 88.62 387 ASN B C 1
ATOM 8194 O O . ASN B 1 387 ? -19.031 -1.826 -7.395 1 88.62 387 ASN B O 1
ATOM 8198 N N . VAL B 1 388 ? -21.234 -1.822 -7.418 1 88.06 388 VAL B N 1
ATOM 8199 C CA . VAL B 1 388 ? -21.281 -1.905 -8.875 1 88.06 388 VAL B CA 1
ATOM 8200 C C . VAL B 1 388 ? -20.688 -0.634 -9.484 1 88.06 388 VAL B C 1
ATOM 8202 O O . VAL B 1 388 ? -19.938 -0.697 -10.453 1 88.06 388 VAL B O 1
ATOM 8205 N N . LYS B 1 389 ? -20.984 0.525 -8.883 1 87.75 389 LYS B N 1
ATOM 8206 C CA . LYS B 1 389 ? -20.438 1.797 -9.359 1 87.75 389 LYS B CA 1
ATOM 8207 C C . LYS B 1 389 ? -18.922 1.847 -9.188 1 87.75 389 LYS B C 1
ATOM 8209 O O . LYS B 1 389 ? -18.219 2.379 -10.047 1 87.75 389 LYS B O 1
ATOM 8214 N N . LEU B 1 390 ? -18.531 1.349 -8.102 1 85.69 390 LEU B N 1
ATOM 8215 C CA . LEU B 1 390 ? -17.094 1.319 -7.816 1 85.69 390 LEU B CA 1
ATOM 8216 C C . LEU B 1 390 ? -16.359 0.467 -8.844 1 85.69 390 LEU B C 1
ATOM 8218 O O . LEU B 1 390 ? -15.32 0.877 -9.367 1 85.69 390 LEU B O 1
ATOM 8222 N N . ILE B 1 391 ? -16.891 -0.69 -9.148 1 84.31 391 ILE B N 1
ATOM 8223 C CA . ILE B 1 391 ? -16.266 -1.615 -10.086 1 84.31 391 ILE B CA 1
ATOM 8224 C C . ILE B 1 391 ? -16.266 -1.016 -11.492 1 84.31 391 ILE B C 1
ATOM 8226 O O . ILE B 1 391 ? -15.258 -1.089 -12.203 1 84.31 391 ILE B O 1
ATOM 8230 N N . LEU B 1 392 ? -17.297 -0.355 -11.844 1 84.81 392 LEU B N 1
ATOM 8231 C CA . LEU B 1 392 ? -17.453 0.189 -13.188 1 84.81 392 LEU B CA 1
ATOM 8232 C C . LEU B 1 392 ? -16.562 1.406 -13.391 1 84.81 392 LEU B C 1
ATOM 8234 O O . LEU B 1 392 ? -16.141 1.689 -14.508 1 84.81 392 LEU B O 1
ATOM 8238 N N . ARG B 1 393 ? -16.234 2.125 -12.273 1 81.44 393 ARG B N 1
ATOM 8239 C CA . ARG B 1 393 ? -15.445 3.344 -12.391 1 81.44 393 ARG B CA 1
ATOM 8240 C C . ARG B 1 393 ? -13.953 3.045 -12.242 1 81.44 393 ARG B C 1
ATOM 8242 O O . ARG B 1 393 ? -13.109 3.877 -12.586 1 81.44 393 ARG B O 1
ATOM 8249 N N . THR B 1 394 ? -13.625 1.904 -11.656 1 76.94 394 THR B N 1
ATOM 8250 C CA . THR B 1 394 ? -12.234 1.467 -11.648 1 76.94 394 THR B CA 1
ATOM 8251 C C . THR B 1 394 ? -11.938 0.611 -12.883 1 76.94 394 THR B C 1
ATOM 8253 O O . THR B 1 394 ? -11.461 -0.521 -12.75 1 76.94 394 THR B O 1
ATOM 8256 N N . ARG B 1 395 ? -12.086 1.117 -14.031 1 73 395 ARG B N 1
ATOM 8257 C CA . ARG B 1 395 ? -12.062 0.419 -15.312 1 73 395 ARG B CA 1
ATOM 8258 C C . ARG B 1 395 ? -10.664 -0.106 -15.625 1 73 395 ARG B C 1
ATOM 8260 O O . ARG B 1 395 ? -10.516 -1.24 -16.078 1 73 395 ARG B O 1
ATOM 8267 N N . PRO B 1 396 ? -9.75 0.683 -15.148 1 69.56 396 PRO B N 1
ATOM 8268 C CA . PRO B 1 396 ? -8.43 0.19 -15.57 1 69.56 396 PRO B CA 1
ATOM 8269 C C . PRO B 1 396 ? -8.062 -1.139 -14.914 1 69.56 396 PRO B C 1
ATOM 8271 O O . PRO B 1 396 ? -7.422 -1.984 -15.539 1 69.56 396 PRO B O 1
ATOM 8274 N N . LEU B 1 397 ? -8.633 -1.349 -13.797 1 73.12 397 LEU B N 1
ATOM 8275 C CA . LEU B 1 397 ? -8.297 -2.592 -13.109 1 73.12 397 LEU B CA 1
ATOM 8276 C C . LEU B 1 397 ? -9.016 -3.775 -13.742 1 73.12 397 LEU B C 1
ATOM 8278 O O . LEU B 1 397 ? -8.445 -4.859 -13.875 1 73.12 397 LEU B O 1
ATOM 8282 N N . PHE B 1 398 ? -10.211 -3.555 -14.211 1 78.62 398 PHE B N 1
ATOM 8283 C CA . PHE B 1 398 ? -10.977 -4.598 -14.883 1 78.62 398 PHE B CA 1
ATOM 8284 C C . PHE B 1 398 ? -10.352 -4.949 -16.234 1 78.62 398 PHE B C 1
ATOM 8286 O O . PHE B 1 398 ? -10.219 -6.125 -16.562 1 78.62 398 PHE B O 1
ATOM 8293 N N . PHE B 1 399 ? -9.883 -3.945 -16.844 1 81.25 399 PHE B N 1
ATOM 8294 C CA . PHE B 1 399 ? -9.336 -4.18 -18.172 1 81.25 399 PHE B CA 1
ATOM 8295 C C . PHE B 1 399 ? -7.949 -4.801 -18.094 1 81.25 399 PHE B C 1
ATOM 8297 O O . PHE B 1 399 ? -7.559 -5.59 -18.953 1 81.25 399 PHE B O 1
ATOM 8304 N N . ALA B 1 400 ? -7.324 -4.465 -17.062 1 81.25 400 ALA B N 1
ATOM 8305 C CA . ALA B 1 400 ? -6.023 -5.102 -16.859 1 81.25 400 ALA B CA 1
ATOM 8306 C C . ALA B 1 400 ? -6.18 -6.602 -16.609 1 81.25 400 ALA B C 1
ATOM 8308 O O . ALA B 1 400 ? -5.434 -7.41 -17.172 1 81.25 400 ALA B O 1
ATOM 8309 N N . ARG B 1 401 ? -7.129 -7 -15.906 1 86.19 401 ARG B N 1
ATOM 8310 C CA . ARG B 1 401 ? -7.387 -8.406 -15.633 1 86.19 401 ARG B CA 1
ATOM 8311 C C . ARG B 1 401 ? -7.879 -9.125 -16.891 1 86.19 401 ARG B C 1
ATOM 8313 O O . ARG B 1 401 ? -7.484 -10.266 -17.156 1 86.19 401 ARG B O 1
ATOM 8320 N N . MET B 1 402 ? -8.734 -8.422 -17.578 1 89.06 402 MET B N 1
ATOM 8321 C CA . MET B 1 402 ? -9.234 -8.977 -18.844 1 89.06 402 MET B CA 1
ATOM 8322 C C . MET B 1 402 ? -8.102 -9.203 -19.828 1 89.06 402 MET B C 1
ATOM 8324 O O . MET B 1 402 ? -8.039 -10.242 -20.484 1 89.06 402 MET B O 1
ATOM 8328 N N . ALA B 1 403 ? -7.246 -8.297 -19.828 1 90.19 403 ALA B N 1
ATOM 8329 C CA . ALA B 1 403 ? -6.117 -8.406 -20.75 1 90.19 403 ALA B CA 1
ATOM 8330 C C . ALA B 1 403 ? -5.234 -9.594 -20.391 1 90.19 403 ALA B C 1
ATOM 8332 O O . ALA B 1 403 ? -4.805 -10.344 -21.281 1 90.19 403 ALA B O 1
ATOM 8333 N N . VAL B 1 404 ? -5.012 -9.805 -19.172 1 91.25 404 VAL B N 1
ATOM 8334 C CA . VAL B 1 404 ? -4.168 -10.906 -18.719 1 91.25 404 VAL B CA 1
ATOM 8335 C C . VAL B 1 404 ? -4.832 -12.242 -19.047 1 91.25 404 VAL B C 1
ATOM 8337 O O . VAL B 1 404 ? -4.172 -13.18 -19.5 1 91.25 404 VAL B O 1
ATOM 8340 N N . LEU B 1 405 ? -6.141 -12.336 -18.891 1 92.94 405 LEU B N 1
ATOM 8341 C CA . LEU B 1 405 ? -6.867 -13.57 -19.172 1 92.94 405 LEU B CA 1
ATOM 8342 C C . LEU B 1 405 ? -6.926 -13.852 -20.672 1 92.94 405 LEU B C 1
ATOM 8344 O O . LEU B 1 405 ? -6.758 -14.992 -21.094 1 92.94 405 LEU B O 1
ATOM 8348 N N . VAL B 1 406 ? -7.074 -12.781 -21.391 1 92 406 VAL B N 1
ATOM 8349 C CA . VAL B 1 406 ? -7.176 -12.93 -22.828 1 92 406 VAL B CA 1
ATOM 8350 C C . VAL B 1 406 ? -5.816 -13.312 -23.406 1 92 406 VAL B C 1
ATOM 8352 O O . VAL B 1 406 ? -5.723 -14.242 -24.219 1 92 406 VAL B O 1
ATOM 8355 N N . VAL B 1 407 ? -4.805 -12.68 -22.953 1 92.56 407 VAL B N 1
ATOM 8356 C CA . VAL B 1 407 ? -3.465 -12.992 -23.438 1 92.56 407 VAL B CA 1
ATOM 8357 C C . VAL B 1 407 ? -3.086 -14.414 -23.016 1 92.56 407 VAL B C 1
ATOM 8359 O O . VAL B 1 407 ? -2.564 -15.188 -23.828 1 92.56 407 VAL B O 1
ATOM 8362 N N . GLY B 1 408 ? -3.369 -14.695 -21.781 1 93.19 408 GLY B N 1
ATOM 8363 C CA . GLY B 1 408 ? -3.094 -16.047 -21.312 1 93.19 408 GLY B CA 1
ATOM 8364 C C . GLY B 1 408 ? -3.869 -17.109 -22.062 1 93.19 408 GLY B C 1
ATOM 8365 O O . GLY B 1 408 ? -3.324 -18.172 -22.406 1 93.19 408 GLY B O 1
ATOM 8366 N N . GLY B 1 409 ? -5.164 -16.812 -22.359 1 93.38 409 GLY B N 1
ATOM 8367 C CA . GLY B 1 409 ? -5.984 -17.75 -23.109 1 93.38 409 GLY B CA 1
ATOM 8368 C C . GLY B 1 409 ? -5.52 -17.922 -24.547 1 93.38 409 GLY B C 1
ATOM 8369 O O . GLY B 1 409 ? -5.461 -19.047 -25.047 1 93.38 409 GLY B O 1
ATOM 8370 N N . LEU B 1 410 ? -5.059 -16.891 -25.125 1 93.44 410 LEU B N 1
ATOM 8371 C CA . LEU B 1 410 ? -4.621 -16.938 -26.516 1 93.44 410 LEU B CA 1
ATOM 8372 C C . LEU B 1 410 ? -3.293 -17.688 -26.641 1 93.44 410 LEU B C 1
ATOM 8374 O O . LEU B 1 410 ? -3.135 -18.547 -27.5 1 93.44 410 LEU B O 1
ATOM 8378 N N . VAL B 1 411 ? -2.451 -17.406 -25.766 1 93.44 411 VAL B N 1
ATOM 8379 C CA . VAL B 1 411 ? -1.131 -18.031 -25.828 1 93.44 411 VAL B CA 1
ATOM 8380 C C . VAL B 1 411 ? -1.254 -19.531 -25.547 1 93.44 411 VAL B C 1
ATOM 8382 O O . VAL B 1 411 ? -0.697 -20.344 -26.281 1 93.44 411 VAL B O 1
ATOM 8385 N N . THR B 1 412 ? -1.984 -19.891 -24.578 1 94.06 412 THR B N 1
ATOM 8386 C CA . THR B 1 412 ? -2.109 -21.297 -24.203 1 94.06 412 THR B CA 1
ATOM 8387 C C . THR B 1 412 ? -2.865 -22.078 -25.281 1 94.06 412 THR B C 1
ATOM 8389 O O . THR B 1 412 ? -2.49 -23.203 -25.609 1 94.06 412 THR B O 1
ATOM 8392 N N . SER B 1 413 ? -3.914 -21.469 -25.812 1 93.56 413 SER B N 1
ATOM 8393 C CA . SER B 1 413 ? -4.719 -22.172 -26.812 1 93.56 413 SER B CA 1
ATOM 8394 C C . SER B 1 413 ? -3.945 -22.359 -28.109 1 93.56 413 SER B C 1
ATOM 8396 O O . SER B 1 413 ? -4.098 -23.391 -28.781 1 93.56 413 SER B O 1
ATOM 8398 N N . THR B 1 414 ? -3.074 -21.422 -28.438 1 92.19 414 THR B N 1
ATOM 8399 C CA . THR B 1 414 ? -2.26 -21.562 -29.641 1 92.19 414 THR B CA 1
ATOM 8400 C C . THR B 1 414 ? -1.079 -22.5 -29.391 1 92.19 414 THR B C 1
ATOM 8402 O O . THR B 1 414 ? -0.603 -23.172 -30.312 1 92.19 414 THR B O 1
ATOM 8405 N N . PHE B 1 415 ? -0.678 -22.562 -28.156 1 91.56 415 PHE B N 1
ATOM 8406 C CA . PHE B 1 415 ? 0.405 -23.453 -27.75 1 91.56 415 PHE B CA 1
ATOM 8407 C C . PHE B 1 415 ? -0.029 -24.906 -27.828 1 91.56 415 PHE B C 1
ATOM 8409 O O . PHE B 1 415 ? 0.74 -25.766 -28.266 1 91.56 415 PHE B O 1
ATOM 8416 N N . PHE B 1 416 ? -1.228 -25.172 -27.406 1 91.31 416 PHE B N 1
ATOM 8417 C CA . PHE B 1 416 ? -1.753 -26.531 -27.422 1 91.31 416 PHE B CA 1
ATOM 8418 C C . PHE B 1 416 ? -2.662 -26.75 -28.625 1 91.31 416 PHE B C 1
ATOM 8420 O O . PHE B 1 416 ? -3.516 -27.641 -28.609 1 91.31 416 PHE B O 1
ATOM 8427 N N . ARG B 1 417 ? -2.459 -25.969 -29.609 1 84.62 417 ARG B N 1
ATOM 8428 C CA . ARG B 1 417 ? -3.381 -26.016 -30.734 1 84.62 417 ARG B CA 1
ATOM 8429 C C . ARG B 1 417 ? -3.451 -27.406 -31.344 1 84.62 417 ARG B C 1
ATOM 8431 O O . ARG B 1 417 ? -2.436 -28.094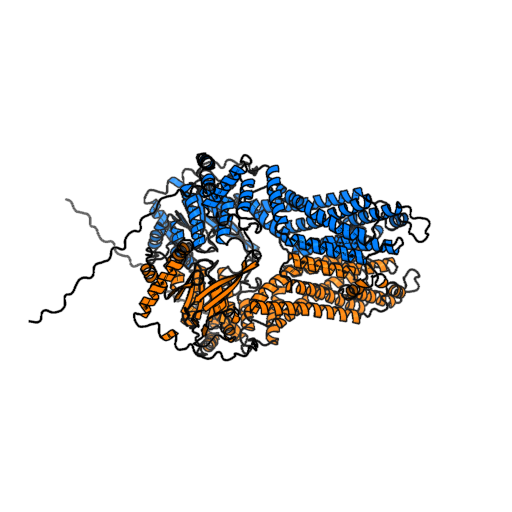 -31.438 1 84.62 417 ARG B O 1
ATOM 8438 N N . THR B 1 418 ? -4.566 -27.797 -31.734 1 79.5 418 THR B N 1
ATOM 8439 C CA . THR B 1 418 ? -4.895 -29.016 -32.469 1 79.5 418 THR B CA 1
ATOM 8440 C C . THR B 1 418 ? -4.793 -30.234 -31.547 1 79.5 418 THR B C 1
ATOM 8442 O O . THR B 1 418 ? -3.812 -30.984 -31.594 1 79.5 418 THR B O 1
ATOM 8445 N N . LEU B 1 419 ? -5.762 -30.422 -30.719 1 82.75 419 LEU B N 1
ATOM 8446 C CA . LEU B 1 419 ? -5.887 -31.578 -29.828 1 82.75 419 LEU B CA 1
ATOM 8447 C C . LEU B 1 419 ? -6.301 -32.812 -30.609 1 82.75 419 LEU B C 1
ATOM 8449 O O . LEU B 1 419 ? -7.469 -32.969 -30.984 1 82.75 419 LEU B O 1
ATOM 8453 N N . SER B 1 420 ? -5.25 -33.562 -30.906 1 83.31 420 SER B N 1
ATOM 8454 C CA . SER B 1 420 ? -5.488 -34.781 -31.656 1 83.31 420 SER B CA 1
ATOM 8455 C C . SER B 1 420 ? -6.223 -35.812 -30.812 1 83.31 420 SER B C 1
ATOM 8457 O O . SER B 1 420 ? -6.445 -35.625 -29.609 1 83.31 420 SER B O 1
ATOM 8459 N N . TYR B 1 421 ? -6.66 -36.938 -31.391 1 84.69 421 TYR B N 1
ATOM 8460 C CA . TYR B 1 421 ? -7.445 -37.969 -30.688 1 84.69 421 TYR B CA 1
ATOM 8461 C C . TYR B 1 421 ? -6.578 -39.156 -30.344 1 84.69 421 TYR B C 1
ATOM 8463 O O . TYR B 1 421 ? -7.098 -40.25 -30.078 1 84.69 421 TYR B O 1
ATOM 8471 N N . ASP B 1 422 ? -5.25 -38.875 -30.344 1 85.81 422 ASP B N 1
ATOM 8472 C CA . ASP B 1 422 ? -4.305 -39.906 -29.922 1 85.81 422 ASP B CA 1
ATOM 8473 C C . ASP B 1 422 ? -3.824 -39.656 -28.484 1 85.81 422 ASP B C 1
ATOM 8475 O O . ASP B 1 422 ? -4.359 -38.781 -27.797 1 85.81 422 ASP B O 1
ATOM 8479 N N . MET B 1 423 ? -2.893 -40.469 -28.031 1 85.38 423 MET B N 1
ATOM 8480 C CA . MET B 1 423 ? -2.414 -40.375 -26.656 1 85.38 423 MET B CA 1
ATOM 8481 C C . MET B 1 423 ? -1.692 -39.031 -26.438 1 85.38 423 MET B C 1
ATOM 8483 O O . MET B 1 423 ? -1.697 -38.5 -25.328 1 85.38 423 MET B O 1
ATOM 8487 N N . GLU B 1 424 ? -1.132 -38.531 -27.453 1 85.69 424 GLU B N 1
ATOM 8488 C CA . GLU B 1 424 ? -0.504 -37.219 -27.359 1 85.69 424 GLU B CA 1
ATOM 8489 C C . GLU B 1 424 ? -1.54 -36.125 -27.094 1 85.69 424 GLU B C 1
ATOM 8491 O O . GLU B 1 424 ? -1.29 -35.188 -26.312 1 85.69 424 GLU B O 1
ATOM 8496 N N . GLY B 1 425 ? -2.633 -36.25 -27.75 1 88.5 425 GLY B N 1
ATOM 8497 C CA . GLY B 1 425 ? -3.719 -35.312 -27.531 1 88.5 425 GLY B CA 1
ATOM 8498 C C . GLY B 1 425 ? -4.273 -35.406 -26.109 1 88.5 425 GLY B C 1
ATOM 8499 O O . GLY B 1 425 ? -4.664 -34.375 -25.547 1 88.5 425 GLY B O 1
ATOM 8500 N N . VAL B 1 426 ? -4.355 -36.625 -25.562 1 90.06 426 VAL B N 1
ATOM 8501 C CA . VAL B 1 426 ? -4.828 -36.781 -24.203 1 90.06 426 VAL B CA 1
ATOM 8502 C C . VAL B 1 426 ? -3.879 -36.094 -23.234 1 90.06 426 VAL B C 1
ATOM 8504 O O . VAL B 1 426 ? -4.316 -35.375 -22.344 1 90.06 426 VAL B O 1
ATOM 8507 N N . THR B 1 427 ? -2.596 -36.281 -23.453 1 88.88 427 THR B N 1
ATOM 8508 C CA . THR B 1 427 ? -1.597 -35.656 -22.594 1 88.88 427 THR B CA 1
ATOM 8509 C C . THR B 1 427 ? -1.649 -34.156 -22.703 1 88.88 427 THR B C 1
ATOM 8511 O O . THR B 1 427 ? -1.484 -33.438 -21.703 1 88.88 427 THR B O 1
ATOM 8514 N N . LYS B 1 428 ? -1.92 -33.625 -23.859 1 92 428 LYS B N 1
ATOM 8515 C CA . LYS B 1 428 ? -2.045 -32.188 -24.078 1 92 428 LYS B C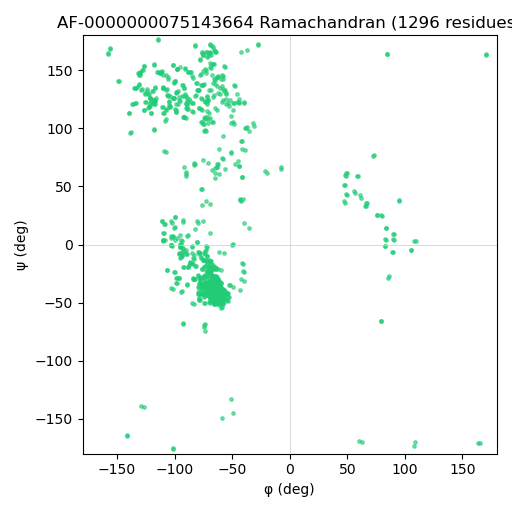A 1
ATOM 8516 C C . LYS B 1 428 ? -3.25 -31.641 -23.328 1 92 428 LYS B C 1
ATOM 8518 O O . LYS B 1 428 ? -3.18 -30.547 -22.75 1 92 428 LYS B O 1
ATOM 8523 N N . ARG B 1 429 ? -4.324 -32.375 -23.359 1 93.62 429 ARG B N 1
ATOM 8524 C CA . ARG B 1 429 ? -5.527 -31.938 -22.656 1 93.62 429 ARG B CA 1
ATOM 8525 C C . ARG B 1 429 ? -5.301 -31.906 -21.156 1 93.62 429 ARG B C 1
ATOM 8527 O O . ARG B 1 429 ? -5.742 -30.969 -20.484 1 93.62 429 ARG B O 1
ATOM 8534 N N . LEU B 1 430 ? -4.582 -32.906 -20.625 1 93.62 430 LEU B N 1
ATOM 8535 C CA . LEU B 1 430 ? -4.258 -32.969 -19.203 1 93.62 430 LEU B CA 1
ATOM 8536 C C . LEU B 1 430 ? -3.385 -31.766 -18.828 1 93.62 430 LEU B C 1
ATOM 8538 O O . LEU B 1 430 ? -3.674 -31.062 -17.844 1 93.62 430 LEU B O 1
ATOM 8542 N N . SER B 1 431 ? -2.385 -31.5 -19.641 1 94 431 SER B N 1
ATOM 8543 C CA . SER B 1 431 ? -1.422 -30.438 -19.359 1 94 431 SER B CA 1
ATOM 8544 C C . SER B 1 431 ? -2.062 -29.062 -19.5 1 94 431 SER B C 1
ATOM 8546 O O . SER B 1 431 ? -1.842 -28.188 -18.656 1 94 431 SER B O 1
ATOM 8548 N N . MET B 1 432 ? -2.838 -28.906 -20.484 1 95.25 432 MET B N 1
ATOM 8549 C CA . MET B 1 432 ? -3.484 -27.609 -20.734 1 95.25 432 MET B CA 1
ATOM 8550 C C . MET B 1 432 ? -4.43 -27.266 -19.594 1 95.25 432 MET B C 1
ATOM 8552 O O . MET B 1 432 ? -4.434 -26.125 -19.109 1 95.25 432 MET B O 1
ATOM 8556 N N . THR B 1 433 ? -5.246 -28.219 -19.172 1 96.06 433 THR B N 1
ATOM 8557 C CA . THR B 1 433 ? -6.207 -27.984 -18.094 1 96.06 433 THR B CA 1
ATOM 8558 C C . THR B 1 433 ? -5.496 -27.625 -16.797 1 96.06 433 THR B C 1
ATOM 8560 O O . THR B 1 433 ? -5.879 -26.688 -16.109 1 96.06 433 THR B O 1
ATOM 8563 N N . ALA B 1 434 ? -4.449 -28.344 -16.5 1 95.5 434 ALA B N 1
ATOM 8564 C CA . ALA B 1 434 ? -3.689 -28.078 -15.273 1 95.5 434 ALA B CA 1
ATOM 8565 C C . ALA B 1 434 ? -3.051 -26.688 -15.32 1 95.5 434 ALA B C 1
ATOM 8567 O O . ALA B 1 434 ? -3.082 -25.953 -14.328 1 95.5 434 ALA B O 1
ATOM 8568 N N . PHE B 1 435 ? -2.533 -26.344 -16.438 1 95.44 435 PHE B N 1
ATOM 8569 C CA . PHE B 1 435 ? -1.876 -25.062 -16.578 1 95.44 435 PHE B CA 1
ATOM 8570 C C . PHE B 1 435 ? -2.883 -23.922 -16.453 1 95.44 435 PHE B C 1
ATOM 8572 O O . PHE B 1 435 ? -2.625 -22.922 -15.773 1 95.44 435 PHE B O 1
ATOM 8579 N N . LEU B 1 436 ? -3.941 -24.062 -17.156 1 96.56 436 LEU B N 1
ATOM 8580 C CA . LEU B 1 436 ? -4.941 -23 -17.141 1 96.56 436 LEU B CA 1
ATOM 8581 C C . LEU B 1 436 ? -5.48 -22.781 -15.734 1 96.56 436 LEU B C 1
ATOM 8583 O O . LEU B 1 436 ? -5.77 -21.641 -15.352 1 96.56 436 LEU B O 1
ATOM 8587 N N . LEU B 1 437 ? -5.648 -23.875 -14.992 1 96.5 437 LEU B N 1
ATOM 8588 C CA . LEU B 1 437 ? -6.098 -23.734 -13.609 1 96.5 437 LEU B CA 1
ATOM 8589 C C . LEU B 1 437 ? -5.086 -22.953 -12.781 1 96.5 437 LEU B C 1
ATOM 8591 O O . LEU B 1 437 ? -5.461 -22.062 -12.023 1 96.5 437 LEU B O 1
ATOM 8595 N N . ALA B 1 438 ? -3.859 -23.297 -12.969 1 94.5 438 ALA B N 1
ATOM 8596 C CA . ALA B 1 438 ? -2.801 -22.578 -12.258 1 94.5 438 ALA B CA 1
ATOM 8597 C C . ALA B 1 438 ? -2.732 -21.125 -12.695 1 94.5 438 ALA B C 1
ATOM 8599 O O . ALA B 1 438 ? -2.66 -20.219 -11.852 1 94.5 438 ALA B O 1
ATOM 8600 N N . TYR B 1 439 ? -2.828 -20.922 -13.961 1 94.81 439 TYR B N 1
ATOM 8601 C CA . TYR B 1 439 ? -2.705 -19.578 -14.523 1 94.81 439 TYR B CA 1
ATOM 8602 C C . TYR B 1 439 ? -3.797 -18.672 -13.992 1 94.81 439 TYR B C 1
ATOM 8604 O O . TYR B 1 439 ? -3.512 -17.562 -13.516 1 94.81 439 TYR B O 1
ATOM 8612 N N . CYS B 1 440 ? -5.016 -19.141 -14.078 1 94.12 440 CYS B N 1
ATOM 8613 C CA . CYS B 1 440 ? -6.156 -18.344 -13.648 1 94.12 440 CYS B CA 1
ATOM 8614 C C . CYS B 1 440 ? -6.098 -18.078 -12.148 1 94.12 440 CYS B C 1
ATOM 8616 O O . CYS B 1 440 ? -6.402 -16.969 -11.703 1 94.12 440 CYS B O 1
ATOM 8618 N N . SER B 1 441 ? -5.703 -19.016 -11.398 1 93.38 441 SER B N 1
ATOM 8619 C CA . SER B 1 441 ? -5.684 -18.875 -9.945 1 93.38 441 SER B CA 1
ATOM 8620 C C . SER B 1 441 ? -4.559 -17.938 -9.5 1 93.38 441 SER B C 1
ATOM 8622 O O . SER B 1 441 ? -4.758 -17.078 -8.641 1 93.38 441 SER B O 1
ATOM 8624 N N . PHE B 1 442 ? -3.402 -18.047 -10.109 1 91.56 442 PHE B N 1
ATOM 8625 C CA . PHE B 1 442 ? -2.262 -17.25 -9.68 1 91.56 442 PHE B CA 1
ATOM 8626 C C . PHE B 1 442 ? -2.418 -15.805 -10.117 1 91.56 442 PHE B C 1
ATOM 8628 O O . PHE B 1 442 ? -2.01 -14.883 -9.406 1 91.56 442 PHE B O 1
ATOM 8635 N N . THR B 1 443 ? -2.986 -15.594 -11.219 1 89.56 443 THR B N 1
ATOM 8636 C CA . THR B 1 443 ? -3.168 -14.227 -11.68 1 89.56 443 THR B CA 1
ATOM 8637 C C . THR B 1 443 ? -4.285 -13.531 -10.906 1 89.56 443 THR B C 1
ATOM 8639 O O . THR B 1 443 ? -4.332 -12.305 -10.836 1 89.56 443 THR B O 1
ATOM 8642 N N . SER B 1 444 ? -5.133 -14.32 -10.281 1 88.5 444 SER B N 1
ATOM 8643 C CA . SER B 1 444 ? -6.227 -13.75 -9.5 1 88.5 444 SER B CA 1
ATOM 8644 C C . SER B 1 444 ? -5.719 -13.156 -8.188 1 88.5 444 SER B C 1
ATOM 8646 O O . SER B 1 444 ? -6.453 -12.445 -7.5 1 88.5 444 SER B O 1
ATOM 8648 N N . THR B 1 445 ? -4.438 -13.352 -7.832 1 87.62 445 THR B N 1
ATOM 8649 C CA . THR B 1 445 ? -3.877 -12.805 -6.602 1 87.62 445 THR B CA 1
ATOM 8650 C C . THR B 1 445 ? -3.701 -11.289 -6.711 1 87.62 445 THR B C 1
ATOM 8652 O O . THR B 1 445 ? -3.514 -10.609 -5.699 1 87.62 445 THR B O 1
ATOM 8655 N N . GLN B 1 446 ? -3.875 -10.75 -7.887 1 87.25 446 GLN B N 1
ATOM 8656 C CA . GLN B 1 446 ? -3.678 -9.32 -8.109 1 87.25 446 GLN B CA 1
ATOM 8657 C C . GLN B 1 446 ? -4.758 -8.5 -7.41 1 87.25 446 GLN B C 1
ATOM 8659 O O . GLN B 1 446 ? -4.602 -7.293 -7.219 1 87.25 446 GLN B O 1
ATOM 8664 N N . VAL B 1 447 ? -5.852 -9.156 -6.977 1 87.94 447 VAL B N 1
ATOM 8665 C CA . VAL B 1 447 ? -6.98 -8.43 -6.395 1 87.94 447 VAL B CA 1
ATOM 8666 C C . VAL B 1 447 ? -6.727 -8.195 -4.906 1 87.94 447 VAL B C 1
ATOM 8668 O O . VAL B 1 447 ? -7.461 -7.445 -4.258 1 87.94 447 VAL B O 1
ATOM 8671 N N . LEU B 1 448 ? -5.648 -8.664 -4.391 1 90.81 448 LEU B N 1
ATOM 8672 C CA . LEU B 1 448 ? -5.379 -8.648 -2.955 1 90.81 448 LEU B CA 1
ATOM 8673 C C . LEU B 1 448 ? -5.328 -7.219 -2.43 1 90.81 448 LEU B C 1
ATOM 8675 O O . LEU B 1 448 ? -5.953 -6.902 -1.414 1 90.81 448 LEU B O 1
ATOM 8679 N N . PRO B 1 449 ? -4.664 -6.258 -3.141 1 87.25 449 PRO B N 1
ATOM 8680 C CA . PRO B 1 449 ? -4.613 -4.891 -2.619 1 87.25 449 PRO B CA 1
ATOM 8681 C C . PRO B 1 449 ? -5.988 -4.23 -2.553 1 87.25 449 PRO B C 1
ATOM 8683 O O . PRO B 1 449 ? -6.242 -3.404 -1.671 1 87.25 449 PRO B O 1
ATOM 8686 N N . ILE B 1 450 ? -6.836 -4.598 -3.375 1 85.44 450 ILE B N 1
ATOM 8687 C CA . ILE B 1 450 ? -8.18 -4.031 -3.4 1 85.44 450 ILE B CA 1
ATOM 8688 C C . ILE B 1 450 ? -8.953 -4.484 -2.164 1 85.44 450 ILE B C 1
ATOM 8690 O O . ILE B 1 450 ? -9.617 -3.678 -1.506 1 85.44 450 ILE B O 1
ATOM 8694 N N . PHE B 1 451 ? -8.875 -5.715 -1.843 1 90.25 451 PHE B N 1
ATOM 8695 C CA . PHE B 1 451 ? -9.594 -6.242 -0.689 1 90.25 451 PHE B CA 1
ATOM 8696 C C . PHE B 1 451 ? -9.016 -5.695 0.609 1 90.25 451 PHE B C 1
ATOM 8698 O O . PHE B 1 451 ? -9.742 -5.484 1.579 1 90.25 451 PHE B O 1
ATOM 8705 N N . LEU B 1 452 ? -7.75 -5.473 0.603 1 88.56 452 LEU B N 1
ATOM 8706 C CA . LEU B 1 452 ? -7.133 -4.895 1.79 1 88.56 452 LEU B CA 1
ATOM 8707 C C . LEU B 1 452 ? -7.586 -3.453 1.992 1 88.56 452 LEU B C 1
ATOM 8709 O O . L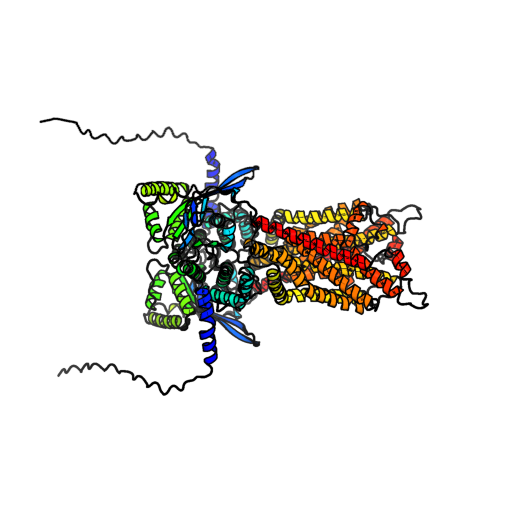EU B 1 452 ? -7.816 -3.025 3.125 1 88.56 452 LEU B O 1
ATOM 8713 N N . GLN B 1 453 ? -7.688 -2.74 0.957 1 83.62 453 GLN B N 1
ATOM 8714 C CA . GLN B 1 453 ? -8.211 -1.38 1.027 1 83.62 453 GLN B CA 1
ATOM 8715 C C . GLN B 1 453 ? -9.664 -1.371 1.489 1 83.62 453 GLN B C 1
ATOM 8717 O O . GLN B 1 453 ? -10.055 -0.526 2.295 1 83.62 453 GLN B O 1
ATOM 8722 N N . GLU B 1 454 ? -10.43 -2.32 0.953 1 84.69 454 GLU B N 1
ATOM 8723 C CA . GLU B 1 454 ? -11.836 -2.428 1.343 1 84.69 454 GLU B CA 1
ATOM 8724 C C . GLU B 1 454 ? -11.969 -2.771 2.822 1 84.69 454 GLU B C 1
ATOM 8726 O O . GLU B 1 454 ? -12.898 -2.314 3.488 1 84.69 454 GLU B O 1
ATOM 8731 N N . ARG B 1 455 ? -11.078 -3.572 3.246 1 86.81 455 ARG B N 1
ATOM 8732 C CA . ARG B 1 455 ? -11.078 -3.928 4.66 1 86.81 455 ARG B CA 1
ATOM 8733 C C . ARG B 1 455 ? -10.891 -2.693 5.535 1 86.81 455 ARG B C 1
ATOM 8735 O O . ARG B 1 455 ? -11.586 -2.529 6.543 1 86.81 455 ARG B O 1
ATOM 8742 N N . SER B 1 456 ? -10.055 -1.811 5.156 1 80.62 456 SER B N 1
ATOM 8743 C CA . SER B 1 456 ? -9.789 -0.595 5.918 1 80.62 456 SER B CA 1
ATOM 8744 C C . SER B 1 456 ? -11 0.331 5.922 1 80.62 456 SER B C 1
ATOM 8746 O O . SER B 1 456 ? -11.328 0.929 6.949 1 80.62 456 SER B O 1
ATOM 8748 N N . ILE B 1 457 ? -11.656 0.413 4.832 1 78.69 457 ILE B N 1
ATOM 8749 C CA . ILE B 1 457 ? -12.844 1.256 4.707 1 78.69 457 ILE B CA 1
ATOM 8750 C C . ILE B 1 457 ? -13.984 0.663 5.531 1 78.69 457 ILE B C 1
ATOM 8752 O O . ILE B 1 457 ? -14.711 1.392 6.211 1 78.69 457 ILE B O 1
ATOM 8756 N N . PHE B 1 458 ? -14.125 -0.638 5.496 1 82.56 458 PHE B N 1
ATOM 8757 C CA . PHE B 1 458 ? -15.164 -1.32 6.254 1 82.56 458 PHE B CA 1
ATOM 8758 C C . PHE B 1 458 ? -14.992 -1.076 7.75 1 82.56 458 PHE B C 1
ATOM 8760 O O . PHE B 1 458 ? -15.961 -0.791 8.453 1 82.56 458 PHE B O 1
ATOM 8767 N N . ILE B 1 459 ? -13.82 -1.221 8.203 1 75.81 459 ILE B N 1
ATOM 8768 C CA . ILE B 1 459 ? -13.555 -1.069 9.633 1 75.81 459 ILE B CA 1
ATOM 8769 C C . ILE B 1 459 ? -13.953 0.334 10.086 1 75.81 459 ILE B C 1
ATOM 8771 O O . ILE B 1 459 ? -14.539 0.505 11.156 1 75.81 459 ILE B O 1
ATOM 8775 N N . ARG B 1 460 ? -13.797 1.223 9.25 1 71.44 460 ARG B N 1
ATOM 8776 C CA . ARG B 1 460 ? -14.141 2.602 9.578 1 71.44 460 ARG B CA 1
ATOM 8777 C C . ARG B 1 460 ? -15.656 2.803 9.562 1 71.44 460 ARG B C 1
ATOM 8779 O O . ARG B 1 460 ? -16.219 3.43 10.461 1 71.44 460 ARG B O 1
ATOM 8786 N N . GLU B 1 461 ? -16.266 2.242 8.578 1 74.56 461 GLU B N 1
ATOM 8787 C CA . GLU B 1 461 ? -17.703 2.412 8.438 1 74.56 461 GLU B CA 1
ATOM 8788 C C . GLU B 1 461 ? -18.469 1.593 9.477 1 74.56 461 GLU B C 1
ATOM 8790 O O . GLU B 1 461 ? -19.531 2.006 9.945 1 74.56 461 GLU B O 1
ATOM 8795 N N . ALA B 1 462 ? -17.906 0.502 9.789 1 72.5 462 ALA B N 1
ATOM 8796 C CA . ALA B 1 462 ? -18.531 -0.357 10.797 1 72.5 462 ALA B CA 1
ATOM 8797 C C . ALA B 1 462 ? -18.422 0.259 12.188 1 72.5 462 ALA B C 1
ATOM 8799 O O . ALA B 1 462 ? -19.312 0.07 13.023 1 72.5 462 ALA B O 1
ATOM 8800 N N . SER B 1 463 ? -17.359 0.94 12.352 1 67 463 SER B N 1
ATOM 8801 C CA . SER B 1 463 ? -17.188 1.607 13.641 1 67 463 SER B CA 1
ATOM 8802 C C . SER B 1 463 ? -18.266 2.668 13.852 1 67 463 SER B C 1
ATOM 8804 O O . SER B 1 463 ? -18.609 2.982 14.992 1 67 463 SER B O 1
ATOM 8806 N N . ARG B 1 464 ? -18.812 3.062 12.664 1 64.88 464 ARG B N 1
ATOM 8807 C CA . ARG B 1 464 ? -19.859 4.078 12.711 1 64.88 464 ARG B CA 1
ATOM 8808 C C . ARG B 1 464 ? -21.234 3.438 12.734 1 64.88 464 ARG B C 1
ATOM 8810 O O . ARG B 1 464 ? -22.25 4.137 12.805 1 64.88 464 ARG B O 1
ATOM 8817 N N . GLY B 1 465 ? -21.281 2.105 12.719 1 69.19 465 GLY B N 1
ATOM 8818 C CA . GLY B 1 465 ? -22.547 1.387 12.719 1 69.19 465 GLY B CA 1
ATOM 8819 C C . GLY B 1 465 ? -23.375 1.613 11.469 1 69.19 465 GLY B C 1
ATOM 8820 O O . GLY B 1 465 ? -24.594 1.695 11.531 1 69.19 465 GLY B O 1
ATOM 8821 N N . ALA B 1 466 ? -22.719 1.77 10.43 1 70.62 466 ALA B N 1
ATOM 8822 C CA . ALA B 1 466 ? -23.422 2.135 9.195 1 70.62 466 ALA B CA 1
ATOM 8823 C C . ALA B 1 466 ? -24.234 0.965 8.664 1 70.62 466 ALA B C 1
ATOM 8825 O O . ALA B 1 466 ? -25.359 1.148 8.203 1 70.62 466 ALA B O 1
ATOM 8826 N N . TYR B 1 467 ? -23.688 -0.212 8.672 1 78.75 467 TYR B N 1
ATOM 8827 C CA . TYR B 1 467 ? -24.375 -1.385 8.133 1 78.75 467 TYR B CA 1
ATOM 8828 C C . TYR B 1 467 ? -23.828 -2.664 8.758 1 78.75 467 TYR B C 1
ATOM 8830 O O . TYR B 1 467 ? -22.828 -2.633 9.484 1 78.75 467 TYR B O 1
ATOM 8838 N N . ARG B 1 468 ? -24.547 -3.703 8.508 1 83.5 468 ARG B N 1
ATOM 8839 C CA . ARG B 1 468 ? -24.172 -5.02 9.023 1 83.5 468 ARG B CA 1
ATOM 8840 C C . ARG B 1 468 ? -23.031 -5.621 8.195 1 83.5 468 ARG B C 1
ATOM 8842 O O . ARG B 1 468 ? -22.969 -5.43 6.984 1 83.5 468 ARG B O 1
ATOM 8849 N N . PRO B 1 469 ? -22.156 -6.387 8.859 1 87.12 469 PRO B N 1
ATOM 8850 C CA . PRO B 1 469 ? -21.062 -7.027 8.125 1 87.12 469 PRO B CA 1
ATOM 8851 C C . PRO B 1 469 ? -21.547 -8.023 7.074 1 87.12 469 PRO B C 1
ATOM 8853 O O . PRO B 1 469 ? -20.922 -8.164 6.02 1 87.12 469 PRO B O 1
ATOM 8856 N N . VAL B 1 470 ? -22.688 -8.688 7.305 1 89.25 470 VAL B N 1
ATOM 8857 C CA . VAL B 1 470 ? -23.219 -9.672 6.371 1 89.25 470 VAL B CA 1
ATOM 8858 C C . VAL B 1 470 ? -23.641 -8.984 5.074 1 89.25 470 VAL B C 1
ATOM 8860 O O . VAL B 1 470 ? -23.453 -9.523 3.984 1 89.25 470 VAL B O 1
ATOM 8863 N N . SER B 1 471 ? -24.188 -7.793 5.172 1 89.12 471 SER B N 1
ATOM 8864 C CA . SER B 1 471 ? -24.609 -7.047 3.988 1 89.12 471 SER B CA 1
ATOM 8865 C C . SER B 1 471 ? -23.406 -6.637 3.139 1 89.12 471 SER B C 1
ATOM 8867 O O . SER B 1 471 ? -23.484 -6.656 1.908 1 89.12 471 SER B O 1
ATOM 8869 N N . PHE B 1 472 ? -22.391 -6.352 3.861 1 89.88 472 PHE B N 1
ATOM 8870 C CA . PHE B 1 472 ? -21.188 -5.941 3.158 1 89.88 472 PHE B CA 1
ATOM 8871 C C . PHE B 1 472 ? -20.609 -7.102 2.357 1 89.88 472 PHE B C 1
ATOM 8873 O O . PHE B 1 472 ? -20.312 -6.957 1.169 1 89.88 472 PHE B O 1
ATOM 8880 N N . VAL B 1 473 ? -20.484 -8.258 2.965 1 91.5 473 VAL B N 1
ATOM 8881 C CA . VAL B 1 473 ? -19.844 -9.422 2.359 1 91.5 473 VAL B CA 1
ATOM 8882 C C . VAL B 1 473 ? -20.703 -9.938 1.206 1 91.5 473 VAL B C 1
ATOM 8884 O O . VAL B 1 473 ? -20.172 -10.258 0.135 1 91.5 473 VAL B O 1
ATOM 8887 N N . LEU B 1 474 ? -21.953 -9.969 1.393 1 91.88 474 LEU B N 1
ATOM 8888 C CA . LEU B 1 474 ? -22.859 -10.477 0.368 1 91.88 474 LEU B CA 1
ATOM 8889 C C . LEU B 1 474 ? -22.875 -9.547 -0.845 1 91.88 474 LEU B C 1
ATOM 8891 O O . LEU B 1 474 ? -22.875 -10.016 -1.986 1 91.88 474 LEU B O 1
ATOM 8895 N N . CYS B 1 475 ? -22.859 -8.289 -0.621 1 90.62 475 CYS B N 1
ATOM 8896 C CA . CYS B 1 475 ? -22.875 -7.34 -1.727 1 90.62 475 CYS B CA 1
ATOM 8897 C C . CYS B 1 475 ? -21.562 -7.355 -2.49 1 90.62 475 CYS B C 1
ATOM 8899 O O . CYS B 1 475 ? -21.547 -7.168 -3.707 1 90.62 475 CYS B O 1
ATOM 8901 N N . GLN B 1 476 ? -20.594 -7.578 -1.731 1 89.56 476 GLN B N 1
ATOM 8902 C CA . GLN B 1 476 ? -19.281 -7.633 -2.369 1 89.56 476 GLN B CA 1
ATOM 8903 C C . GLN B 1 476 ? -19.188 -8.789 -3.361 1 89.56 476 GLN B C 1
ATOM 8905 O O . GLN B 1 476 ? -18.688 -8.625 -4.473 1 89.56 476 GLN B O 1
ATOM 8910 N N . ILE B 1 477 ? -19.641 -9.914 -3 1 91.12 477 ILE B N 1
ATOM 8911 C CA . ILE B 1 477 ? -19.578 -11.078 -3.879 1 91.12 477 ILE B CA 1
ATOM 8912 C C . ILE B 1 477 ? -20.562 -10.906 -5.027 1 91.12 477 ILE B C 1
ATOM 8914 O O . ILE B 1 477 ? -20.25 -11.195 -6.184 1 91.12 477 ILE B O 1
ATOM 8918 N N . LEU B 1 478 ? -21.734 -10.438 -4.754 1 91.56 478 LEU B N 1
ATOM 8919 C CA . LEU B 1 478 ? -22.781 -10.32 -5.762 1 91.56 478 LEU B CA 1
ATOM 8920 C C . LEU B 1 478 ? -22.422 -9.289 -6.816 1 91.56 478 LEU B C 1
ATOM 8922 O O . LEU B 1 478 ? -22.703 -9.461 -8 1 91.56 478 LEU B O 1
ATOM 8926 N N . ALA B 1 479 ? -21.797 -8.25 -6.391 1 89.44 479 ALA B N 1
ATOM 8927 C CA . ALA B 1 479 ? -21.422 -7.188 -7.32 1 89.44 479 ALA B CA 1
ATOM 8928 C C . ALA B 1 479 ? -20.344 -7.656 -8.281 1 89.44 479 ALA B C 1
ATOM 8930 O O . ALA B 1 479 ? -20.266 -7.18 -9.414 1 89.44 479 ALA B O 1
ATOM 8931 N N . HIS B 1 480 ? -19.547 -8.625 -7.863 1 90 480 HIS B N 1
ATOM 8932 C CA . HIS B 1 480 ? -18.422 -9.07 -8.68 1 90 480 HIS B CA 1
ATOM 8933 C C . HIS B 1 480 ? -18.859 -10.18 -9.641 1 90 480 HIS B C 1
ATOM 8935 O O . HIS B 1 480 ? -18.188 -10.438 -10.641 1 90 480 HIS B O 1
ATOM 8941 N N . LEU B 1 481 ? -19.984 -10.859 -9.383 1 93.88 481 LEU B N 1
ATOM 8942 C CA . LEU B 1 481 ? -20.375 -12.062 -10.109 1 93.88 481 LEU B CA 1
ATOM 8943 C C . LEU B 1 481 ? -20.531 -11.773 -11.602 1 93.88 481 LEU B C 1
ATOM 8945 O O . LEU B 1 481 ? -20 -12.508 -12.438 1 93.88 481 LEU B O 1
ATOM 8949 N N . PRO B 1 482 ? -21.172 -10.641 -11.961 1 92.25 482 PRO B N 1
ATOM 8950 C CA . PRO B 1 482 ? -21.312 -10.391 -13.391 1 92.25 482 PRO B CA 1
ATOM 8951 C C . PRO B 1 482 ? -19.984 -10.141 -14.086 1 92.25 482 PRO B C 1
ATOM 8953 O O . PRO B 1 482 ? -19.781 -10.562 -15.227 1 92.25 482 PRO B O 1
ATOM 8956 N N . PHE B 1 483 ? -19.141 -9.539 -13.5 1 90 483 PHE B N 1
ATOM 8957 C CA . PHE B 1 483 ? -17.844 -9.234 -14.094 1 90 483 PHE B CA 1
ATOM 8958 C C . PHE B 1 483 ? -16.984 -10.484 -14.203 1 90 483 PHE B C 1
ATOM 8960 O O . PHE B 1 483 ? -16.281 -10.68 -15.195 1 90 483 PHE B O 1
ATOM 8967 N N . LEU B 1 484 ? -17.047 -11.297 -13.188 1 93.44 484 LEU B N 1
ATOM 8968 C CA . LEU B 1 484 ? -16.328 -12.562 -13.227 1 93.44 484 LEU B CA 1
ATOM 8969 C C . LEU B 1 484 ? -16.891 -13.484 -14.289 1 93.44 484 LEU B C 1
ATOM 8971 O O . LEU B 1 484 ? -16.156 -14.258 -14.914 1 93.44 484 LEU B O 1
ATOM 8975 N N . PHE B 1 485 ? -18.188 -13.391 -14.508 1 96.12 485 PHE B N 1
ATOM 8976 C CA . PHE B 1 485 ? -18.812 -14.211 -15.539 1 96.12 485 PHE B CA 1
ATOM 8977 C C . PHE B 1 485 ? -18.344 -13.797 -16.922 1 96.12 485 PHE B C 1
ATOM 8979 O O . PHE B 1 485 ? -18.078 -14.648 -17.781 1 96.12 485 PHE B O 1
ATOM 8986 N N . VAL B 1 486 ? -18.25 -12.516 -17.125 1 94.5 486 VAL B N 1
ATOM 8987 C CA . VAL B 1 486 ? -17.781 -12.008 -18.406 1 94.5 486 VAL B CA 1
ATOM 8988 C C . VAL B 1 486 ? -16.328 -12.461 -18.641 1 94.5 486 VAL B C 1
ATOM 8990 O O . VAL B 1 486 ? -15.961 -12.844 -19.75 1 94.5 486 VAL B O 1
ATOM 8993 N N . GLN B 1 487 ? -15.562 -12.414 -17.625 1 93.69 487 GLN B N 1
ATOM 8994 C CA . GLN B 1 487 ? -14.18 -12.875 -17.719 1 93.69 487 GLN B CA 1
ATOM 8995 C C . GLN B 1 487 ? -14.109 -14.367 -18.016 1 93.69 487 GLN B C 1
ATOM 8997 O O . GLN B 1 487 ? -13.328 -14.797 -18.875 1 93.69 487 GLN B O 1
ATOM 9002 N N . ALA B 1 488 ? -14.945 -15.125 -17.344 1 96.12 488 ALA B N 1
ATOM 9003 C CA . ALA B 1 488 ? -14.984 -16.562 -17.562 1 96.12 488 ALA B CA 1
ATOM 9004 C C . ALA B 1 488 ? -15.422 -16.891 -18.984 1 96.12 488 ALA B C 1
ATOM 9006 O O . ALA B 1 488 ? -14.875 -17.797 -19.625 1 96.12 488 ALA B O 1
ATOM 9007 N N . LEU B 1 489 ? -16.375 -16.125 -19.453 1 96 489 LEU B N 1
ATOM 9008 C CA . LEU B 1 489 ? -16.891 -16.328 -20.812 1 96 489 LEU B CA 1
ATOM 9009 C C . LEU B 1 489 ? -15.82 -16.031 -21.844 1 96 489 LEU B C 1
ATOM 9011 O O . LEU B 1 489 ? -15.578 -16.828 -22.75 1 96 489 LEU B O 1
ATOM 9015 N N . ALA B 1 490 ? -15.211 -14.914 -21.719 1 94.62 490 ALA B N 1
ATOM 9016 C CA . ALA B 1 490 ? -14.164 -14.523 -22.656 1 94.62 490 ALA B CA 1
ATOM 9017 C C . ALA B 1 490 ? -13.008 -15.516 -22.625 1 94.62 490 ALA B C 1
ATOM 9019 O O . ALA B 1 490 ? -12.5 -15.922 -23.672 1 94.62 490 ALA B O 1
ATOM 9020 N N . PHE B 1 491 ? -12.641 -15.883 -21.484 1 95.44 491 PHE B N 1
ATOM 9021 C CA . PHE B 1 491 ? -11.547 -16.828 -21.297 1 95.44 491 PHE B CA 1
ATOM 9022 C C . PHE B 1 491 ? -11.891 -18.188 -21.906 1 95.44 491 PHE B C 1
ATOM 9024 O O . PHE B 1 491 ? -11.07 -18.781 -22.594 1 95.44 491 PHE B O 1
ATOM 9031 N N . SER B 1 492 ? -13.102 -18.641 -21.719 1 95.81 492 SER B N 1
ATOM 9032 C CA . SER B 1 492 ? -13.547 -19.953 -22.188 1 95.81 492 SER B CA 1
ATOM 9033 C C . SER B 1 492 ? -13.688 -19.984 -23.703 1 95.81 492 SER B C 1
ATOM 9035 O O . SER B 1 492 ? -13.367 -20.984 -24.344 1 95.81 492 SER B O 1
ATOM 9037 N N . ILE B 1 493 ? -14.156 -18.906 -24.25 1 93.69 493 ILE B N 1
ATOM 9038 C CA . ILE B 1 493 ? -14.344 -18.859 -25.703 1 93.69 493 ILE B CA 1
ATOM 9039 C C . ILE B 1 493 ? -12.984 -18.969 -26.391 1 93.69 493 ILE B C 1
ATOM 9041 O O . ILE B 1 493 ? -12.844 -19.703 -27.375 1 93.69 493 ILE B O 1
ATOM 9045 N N . LEU B 1 494 ? -12.055 -18.344 -25.859 1 94.19 494 LEU B N 1
ATOM 9046 C CA . LEU B 1 494 ? -10.734 -18.344 -26.469 1 94.19 494 LEU B CA 1
ATOM 9047 C C . LEU B 1 494 ? -10.047 -19.688 -26.266 1 94.19 494 LEU B C 1
ATOM 9049 O O . LEU B 1 494 ? -9.477 -20.25 -27.219 1 94.19 494 LEU B O 1
ATOM 9053 N N . THR B 1 495 ? -10.18 -20.266 -25.109 1 95.44 495 THR B N 1
ATOM 9054 C CA . THR B 1 495 ? -9.438 -21.484 -24.797 1 95.44 495 THR B CA 1
ATOM 9055 C C . THR B 1 495 ? -10.156 -22.703 -25.344 1 95.44 495 THR B C 1
ATOM 9057 O O . THR B 1 495 ? -9.523 -23.688 -25.719 1 95.44 495 THR B O 1
ATOM 9060 N N . TYR B 1 496 ? -11.461 -22.656 -25.438 1 94.12 496 TYR B N 1
ATOM 9061 C CA . TYR B 1 496 ? -12.234 -23.828 -25.844 1 94.12 496 TYR B CA 1
ATOM 9062 C C . TYR B 1 496 ? -12.188 -24.031 -27.344 1 94.12 496 TYR B C 1
ATOM 9064 O O . TYR B 1 496 ? -11.852 -25.109 -27.828 1 94.12 496 TYR B O 1
ATOM 9072 N N . PHE B 1 497 ? -12.375 -23.031 -28.109 1 92.31 497 PHE B N 1
ATOM 9073 C CA . PHE B 1 497 ? -12.578 -23.172 -29.547 1 92.31 497 PHE B CA 1
ATOM 9074 C C . PHE B 1 497 ? -11.25 -23.141 -30.297 1 92.31 497 PHE B C 1
ATOM 9076 O O . PHE B 1 497 ? -11.062 -23.891 -31.266 1 92.31 497 PHE B O 1
ATOM 9083 N N . ILE B 1 498 ? -10.352 -22.406 -29.828 1 91.94 498 ILE B N 1
ATOM 9084 C CA . ILE B 1 498 ? -9.062 -22.328 -30.516 1 91.94 498 ILE B CA 1
ATOM 9085 C C . ILE B 1 498 ? -8.281 -23.625 -30.297 1 91.94 498 ILE B C 1
ATOM 9087 O O . ILE B 1 498 ? -7.629 -24.109 -31.219 1 91.94 498 ILE B O 1
ATOM 9091 N N . ALA B 1 499 ? -8.336 -24.188 -29.078 1 91.62 499 ALA B N 1
ATOM 9092 C CA . ALA B 1 499 ? -7.602 -25.406 -28.766 1 91.62 499 ALA B CA 1
ATOM 9093 C C . ALA B 1 499 ? -8.234 -26.625 -29.438 1 91.62 499 ALA B C 1
ATOM 9095 O O . ALA B 1 499 ? -7.559 -27.609 -29.703 1 91.62 499 ALA B O 1
ATOM 9096 N N . GLY B 1 500 ? -9.516 -26.594 -29.688 1 89.88 500 GLY B N 1
ATOM 9097 C CA . GLY B 1 500 ? -10.188 -27.672 -30.391 1 89.88 500 GLY B CA 1
ATOM 9098 C C . GLY B 1 500 ? -10.812 -28.688 -29.469 1 89.88 500 GLY B C 1
ATOM 9099 O O . GLY B 1 500 ? -10.672 -29.906 -29.672 1 89.88 500 GLY B O 1
ATOM 9100 N N . TRP B 1 501 ? -11.383 -28.219 -28.375 1 91.88 501 TRP B N 1
ATOM 9101 C CA . TRP B 1 501 ? -12.117 -29.094 -27.469 1 91.88 501 TRP B CA 1
ATOM 9102 C C . TRP B 1 501 ? -13.383 -29.625 -28.141 1 91.88 501 TRP B C 1
ATOM 9104 O O . TRP B 1 501 ? -13.719 -29.219 -29.25 1 91.88 501 TRP B O 1
ATOM 9114 N N . ALA B 1 502 ? -14 -30.562 -27.5 1 87.94 502 ALA B N 1
ATOM 9115 C CA . ALA B 1 502 ? -15.18 -31.203 -28.078 1 87.94 502 ALA B CA 1
ATOM 9116 C C . ALA B 1 502 ? -16.281 -30.188 -28.375 1 87.94 502 ALA B C 1
ATOM 9118 O O . ALA B 1 502 ? -16.531 -29.297 -27.562 1 87.94 502 ALA B O 1
ATOM 9119 N N . ASN B 1 503 ? -16.859 -30.281 -29.547 1 84.81 503 ASN B N 1
ATOM 9120 C CA . ASN B 1 503 ? -17.859 -29.297 -29.984 1 84.81 503 ASN B CA 1
ATOM 9121 C C . ASN B 1 503 ? -19.266 -29.75 -29.609 1 84.81 503 ASN B C 1
ATOM 9123 O O . ASN B 1 503 ? -20.031 -30.188 -30.453 1 84.81 503 ASN B O 1
ATOM 9127 N N . ASN B 1 504 ? -19.625 -29.828 -28.344 1 87.75 504 ASN B N 1
ATOM 9128 C CA . ASN B 1 504 ? -20.938 -30.094 -27.766 1 87.75 504 ASN B CA 1
ATOM 9129 C C . ASN B 1 504 ? -21.406 -28.938 -26.891 1 87.75 504 ASN B C 1
ATOM 9131 O O . ASN B 1 504 ? -20.641 -28.422 -26.078 1 87.75 504 ASN B O 1
ATOM 9135 N N . VAL B 1 505 ? -22.625 -28.547 -27.125 1 89.06 505 VAL B N 1
ATOM 9136 C CA . VAL B 1 505 ? -23.172 -27.391 -26.438 1 89.06 505 VAL B CA 1
ATOM 9137 C C . VAL B 1 505 ? -23.156 -27.609 -24.938 1 89.06 505 VAL B C 1
ATOM 9139 O O . VAL B 1 505 ? -22.859 -26.688 -24.156 1 89.06 505 VAL B O 1
ATOM 9142 N N . GLY B 1 506 ? -23.531 -28.797 -24.484 1 91.19 506 GLY B N 1
ATOM 9143 C CA . GLY B 1 506 ? -23.5 -29.109 -23.078 1 91.19 506 GLY B CA 1
ATOM 9144 C C . GLY B 1 506 ? -22.094 -29.047 -22.484 1 91.19 506 GLY B C 1
ATOM 9145 O O . GLY B 1 506 ? -21.906 -28.578 -21.359 1 91.19 506 GLY B O 1
ATOM 9146 N N . ALA B 1 507 ? -21.156 -29.531 -23.297 1 94.06 507 ALA B N 1
ATOM 9147 C CA . ALA B 1 507 ? -19.766 -29.516 -22.844 1 94.06 507 ALA B CA 1
ATOM 9148 C C . ALA B 1 507 ? -19.234 -28.094 -22.75 1 94.06 507 ALA B C 1
ATOM 9150 O O . ALA B 1 507 ? -18.484 -27.766 -21.828 1 94.06 507 ALA B O 1
ATOM 9151 N N . VAL B 1 508 ? -19.672 -27.297 -23.688 1 95.62 508 VAL B N 1
ATOM 9152 C CA . VAL B 1 508 ? -19.234 -25.891 -23.688 1 95.62 508 VAL B CA 1
ATOM 9153 C C . VAL B 1 508 ? -19.828 -25.172 -22.469 1 95.62 508 VAL B C 1
ATOM 9155 O O . VAL B 1 508 ? -19.125 -24.406 -21.812 1 95.62 508 VAL B O 1
ATOM 9158 N N . GLY B 1 509 ? -21.078 -25.375 -22.203 1 95.94 509 GLY B N 1
ATOM 9159 C CA . GLY B 1 509 ? -21.719 -24.766 -21.062 1 95.94 509 GLY B CA 1
ATOM 9160 C C . GLY B 1 509 ? -21.078 -25.156 -19.734 1 95.94 509 GLY B C 1
ATOM 9161 O O . GLY B 1 509 ? -20.875 -24.297 -18.875 1 95.94 509 GLY B O 1
ATOM 9162 N N . TYR B 1 510 ? -20.766 -26.469 -19.578 1 96.94 510 TYR B N 1
ATOM 9163 C CA . TYR B 1 510 ? -20.094 -26.938 -18.359 1 96.94 510 TYR B CA 1
ATOM 9164 C C . TYR B 1 510 ? -18.719 -26.312 -18.219 1 96.94 510 TYR B C 1
ATOM 9166 O O . TYR B 1 510 ? -18.297 -25.938 -17.125 1 96.94 510 TYR B O 1
ATOM 9174 N N . TYR B 1 511 ? -18.016 -26.219 -19.406 1 97.56 511 TYR B N 1
ATOM 9175 C CA . TYR B 1 511 ? -16.672 -25.625 -19.438 1 97.56 511 TYR B CA 1
ATOM 9176 C C . TYR B 1 511 ? -16.719 -24.188 -18.938 1 97.56 511 TYR B C 1
ATOM 9178 O O . TYR B 1 511 ? -15.922 -23.797 -18.094 1 97.56 511 TYR B O 1
ATOM 9186 N N . VAL B 1 512 ? -17.625 -23.391 -19.391 1 97.38 512 VAL B N 1
ATOM 9187 C CA . VAL B 1 512 ? -17.766 -21.984 -19.016 1 97.38 512 VAL B CA 1
ATOM 9188 C C . VAL B 1 512 ? -18.141 -21.875 -17.547 1 97.38 512 VAL B C 1
ATOM 9190 O O . VAL B 1 512 ? -17.578 -21.062 -16.797 1 97.38 512 VAL B O 1
ATOM 9193 N N . TRP B 1 513 ? -19.047 -22.672 -17.109 1 97.75 513 TRP B N 1
ATOM 9194 C CA . TRP B 1 513 ? -19.531 -22.625 -15.734 1 97.75 513 TRP B CA 1
ATOM 9195 C C . TRP B 1 513 ? -18.438 -22.984 -14.75 1 97.75 513 TRP B C 1
ATOM 9197 O O . TRP B 1 513 ? -18.312 -22.359 -13.695 1 97.75 513 TRP B O 1
ATOM 9207 N N . MET B 1 514 ? -17.672 -23.969 -15.117 1 97.94 514 MET B N 1
ATOM 9208 C CA . MET B 1 514 ? -16.609 -24.406 -14.227 1 97.94 514 MET B CA 1
ATOM 9209 C C . MET B 1 514 ? -15.539 -23.328 -14.102 1 97.94 514 MET B C 1
ATOM 9211 O O . MET B 1 514 ? -15.031 -23.062 -13.008 1 97.94 514 MET B O 1
ATOM 9215 N N . TRP B 1 515 ? -15.188 -22.703 -15.211 1 97.69 515 TRP B N 1
ATOM 9216 C CA . TRP B 1 515 ? -14.211 -21.625 -15.141 1 97.69 515 TRP B CA 1
ATOM 9217 C C . TRP B 1 515 ? -14.758 -20.438 -14.352 1 97.69 515 TRP B C 1
ATOM 9219 O O . TRP B 1 515 ? -14.008 -19.75 -13.664 1 97.69 515 TRP B O 1
ATOM 9229 N N . PHE B 1 516 ? -16.078 -20.219 -14.477 1 97.56 516 PHE B N 1
ATOM 9230 C CA . PHE B 1 516 ? -16.734 -19.203 -13.664 1 97.56 516 PHE B CA 1
ATOM 9231 C C . PHE B 1 516 ? -16.562 -19.5 -12.18 1 97.56 516 PHE B C 1
ATOM 9233 O O . PHE B 1 516 ? -16.188 -18.625 -11.406 1 97.56 516 PHE B O 1
ATOM 9240 N N . LEU B 1 517 ? -16.719 -20.734 -11.805 1 98.06 517 LEU B N 1
ATOM 9241 C CA . LEU B 1 517 ? -16.594 -21.141 -10.406 1 98.06 517 LEU B CA 1
ATOM 9242 C C . LEU B 1 517 ? -15.141 -21.031 -9.945 1 98.06 517 LEU B C 1
ATOM 9244 O O . LEU B 1 517 ? -14.875 -20.672 -8.805 1 98.06 517 LEU B O 1
ATOM 9248 N N . VAL B 1 518 ? -14.203 -21.359 -10.828 1 97.81 518 VAL B N 1
ATOM 9249 C CA 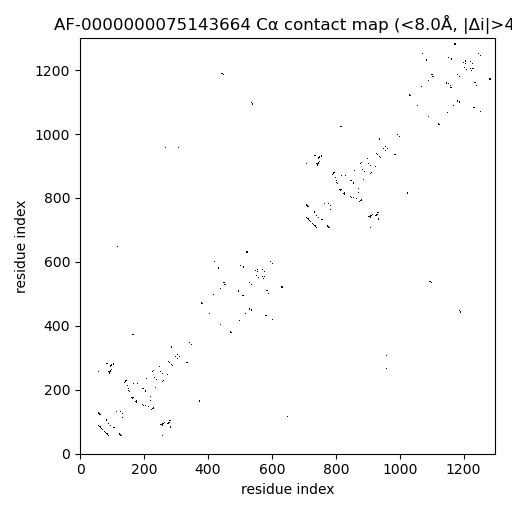. VAL B 1 518 ? -12.789 -21.297 -10.5 1 97.81 518 VAL B CA 1
ATOM 9250 C C . VAL B 1 518 ? -12.391 -19.844 -10.211 1 97.81 518 VAL B C 1
ATOM 9252 O O . VAL B 1 518 ? -11.688 -19.578 -9.234 1 97.81 518 VAL B O 1
ATOM 9255 N N . LEU B 1 519 ? -12.852 -18.953 -10.984 1 96.44 519 LEU B N 1
ATOM 9256 C CA . LEU B 1 519 ? -12.531 -17.547 -10.789 1 96.44 519 LEU B CA 1
ATOM 9257 C C . LEU B 1 519 ? -13.148 -17.031 -9.492 1 96.44 519 LEU B C 1
ATOM 9259 O O . LEU B 1 519 ? -12.508 -16.266 -8.766 1 96.44 519 LEU B O 1
ATOM 9263 N N . ILE B 1 520 ? -14.367 -17.469 -9.188 1 96.94 520 ILE B N 1
ATOM 9264 C CA . ILE B 1 520 ? -15.023 -17.031 -7.957 1 96.94 520 ILE B CA 1
ATOM 9265 C C . ILE B 1 520 ? -14.266 -17.594 -6.754 1 96.94 520 ILE B C 1
ATOM 9267 O O . ILE B 1 520 ? -14.086 -16.891 -5.75 1 96.94 520 ILE B O 1
ATOM 9271 N N . LEU B 1 521 ? -13.867 -18.797 -6.887 1 97.56 521 LEU B N 1
ATOM 9272 C CA . LEU B 1 521 ? -13.148 -19.422 -5.785 1 97.56 521 LEU B CA 1
ATOM 9273 C C . LEU B 1 521 ? -11.82 -18.719 -5.531 1 97.56 521 LEU B C 1
ATOM 9275 O O . LEU B 1 521 ? -11.469 -18.438 -4.379 1 97.56 521 LEU B O 1
ATOM 9279 N N . ALA B 1 522 ? -11.094 -18.5 -6.582 1 95.38 522 ALA B N 1
ATOM 9280 C CA . ALA B 1 522 ? -9.82 -17.797 -6.441 1 95.38 522 ALA B CA 1
ATOM 9281 C C . ALA B 1 522 ? -10 -16.438 -5.777 1 95.38 522 ALA B C 1
ATOM 9283 O O . ALA B 1 522 ? -9.227 -16.062 -4.891 1 95.38 522 ALA B O 1
ATOM 9284 N N . GLN B 1 523 ? -10.977 -15.75 -6.176 1 93.88 523 GLN B N 1
ATOM 9285 C CA . GLN B 1 523 ? -11.242 -14.445 -5.586 1 93.88 523 GLN B CA 1
ATOM 9286 C C . GLN B 1 523 ? -11.68 -14.578 -4.129 1 93.88 523 GLN B C 1
ATOM 9288 O O . GLN B 1 523 ? -11.328 -13.742 -3.295 1 93.88 523 GLN B O 1
ATOM 9293 N N . SER B 1 524 ? -12.5 -15.578 -3.885 1 96.25 524 SER B N 1
ATOM 9294 C CA . SER B 1 524 ? -12.961 -15.805 -2.521 1 96.25 524 SER B CA 1
ATOM 9295 C C . SER B 1 524 ? -11.805 -16.141 -1.587 1 96.25 524 SER B C 1
ATOM 9297 O O . SER B 1 524 ? -11.789 -15.711 -0.429 1 96.25 524 SER B O 1
ATOM 9299 N N . MET B 1 525 ? -10.883 -16.859 -2.094 1 96.31 525 MET B N 1
ATOM 9300 C CA . MET B 1 525 ? -9.711 -17.188 -1.295 1 96.31 525 MET B CA 1
ATOM 9301 C C . MET B 1 525 ? -8.875 -15.938 -1.025 1 96.31 525 MET B C 1
ATOM 9303 O O . MET B 1 525 ? -8.367 -15.75 0.083 1 96.31 525 MET B O 1
ATOM 9307 N N . ALA B 1 526 ? -8.734 -15.156 -1.997 1 94.56 526 ALA B N 1
ATOM 9308 C CA . ALA B 1 526 ? -8.008 -13.898 -1.828 1 94.56 526 ALA B CA 1
ATOM 9309 C C . ALA B 1 526 ? -8.703 -13 -0.812 1 94.56 526 ALA B C 1
ATOM 9311 O O . ALA B 1 526 ? -8.055 -12.398 0.046 1 94.56 526 ALA B O 1
ATOM 9312 N N . ALA B 1 527 ? -10 -12.906 -0.935 1 94.56 527 ALA B N 1
ATOM 9313 C CA . ALA B 1 527 ? -10.781 -12.102 0.002 1 94.56 527 ALA B CA 1
ATOM 9314 C C . ALA B 1 527 ? -10.625 -12.617 1.43 1 94.56 527 ALA B C 1
ATOM 9316 O O . ALA B 1 527 ? -10.445 -11.836 2.363 1 94.56 527 ALA B O 1
ATOM 9317 N N . CYS B 1 528 ? -10.68 -13.891 1.553 1 96.06 528 CYS B N 1
ATOM 9318 C CA . CYS B 1 528 ? -10.539 -14.508 2.865 1 96.06 528 CYS B CA 1
ATOM 9319 C C . CYS B 1 528 ? -9.172 -14.203 3.469 1 96.06 528 CYS B C 1
ATOM 9321 O O . CYS B 1 528 ? -9.078 -13.82 4.637 1 96.06 528 CYS B O 1
ATOM 9323 N N . CYS B 1 529 ? -8.172 -14.328 2.686 1 95.38 529 CYS B N 1
ATOM 9324 C CA . CYS B 1 529 ? -6.816 -14.047 3.154 1 95.38 529 CYS B CA 1
ATOM 9325 C C . CYS B 1 529 ? -6.676 -12.586 3.582 1 95.38 529 CYS B C 1
ATOM 9327 O O . CYS B 1 529 ? -6.113 -12.297 4.637 1 95.38 529 CYS B O 1
ATOM 9329 N N . ALA B 1 530 ? -7.18 -11.695 2.832 1 93.44 530 ALA B N 1
ATOM 9330 C CA . ALA B 1 530 ? -7.102 -10.266 3.115 1 93.44 530 ALA B CA 1
ATOM 9331 C C . ALA B 1 530 ? -7.891 -9.914 4.375 1 93.44 530 ALA B C 1
ATOM 9333 O O . ALA B 1 530 ? -7.543 -8.961 5.082 1 93.44 530 ALA B O 1
ATOM 9334 N N . GLY B 1 531 ? -8.953 -10.648 4.617 1 93.31 531 GLY B N 1
ATOM 9335 C CA . GLY B 1 531 ? -9.758 -10.406 5.809 1 93.31 531 GLY B CA 1
ATOM 9336 C C . GLY B 1 531 ? -9.031 -10.75 7.094 1 93.31 531 GLY B C 1
ATOM 9337 O O . GLY B 1 531 ? -9.156 -10.031 8.094 1 93.31 531 GLY B O 1
ATOM 9338 N N . TRP B 1 532 ? -8.195 -11.734 7.031 1 93.56 532 TRP B N 1
ATOM 9339 C CA . TRP B 1 532 ? -7.586 -12.25 8.25 1 93.56 532 TRP B CA 1
ATOM 9340 C C . TRP B 1 532 ? -6.188 -11.68 8.445 1 93.56 532 TRP B C 1
ATOM 9342 O O . TRP B 1 532 ? -5.703 -11.57 9.578 1 93.56 532 TRP B O 1
ATO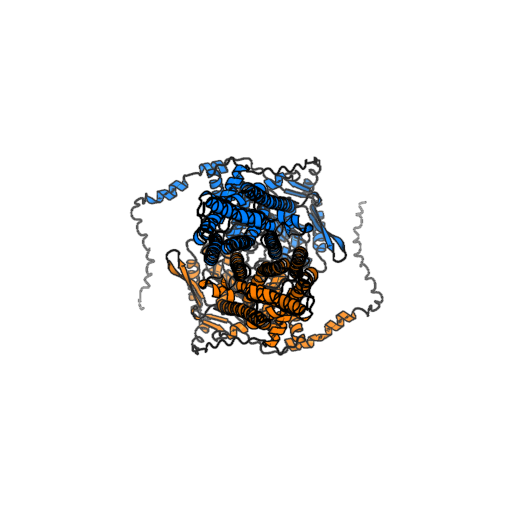M 9352 N N . ILE B 1 533 ? -5.516 -11.344 7.359 1 90.75 533 ILE B N 1
ATOM 9353 C CA . ILE B 1 533 ? -4.129 -10.891 7.422 1 90.75 533 ILE B CA 1
ATOM 9354 C C . ILE B 1 533 ? -4.02 -9.484 6.852 1 90.75 533 ILE B C 1
ATOM 9356 O O . ILE B 1 533 ? -4.047 -9.297 5.633 1 90.75 533 ILE B O 1
ATOM 9360 N N . PRO B 1 534 ? -3.697 -8.492 7.664 1 86 534 PRO B N 1
ATOM 9361 C CA . PRO B 1 534 ? -3.678 -7.098 7.199 1 86 534 PRO B CA 1
ATOM 9362 C C . PRO B 1 534 ? -2.369 -6.727 6.508 1 86 534 PRO B C 1
ATOM 9364 O O . PRO B 1 534 ? -2.314 -5.734 5.777 1 86 534 PRO B O 1
ATOM 9367 N N . ASN B 1 535 ? -1.295 -7.547 6.586 1 84.5 535 ASN B N 1
ATOM 9368 C CA . ASN B 1 535 ? -0.013 -7.277 5.941 1 84.5 535 ASN B CA 1
ATOM 9369 C C . ASN B 1 535 ? 0.045 -7.871 4.535 1 84.5 535 ASN B C 1
ATOM 9371 O O . ASN B 1 535 ? -0.034 -9.086 4.371 1 84.5 535 ASN B O 1
ATOM 9375 N N . ILE B 1 536 ? 0.262 -7.031 3.547 1 88.44 536 ILE B N 1
ATOM 9376 C CA . ILE B 1 536 ? 0.172 -7.449 2.15 1 88.44 536 ILE B CA 1
ATOM 9377 C C . ILE B 1 536 ? 1.269 -8.461 1.843 1 88.44 536 ILE B C 1
ATOM 9379 O O . ILE B 1 536 ? 1.062 -9.391 1.055 1 88.44 536 ILE B O 1
ATOM 9383 N N . ILE B 1 537 ? 2.488 -8.383 2.43 1 85.75 537 ILE B N 1
ATOM 9384 C CA . ILE B 1 537 ? 3.619 -9.266 2.143 1 85.75 537 ILE B CA 1
ATOM 9385 C C . ILE B 1 537 ? 3.318 -10.672 2.643 1 85.75 537 ILE B C 1
ATOM 9387 O O . ILE B 1 537 ? 3.447 -11.648 1.893 1 85.75 537 ILE B O 1
ATOM 9391 N N . ILE B 1 538 ? 2.828 -10.742 3.844 1 87.25 538 ILE B N 1
ATOM 9392 C CA . ILE B 1 538 ? 2.506 -12.039 4.434 1 87.25 538 ILE B CA 1
ATOM 9393 C C . ILE B 1 538 ? 1.281 -12.633 3.74 1 87.25 538 ILE B C 1
ATOM 9395 O O . ILE B 1 538 ? 1.228 -13.836 3.484 1 87.25 538 ILE B O 1
ATOM 9399 N N . CYS B 1 539 ? 0.299 -11.75 3.494 1 90.5 539 CYS B N 1
ATOM 9400 C CA . CYS B 1 539 ? -0.927 -12.188 2.834 1 90.5 539 CYS B CA 1
ATOM 9401 C C . CYS B 1 539 ? -0.624 -12.812 1.479 1 90.5 539 CYS B C 1
ATOM 9403 O O . CYS B 1 539 ? -1.152 -13.875 1.148 1 90.5 539 CYS B O 1
ATOM 9405 N N . GLN B 1 540 ? 0.251 -12.25 0.708 1 90.62 540 GLN B N 1
ATOM 9406 C CA . GLN B 1 540 ? 0.617 -12.75 -0.614 1 90.62 540 GLN B CA 1
ATOM 9407 C C . GLN B 1 540 ? 1.369 -14.07 -0.511 1 90.62 540 GLN B C 1
ATOM 9409 O O . GLN B 1 540 ? 1.148 -14.984 -1.314 1 90.62 540 GLN B O 1
ATOM 9414 N N . ALA B 1 541 ? 2.246 -14.156 0.429 1 89.19 541 ALA B N 1
ATOM 9415 C CA . ALA B 1 541 ? 3.027 -15.375 0.614 1 89.19 541 ALA B CA 1
ATOM 9416 C C . ALA B 1 541 ? 2.125 -16.562 0.972 1 89.19 541 ALA B C 1
ATOM 9418 O O . ALA B 1 541 ? 2.252 -17.641 0.395 1 89.19 541 ALA B O 1
ATOM 9419 N N . VAL B 1 542 ? 1.197 -16.297 1.847 1 91.12 542 VAL B N 1
ATOM 9420 C CA . VAL B 1 542 ? 0.311 -17.359 2.312 1 91.12 542 VAL B CA 1
ATOM 9421 C C . VAL B 1 542 ? -0.628 -17.781 1.184 1 91.12 542 VAL B C 1
ATOM 9423 O O . VAL B 1 542 ? -0.854 -18.969 0.969 1 91.12 542 VAL B O 1
ATOM 9426 N N . LEU B 1 543 ? -1.155 -16.812 0.501 1 93.75 543 LEU B N 1
ATOM 9427 C CA . LEU B 1 543 ? -2.082 -17.125 -0.583 1 93.75 543 LEU B CA 1
ATOM 9428 C C . LEU B 1 543 ? -1.38 -17.875 -1.705 1 93.75 543 LEU B C 1
ATOM 9430 O O . LEU B 1 543 ? -1.913 -18.859 -2.225 1 93.75 543 LEU B O 1
ATOM 9434 N N . SER B 1 544 ? -0.217 -17.422 -2.104 1 92.25 544 SER B N 1
ATOM 9435 C CA . SER B 1 544 ? 0.529 -18.094 -3.166 1 92.25 544 SER B CA 1
ATOM 9436 C C . SER B 1 544 ? 0.914 -19.516 -2.764 1 92.25 544 SER B C 1
ATOM 9438 O O . SER B 1 544 ? 0.86 -20.438 -3.582 1 92.25 544 SER B O 1
ATOM 9440 N N . ALA B 1 545 ? 1.291 -19.656 -1.528 1 92.75 545 ALA B N 1
ATOM 9441 C CA . ALA B 1 545 ? 1.636 -20.984 -1.035 1 92.75 545 ALA B CA 1
ATOM 9442 C C . ALA B 1 545 ? 0.421 -21.906 -1.055 1 92.75 545 ALA B C 1
ATOM 9444 O O . ALA B 1 545 ? 0.513 -23.062 -1.496 1 92.75 545 ALA B O 1
ATOM 9445 N N . THR B 1 546 ? -0.671 -21.422 -0.615 1 94.19 546 THR B N 1
ATOM 9446 C CA . THR B 1 546 ? -1.889 -22.219 -0.579 1 94.19 546 THR B CA 1
ATOM 9447 C C . THR B 1 546 ? -2.309 -22.625 -1.988 1 94.19 546 THR B C 1
ATOM 9449 O O . THR B 1 546 ? -2.652 -23.781 -2.227 1 94.19 546 THR B O 1
ATOM 9452 N N . LEU B 1 547 ? -2.264 -21.734 -2.9 1 94.75 547 LEU B N 1
ATOM 9453 C CA . LEU B 1 547 ? -2.625 -22.031 -4.281 1 94.75 547 LEU B CA 1
ATOM 9454 C C . LEU B 1 547 ? -1.652 -23.031 -4.895 1 94.75 547 LEU B C 1
ATOM 9456 O O . LEU B 1 547 ? -2.055 -23.906 -5.672 1 94.75 547 LEU B O 1
ATOM 9460 N N . SER B 1 548 ? -0.409 -22.875 -4.504 1 94.19 548 SER B N 1
ATOM 9461 C CA . SER B 1 548 ? 0.582 -23.828 -5 1 94.19 548 SER B CA 1
ATOM 9462 C C . SER B 1 548 ? 0.31 -25.234 -4.473 1 94.19 548 SER B C 1
ATOM 9464 O O . SER B 1 548 ? 0.434 -26.203 -5.215 1 94.19 548 SER B O 1
ATOM 9466 N N . PHE B 1 549 ? -0.082 -25.312 -3.287 1 94.12 549 PHE B N 1
ATOM 9467 C CA . PHE B 1 549 ? -0.392 -26.625 -2.723 1 94.12 549 PHE B CA 1
ATOM 9468 C C . PHE B 1 549 ? -1.649 -27.203 -3.357 1 94.12 549 PHE B C 1
ATOM 9470 O O . PHE B 1 549 ? -1.741 -28.406 -3.576 1 94.12 549 PHE B O 1
ATOM 9477 N N . PHE B 1 550 ? -2.574 -26.344 -3.66 1 95.31 550 PHE B N 1
ATOM 9478 C CA . PHE B 1 550 ? -3.756 -26.812 -4.371 1 95.31 550 PHE B CA 1
ATOM 9479 C C . PHE B 1 550 ? -3.379 -27.375 -5.738 1 95.31 550 PHE B C 1
ATOM 9481 O O . PHE B 1 550 ? -3.953 -28.375 -6.188 1 95.31 550 PHE B O 1
ATOM 9488 N N . MET B 1 551 ? -2.416 -26.766 -6.312 1 94.56 551 MET B N 1
ATOM 9489 C CA . MET B 1 551 ? -1.94 -27.25 -7.605 1 94.56 551 MET B CA 1
ATOM 9490 C C . MET B 1 551 ? -1.233 -28.594 -7.453 1 94.56 551 MET B C 1
ATOM 9492 O O . MET B 1 551 ? -1.467 -29.516 -8.242 1 94.56 551 MET B O 1
ATOM 9496 N N . LEU B 1 552 ? -0.45 -28.688 -6.414 1 93.94 552 LEU B N 1
ATOM 9497 C CA . LEU B 1 552 ? 0.307 -29.922 -6.168 1 93.94 552 LEU B CA 1
ATOM 9498 C C . LEU B 1 552 ? -0.628 -31.094 -5.941 1 93.94 552 LEU B C 1
ATOM 9500 O O . LEU B 1 552 ? -0.387 -32.188 -6.453 1 93.94 552 LEU B O 1
ATOM 9504 N N . PHE B 1 553 ? -1.689 -30.844 -5.297 1 94.25 553 PHE B N 1
ATOM 9505 C CA . PHE B 1 553 ? -2.576 -31.922 -4.875 1 94.25 553 PHE B CA 1
ATOM 9506 C C . PHE B 1 553 ? -3.773 -32.031 -5.812 1 94.25 553 PHE B C 1
ATOM 9508 O O . PHE B 1 553 ? -4.801 -32.625 -5.449 1 94.25 553 PHE B O 1
ATOM 9515 N N . SER B 1 554 ? -3.695 -31.406 -6.953 1 93.19 554 SER B N 1
ATOM 9516 C CA . SER B 1 554 ? -4.793 -31.422 -7.918 1 93.19 554 SER B CA 1
ATOM 9517 C C . SER B 1 554 ? -4.973 -32.781 -8.539 1 93.19 554 SER B C 1
ATOM 9519 O O . SER B 1 554 ? -6.051 -33.125 -9.039 1 93.19 554 SER B O 1
ATOM 9521 N N . GLY B 1 555 ? -3.92 -33.656 -8.594 1 90.69 555 GLY B N 1
ATOM 9522 C CA . GLY B 1 555 ? -3.932 -34.969 -9.258 1 90.69 555 GLY B CA 1
ATOM 9523 C C . GLY B 1 555 ? -3.162 -34.969 -10.562 1 90.69 555 GLY B C 1
ATOM 9524 O O . GLY B 1 555 ? -2.979 -36.031 -11.172 1 90.69 555 GLY B O 1
ATOM 9525 N N . PHE B 1 556 ? -2.686 -33.844 -10.984 1 92.38 556 PHE B N 1
ATOM 9526 C CA . PHE B 1 556 ? -1.923 -33.75 -12.227 1 92.38 556 PHE B CA 1
ATOM 9527 C C . PHE B 1 556 ? -0.501 -34.25 -12.023 1 92.38 556 PHE B C 1
ATOM 9529 O O . PHE B 1 556 ? 0.026 -35 -12.859 1 92.38 556 PHE B O 1
ATOM 9536 N N . PHE B 1 557 ? 0.115 -33.875 -10.844 1 88.88 557 PHE B N 1
ATOM 9537 C CA . PHE B 1 557 ? 1.512 -34.219 -10.609 1 88.88 557 PHE B CA 1
ATOM 9538 C C . PHE B 1 557 ? 1.639 -35.688 -10.164 1 88.88 557 PHE B C 1
ATOM 9540 O O . PHE B 1 557 ? 2.592 -36.375 -10.539 1 88.88 557 PHE B O 1
ATOM 9547 N N . LEU B 1 558 ? 0.725 -36 -9.297 1 86.38 558 LEU B N 1
ATOM 9548 C CA . LEU B 1 558 ? 0.621 -37.406 -8.859 1 86.38 558 LEU B CA 1
ATOM 9549 C C . LEU B 1 558 ? -0.828 -37.875 -8.898 1 86.38 558 LEU B C 1
ATOM 9551 O O . LEU B 1 558 ? -1.727 -37.156 -8.43 1 86.38 558 LEU B O 1
ATOM 9555 N N . ARG B 1 559 ? -0.927 -39.062 -9.43 1 86 559 ARG B N 1
ATOM 9556 C CA . ARG B 1 559 ? -2.264 -39.625 -9.43 1 86 559 ARG B CA 1
ATOM 9557 C C . ARG B 1 559 ? -2.715 -39.969 -8.008 1 86 559 ARG B C 1
ATOM 9559 O O . ARG B 1 559 ? -1.886 -40.156 -7.117 1 86 559 ARG B O 1
ATOM 9566 N N . LYS B 1 560 ? -3.986 -40 -7.883 1 85.75 560 LYS B N 1
ATOM 9567 C CA . LYS B 1 560 ? -4.59 -40.219 -6.57 1 85.75 560 LYS B CA 1
ATOM 9568 C C . LYS B 1 560 ? -4.023 -41.469 -5.891 1 85.75 560 LYS B C 1
ATOM 9570 O O . LYS B 1 560 ? -3.76 -41.438 -4.688 1 85.75 560 LYS B O 1
ATOM 9575 N N . ASP B 1 561 ? -3.713 -42.469 -6.641 1 83.75 561 ASP B N 1
ATOM 9576 C CA . ASP B 1 561 ? -3.26 -43.75 -6.086 1 83.75 561 ASP B CA 1
ATOM 9577 C C . ASP B 1 561 ? -1.807 -43.656 -5.625 1 83.75 561 ASP B C 1
ATOM 9579 O O . ASP B 1 561 ? -1.375 -44.438 -4.766 1 83.75 561 ASP B O 1
ATOM 9583 N N . ALA B 1 562 ? -1.109 -42.688 -6.168 1 83.44 562 ALA B N 1
ATOM 9584 C CA . ALA B 1 562 ? 0.31 -42.531 -5.848 1 83.44 562 ALA B CA 1
ATOM 9585 C C . ALA B 1 562 ? 0.523 -41.531 -4.711 1 83.44 562 ALA B C 1
ATOM 9587 O O . ALA B 1 562 ? 1.636 -41.406 -4.195 1 83.44 562 ALA B O 1
ATOM 9588 N N . ILE B 1 563 ? -0.545 -40.938 -4.227 1 87.44 563 ILE B N 1
ATOM 9589 C CA . ILE B 1 563 ? -0.44 -39.969 -3.141 1 87.44 563 ILE B CA 1
ATOM 9590 C C . ILE B 1 563 ? -0.344 -40.719 -1.803 1 87.44 563 ILE B C 1
ATOM 9592 O O . ILE B 1 563 ? -1.161 -41.594 -1.505 1 87.44 563 ILE B O 1
ATOM 9596 N N . PRO B 1 564 ? 0.705 -40.312 -1.031 1 87.94 564 PRO B N 1
ATOM 9597 C CA . PRO B 1 564 ? 0.814 -40.938 0.292 1 87.94 564 PRO B CA 1
ATOM 9598 C C . PRO B 1 564 ? -0.421 -40.719 1.158 1 87.94 564 PRO B C 1
ATOM 9600 O O . PRO B 1 564 ? -1.001 -39.625 1.127 1 87.94 564 PRO B O 1
ATOM 9603 N N . LYS B 1 565 ? -0.816 -41.625 1.987 1 88.5 565 LYS B N 1
ATOM 9604 C CA . LYS B 1 565 ? -2.051 -41.594 2.768 1 88.5 565 LYS B CA 1
ATOM 9605 C C . LYS B 1 565 ? -2.082 -40.406 3.732 1 88.5 565 LYS B C 1
ATOM 9607 O O . LYS B 1 565 ? -3.145 -39.844 3.992 1 88.5 565 LYS B O 1
ATOM 9612 N N . GLY B 1 566 ? -0.973 -40 4.227 1 88.5 566 GLY B N 1
ATOM 9613 C CA . GLY B 1 566 ? -0.924 -38.906 5.168 1 88.5 566 GLY B CA 1
ATOM 9614 C C . GLY B 1 566 ? -1.316 -37.562 4.547 1 88.5 566 GLY B C 1
ATOM 9615 O O . GLY B 1 566 ? -1.788 -36.688 5.246 1 88.5 566 GLY B O 1
ATOM 9616 N N . TRP B 1 567 ? -1.229 -37.469 3.152 1 91.06 567 TRP B N 1
ATOM 9617 C CA . TRP B 1 567 ? -1.481 -36.188 2.49 1 91.06 567 TRP B CA 1
ATOM 9618 C C . TRP B 1 567 ? -2.789 -36.25 1.706 1 91.06 567 TRP B C 1
ATOM 9620 O O . TRP B 1 567 ? -3.18 -35.25 1.08 1 91.06 567 TRP B O 1
ATOM 9630 N N . LEU B 1 568 ? -3.502 -37.312 1.781 1 91.75 568 LEU B N 1
ATOM 9631 C CA . LEU B 1 568 ? -4.711 -37.5 0.989 1 91.75 568 LEU B CA 1
ATOM 9632 C C . LEU B 1 568 ? -5.77 -36.469 1.362 1 91.75 568 LEU B C 1
ATOM 9634 O O . LEU B 1 568 ? -6.559 -36.062 0.512 1 91.75 568 LEU B O 1
ATOM 9638 N N . TRP B 1 569 ? -5.754 -36.031 2.602 1 92.44 569 TRP B N 1
ATOM 9639 C CA . TRP B 1 569 ? -6.75 -35.062 3.021 1 92.44 569 TRP B CA 1
ATOM 9640 C C . TRP B 1 569 ? -6.555 -33.719 2.281 1 92.44 569 TRP B C 1
ATOM 9642 O O . TRP B 1 569 ? -7.531 -33.031 1.963 1 92.44 569 TRP B O 1
ATOM 9652 N N . LEU B 1 570 ? -5.395 -33.375 1.858 1 92.81 570 LEU B N 1
ATOM 9653 C CA . LEU B 1 570 ? -5.129 -32.125 1.139 1 92.81 570 LEU B CA 1
ATOM 9654 C C . LEU B 1 570 ? -5.57 -32.25 -0.318 1 92.81 570 LEU B C 1
ATOM 9656 O O . LEU B 1 570 ? -5.914 -31.234 -0.945 1 92.81 570 LEU B O 1
ATOM 9660 N N . HIS B 1 571 ? -5.527 -33.438 -0.812 1 93.81 571 HIS B N 1
ATOM 9661 C CA . HIS B 1 571 ? -6.047 -33.688 -2.152 1 93.81 571 HIS B CA 1
ATOM 9662 C C . HIS B 1 571 ? -7.543 -33.375 -2.223 1 93.81 571 HIS B C 1
ATOM 9664 O O . HIS B 1 571 ? -8.008 -32.75 -3.178 1 93.81 571 HIS B O 1
ATOM 9670 N N . TYR B 1 572 ? -8.242 -33.688 -1.111 1 93.44 572 TYR B N 1
ATOM 9671 C CA . TYR B 1 572 ? -9.688 -33.5 -1.095 1 93.44 572 TYR B CA 1
ATOM 9672 C C . TYR B 1 572 ? -10.023 -32.031 -0.779 1 93.44 572 TYR B C 1
ATOM 9674 O O . TYR B 1 572 ? -11.086 -31.547 -1.164 1 93.44 572 TYR B O 1
ATOM 9682 N N . LEU B 1 573 ? -9.117 -31.406 -0.262 1 94.75 573 LEU B N 1
ATOM 9683 C CA . LEU B 1 573 ? -9.359 -30 0.099 1 94.75 573 LEU B CA 1
ATOM 9684 C C . LEU B 1 573 ? -8.906 -29.062 -1.014 1 94.75 573 LEU B C 1
ATOM 9686 O O . LEU B 1 573 ? -9.211 -27.875 -0.989 1 94.75 573 LEU B O 1
ATOM 9690 N N . SER B 1 574 ? -8.273 -29.656 -1.992 1 95.31 574 SER B N 1
ATOM 9691 C CA . SER B 1 574 ? -7.711 -28.828 -3.053 1 95.31 574 SER B CA 1
ATOM 9692 C C . SER B 1 574 ? -8.805 -28.25 -3.945 1 95.31 574 SER B C 1
ATOM 9694 O O . SER B 1 574 ? -9.609 -29 -4.504 1 95.31 574 SER B O 1
ATOM 9696 N N . GLY B 1 575 ? -8.773 -26.969 -4.117 1 95.38 575 GLY B N 1
ATOM 9697 C CA . GLY B 1 575 ? -9.703 -26.312 -5.016 1 95.38 575 GLY B CA 1
ATOM 9698 C C . GLY B 1 575 ? -9.398 -26.562 -6.48 1 95.38 575 GLY B C 1
ATOM 9699 O O . GLY B 1 575 ? -10.18 -26.188 -7.355 1 95.38 575 GLY B O 1
ATOM 9700 N N . PHE B 1 576 ? -8.297 -27.328 -6.781 1 96.94 576 PHE B N 1
ATOM 9701 C CA . PHE B 1 576 ? -7.895 -27.609 -8.156 1 96.94 576 PHE B CA 1
ATOM 9702 C C . PHE B 1 576 ? -8.344 -29 -8.578 1 96.94 576 PHE B C 1
ATOM 9704 O O . PHE B 1 576 ? -8.477 -29.281 -9.773 1 96.94 576 PHE B O 1
ATOM 9711 N N . LYS B 1 577 ? -8.555 -29.891 -7.613 1 96.75 577 LYS B N 1
ATOM 9712 C CA . LYS B 1 577 ? -8.891 -31.281 -7.898 1 96.75 577 LYS B CA 1
ATOM 9713 C C . LYS B 1 577 ? -10.195 -31.391 -8.672 1 96.75 577 LYS B C 1
ATOM 9715 O O . LYS B 1 577 ? -10.25 -32 -9.742 1 96.75 577 LYS B O 1
ATOM 9720 N N . TYR B 1 578 ? -11.195 -30.719 -8.195 1 97.25 578 TYR B N 1
ATOM 9721 C CA . TYR B 1 578 ? -12.555 -30.906 -8.695 1 97.25 578 TYR B CA 1
ATOM 9722 C C . TYR B 1 578 ? -12.727 -30.266 -10.062 1 97.25 578 TYR B C 1
ATOM 9724 O O . TYR B 1 578 ? -13.258 -30.891 -10.984 1 97.25 578 TYR B O 1
ATOM 9732 N N . PRO B 1 579 ? -12.234 -29.047 -10.195 1 97.75 579 PRO B N 1
ATOM 9733 C CA . PRO B 1 579 ? -12.32 -28.516 -11.562 1 97.75 579 PRO B CA 1
ATOM 9734 C C . PRO B 1 579 ? -11.422 -29.266 -12.539 1 97.75 579 PRO B C 1
ATOM 9736 O O . PRO B 1 579 ? -11.766 -29.391 -13.719 1 97.75 579 PRO B O 1
ATOM 9739 N N . TYR B 1 580 ? -10.289 -29.75 -12.156 1 97.31 580 TYR B N 1
ATOM 9740 C CA . TYR B 1 580 ? -9.406 -30.516 -13.016 1 97.31 580 TYR B CA 1
ATOM 9741 C C . TYR B 1 580 ? -10.086 -31.797 -13.508 1 97.31 580 TYR B C 1
ATOM 9743 O O . TYR B 1 580 ? -10.148 -32.031 -14.711 1 97.31 580 TYR B O 1
ATOM 9751 N N . GLU B 1 581 ? -10.633 -32.531 -12.578 1 96.44 581 GLU B N 1
ATOM 9752 C CA . GLU B 1 581 ? -11.328 -33.781 -12.922 1 96.44 581 GLU B CA 1
ATOM 9753 C C . GLU B 1 581 ? -12.609 -33.5 -13.703 1 96.44 581 GLU B C 1
ATOM 9755 O O . GLU B 1 581 ? -12.906 -34.219 -14.672 1 96.44 581 GLU B O 1
ATOM 9760 N N . GLY B 1 582 ? -13.32 -32.469 -13.273 1 96.81 582 GLY B N 1
ATOM 9761 C CA . GLY B 1 582 ? -14.578 -32.156 -13.922 1 96.81 582 GLY B CA 1
ATOM 9762 C C . GLY B 1 582 ? -14.414 -31.75 -15.375 1 96.81 582 GLY B C 1
ATOM 9763 O O . GLY B 1 582 ? -15.164 -32.188 -16.25 1 96.81 582 GLY B O 1
ATOM 9764 N N . LEU B 1 583 ? -13.477 -30.969 -15.688 1 97 583 LEU B N 1
ATOM 9765 C CA . LEU B 1 583 ? -13.242 -30.5 -17.047 1 97 583 LEU B CA 1
ATOM 9766 C C . LEU B 1 583 ? -12.781 -31.625 -17.953 1 97 583 LEU B C 1
ATOM 9768 O O . LEU B 1 583 ? -13.18 -31.719 -19.109 1 97 583 LEU B O 1
ATOM 9772 N N . LEU B 1 584 ? -11.938 -32.531 -17.406 1 95.81 584 LEU B N 1
ATOM 9773 C CA . LEU B 1 584 ? -11.43 -33.656 -18.188 1 95.81 584 LEU B CA 1
ATOM 9774 C C . LEU B 1 584 ? -12.523 -34.656 -18.453 1 95.81 584 LEU B C 1
ATOM 9776 O O . LEU B 1 584 ? -12.633 -35.188 -19.578 1 95.81 584 LEU B O 1
ATOM 9780 N N . VAL B 1 585 ? -13.32 -34.938 -17.422 1 95.44 585 VAL B N 1
ATOM 9781 C CA . VAL B 1 585 ? -14.422 -35.875 -17.609 1 95.44 585 VAL B CA 1
ATOM 9782 C C . VAL B 1 585 ? -15.422 -35.312 -18.609 1 95.44 585 VAL B C 1
ATOM 9784 O O . VAL B 1 585 ? -15.953 -36.062 -19.453 1 95.44 585 VAL B O 1
ATOM 9787 N N . ASN B 1 586 ? -15.688 -34 -18.5 1 95.12 586 ASN B N 1
ATOM 9788 C CA . ASN B 1 586 ? -16.562 -33.344 -19.453 1 95.12 586 ASN B CA 1
ATOM 9789 C C . ASN B 1 586 ? -16.062 -33.5 -20.891 1 95.12 586 ASN B C 1
ATOM 9791 O O . ASN B 1 586 ? -16.844 -33.781 -21.812 1 95.12 586 ASN B O 1
ATOM 9795 N N . GLU B 1 587 ? -14.789 -33.406 -21.078 1 93.19 587 GLU B N 1
ATOM 9796 C CA . GLU B 1 587 ? -14.172 -33.5 -22.391 1 93.19 587 GLU B CA 1
ATOM 9797 C C . GLU B 1 587 ? -14.164 -34.938 -22.922 1 93.19 587 GLU B C 1
ATOM 9799 O O . GLU B 1 587 ? -14.633 -35.219 -24.016 1 93.19 587 GLU B O 1
ATOM 9804 N N . PHE B 1 588 ? -13.703 -35.906 -22.125 1 91.81 588 PHE B N 1
ATOM 9805 C CA . PHE B 1 588 ? -13.5 -37.281 -22.578 1 91.81 588 PHE B CA 1
ATOM 9806 C C . PHE B 1 588 ? -14.836 -38 -22.75 1 91.81 588 PHE B C 1
ATOM 9808 O O . PHE B 1 588 ? -14.984 -38.844 -23.641 1 91.81 588 PHE B O 1
ATOM 9815 N N . THR B 1 589 ? -15.781 -37.625 -21.891 1 90.31 589 THR B N 1
ATOM 9816 C CA . THR B 1 589 ? -17.109 -38.188 -22.047 1 90.31 589 THR B CA 1
ATOM 9817 C C . THR B 1 589 ? -17.766 -37.656 -23.328 1 90.31 589 THR B C 1
ATOM 9819 O O . THR B 1 589 ? -18.438 -38.406 -24.047 1 90.31 589 THR B O 1
ATOM 9822 N N . SER B 1 590 ? -17.594 -36.375 -23.609 1 89.56 590 SER B N 1
ATOM 9823 C CA . SER B 1 590 ? -18.156 -35.812 -24.828 1 89.56 590 SER B CA 1
ATOM 9824 C C . SER B 1 590 ? -17.5 -36.375 -26.078 1 89.56 590 SER B C 1
ATOM 9826 O O . SER B 1 590 ? -18.172 -36.594 -27.078 1 89.56 590 SER B O 1
ATOM 9828 N N . LEU B 1 591 ? -16.25 -36.688 -26.016 1 86.88 591 LEU B N 1
ATOM 9829 C CA . LEU B 1 591 ? -15.539 -37.281 -27.156 1 86.88 591 LEU B CA 1
ATOM 9830 C C . LEU B 1 591 ? -15.898 -38.75 -27.328 1 86.88 591 LEU B C 1
ATOM 9832 O O . LEU B 1 591 ? -15.945 -39.25 -28.469 1 86.88 591 LEU B O 1
ATOM 9836 N N . TRP B 1 592 ? -16.047 -39.375 -26.172 1 82 592 TRP B N 1
ATOM 9837 C CA . TRP B 1 592 ? -16.453 -40.781 -26.203 1 82 592 TRP B CA 1
ATOM 9838 C C . TRP B 1 592 ? -17.812 -40.938 -26.875 1 82 592 TRP B C 1
ATOM 9840 O O . TRP B 1 592 ? -18.047 -41.875 -27.641 1 82 592 TRP B O 1
ATOM 9850 N N . ASN B 1 593 ? -18.656 -40.031 -26.594 1 76.75 593 ASN B N 1
ATOM 9851 C CA . ASN B 1 593 ? -20.016 -40.094 -27.141 1 76.75 593 ASN B CA 1
ATOM 9852 C C . ASN B 1 593 ? -20.047 -39.719 -28.625 1 76.75 593 ASN B C 1
ATOM 9854 O O . ASN B 1 593 ? -20.969 -40.125 -29.328 1 76.75 593 ASN B O 1
ATOM 9858 N N . THR B 1 594 ? -19.078 -38.906 -28.984 1 72.31 594 THR B N 1
ATOM 9859 C CA . THR B 1 594 ? -19.078 -38.5 -30.375 1 72.31 594 THR B CA 1
ATOM 9860 C C . THR B 1 594 ? -18.422 -39.562 -31.25 1 72.31 594 THR B C 1
ATOM 9862 O O . THR B 1 594 ? -17.266 -39.938 -31.031 1 72.31 594 THR B O 1
ATOM 9865 N N . ASN B 1 595 ? -19.078 -40.844 -31.469 1 56.34 595 ASN B N 1
ATOM 9866 C CA . ASN B 1 595 ? -18.859 -42.062 -32.25 1 56.34 595 ASN B CA 1
ATOM 9867 C C . ASN B 1 595 ? -17.688 -41.906 -33.219 1 56.34 595 ASN B C 1
ATOM 9869 O O . ASN B 1 595 ? -17.859 -41.406 -34.312 1 56.34 595 ASN B O 1
ATOM 9873 N N . TRP B 1 596 ? -16.547 -41.75 -32.656 1 52.41 596 TRP B N 1
ATOM 9874 C CA . TRP B 1 596 ? -15.531 -41.594 -33.688 1 52.41 596 TRP B CA 1
ATOM 9875 C C . TRP B 1 596 ? -15.289 -42.938 -34.375 1 52.41 596 TRP B C 1
ATOM 9877 O O . TRP B 1 596 ? -15.375 -44 -33.781 1 52.41 596 TRP B O 1
ATOM 9887 N N . GLY B 1 597 ? -15.609 -43 -35.625 1 48.84 597 GLY B N 1
ATOM 9888 C CA . GLY B 1 597 ? -15.414 -44.062 -36.594 1 48.84 597 GLY B CA 1
ATOM 9889 C C . GLY B 1 597 ? -14.219 -44.938 -36.281 1 48.84 597 GLY B C 1
ATOM 9890 O O . GLY B 1 597 ? -13.461 -44.656 -35.344 1 48.84 597 GLY B O 1
ATOM 9891 N N . ASP B 1 598 ? -14.055 -46.094 -37.094 1 46.91 598 ASP B N 1
ATOM 9892 C CA . ASP B 1 598 ? -13.18 -47.25 -37.25 1 46.91 598 ASP B CA 1
ATOM 9893 C C . ASP B 1 598 ? -11.711 -46.812 -37.281 1 46.91 598 ASP B C 1
ATOM 9895 O O . ASP B 1 598 ? -10.844 -47.625 -37.656 1 46.91 598 ASP B O 1
ATOM 9899 N N . ASP B 1 599 ? -11.438 -45.562 -37.188 1 51.56 599 ASP B N 1
ATOM 9900 C CA . ASP B 1 599 ? -10.016 -45.312 -37.406 1 51.56 599 ASP B CA 1
ATOM 9901 C C . ASP B 1 599 ? -9.188 -45.75 -36.188 1 51.56 599 ASP B C 1
ATOM 9903 O O . ASP B 1 599 ? -9.469 -45.312 -35.062 1 51.56 599 ASP B O 1
ATOM 9907 N N . GLN B 1 600 ? -8.531 -46.812 -36.219 1 53 600 GLN B N 1
ATOM 9908 C CA . GLN B 1 600 ? -7.656 -47.531 -35.312 1 53 600 GLN B CA 1
ATOM 9909 C C . GLN B 1 600 ? -6.734 -46.594 -34.531 1 53 600 GLN B C 1
ATOM 9911 O O . GLN B 1 600 ? -6.117 -47 -33.562 1 53 600 GLN B O 1
ATOM 9916 N N . THR B 1 601 ? -6.469 -45.375 -35.062 1 56.59 601 THR B N 1
ATOM 9917 C CA . THR B 1 601 ? -5.445 -44.531 -34.438 1 56.59 601 THR B CA 1
ATOM 9918 C C . THR B 1 601 ? -6.031 -43.75 -33.25 1 56.59 601 THR B C 1
ATOM 9920 O O . THR B 1 601 ? -5.289 -43.188 -32.469 1 56.59 601 THR B O 1
ATOM 9923 N N . ASN B 1 602 ? -7.328 -43.781 -33.062 1 67.81 602 ASN B N 1
ATOM 9924 C CA . ASN B 1 602 ? -7.977 -43.031 -32 1 67.81 602 ASN B CA 1
ATOM 9925 C C . ASN B 1 602 ? -8.07 -43.812 -30.703 1 67.81 602 ASN B C 1
ATOM 9927 O O . ASN B 1 602 ? -8.305 -45.031 -30.719 1 67.81 602 ASN B O 1
ATOM 9931 N N . VAL B 1 603 ? -7.559 -43.156 -29.641 1 76.62 603 VAL B N 1
ATOM 9932 C CA . VAL B 1 603 ? -7.602 -43.781 -28.312 1 76.62 603 VAL B CA 1
ATOM 9933 C C . VAL B 1 603 ? -9.047 -43.938 -27.859 1 76.62 603 VAL B C 1
ATOM 9935 O O . VAL B 1 603 ? -9.914 -43.156 -28.281 1 76.62 603 VAL B O 1
ATOM 9938 N N . ASN B 1 604 ? -9.359 -45.062 -27.281 1 80.25 604 ASN B N 1
ATOM 9939 C CA . ASN B 1 604 ? -10.633 -45.25 -26.594 1 80.25 604 ASN B CA 1
ATOM 9940 C C . ASN B 1 604 ? -10.719 -44.375 -25.344 1 80.25 604 ASN B C 1
ATOM 9942 O O . ASN B 1 604 ? -10.055 -44.625 -24.344 1 80.25 604 ASN B O 1
ATOM 9946 N N . PHE B 1 605 ? -11.523 -43.281 -25.438 1 84.25 605 PHE B N 1
ATOM 9947 C CA . PHE B 1 605 ? -11.562 -42.281 -24.375 1 84.25 605 PHE B CA 1
ATOM 9948 C C . PHE B 1 605 ? -12.156 -42.875 -23.109 1 84.25 605 PHE B C 1
ATOM 9950 O O . PHE B 1 605 ? -11.938 -42.344 -22.016 1 84.25 605 PHE B O 1
ATOM 9957 N N . TYR B 1 606 ? -12.859 -44 -23.188 1 82.19 606 TYR B N 1
ATOM 9958 C CA . TYR B 1 606 ? -13.297 -44.688 -21.969 1 82.19 606 TYR B CA 1
ATOM 9959 C C . TYR B 1 606 ? -12.117 -45.281 -21.234 1 82.19 606 TYR B C 1
ATOM 9961 O O . TYR B 1 606 ? -12.062 -45.281 -20 1 82.19 606 TYR B O 1
ATOM 9969 N N . GLN B 1 607 ? -11.219 -45.812 -22 1 85.81 607 GLN B N 1
ATOM 9970 C CA . GLN B 1 607 ? -10.023 -46.375 -21.406 1 85.81 607 GLN B CA 1
ATOM 9971 C C . GLN B 1 607 ? -9.148 -45.281 -20.781 1 85.81 607 GLN B C 1
ATOM 9973 O O . GLN B 1 607 ? -8.469 -45.531 -19.781 1 85.81 607 GLN B O 1
ATOM 9978 N N . VAL B 1 608 ? -9.227 -44.156 -21.422 1 87.56 608 VAL B N 1
ATOM 9979 C CA . VAL B 1 608 ? -8.484 -43.031 -20.875 1 87.56 608 VAL B CA 1
ATOM 9980 C C . VAL B 1 608 ? -9.055 -42.625 -19.516 1 87.56 608 VAL B C 1
ATOM 9982 O O . VAL B 1 608 ? -8.305 -42.344 -18.578 1 87.56 608 VAL B O 1
ATOM 9985 N N . LEU B 1 609 ? -10.359 -42.625 -19.375 1 89.06 609 LEU B N 1
ATOM 9986 C CA . LEU B 1 609 ? -11.008 -42.312 -18.109 1 89.06 609 LEU B CA 1
ATOM 9987 C C . LEU B 1 609 ? -10.633 -43.312 -17.031 1 89.06 609 LEU B C 1
ATOM 9989 O O . LEU B 1 609 ? -10.383 -42.938 -15.891 1 89.06 609 LEU B O 1
ATOM 9993 N N . GLU B 1 610 ? -10.5 -44.562 -17.453 1 87.56 610 GLU B N 1
ATOM 9994 C CA . GLU B 1 610 ? -10.125 -45.594 -16.516 1 87.56 610 GLU B CA 1
ATOM 9995 C C . GLU B 1 610 ? -8.656 -45.5 -16.125 1 87.56 610 GLU B C 1
ATOM 9997 O O . GLU B 1 610 ? -8.305 -45.656 -14.945 1 87.56 610 GLU B O 1
ATOM 10002 N N . LYS B 1 611 ? -7.875 -45.156 -17.094 1 85.44 611 LYS B N 1
ATOM 10003 C CA . LYS B 1 611 ? -6.434 -45.062 -16.875 1 85.44 611 LYS B CA 1
ATOM 10004 C C . LYS B 1 611 ? -6.098 -43.969 -15.883 1 85.44 611 LYS B C 1
ATOM 10006 O O . LYS B 1 611 ? -5.18 -44.125 -15.07 1 85.44 611 LYS B O 1
ATOM 10011 N N . TYR B 1 612 ? -6.867 -42.938 -15.875 1 87.75 612 TYR B N 1
ATOM 10012 C CA . TYR B 1 612 ? -6.562 -41.812 -15.016 1 87.75 612 TYR B CA 1
ATOM 10013 C C . TYR B 1 612 ? -7.539 -41.719 -13.852 1 87.75 612 TYR B C 1
ATOM 10015 O O . TYR B 1 612 ? -7.664 -40.688 -13.203 1 87.75 612 TYR B O 1
ATOM 10023 N N . ASP B 1 613 ? -8.281 -42.781 -13.539 1 86.88 613 ASP B N 1
ATOM 10024 C CA . ASP B 1 613 ? -9.188 -42.906 -12.398 1 86.88 613 ASP B CA 1
ATOM 10025 C C . ASP B 1 613 ? -10.227 -41.781 -12.391 1 86.88 613 ASP B C 1
ATOM 10027 O O . ASP B 1 613 ? -10.461 -41.156 -11.359 1 86.88 613 ASP B O 1
ATOM 10031 N N . LEU B 1 614 ? -10.781 -41.562 -13.562 1 90.5 614 LEU B N 1
ATOM 10032 C CA . LEU B 1 614 ? -11.758 -40.469 -13.703 1 90.5 614 LEU B CA 1
ATOM 10033 C C . LEU B 1 614 ? -13.164 -41.031 -13.914 1 90.5 614 LEU B C 1
ATOM 10035 O O . LEU B 1 614 ? -14.117 -40.281 -14.055 1 90.5 614 LEU B O 1
ATOM 10039 N N . GLU B 1 615 ? -13.258 -42.344 -13.844 1 85.06 615 GLU B N 1
ATOM 10040 C CA . GLU B 1 615 ? -14.539 -42.969 -14.148 1 85.06 615 GLU B CA 1
ATOM 10041 C C . GLU B 1 615 ? -15.562 -42.688 -13.055 1 85.06 615 GLU B C 1
ATOM 10043 O O . GLU B 1 615 ? -16.766 -42.562 -13.336 1 85.06 615 GLU B O 1
ATOM 10048 N N . HIS B 1 616 ? -15.117 -42.406 -11.867 1 85.88 616 HIS B N 1
ATOM 10049 C CA . HIS B 1 616 ? -16.031 -42.25 -10.742 1 85.88 616 HIS B CA 1
ATOM 10050 C C . HIS B 1 616 ? -16.344 -40.781 -10.469 1 85.88 616 HIS B C 1
ATOM 10052 O O . HIS B 1 616 ? -17.141 -40.469 -9.57 1 85.88 616 HIS B O 1
ATOM 10058 N N . VAL B 1 617 ? -15.875 -39.938 -11.312 1 90.88 617 VAL B N 1
ATOM 10059 C CA . VAL B 1 617 ? -16.031 -38.531 -11.062 1 90.88 617 VAL B CA 1
ATOM 10060 C C . VAL B 1 617 ? -17.375 -38.062 -11.633 1 90.88 617 VAL B C 1
ATOM 10062 O O . VAL B 1 617 ? -17.719 -38.375 -12.773 1 90.88 617 VAL B O 1
ATOM 10065 N N . SER B 1 618 ? -18.188 -37.438 -10.773 1 93.06 618 SER B N 1
ATOM 10066 C CA . SER B 1 618 ? -19.469 -36.875 -11.188 1 93.06 618 SER B CA 1
ATOM 10067 C C . SER B 1 618 ? -19.328 -35.375 -11.5 1 93.06 618 SER B C 1
ATOM 10069 O O . SER B 1 618 ? -18.766 -34.625 -10.703 1 93.06 618 SER B O 1
ATOM 10071 N N . LEU B 1 619 ? -19.797 -35 -12.727 1 95.31 619 LEU B N 1
ATOM 10072 C CA . LEU B 1 619 ? -19.734 -33.594 -13.148 1 95.31 619 LEU B CA 1
ATOM 10073 C C . LEU B 1 619 ? -20.516 -32.719 -12.18 1 95.31 619 LEU B C 1
ATOM 10075 O O . LEU B 1 619 ? -20.047 -31.641 -11.812 1 95.31 619 LEU B O 1
ATOM 10079 N N . VAL B 1 620 ? -21.609 -33.188 -11.695 1 95.12 620 VAL B N 1
ATOM 10080 C CA . VAL B 1 620 ? -22.484 -32.406 -10.82 1 95.12 620 VAL B CA 1
ATOM 10081 C C . VAL B 1 620 ? -21.844 -32.281 -9.43 1 95.12 620 VAL B C 1
ATOM 10083 O O . VAL B 1 620 ? -21.938 -31.234 -8.789 1 95.12 620 VAL B O 1
ATOM 10086 N N . ASN B 1 621 ? -21.219 -33.344 -9.008 1 95.44 621 ASN B N 1
ATOM 10087 C CA . ASN B 1 621 ? -20.562 -33.344 -7.703 1 95.44 621 ASN B CA 1
ATOM 10088 C C . ASN B 1 621 ? -19.406 -32.344 -7.672 1 95.44 621 ASN B C 1
ATOM 10090 O O . ASN B 1 621 ? -19.172 -31.688 -6.656 1 95.44 621 ASN B O 1
ATOM 10094 N N . SER B 1 622 ? -18.672 -32.281 -8.773 1 97.06 622 SER B N 1
ATOM 10095 C CA . SER B 1 622 ? -17.578 -31.328 -8.836 1 97.06 622 SER B CA 1
ATOM 10096 C C . SER B 1 622 ? -18.078 -29.891 -8.719 1 97.06 622 SER B C 1
ATOM 10098 O O . SER B 1 622 ? -17.453 -29.062 -8.055 1 97.06 622 SER B O 1
ATOM 10100 N N . VAL B 1 623 ? -19.188 -29.609 -9.336 1 97.38 623 VAL B N 1
ATOM 10101 C CA . VAL B 1 623 ? -19.781 -28.266 -9.281 1 97.38 623 VAL B CA 1
ATOM 10102 C C . VAL B 1 623 ? -20.25 -27.984 -7.859 1 97.38 623 VAL B C 1
ATOM 10104 O O . VAL B 1 623 ? -20.062 -26.875 -7.344 1 97.38 623 VAL B O 1
ATOM 10107 N N . PHE B 1 624 ? -20.828 -28.984 -7.23 1 97.19 624 PHE B N 1
ATOM 10108 C CA . PHE B 1 624 ? -21.359 -28.828 -5.883 1 97.19 624 PHE B CA 1
ATOM 10109 C C . PHE B 1 624 ? -20.234 -28.562 -4.891 1 97.19 624 PHE B C 1
ATOM 10111 O O . PHE B 1 624 ? -20.359 -27.719 -4.008 1 97.19 624 PHE B O 1
ATOM 10118 N N . VAL B 1 625 ? -19.156 -29.281 -5.008 1 97.5 625 VAL B N 1
ATOM 10119 C CA . VAL B 1 625 ? -18.047 -29.125 -4.082 1 97.5 625 VAL B CA 1
ATOM 10120 C C . VAL B 1 625 ? -17.406 -27.75 -4.277 1 97.5 625 VAL B C 1
ATOM 10122 O O . VAL B 1 625 ? -17.047 -27.094 -3.305 1 97.5 625 VAL B O 1
ATOM 10125 N N . MET B 1 626 ? -17.266 -27.359 -5.535 1 97.88 626 MET B N 1
ATOM 10126 C CA . MET B 1 626 ? -16.703 -26.031 -5.812 1 97.88 626 MET B CA 1
ATOM 10127 C C . MET B 1 626 ? -17.562 -24.938 -5.215 1 97.88 626 MET B C 1
ATOM 10129 O O . MET B 1 626 ? -17.047 -23.969 -4.652 1 97.88 626 MET B O 1
ATOM 10133 N N . THR B 1 627 ? -18.875 -25.078 -5.348 1 97.5 627 THR B N 1
ATOM 10134 C CA . THR B 1 627 ? -19.797 -24.109 -4.766 1 97.5 627 THR B CA 1
ATOM 10135 C C . THR B 1 627 ? -19.688 -24.094 -3.246 1 97.5 627 THR B C 1
ATOM 10137 O O . THR B 1 627 ? -19.734 -23.031 -2.621 1 97.5 627 THR B O 1
ATOM 10140 N N . PHE B 1 628 ? -19.5 -25.25 -2.719 1 97.69 628 PHE B N 1
ATOM 10141 C CA . PHE B 1 628 ? -19.312 -25.359 -1.275 1 97.69 628 PHE B CA 1
ATOM 10142 C C . PHE B 1 628 ? -18.047 -24.656 -0.829 1 97.69 628 PHE B C 1
ATOM 10144 O O . PHE B 1 628 ? -18.031 -23.969 0.189 1 97.69 628 PHE B O 1
ATOM 10151 N N . PHE B 1 629 ? -16.953 -24.859 -1.578 1 98 629 PHE B N 1
ATOM 10152 C CA . PHE B 1 629 ? -15.695 -24.203 -1.252 1 98 629 PHE B CA 1
ATOM 10153 C C . PHE B 1 629 ? -15.859 -22.688 -1.284 1 98 629 PHE B C 1
ATOM 10155 O O . PHE B 1 629 ? -15.32 -21.984 -0.428 1 98 629 PHE B O 1
ATOM 10162 N N . ILE B 1 630 ? -16.578 -22.188 -2.248 1 97.75 630 ILE B N 1
ATOM 10163 C CA . ILE B 1 630 ? -16.812 -20.75 -2.391 1 97.75 630 ILE B CA 1
ATOM 10164 C C . ILE B 1 630 ? -17.547 -20.234 -1.164 1 97.75 630 ILE B C 1
ATOM 10166 O O . ILE B 1 630 ? -17.141 -19.234 -0.565 1 97.75 630 ILE B O 1
ATOM 10170 N N . ILE B 1 631 ? -18.578 -20.922 -0.742 1 96.75 631 ILE B N 1
ATOM 10171 C CA . ILE B 1 631 ? -19.391 -20.516 0.406 1 96.75 631 ILE B CA 1
ATOM 10172 C C . ILE B 1 631 ? -18.547 -20.594 1.68 1 96.75 631 ILE B C 1
ATOM 10174 O O . ILE B 1 631 ? -18.656 -19.75 2.562 1 96.75 631 ILE B O 1
ATOM 10178 N N . PHE B 1 632 ? -17.719 -21.578 1.68 1 97.38 632 PHE B N 1
ATOM 10179 C CA . PHE B 1 632 ? -16.875 -21.781 2.848 1 97.38 632 PHE B CA 1
ATOM 10180 C C . PHE B 1 632 ? -15.891 -20.625 3.016 1 97.38 632 PHE B C 1
ATOM 10182 O O . PHE B 1 632 ? -15.797 -20.047 4.094 1 97.38 632 PHE B O 1
ATOM 10189 N N . TYR B 1 633 ? -15.172 -20.297 1.979 1 97.19 633 TYR B N 1
ATOM 10190 C CA . TYR B 1 633 ? -14.172 -19.25 2.064 1 97.19 633 TYR B CA 1
ATOM 10191 C C . TYR B 1 633 ? -14.828 -17.891 2.264 1 97.19 633 TYR B C 1
ATOM 10193 O O . TYR B 1 633 ? -14.289 -17.016 2.957 1 97.19 633 TYR B O 1
ATOM 10201 N N . ARG B 1 634 ? -15.969 -17.703 1.698 1 95.81 634 ARG B N 1
ATOM 10202 C CA . ARG B 1 634 ? -16.688 -16.453 1.915 1 95.81 634 ARG B CA 1
ATOM 10203 C C . ARG B 1 634 ? -17.25 -16.391 3.332 1 95.81 634 ARG B C 1
ATOM 10205 O O . ARG B 1 634 ? -17.344 -15.305 3.92 1 95.81 634 ARG B O 1
ATOM 10212 N N . GLY B 1 635 ? -17.609 -17.531 3.83 1 95.88 635 GLY B N 1
ATOM 10213 C CA . GLY B 1 635 ? -18 -17.594 5.227 1 95.88 635 GLY B CA 1
ATOM 10214 C C . GLY B 1 635 ? -16.891 -17.219 6.184 1 95.88 635 GLY B C 1
ATOM 10215 O O . GLY B 1 635 ? -17.109 -16.484 7.148 1 95.88 635 GLY B O 1
ATOM 10216 N N . LEU B 1 636 ? -15.719 -17.688 5.828 1 96.25 636 LEU B N 1
ATOM 10217 C CA . LEU B 1 636 ? -14.562 -17.328 6.637 1 96.25 636 LEU B CA 1
ATOM 10218 C C . LEU B 1 636 ? -14.258 -15.836 6.516 1 96.25 636 LEU B C 1
ATOM 10220 O O . LEU B 1 636 ? -13.828 -15.203 7.484 1 96.25 636 LEU B O 1
ATOM 10224 N N . TYR B 1 637 ? -14.453 -15.352 5.344 1 94.5 637 TYR B N 1
ATOM 10225 C CA . TYR B 1 637 ? -14.305 -13.922 5.109 1 94.5 637 TYR B CA 1
ATOM 10226 C C . TYR B 1 637 ? -15.273 -13.117 5.969 1 94.5 637 TYR B C 1
ATOM 10228 O O . TYR B 1 637 ? -14.891 -12.102 6.559 1 94.5 637 TYR B O 1
ATOM 10236 N N . TYR B 1 638 ? -16.438 -13.586 6.078 1 93.56 638 TYR B N 1
ATOM 10237 C CA . TYR B 1 638 ? -17.453 -12.969 6.914 1 93.56 638 TYR B CA 1
ATOM 10238 C C . TYR B 1 638 ? -17.047 -12.992 8.383 1 93.56 638 TYR B C 1
ATOM 10240 O O . TYR B 1 638 ? -17.172 -11.984 9.086 1 93.56 638 TYR B O 1
ATOM 10248 N N . LEU B 1 639 ? -16.531 -14.047 8.82 1 94.12 639 LEU B N 1
ATOM 10249 C CA . LEU B 1 639 ? -16.141 -14.195 10.211 1 94.12 639 LEU B CA 1
ATOM 10250 C C . LEU B 1 639 ? -15.016 -13.219 10.555 1 94.12 639 LEU B C 1
ATOM 10252 O O . LEU B 1 639 ? -14.953 -12.711 11.68 1 94.12 639 LEU B O 1
ATOM 10256 N N . ALA B 1 640 ? -14.141 -13.016 9.641 1 92.62 640 ALA B N 1
ATOM 10257 C CA . ALA B 1 640 ? -13.062 -12.062 9.859 1 92.62 640 ALA B CA 1
ATOM 10258 C C . ALA B 1 640 ? -13.609 -10.656 10.102 1 92.62 640 ALA B C 1
ATOM 10260 O O . ALA B 1 640 ? -13.109 -9.938 10.969 1 92.62 640 ALA B O 1
ATOM 10261 N N . PHE B 1 641 ? -14.594 -10.25 9.422 1 89.38 641 PHE B N 1
ATOM 10262 C CA . PHE B 1 641 ? -15.156 -8.914 9.531 1 89.38 641 PHE B CA 1
ATOM 10263 C C . PHE B 1 641 ? -16 -8.781 10.789 1 89.38 641 PHE B C 1
ATOM 10265 O O . PHE B 1 641 ? -16.062 -7.711 11.398 1 89.38 641 PHE B O 1
ATOM 10272 N N . VAL B 1 642 ? -16.656 -9.867 11.172 1 88 642 VAL B N 1
ATOM 10273 C CA . VAL B 1 642 ? -17.406 -9.852 12.422 1 88 642 VAL B CA 1
ATOM 10274 C C . VAL B 1 642 ? -16.438 -9.672 13.602 1 88 642 VAL B C 1
ATOM 10276 O O . VAL B 1 642 ? -16.719 -8.898 14.516 1 88 642 VAL B O 1
ATOM 10279 N N . LYS B 1 643 ? -15.391 -10.289 13.492 1 85.69 643 LYS B N 1
ATOM 10280 C CA . LYS B 1 643 ? -14.391 -10.18 14.547 1 85.69 643 LYS B CA 1
ATOM 10281 C C . LYS B 1 643 ? -13.781 -8.781 14.578 1 85.69 643 LYS B C 1
ATOM 10283 O O . LYS B 1 643 ? -13.594 -8.195 15.648 1 85.69 643 LYS B O 1
ATOM 10288 N N . SER B 1 644 ? -13.43 -8.242 13.453 1 80.5 644 SER B N 1
ATOM 10289 C CA . SER B 1 644 ? -12.836 -6.91 13.367 1 80.5 644 SER B CA 1
ATOM 10290 C C . SER B 1 644 ? -13.805 -5.84 13.844 1 80.5 644 SER B C 1
ATOM 10292 O O . SER B 1 644 ? -13.398 -4.863 14.477 1 80.5 644 SER B O 1
ATOM 10294 N N . ALA B 1 645 ? -15.023 -5.996 13.477 1 71.81 645 ALA B N 1
ATOM 10295 C CA . ALA B 1 645 ? -16.047 -5.051 13.914 1 71.81 645 ALA B CA 1
ATOM 10296 C C . ALA B 1 645 ? -16.203 -5.086 15.43 1 71.81 645 ALA B C 1
ATOM 10298 O O . ALA B 1 645 ? -16.438 -4.051 16.062 1 71.81 645 ALA B O 1
ATOM 10299 N N . ARG B 1 646 ? -16 -6.195 15.961 1 67.12 646 ARG B N 1
ATOM 10300 C CA . ARG B 1 646 ? -16.125 -6.348 17.406 1 67.12 646 ARG B CA 1
ATOM 10301 C C . ARG B 1 646 ? -14.93 -5.738 18.125 1 67.12 646 ARG B C 1
ATOM 10303 O O . ARG B 1 646 ? -15.07 -5.137 19.188 1 67.12 646 ARG B O 1
ATOM 10310 N N . ASP B 1 647 ? -13.781 -5.816 17.547 1 64.19 647 ASP B N 1
ATOM 10311 C CA . ASP B 1 647 ? -12.547 -5.305 18.156 1 64.19 647 ASP B CA 1
ATOM 10312 C C . ASP B 1 647 ? -12.531 -3.779 18.156 1 64.19 647 ASP B C 1
ATOM 10314 O O . ASP B 1 647 ? -12 -3.164 19.078 1 64.19 647 ASP B O 1
ATOM 10318 N N . VAL B 1 648 ? -13.023 -3.195 17.188 1 56.28 648 VAL B N 1
ATOM 10319 C CA . VAL B 1 648 ? -13.047 -1.737 17.125 1 56.28 648 VAL B CA 1
ATOM 10320 C C . VAL B 1 648 ? -14.07 -1.19 18.109 1 56.28 648 VAL B C 1
ATOM 10322 O O . VAL B 1 648 ? -13.906 -0.091 18.641 1 56.28 648 VAL B O 1
ATOM 10325 N N . ARG B 1 649 ? -15.031 -2.021 18.469 1 47.62 649 ARG B N 1
ATOM 10326 C CA . ARG B 1 649 ? -16.062 -1.604 19.422 1 47.62 649 ARG B CA 1
ATOM 10327 C C . ARG B 1 649 ? -15.617 -1.836 20.859 1 47.62 649 ARG B C 1
ATOM 10329 O O . ARG B 1 649 ? -16.109 -1.177 21.781 1 47.62 649 ARG B O 1
ATOM 10336 N N . LYS B 1 650 ? -14.555 -2.637 21.094 1 44.5 650 LYS B N 1
ATOM 10337 C CA . LYS B 1 650 ? -14.047 -2.84 22.453 1 44.5 650 LYS B CA 1
ATOM 10338 C C . LYS B 1 650 ? -12.961 -1.82 22.781 1 44.5 650 LYS B C 1
ATOM 10340 O O . LYS B 1 650 ? -12.039 -1.605 22 1 44.5 650 LYS B O 1
#

Foldseek 3Di:
DDDDDDPDDDDPDPPDDPDPPDCPPPPDPCPVVVVVVPPPPVLVCVVVPVPPVPDAKKKWWFQKWAWDFDQDPVRDTDIATLAGGDTDIFGFLFEEEEEADPSLCSVVVLCVQLQLDDPVRMDTAMDIVLHGDDLCLLLLEFEQEPDQQDQQLAFLQLRQLLLLLLNAAPVDDSVSSSVLSVVLCVLLVVVVRRGWGNHDPVGDTDDPLSSLSSSVSSRCSNPHQEYEYEASCPPHDLVSSLSRLVSVLCCRNVVRGTYYYYHYDHDPSSLVSHFWYWYGGSNDTLDIGRQVCLQVSCVVLPDHDDPPDRSVVVVNVVSVVQCPDPVHCVSSVVSSVVVVVVVVVVPDDDPPPPPSPPDDPPPPPPPSPLDTSYDLVSLLVSLLVVLLSSPVSVVVVLVVLLVQLLVVLQVLLQVLADQDQFPVSLLSLLVSLLVNLLSLLLSLLVCLVVLLSVLVSLLVCLLSVSDDLVSNLVSNLVSCLVSLLVSLVSNLVSNCPRRPFQPDPVLSVLSSLLSSLSNLLSNLLSNLLSLQDNDSVVSSVVSNVLLVLLSVLLCSVDHLVRDDPVCNVSNLVRLNNLSSLLNSCSRLVSVLVVPDDPPPRGDNSVVVCVVRVSPPRDNVVSSVVSVVSSCVSSVSSSVSSVVSSVVSSD/DDDDDDPDDDDPDPPDDPDPPPPPCPPDPCPVVVVVVPPDPVLVCVVVPVPPVPDAKKKWWFQKWAWDFDQDPVRDTDIATLAGGDTAIFGFLFEEEEEADPSLCSVVVLCVQLQLDDVVRMDTAMDIVLHGDDLCLLLQEFEQEPDQQDQQLDFLQLRQLLLLLLNAAPVDDSVSSSVLSVVLCVLLVVVVRRGWGNHDPVGDTDDPLSSLSSSVSSRCSNPHQEYEYEASCPPHDLVSSLSSLVSVLCCRNVVRGTYYYYHYDHDPSSLVSHFWYWYGGSNDTLDIGRQVCLQVSCVVLPDHDDPPDRSVVVVNVVSVVQCPDPVHCVSSVVSSVVVVVVVVVVPDDDPPPPPSPPDDPPPPPPPSPLDTSYDLVSLLVSLLVVLLSSPVSVVVVLVVLLVQLLVVLQVLLQVLADQDQFPVSLLSLLVSLLVNLLSLLLSLLVCLVVLLSVLVSLLVCLLSVSDDLVSNLVSNLVSCLVSLLVSLVSNLVSNCPRRPFQPDPVLSVLSSLLSSLSNLLSNLLSNLLSLQDNDSVVSSVVSNVLLVLLSVLLCSVDHLVRDDPVCNVSNVVRLNNLSSLLNSCSRLVSVQVVPDDPPPRGDNSVVVCVVRVSPPRDNVVSSVVSVVSSCVSSVSSSVSSVVSSVVSSD

Organism: Marchantia polymorpha (NCBI:txid3197)

Secondary structure (DSSP, 8-state):
---------------------------STTHHHHHHHHSSSHHHHHHHH---------EEEEEEEEEEEEE-TTS-EEEEEEEEEEEEEE-TT-EEEEE-STTS-HHHHHHHHTT-S-GGGEEEEEEETTEE--TTHHHHEEEE-SS----TTSBHHHHHHHHHHHHS-TTS-HHHHHHHHHHHHHHTT-GGGTTSB---SSS--S-HHHHHHHHHHHHHTT--SEEEESSTTTT--HHHHHHHHHHHHHHHHHHT-EEEEEES---HHHHTT-SEEEEEETTEEEEEE-THHHHHHHHHTT-PPPTTS-HHHHHHHHHHHHHHSTTTTHHHHHHHHHHHHHHHHTSSTTHHHHGGGG--------------SS-HHHHHHHHHHHHHHHHHH-HHHHHHHHHHHHHHHHHHHHHT-S--SSHHHHHHHHHHHHHHHHHHHHHGGGGHHHHHHHHHHHHHHHHTT-S-HHHHHHHHHHHHHHHHHHHHHHHHHHHHHHHT----HHHHHHHHHHHHHHHHHHHHHHHHHHHH---HHHHHHHHHHHHHHHHHTTSSSS-GGGS-GGGHHHHHH-TTHHHHHHHHHHHHHHHHHS---S-TTS--HHHHHHHTT-TT--HHHHHHHHHHHHHHHHHHHHHHHHHHHHHHH-/---------------------------STTHHHHHHHHSTTHHHHHHHH---------EEEEEEEEEEEEE-TTS-EEEEEEEEEEEEEE-TT-EEEEE-STTS-HHHHHHHHTT-S-GGGEEEEEEETTEE--TTHHHHEEEE-SS----TTSBHHHHHHHHHHHHS-TTS-HHHHHHHHHHHHHHTT-GGGTTSB---SSS--S-HHHHHHHHHHHHHTT--SEEEESSTTTT--HHHHHHHHHHHHHHHHHHT-EEEEEES---HHHHTT-SEEEEEETTEEEEEE-THHHHHHHHHTT-PPPTTS-HHHHHHHHHHHHHHSTT-THHHHHHHHHHHHHHHHTSSTTTTTTGGGG--------------SS-HHHHHHHHHHHHHHHHHH-HHHHHHHHHHHHHHHHHHHHHT-S--SSHHHHHHHHHHHHHHHHHHHHHGGGGHHHHHHHHHHHHHHHHTT-S-HHHHHHHHHHHHHHHHHHHHHHHHHHHHHHHT----HHHHHHHHHHHHHHHHHHHHHHHHHHHH---HHHHHHHHHHHHHHHHHTTSSSS-GGGS-GGGHHHHHH-TTHHHHHHHHHHHHHHHHHS---S-TTS--HHHHHHHTT-TT--HHHHHHHHHHHHHHHHHHHHHHHHHHHHHHH-